Protein AF-0000000086681248 (afdb_homodimer)

Secondary structure (DSSP, 8-state):
---GGGT---S--SPPP-TTSTTT----HHHHHHHHHHHHHT--SSTT-SHHHHHHHHHHHHHT-SEEEEESSHHHHHHHHHHHH-PPTT-EEEE-SSS-THHHHHHHHTT-EEEE----TTT----HHHHHTT--TTEEEEEEE-GGG----HHHHHHHHGGGT-EEEEE-TT-TT---TT-SS-TTSSSSEEEEE-BTTSSS-SBS-EEEEES-HHHHHHHHHHHBTT--GGGSS----S---B-PPPHHHHHHHHHHHTTHHHHHHHHHHHHHHHHHHHTTSTTEE---GGGGGG---SEEEEEESS-HHHHHHHHHHTT--EEESSSSS-GGGSHHHHTT-SSTTS-TTTT-TTSSS-----TTSSHHHHHIIIIIEEEEE--TT--HHHHHHHHHHHHHHHHHHHH--/---GGGT---S--SPPP-TTSTTT----HHHHHHHHHHHHHT--SSTT-SHHHHHHHHHHHHHT-SEEEEESSHHHHHHHHHHHH-PPTT-EEEE-SSS-THHHHHHHHTT-EEEE----TTT----HHHHHTT--TTEEEEEEE-GGG----HHHHHHHHGGGT-EEEEE-TT-TT---TT-SS-TTSSSSEEEEE-BTTSSS-SBS-EEEEES-HHHHHHHHHHHBTT--GGGSS----S---B-PPPHHHHHHHHHHHTTHHHHHHHHHHHHHHHHHHHTTSTTEE---GGGGGG---SEEEEEESS-HHHHHHHHHHTT--EEESSSSS-GGGSHHHHTT-SSTTS-TTTT-TTSSS-----TTSSHHHHHIIIIIEEEEE--TT--HHHHHHHHHHHHHHHHHHHH--

Foldseek 3Di:
DDFLVRPDAFLDDDAQQALPDPSFADDDDQLVVLLVVCVVVVAFFPVVDDLQVVLFVVVCVVQVFDTKDKFFFLLLLLLLQVVLLQADQQFEEEEEQPDDCSNVCSQQVSNYHYDYFAPDLFQSWHDLVSVLVGDDLRAAEYETECPLQFADQQLSNCVNQVVVNRFYEYECQNHVQFDHPPDPGGGQANTAKYKYWQDSLHLHHLNTMMMMGGNDPSSNVSSNCQCCQQADPVPPDGDHDDGHDNGTDISSSSSRRVVRVVCRVLWQVLLLVLLLVLCVLCVPQPQKAFDDNVNSVNGSRSWGKIWGDWDQVVLQVSLVSSVFAKDALSDPAGSCPDCCNQCLVRPPNPSTSQPDPVNVHRDHGDPPSHPSSRCRSHIIMMIGHGGSSQDPVNSVSVSVSSVVSSVVVVVVD/DDFLVRPDAFLDDDAQQALPDPSFADDDDQLVVLLVVCVVVVAWFPVVDDLQVVLQVVVCVVQVFDTKDKFFFLLLLLLLQVVLLQADQQFEEEEEQPDDCSNVCSQQVSNYHYDYFAPDLFQSWHDLVSVLVGDDLRAAEYETECPLQFADQQLSNCVNQVVVNRFYEYECQNHVQFDHPPDPGGGQANTAKYKYWQDSLHLHHLNTMMMMGGNDPSSNVSSNCQCCQQADPVPVDGDHDDGHDNGTDISSSSSRRVVRVVCRVLWQVLLLVLLLVLCVLVVPQPQKAFDDNVRSVNGSRSWGKIWGDWDQVVLQVSLVSSVFAKDALSDPAGSCPDCCNQCLVRPPNPSTSQPDPVNVHRDHGDPPSHPSSRCRSHIIMMIGHGGSSQDPVNSVSVSCSSVVSSVVVVVVD

Solvent-accessible surface area (backbone atoms only — not comparable to full-atom values): 39855 Å² total; per-residue (Å²): 130,62,50,27,79,74,74,29,75,46,73,36,90,61,83,71,60,37,50,73,22,44,68,28,36,88,65,45,69,68,36,34,51,40,41,36,51,40,37,64,51,25,33,30,18,44,82,90,31,60,39,36,60,47,32,24,52,52,50,13,56,72,64,71,39,76,34,38,47,61,15,45,15,36,37,44,17,39,26,32,51,45,54,43,69,40,43,39,53,22,25,28,32,36,31,55,37,68,61,65,64,42,67,52,39,20,35,47,73,44,27,18,27,76,39,69,28,34,37,40,84,81,70,54,18,55,40,41,67,38,46,59,75,65,62,55,96,49,45,50,32,35,46,44,46,20,48,46,2,35,54,36,53,56,67,55,34,44,64,66,27,51,87,69,69,26,44,33,34,25,41,22,44,39,11,65,80,6,32,26,84,96,51,92,52,35,54,31,68,80,53,58,32,9,21,26,28,18,32,43,75,31,93,40,40,39,18,36,16,13,35,26,30,30,73,46,68,67,47,51,52,44,27,51,23,30,29,43,40,15,34,56,80,87,72,82,52,79,48,26,58,28,66,21,48,72,29,63,35,28,21,59,38,22,30,29,35,46,52,32,56,77,43,40,66,62,38,35,51,37,20,28,51,55,49,47,51,46,38,70,74,50,56,79,42,83,64,50,47,58,66,57,77,86,47,41,87,25,27,19,32,52,30,44,58,36,36,40,78,53,51,18,55,61,56,30,51,45,35,37,45,20,43,44,65,57,37,42,22,78,41,82,59,46,51,55,65,25,44,23,52,53,66,30,26,46,28,36,83,64,18,42,32,38,56,30,79,66,20,88,53,71,65,82,49,55,92,73,68,35,54,47,48,48,44,32,36,66,20,20,27,33,30,31,73,46,46,56,57,59,46,75,65,54,50,49,44,51,51,49,34,51,51,52,51,49,53,50,58,57,66,75,97,130,63,49,28,78,76,74,29,75,44,72,37,93,61,82,72,60,38,49,73,22,43,66,27,37,88,64,45,69,66,35,34,52,41,43,35,51,41,36,65,52,26,32,29,18,44,83,89,32,59,38,36,60,49,33,22,52,52,51,12,54,72,62,71,40,76,33,41,46,63,17,44,15,36,38,44,16,40,26,34,52,43,55,43,68,40,42,39,53,24,25,27,32,37,31,55,36,68,62,64,64,43,67,53,40,19,34,47,73,45,28,19,28,76,40,69,29,34,37,40,85,83,70,55,18,56,39,41,68,38,48,59,74,67,62,56,97,50,45,50,32,35,46,45,46,19,49,47,2,35,54,33,52,55,68,56,34,44,63,65,26,51,87,70,70,24,43,34,34,25,40,23,43,38,11,66,80,6,32,28,85,95,51,94,51,35,55,33,67,75,52,58,31,10,21,26,28,18,32,43,76,31,92,39,40,39,16,37,16,11,36,26,31,31,72,47,69,68,48,51,52,44,25,52,23,30,30,44,40,15,35,54,79,86,71,82,53,79,48,28,59,28,66,22,48,71,28,62,34,29,20,59,38,22,30,28,35,45,53,32,58,78,43,40,66,62,39,33,51,38,20,29,52,54,49,47,52,47,38,71,73,50,54,81,43,83,64,50,48,59,67,56,77,85,47,41,88,25,27,19,32,51,30,45,59,36,35,40,79,52,51,19,55,61,56,33,50,45,34,38,45,19,42,44,66,56,38,42,22,77,41,82,58,49,53,53,65,25,45,23,53,52,66,30,27,45,29,34,83,63,20,42,32,38,56,29,80,68,20,88,54,72,65,80,46,53,92,72,69,32,52,48,48,47,43,33,36,64,20,21,26,34,30,32,73,44,46,54,56,58,47,73,64,54,49,48,45,52,52,49,33,53,52,53,50,50,53,49,57,56,64,77,98

Structure (mmCIF, N/CA/C/O backbone):
data_AF-0000000086681248-model_v1
#
loop_
_entity.id
_entity.type
_entity.pdbx_description
1 polymer 'Aminotransferase DegT'
#
loop_
_atom_site.group_PDB
_atom_site.id
_atom_site.type_symbol
_atom_site.label_atom_id
_atom_site.label_alt_id
_atom_site.label_comp_id
_atom_site.label_asym_id
_atom_site.label_entity_id
_atom_site.label_seq_id
_atom_site.pdbx_PDB_ins_code
_atom_site.Cartn_x
_atom_site.Cartn_y
_atom_site.Cartn_z
_atom_site.occupancy
_atom_site.B_iso_or_equiv
_atom_site.auth_seq_id
_atom_site.auth_comp_id
_atom_site.auth_asym_id
_atom_site.auth_atom_id
_atom_site.pdbx_PDB_model_num
ATOM 1 N N . MET A 1 1 ? 21.125 -46.5 -9.562 1 78.5 1 MET A N 1
ATOM 2 C CA . MET A 1 1 ? 21.891 -45.438 -8.938 1 78.5 1 MET A CA 1
ATOM 3 C C . MET A 1 1 ? 21.312 -45.062 -7.57 1 78.5 1 MET A C 1
ATOM 5 O O . MET A 1 1 ? 20.094 -44.969 -7.418 1 78.5 1 MET A O 1
ATOM 9 N N . THR A 1 2 ? 22.125 -44.938 -6.629 1 91.06 2 THR A N 1
ATOM 10 C CA . THR A 1 2 ? 21.719 -44.625 -5.266 1 91.06 2 THR A CA 1
ATOM 11 C C . THR A 1 2 ? 21.391 -43.125 -5.137 1 91.06 2 THR A C 1
ATOM 13 O O . THR A 1 2 ? 22.141 -42.281 -5.605 1 91.06 2 THR A O 1
ATOM 16 N N . LEU A 1 3 ? 20.234 -42.938 -4.617 1 95.94 3 LEU A N 1
ATOM 17 C CA . LEU A 1 3 ? 19.797 -41.562 -4.426 1 95.94 3 LEU A CA 1
ATOM 18 C C . LEU A 1 3 ? 20.656 -40.875 -3.371 1 95.94 3 LEU A C 1
ATOM 20 O O . LEU A 1 3 ? 21.172 -41.531 -2.461 1 95.94 3 LEU A O 1
ATOM 24 N N . ALA A 1 4 ? 20.75 -39.594 -3.471 1 96.38 4 ALA A N 1
ATOM 25 C CA . ALA A 1 4 ? 21.516 -38.812 -2.518 1 96.38 4 ALA A CA 1
ATOM 26 C C . ALA A 1 4 ? 20.953 -38.938 -1.104 1 96.38 4 ALA A C 1
ATOM 28 O O . ALA A 1 4 ? 21.719 -39.031 -0.135 1 96.38 4 ALA A O 1
ATOM 29 N N . ARG A 1 5 ? 19.594 -38.938 -0.883 1 94.62 5 ARG A N 1
ATOM 30 C CA . ARG A 1 5 ? 18.984 -39.062 0.432 1 94.62 5 ARG A CA 1
ATOM 31 C C . ARG A 1 5 ? 19.328 -40.375 1.086 1 94.62 5 ARG A C 1
ATOM 33 O O . ARG A 1 5 ? 19.219 -40.531 2.307 1 94.62 5 ARG A O 1
ATOM 40 N N . ASP A 1 6 ? 19.812 -41.344 0.297 1 93.62 6 ASP A N 1
ATOM 41 C CA . ASP A 1 6 ? 20.156 -42.656 0.773 1 93.62 6 ASP A CA 1
ATOM 42 C C . ASP A 1 6 ? 21.672 -42.875 0.778 1 93.62 6 ASP A C 1
ATOM 44 O O . ASP A 1 6 ? 22.141 -44 0.738 1 93.62 6 ASP A O 1
ATOM 48 N N . GLY A 1 7 ? 22.359 -41.812 0.677 1 94.5 7 GLY A N 1
ATOM 49 C CA . GLY A 1 7 ? 23.797 -41.906 0.79 1 94.5 7 GLY A CA 1
ATOM 50 C C . GLY A 1 7 ? 24.516 -41.781 -0.549 1 94.5 7 GLY A C 1
ATOM 51 O O . GLY A 1 7 ? 25.734 -41.875 -0.615 1 94.5 7 GLY A O 1
ATOM 52 N N . GLY A 1 8 ? 23.812 -41.656 -1.659 1 95.81 8 GLY A N 1
ATOM 53 C CA . GLY A 1 8 ? 24.406 -41.5 -2.973 1 95.81 8 GLY A CA 1
ATOM 54 C C . GLY A 1 8 ? 24.953 -40.094 -3.207 1 95.81 8 GLY A C 1
ATOM 55 O O . GLY A 1 8 ? 24.828 -39.219 -2.342 1 95.81 8 GLY A O 1
ATOM 56 N N . THR A 1 9 ? 25.641 -39.906 -4.379 1 96.38 9 THR A N 1
ATOM 57 C CA . THR A 1 9 ? 26.172 -38.594 -4.766 1 96.38 9 THR A CA 1
ATOM 58 C C . THR A 1 9 ? 25.078 -37.75 -5.379 1 96.38 9 THR A C 1
ATOM 60 O O . THR A 1 9 ? 24.406 -38.156 -6.32 1 96.38 9 THR A O 1
ATOM 63 N N . PRO A 1 10 ? 24.906 -36.562 -4.836 1 97.75 10 PRO A N 1
ATOM 64 C CA . PRO A 1 10 ? 23.922 -35.656 -5.441 1 97.75 10 PRO A CA 1
ATOM 65 C C . PRO A 1 10 ? 24.297 -35.25 -6.855 1 97.75 10 PRO A C 1
ATOM 67 O O . PRO A 1 10 ? 25.484 -35.156 -7.191 1 97.75 10 PRO A O 1
ATOM 70 N N . VAL A 1 11 ? 23.312 -34.938 -7.684 1 98.06 11 VAL A N 1
ATOM 71 C CA . VAL A 1 11 ? 23.531 -34.469 -9.047 1 98.06 11 VAL A CA 1
ATOM 72 C C . VAL A 1 11 ? 24.25 -33.125 -9.016 1 98.06 11 VAL A C 1
ATOM 74 O O . VAL A 1 11 ? 25.109 -32.875 -9.859 1 98.06 11 VAL A O 1
ATOM 77 N N . ARG A 1 12 ? 23.844 -32.344 -8.047 1 96.75 12 ARG A N 1
ATOM 78 C CA . ARG A 1 12 ? 24.359 -30.969 -7.977 1 96.75 12 ARG A CA 1
ATOM 79 C C . ARG A 1 12 ? 24.656 -30.578 -6.531 1 96.75 12 ARG A C 1
ATOM 81 O O . ARG A 1 12 ? 23.844 -30.828 -5.637 1 96.75 12 ARG A O 1
ATOM 88 N N . GLY A 1 13 ? 25.859 -29.891 -6.336 1 94.75 13 GLY A N 1
ATOM 89 C CA . GLY A 1 13 ? 26.234 -29.438 -5.008 1 94.75 13 GLY A CA 1
ATOM 90 C C . GLY A 1 13 ? 26.219 -27.922 -4.855 1 94.75 13 GLY A C 1
ATOM 91 O O . GLY A 1 13 ? 26.281 -27.406 -3.738 1 94.75 13 GLY A O 1
ATOM 92 N N . THR A 1 14 ? 26.125 -27.297 -5.945 1 95.38 14 THR A N 1
ATOM 93 C CA . THR A 1 14 ? 26.125 -25.844 -5.918 1 95.38 14 THR A CA 1
ATOM 94 C C . THR A 1 14 ? 24.719 -25.297 -6.156 1 95.38 14 THR A C 1
ATOM 96 O O . THR A 1 14 ? 23.906 -25.938 -6.848 1 95.38 14 THR A O 1
ATOM 99 N N . ALA A 1 15 ? 24.5 -24.141 -5.703 1 95.75 15 ALA A N 1
ATOM 100 C CA . ALA A 1 15 ? 23.156 -23.562 -5.773 1 95.75 15 ALA A CA 1
ATOM 101 C C . ALA A 1 15 ? 22.812 -23.141 -7.199 1 95.75 15 ALA A C 1
ATOM 103 O O . ALA A 1 15 ? 23.688 -22.688 -7.941 1 95.75 15 ALA A O 1
ATOM 104 N N . PHE A 1 16 ? 21.594 -23.281 -7.586 1 98.25 16 PHE A N 1
ATOM 105 C CA . PHE A 1 16 ? 21.078 -22.703 -8.82 1 98.25 16 PHE A CA 1
ATOM 106 C C . PHE A 1 16 ? 20.938 -21.188 -8.68 1 98.25 16 PHE A C 1
ATOM 108 O O . PHE A 1 16 ? 20.828 -20.672 -7.57 1 98.25 16 PHE A O 1
ATOM 115 N N . PRO A 1 17 ? 21 -20.438 -9.852 1 98 17 PRO A N 1
ATOM 116 C CA . PRO A 1 17 ? 20.562 -19.031 -9.797 1 98 17 PRO A CA 1
ATOM 117 C C . PRO A 1 17 ? 19.156 -18.891 -9.219 1 98 17 PRO A C 1
ATOM 119 O O . PRO A 1 17 ? 18.281 -19.703 -9.5 1 98 17 PRO A O 1
ATOM 122 N N . THR A 1 18 ? 18.984 -17.891 -8.367 1 97.19 18 THR A N 1
ATOM 123 C CA . THR A 1 18 ? 17.703 -17.734 -7.68 1 97.19 18 THR A CA 1
ATOM 124 C C . THR A 1 18 ? 17.141 -16.328 -7.895 1 97.19 18 THR A C 1
ATOM 126 O O . THR A 1 18 ? 17.891 -15.383 -8.117 1 97.19 18 THR A O 1
ATOM 129 N N . TYR A 1 19 ? 15.852 -16.188 -7.797 1 97.12 19 TYR A N 1
ATOM 130 C CA . TYR A 1 19 ? 15.188 -14.898 -7.887 1 97.12 19 TYR A CA 1
ATOM 131 C C . TYR A 1 19 ? 15.555 -14.008 -6.703 1 97.12 19 TYR A C 1
ATOM 133 O O . TYR A 1 19 ? 15.289 -12.805 -6.715 1 97.12 19 TYR A O 1
ATOM 141 N N . ALA A 1 20 ? 16.219 -14.539 -5.664 1 96.69 20 ALA A N 1
ATOM 142 C CA . ALA A 1 20 ? 16.344 -13.859 -4.379 1 96.69 20 ALA A CA 1
ATOM 143 C C . ALA A 1 20 ? 17.5 -12.859 -4.402 1 96.69 20 ALA A C 1
ATOM 145 O O . ALA A 1 20 ? 17.625 -12.031 -3.5 1 96.69 20 ALA A O 1
ATOM 146 N N . ASP A 1 21 ? 18.344 -12.961 -5.449 1 96.69 21 ASP A N 1
ATOM 147 C CA . ASP A 1 21 ? 19.516 -12.094 -5.5 1 96.69 21 ASP A CA 1
ATOM 148 C C . ASP A 1 21 ? 20.016 -11.922 -6.934 1 96.69 21 ASP A C 1
ATOM 150 O O . ASP A 1 21 ? 19.312 -12.281 -7.883 1 96.69 21 ASP A O 1
ATOM 154 N N . ALA A 1 22 ? 21.156 -11.406 -7.07 1 97.06 22 ALA A N 1
ATOM 155 C CA . ALA A 1 22 ? 21.688 -10.984 -8.367 1 97.06 22 ALA A CA 1
ATOM 156 C C . ALA A 1 22 ? 22.016 -12.195 -9.242 1 97.06 22 ALA A C 1
ATOM 158 O O . ALA A 1 22 ? 22.188 -12.062 -10.453 1 97.06 22 ALA A O 1
ATOM 159 N N . SER A 1 23 ? 22.109 -13.375 -8.609 1 97.44 23 SER A N 1
ATOM 160 C CA . SER A 1 23 ? 22.469 -14.555 -9.391 1 97.44 23 SER A CA 1
ATOM 161 C C . SER A 1 23 ? 21.375 -14.883 -10.414 1 97.44 23 SER A C 1
ATOM 163 O O . SER A 1 23 ? 21.672 -15.414 -11.484 1 97.44 23 SER A O 1
ATOM 165 N N . GLY A 1 24 ? 20.125 -14.609 -10.047 1 97.88 24 GLY A N 1
ATOM 166 C CA . GLY A 1 24 ? 19.031 -14.984 -10.93 1 97.88 24 GLY A CA 1
ATOM 167 C C . GLY A 1 24 ? 18.234 -13.797 -11.43 1 97.88 24 GLY A C 1
ATOM 168 O O . GLY A 1 24 ? 17.297 -13.961 -12.219 1 97.88 24 GLY A O 1
ATOM 169 N N . ARG A 1 25 ? 18.578 -12.586 -10.938 1 96.62 25 ARG A N 1
ATOM 170 C CA . ARG A 1 25 ? 17.828 -11.398 -11.352 1 96.62 25 ARG A CA 1
ATOM 171 C C . ARG A 1 25 ? 18.562 -10.656 -12.469 1 96.62 25 ARG A C 1
ATOM 173 O O . ARG A 1 25 ? 19.766 -10.797 -12.625 1 96.62 25 ARG A O 1
ATOM 180 N N . THR A 1 26 ? 17.828 -9.82 -13.188 1 96.5 26 THR A N 1
ATOM 181 C CA . THR A 1 26 ? 18.375 -9.156 -14.367 1 96.5 26 THR A CA 1
ATOM 182 C C . THR A 1 26 ? 18.609 -7.676 -14.102 1 96.5 26 THR A C 1
ATOM 184 O O . THR A 1 26 ? 18.688 -6.871 -15.031 1 96.5 26 THR A O 1
ATOM 187 N N . PHE A 1 27 ? 18.609 -7.258 -12.875 1 98.06 27 PHE A N 1
ATOM 188 C CA . PHE A 1 27 ? 18.922 -5.875 -12.539 1 98.06 27 PHE A CA 1
ATOM 189 C C . PHE A 1 27 ? 20.359 -5.527 -12.93 1 98.06 27 PHE A C 1
ATOM 191 O O . PHE A 1 27 ? 21.25 -6.371 -12.852 1 98.06 27 PHE A O 1
ATOM 198 N N . GLY A 1 28 ? 20.609 -4.238 -13.312 1 97.62 28 GLY A N 1
ATOM 199 C CA . GLY A 1 28 ? 21.953 -3.824 -13.688 1 97.62 28 GLY A CA 1
ATOM 200 C C . GLY A 1 28 ? 22.109 -2.318 -13.758 1 97.62 28 GLY A C 1
ATOM 201 O O . GLY A 1 28 ? 21.453 -1.582 -13.023 1 97.62 28 GLY A O 1
ATOM 202 N N . ALA A 1 29 ? 23 -1.907 -14.602 1 98.25 29 ALA A N 1
ATOM 203 C CA . ALA A 1 29 ? 23.438 -0.515 -14.664 1 98.25 29 ALA A CA 1
ATOM 204 C C . ALA A 1 29 ? 22.312 0.392 -15.148 1 98.25 29 ALA A C 1
ATOM 206 O O . ALA A 1 29 ? 22.203 1.543 -14.719 1 98.25 29 ALA A O 1
ATOM 207 N N . GLU A 1 30 ? 21.484 -0.114 -16.031 1 98.81 30 GLU A N 1
ATOM 208 C CA . GLU A 1 30 ? 20.406 0.706 -16.562 1 98.81 30 GLU A CA 1
ATOM 209 C C . GLU A 1 30 ? 19.391 1.064 -15.492 1 98.81 30 GLU A C 1
ATOM 211 O O . GLU A 1 30 ? 18.891 2.191 -15.453 1 98.81 30 GLU A O 1
ATOM 216 N N . GLU A 1 31 ? 19.062 0.105 -14.625 1 98.88 31 GLU A N 1
ATOM 217 C CA . GLU A 1 31 ? 18.188 0.393 -13.492 1 98.88 31 GLU A CA 1
ATOM 218 C C . GLU A 1 31 ? 18.812 1.419 -12.555 1 98.88 31 GLU A C 1
ATOM 220 O O . GLU A 1 31 ? 18.141 2.352 -12.109 1 98.88 31 GLU A O 1
ATOM 225 N N . ALA A 1 32 ? 20.094 1.213 -12.234 1 98.81 32 ALA A N 1
ATOM 226 C CA . ALA A 1 32 ? 20.781 2.148 -11.352 1 98.81 32 ALA A CA 1
ATOM 227 C C . ALA A 1 32 ? 20.781 3.557 -11.938 1 98.81 32 ALA A C 1
ATOM 229 O O . ALA A 1 32 ? 20.594 4.539 -11.219 1 98.81 32 ALA A O 1
ATOM 230 N N . ALA A 1 33 ? 21 3.699 -13.25 1 98.88 33 ALA A N 1
ATOM 231 C CA . ALA A 1 33 ? 21.016 4.992 -13.922 1 98.88 33 ALA A CA 1
ATOM 232 C C . ALA A 1 33 ? 19.641 5.652 -13.875 1 98.88 33 ALA A C 1
ATOM 234 O O . ALA A 1 33 ? 19.531 6.863 -13.664 1 98.88 33 ALA A O 1
ATOM 235 N N . ALA A 1 34 ? 18.625 4.863 -14.109 1 98.94 34 ALA A N 1
ATOM 236 C CA . ALA A 1 34 ? 17.25 5.383 -14.047 1 98.94 34 ALA A CA 1
ATOM 237 C C . ALA A 1 34 ? 16.938 5.93 -12.656 1 98.94 34 ALA A C 1
ATOM 239 O O . ALA A 1 34 ? 16.297 6.973 -12.523 1 98.94 34 ALA A O 1
ATOM 240 N N . LEU A 1 35 ? 17.406 5.207 -11.641 1 98.94 35 LEU A N 1
ATOM 241 C CA . LEU A 1 35 ? 17.188 5.645 -10.266 1 98.94 35 LEU A CA 1
ATOM 242 C C . LEU A 1 35 ? 17.922 6.945 -9.992 1 98.94 35 LEU A C 1
ATOM 244 O O . LEU A 1 35 ? 17.406 7.836 -9.312 1 98.94 35 LEU A O 1
ATOM 248 N N . ALA A 1 36 ? 19.109 7.043 -10.469 1 98.88 36 ALA A N 1
ATOM 249 C CA . ALA A 1 36 ? 19.875 8.266 -10.289 1 98.88 36 ALA A CA 1
ATOM 250 C C . ALA A 1 36 ? 19.172 9.461 -10.914 1 98.88 36 ALA A C 1
ATOM 252 O O . ALA A 1 36 ? 19.219 10.57 -10.367 1 98.88 36 ALA A O 1
ATOM 253 N N . GLU A 1 37 ? 18.562 9.258 -12.039 1 98.75 37 GLU A N 1
ATOM 254 C CA . GLU A 1 37 ? 17.812 10.32 -12.695 1 98.75 37 GLU A CA 1
ATOM 255 C C . GLU A 1 37 ? 16.641 10.781 -11.836 1 98.75 37 GLU A C 1
ATOM 257 O O . GLU A 1 37 ? 16.375 11.984 -11.734 1 98.75 37 GLU A O 1
ATOM 262 N N . VAL A 1 38 ? 15.93 9.828 -11.266 1 98.88 38 VAL A N 1
ATOM 263 C CA . VAL A 1 38 ? 14.805 10.156 -10.391 1 98.88 38 VAL A CA 1
ATOM 264 C C . VAL A 1 38 ? 15.297 10.992 -9.211 1 98.88 38 VAL A C 1
ATOM 266 O O . VAL A 1 38 ? 14.68 12 -8.859 1 98.88 38 VAL A O 1
ATOM 269 N N . ILE A 1 39 ? 16.422 10.57 -8.57 1 98.88 39 ILE A N 1
ATOM 270 C CA . ILE A 1 39 ? 17 11.297 -7.449 1 98.88 39 ILE A CA 1
ATOM 271 C C . ILE A 1 39 ? 17.359 12.711 -7.883 1 98.88 39 ILE A C 1
ATOM 273 O O . ILE A 1 39 ? 17.094 13.68 -7.16 1 98.88 39 ILE A O 1
ATOM 277 N N . GLY A 1 40 ? 17.922 12.875 -9.062 1 98.5 40 GLY A N 1
ATOM 278 C CA . GLY A 1 40 ? 18.328 14.172 -9.578 1 98.5 40 GLY A CA 1
ATOM 279 C C . GLY A 1 40 ? 17.156 15.117 -9.789 1 98.5 40 GLY A C 1
ATOM 280 O O . GLY A 1 40 ? 17.266 16.312 -9.539 1 98.5 40 GLY A O 1
ATOM 281 N N . ARG A 1 41 ? 16.031 14.617 -10.25 1 97.81 41 ARG A N 1
ATOM 282 C CA . ARG A 1 41 ? 14.828 15.414 -10.484 1 97.81 41 ARG A CA 1
ATOM 283 C C . ARG A 1 41 ? 14.234 15.898 -9.164 1 97.81 41 ARG A C 1
ATOM 285 O O . ARG A 1 41 ? 13.578 16.953 -9.125 1 97.81 41 ARG A O 1
ATOM 292 N N . GLY A 1 42 ? 14.414 15.109 -8.133 1 98.38 42 GLY A N 1
ATOM 293 C CA . GLY A 1 42 ? 13.93 15.477 -6.816 1 98.38 42 GLY A CA 1
ATOM 294 C C . GLY A 1 42 ? 12.445 15.203 -6.633 1 98.38 42 GLY A C 1
ATOM 295 O O . GLY A 1 42 ? 11.852 15.617 -5.633 1 98.38 42 GLY A O 1
ATOM 296 N N . THR A 1 43 ? 11.797 14.602 -7.594 1 98.5 43 THR A N 1
ATOM 297 C CA . THR A 1 43 ? 10.406 14.172 -7.531 1 98.5 43 THR A CA 1
ATOM 298 C C . THR A 1 43 ? 10.305 12.656 -7.504 1 98.5 43 THR A C 1
ATOM 300 O O . THR A 1 43 ? 10.383 12 -8.547 1 98.5 43 THR A O 1
ATOM 303 N N . LEU A 1 44 ? 10.047 12.117 -6.281 1 98.81 44 LEU A N 1
ATOM 304 C CA . LEU A 1 44 ? 10.031 10.664 -6.129 1 98.81 44 LEU A CA 1
ATOM 305 C C . LEU A 1 44 ? 8.609 10.156 -5.953 1 98.81 44 LEU A C 1
ATOM 307 O O . LEU A 1 44 ? 8.383 8.945 -5.918 1 98.81 44 LEU A O 1
ATOM 311 N N . TRP A 1 45 ? 7.621 11.039 -5.848 1 97.56 45 TRP A N 1
ATOM 312 C CA . TRP A 1 45 ? 6.199 10.758 -5.684 1 97.56 45 TRP A CA 1
ATOM 313 C C . TRP A 1 45 ? 5.504 10.672 -7.035 1 97.56 45 TRP A C 1
ATOM 315 O O . TRP A 1 45 ? 5.793 11.453 -7.941 1 97.56 45 TRP A O 1
ATOM 325 N N . ARG A 1 46 ? 4.59 9.773 -7.074 1 96.06 46 ARG A N 1
ATOM 326 C CA . ARG A 1 46 ? 3.91 9.57 -8.352 1 96.06 46 ARG A CA 1
ATOM 327 C C . ARG A 1 46 ? 3.203 10.836 -8.812 1 96.06 46 ARG A C 1
ATOM 329 O O . ARG A 1 46 ? 3.158 11.133 -10.008 1 96.06 46 ARG A O 1
ATOM 336 N N . VAL A 1 47 ? 2.625 11.531 -7.789 1 93.38 47 VAL A N 1
ATOM 337 C CA . VAL A 1 47 ? 1.935 12.766 -8.125 1 93.38 47 VAL A CA 1
ATOM 338 C C . VAL A 1 47 ? 2.949 13.836 -8.531 1 93.38 47 VAL A C 1
ATOM 340 O O . VAL A 1 47 ? 3.803 14.227 -7.73 1 93.38 47 VAL A O 1
ATOM 343 N N . GLY A 1 48 ? 3.016 14.188 -9.75 1 91.25 48 GLY A N 1
ATOM 344 C CA . GLY A 1 48 ? 3.986 15.125 -10.297 1 91.25 48 GLY A CA 1
ATOM 345 C C . GLY A 1 48 ? 5.172 14.445 -10.953 1 91.25 48 GLY A C 1
ATOM 346 O O . GLY A 1 48 ? 6.016 15.102 -11.555 1 91.25 48 GLY A O 1
ATOM 347 N N . GLY A 1 49 ? 5.273 13.125 -10.742 1 96.62 49 GLY A N 1
ATOM 348 C CA . GLY A 1 49 ? 6.348 12.367 -11.367 1 96.62 49 GLY A CA 1
ATOM 349 C C . GLY A 1 49 ? 6.047 11.977 -12.805 1 96.62 49 GLY A C 1
ATOM 350 O O . GLY A 1 49 ? 4.938 12.195 -13.289 1 96.62 49 GLY A O 1
ATOM 351 N N . VAL A 1 50 ? 7.074 11.438 -13.453 1 98.25 50 VAL A N 1
ATOM 352 C CA . VAL A 1 50 ? 6.906 11.133 -14.867 1 98.25 50 VAL A CA 1
ATOM 353 C C . VAL A 1 50 ? 7.141 9.641 -15.102 1 98.25 50 VAL A C 1
ATOM 355 O O . VAL A 1 50 ? 6.688 9.086 -16.109 1 98.25 50 VAL A O 1
ATOM 358 N N . GLU A 1 51 ? 7.844 8.977 -14.188 1 98.81 51 GLU A N 1
ATOM 359 C CA . GLU A 1 51 ? 8.227 7.586 -14.406 1 98.81 51 GLU A CA 1
ATOM 360 C C . GLU A 1 51 ? 7.016 6.66 -14.344 1 98.81 51 GLU A C 1
ATOM 362 O O . GLU A 1 51 ? 6.816 5.832 -15.234 1 98.81 51 GLU A O 1
ATOM 367 N N . VAL A 1 52 ? 6.176 6.77 -13.312 1 98.88 52 VAL A N 1
ATOM 368 C CA . VAL A 1 52 ? 5.031 5.887 -13.117 1 98.88 52 VAL A CA 1
ATOM 369 C C . VAL A 1 52 ? 4.016 6.102 -14.234 1 98.88 52 VAL A C 1
ATOM 371 O O . VAL A 1 52 ? 3.441 5.141 -14.758 1 98.88 52 VAL A O 1
ATOM 374 N N . ALA A 1 53 ? 3.791 7.363 -14.586 1 98.5 53 ALA A N 1
ATOM 375 C CA . ALA A 1 53 ? 2.887 7.656 -15.695 1 98.5 53 ALA A CA 1
ATOM 376 C C .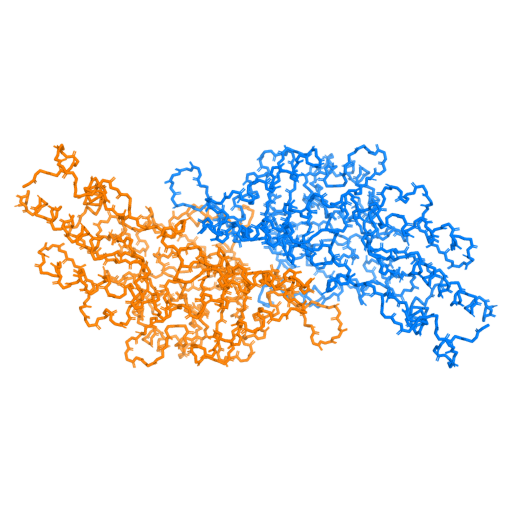 ALA A 1 53 ? 3.373 7.008 -16.984 1 98.5 53 ALA A C 1
ATOM 378 O O . ALA A 1 53 ? 2.582 6.426 -17.734 1 98.5 53 ALA A O 1
ATOM 379 N N . ALA A 1 54 ? 4.641 7.141 -17.234 1 98.88 54 ALA A N 1
ATOM 380 C CA . ALA A 1 54 ? 5.219 6.52 -18.422 1 98.88 54 ALA A CA 1
ATOM 381 C C . ALA A 1 54 ? 5.102 5 -18.359 1 98.88 54 ALA A C 1
ATOM 383 O O . ALA A 1 54 ? 4.793 4.355 -19.375 1 98.88 54 ALA A O 1
ATOM 384 N N . LEU A 1 55 ? 5.359 4.422 -17.219 1 98.94 55 LEU A N 1
ATOM 385 C CA . LEU A 1 55 ? 5.234 2.979 -17.031 1 98.94 55 LEU A CA 1
ATOM 386 C C . LEU A 1 55 ? 3.828 2.506 -17.391 1 98.94 55 LEU A C 1
ATOM 388 O O . LEU A 1 55 ? 3.66 1.494 -18.062 1 98.94 55 LEU A O 1
ATOM 392 N N . GLU A 1 56 ? 2.812 3.225 -16.844 1 98.88 56 GLU A N 1
ATOM 393 C CA . GLU A 1 56 ? 1.424 2.865 -17.125 1 98.88 56 GLU A CA 1
ATOM 394 C C . GLU A 1 56 ? 1.141 2.859 -18.625 1 98.88 56 GLU A C 1
ATOM 396 O O . GLU A 1 56 ? 0.537 1.917 -19.141 1 98.88 56 GLU A O 1
ATOM 401 N N . GLU A 1 57 ? 1.612 3.873 -19.281 1 98.62 57 GLU A N 1
ATOM 402 C CA . GLU A 1 57 ? 1.397 3.98 -20.719 1 98.62 57 GLU A CA 1
ATOM 403 C C . GLU A 1 57 ? 2.135 2.875 -21.469 1 98.62 57 GLU A C 1
ATOM 405 O O . GLU A 1 57 ? 1.562 2.227 -22.344 1 98.62 57 GLU A O 1
ATOM 410 N N . GLU A 1 58 ? 3.385 2.705 -21.172 1 98.88 58 GLU A N 1
ATOM 411 C CA . GLU A 1 58 ? 4.223 1.715 -21.844 1 98.88 58 GLU A CA 1
ATOM 412 C C . GLU A 1 58 ? 3.691 0.301 -21.625 1 98.88 58 GLU A C 1
ATOM 414 O O . GLU A 1 58 ? 3.672 -0.513 -22.547 1 98.88 58 GLU A O 1
ATOM 419 N N . PHE A 1 59 ? 3.248 0.028 -20.438 1 98.88 59 PHE A N 1
ATOM 420 C CA . PHE A 1 59 ? 2.77 -1.312 -20.109 1 98.88 59 PHE A CA 1
ATOM 421 C C . PHE A 1 59 ? 1.46 -1.605 -20.844 1 98.88 59 PHE A C 1
ATOM 423 O O . PHE A 1 59 ? 1.279 -2.693 -21.391 1 98.88 59 PHE A O 1
ATOM 430 N N . ALA A 1 60 ? 0.487 -0.652 -20.719 1 98.56 60 ALA A N 1
ATOM 431 C CA . ALA A 1 60 ? -0.769 -0.81 -21.453 1 98.56 60 ALA A CA 1
ATOM 432 C C . ALA A 1 60 ? -0.513 -1.074 -22.938 1 98.56 60 ALA A C 1
ATOM 434 O O . ALA A 1 60 ? -1.078 -2.006 -23.516 1 98.56 60 ALA A O 1
ATOM 435 N N . ALA A 1 61 ? 0.377 -0.312 -23.531 1 98.19 61 ALA A N 1
ATOM 436 C CA . ALA A 1 61 ? 0.704 -0.463 -24.938 1 98.19 61 ALA A CA 1
ATOM 437 C C . ALA A 1 61 ? 1.33 -1.826 -25.219 1 98.19 61 ALA A C 1
ATOM 439 O O . ALA A 1 61 ? 1.025 -2.463 -26.234 1 98.19 61 ALA A O 1
ATOM 440 N N . TYR A 1 62 ? 2.203 -2.201 -24.344 1 97.88 62 TYR A N 1
ATOM 441 C CA . TYR A 1 62 ? 2.898 -3.473 -24.5 1 97.88 62 TYR A CA 1
ATOM 442 C C . TYR A 1 62 ? 1.91 -4.629 -24.578 1 97.88 62 TYR A C 1
ATOM 444 O O . TYR A 1 62 ? 2.098 -5.562 -25.359 1 97.88 62 TYR A O 1
ATOM 452 N N . LEU A 1 63 ? 0.836 -4.59 -23.781 1 97.31 63 LEU A N 1
ATOM 453 C CA . LEU A 1 63 ? -0.133 -5.68 -23.703 1 97.31 63 LEU A CA 1
ATOM 454 C C . LEU A 1 63 ? -1.26 -5.477 -24.703 1 97.31 63 LEU A C 1
ATOM 456 O O . LEU A 1 63 ? -2.092 -6.363 -24.906 1 97.31 63 LEU A O 1
ATOM 460 N N . GLY A 1 64 ? -1.299 -4.305 -25.359 1 95.56 64 GLY A N 1
ATOM 461 C CA . GLY A 1 64 ? -2.377 -3.979 -26.281 1 95.56 64 GLY A CA 1
ATOM 462 C C . GLY A 1 64 ? -3.658 -3.572 -25.578 1 95.56 64 GLY A C 1
ATOM 463 O O . GLY A 1 64 ? -4.754 -3.838 -26.062 1 95.56 64 GLY A O 1
ATOM 464 N N . SER A 1 65 ? -3.561 -3.117 -24.391 1 96 65 SER A N 1
ATOM 465 C CA . SER A 1 65 ? -4.699 -2.598 -23.641 1 96 65 SER A CA 1
ATOM 466 C C . SER A 1 65 ? -4.766 -1.076 -23.734 1 96 65 SER A C 1
ATOM 468 O O . SER A 1 65 ? -3.793 -0.425 -24.109 1 96 65 SER A O 1
ATOM 470 N N . ALA A 1 66 ? -5.879 -0.485 -23.359 1 96.94 66 ALA A N 1
ATOM 471 C CA . ALA A 1 66 ? -6.074 0.96 -23.438 1 96.94 66 ALA A CA 1
ATOM 472 C C . ALA A 1 66 ? -5.469 1.668 -22.234 1 96.94 66 ALA A C 1
ATOM 474 O O . ALA A 1 66 ? -4.922 2.768 -22.359 1 96.94 66 ALA A O 1
ATOM 475 N N . HIS A 1 67 ? -5.582 1.034 -21.062 1 97.94 67 HIS A N 1
ATOM 476 C CA . HIS A 1 67 ? -5.188 1.715 -19.828 1 97.94 67 HIS A CA 1
ATOM 477 C C . HIS A 1 67 ? -4.449 0.771 -18.891 1 97.94 67 HIS A C 1
ATOM 479 O O . HIS A 1 67 ? -4.652 -0.444 -18.938 1 97.94 67 HIS A O 1
ATOM 485 N N . ALA A 1 68 ? -3.582 1.332 -18.125 1 98.75 68 ALA A N 1
ATOM 486 C CA . ALA A 1 68 ? -2.977 0.637 -16.984 1 98.75 68 ALA A CA 1
ATOM 487 C C . ALA A 1 68 ? -2.938 1.532 -15.758 1 98.75 68 ALA A C 1
ATOM 489 O O . ALA A 1 68 ? -2.898 2.76 -15.875 1 98.75 68 ALA A O 1
ATOM 490 N N . VAL A 1 69 ? -3.039 0.997 -14.617 1 98.88 69 VAL A N 1
ATOM 491 C CA . VAL A 1 69 ? -2.912 1.681 -13.336 1 98.88 69 VAL A CA 1
ATOM 492 C C . VAL A 1 69 ? -1.854 0.986 -12.484 1 98.88 69 VAL A C 1
ATOM 494 O O . VAL A 1 69 ? -1.916 -0.228 -12.273 1 98.88 69 VAL A O 1
ATOM 497 N N . ALA A 1 70 ? -0.883 1.734 -12.031 1 98.88 70 ALA A N 1
ATOM 498 C CA . ALA A 1 70 ? 0.185 1.211 -11.18 1 98.88 70 ALA A CA 1
ATOM 499 C C . ALA A 1 70 ? -0.218 1.241 -9.711 1 98.88 70 ALA A C 1
ATOM 501 O O . ALA A 1 70 ? -1.014 2.088 -9.297 1 98.88 70 ALA A O 1
ATOM 502 N N . SER A 1 71 ? 0.271 0.311 -8.938 1 98.88 71 SER A N 1
ATOM 503 C CA . SER A 1 71 ? -0 0.244 -7.508 1 98.88 71 SER A CA 1
ATOM 504 C C . SER A 1 71 ? 1.199 -0.307 -6.742 1 98.88 71 SER A C 1
ATOM 506 O O . SER A 1 71 ? 2.238 -0.602 -7.336 1 98.88 71 SER A O 1
ATOM 508 N N . THR A 1 72 ? 1.08 -0.501 -5.441 1 98.88 72 THR A N 1
ATOM 509 C CA . THR A 1 72 ? 2.217 -0.767 -4.566 1 98.88 72 THR A CA 1
ATOM 510 C C . THR A 1 72 ? 2.609 -2.24 -4.625 1 98.88 72 THR A C 1
ATOM 512 O O . THR A 1 72 ? 3.709 -2.611 -4.207 1 98.88 72 THR A O 1
ATOM 515 N N . SER A 1 73 ? 1.723 -3.135 -5.051 1 98.88 73 SER A N 1
ATOM 516 C CA . SER A 1 73 ? 1.994 -4.566 -5.078 1 98.88 73 SER A CA 1
ATOM 517 C C . SER A 1 73 ? 0.994 -5.305 -5.961 1 98.88 73 SER A C 1
ATOM 519 O O . SER A 1 73 ? 0.009 -4.719 -6.418 1 98.88 73 SER A O 1
ATOM 521 N N . GLY A 1 74 ? 1.302 -6.555 -6.254 1 98.88 74 GLY A N 1
ATOM 522 C CA . GLY A 1 74 ? 0.315 -7.383 -6.93 1 98.88 74 GLY A CA 1
ATOM 523 C C . GLY A 1 74 ? -0.978 -7.527 -6.148 1 98.88 74 GLY A C 1
ATOM 524 O O . GLY A 1 74 ? -2.064 -7.508 -6.73 1 98.88 74 GLY A O 1
ATOM 525 N N . THR A 1 75 ? -0.898 -7.684 -4.812 1 98.94 75 THR A N 1
ATOM 526 C CA . THR A 1 75 ? -2.078 -7.73 -3.955 1 98.94 75 THR A CA 1
ATOM 527 C C . THR A 1 75 ? -2.893 -6.445 -4.086 1 98.94 75 THR A C 1
ATOM 529 O O . THR A 1 75 ? -4.121 -6.492 -4.172 1 98.94 75 THR A O 1
ATOM 532 N N . ALA A 1 76 ? -2.184 -5.316 -4.102 1 98.94 76 ALA A N 1
ATOM 533 C CA . ALA A 1 76 ? -2.854 -4.031 -4.293 1 98.94 76 ALA A CA 1
ATOM 534 C C . ALA A 1 76 ? -3.537 -3.965 -5.656 1 98.94 76 ALA A C 1
ATOM 536 O O . ALA A 1 76 ? -4.637 -3.424 -5.777 1 98.94 76 ALA A O 1
ATOM 537 N N . ALA A 1 77 ? -2.887 -4.477 -6.676 1 98.94 77 ALA A N 1
ATOM 538 C CA . ALA A 1 77 ? -3.48 -4.508 -8.008 1 98.94 77 ALA A CA 1
ATOM 539 C C . ALA A 1 77 ? -4.797 -5.277 -8.008 1 98.94 77 ALA A C 1
ATOM 541 O O . ALA A 1 77 ? -5.785 -4.836 -8.602 1 98.94 77 ALA A O 1
ATOM 542 N N . LEU A 1 78 ? -4.812 -6.414 -7.348 1 98.94 78 LEU A N 1
ATOM 543 C CA . LEU A 1 78 ? -6.031 -7.203 -7.227 1 98.94 78 LEU A CA 1
ATOM 544 C C . LEU A 1 78 ? -7.094 -6.441 -6.434 1 98.94 78 LEU A C 1
ATOM 546 O O . LEU A 1 78 ? -8.281 -6.504 -6.762 1 98.94 78 LEU A O 1
ATOM 550 N N . HIS A 1 79 ? -6.664 -5.766 -5.406 1 98.94 79 HIS A N 1
ATOM 551 C CA . HIS A 1 79 ? -7.598 -4.969 -4.621 1 98.94 79 HIS A CA 1
ATOM 552 C C . HIS A 1 79 ? -8.195 -3.838 -5.453 1 98.94 79 HIS A C 1
ATOM 554 O O . HIS A 1 79 ? -9.383 -3.539 -5.34 1 98.94 79 HIS A O 1
ATOM 560 N N . LEU A 1 80 ? -7.352 -3.178 -6.262 1 98.94 80 LEU A N 1
ATOM 561 C CA . LEU A 1 80 ? -7.871 -2.178 -7.191 1 98.94 80 LEU A CA 1
ATOM 562 C C . LEU A 1 80 ? -8.969 -2.768 -8.062 1 98.94 80 LEU A C 1
ATOM 564 O O . LEU A 1 80 ? -10.016 -2.145 -8.258 1 98.94 80 LEU A O 1
ATOM 568 N N . ALA A 1 81 ? -8.703 -3.953 -8.586 1 98.94 81 ALA A N 1
ATOM 569 C CA . ALA A 1 81 ? -9.648 -4.605 -9.492 1 98.94 81 ALA A CA 1
ATOM 570 C C . ALA A 1 81 ? -10.969 -4.902 -8.781 1 98.94 81 ALA A C 1
ATOM 572 O O . ALA A 1 81 ? -12.047 -4.609 -9.312 1 98.94 81 ALA A O 1
ATOM 573 N N . VAL A 1 82 ? -10.914 -5.441 -7.594 1 98.94 82 VAL A N 1
ATOM 574 C CA . VAL A 1 82 ? -12.125 -5.785 -6.848 1 98.94 82 VAL A CA 1
ATOM 575 C C . VAL A 1 82 ? -12.859 -4.508 -6.449 1 98.94 82 VAL A C 1
ATOM 577 O O . VAL A 1 82 ? -14.094 -4.461 -6.5 1 98.94 82 VAL A O 1
ATOM 580 N N . ALA A 1 83 ? -12.086 -3.51 -6.016 1 98.69 83 ALA A N 1
ATOM 581 C CA . ALA A 1 83 ? -12.695 -2.229 -5.668 1 98.69 83 ALA A CA 1
ATOM 582 C C . ALA A 1 83 ? -13.422 -1.624 -6.867 1 98.69 83 ALA A C 1
ATOM 584 O O . ALA A 1 83 ? -14.461 -0.969 -6.707 1 98.69 83 ALA A O 1
ATOM 585 N N . ALA A 1 84 ? -12.867 -1.812 -8.031 1 98.69 84 ALA A N 1
ATOM 586 C CA . ALA A 1 84 ? -13.523 -1.317 -9.242 1 98.69 84 ALA A CA 1
ATOM 587 C C . ALA A 1 84 ? -14.844 -2.037 -9.492 1 98.69 84 ALA A C 1
ATOM 589 O O . ALA A 1 84 ? -15.805 -1.437 -9.984 1 98.69 84 ALA A O 1
ATOM 590 N N . VAL A 1 85 ? -14.883 -3.344 -9.172 1 98.25 85 VAL A N 1
ATOM 591 C CA . VAL A 1 85 ? -16.125 -4.105 -9.25 1 98.25 85 VAL A CA 1
ATOM 592 C C . VAL A 1 85 ? -17.141 -3.547 -8.25 1 98.25 85 VAL A C 1
ATOM 594 O O . VAL A 1 85 ? -18.344 -3.561 -8.508 1 98.25 85 VAL A O 1
ATOM 597 N N . ASN A 1 86 ? -16.609 -3.053 -7.078 1 97.56 86 ASN A N 1
ATOM 598 C CA . ASN A 1 86 ? -17.375 -2.359 -6.047 1 97.56 86 ASN A CA 1
ATOM 599 C C . ASN A 1 86 ? -18.484 -3.24 -5.484 1 97.56 86 ASN A C 1
ATOM 601 O O . ASN A 1 86 ? -19.656 -2.852 -5.496 1 97.56 86 ASN A O 1
ATOM 605 N N . PRO A 1 87 ? -18.125 -4.395 -4.945 1 96.31 87 PRO A N 1
ATOM 606 C CA . PRO A 1 87 ? -19.141 -5.297 -4.398 1 96.31 87 PRO A CA 1
ATOM 607 C C . PRO A 1 87 ? -19.812 -4.746 -3.143 1 96.31 87 PRO A C 1
ATOM 609 O O . PRO A 1 87 ? -19.219 -3.912 -2.445 1 96.3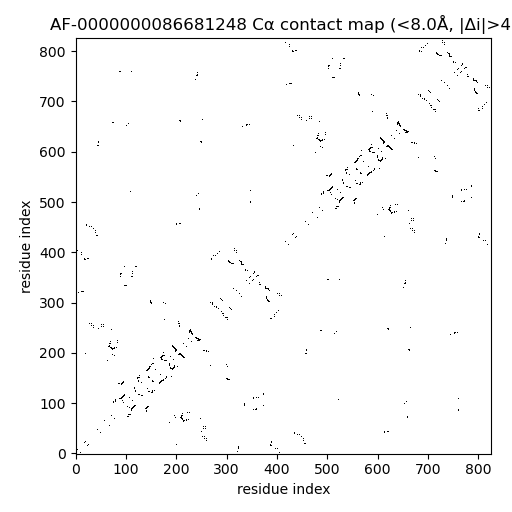1 87 PRO A O 1
ATOM 612 N N . GLU A 1 88 ? -21.047 -5.188 -2.924 1 93 88 GLU A N 1
ATOM 613 C CA . GLU A 1 88 ? -21.688 -4.988 -1.63 1 93 88 GLU A CA 1
ATOM 614 C C . GLU A 1 88 ? -21.141 -5.953 -0.584 1 93 88 GLU A C 1
ATOM 616 O O . GLU A 1 88 ? -20.656 -7.039 -0.922 1 93 88 GLU A O 1
ATOM 621 N N . PRO A 1 89 ? -21.172 -5.5 0.725 1 91.44 89 PRO A N 1
ATOM 622 C CA . PRO A 1 89 ? -20.781 -6.465 1.753 1 91.44 89 PRO A CA 1
ATOM 623 C C . PRO A 1 89 ? -21.516 -7.801 1.614 1 91.44 89 PRO A C 1
ATOM 625 O O . PRO A 1 89 ? -22.734 -7.828 1.477 1 91.44 89 PRO A O 1
ATOM 628 N N . GLY A 1 90 ? -20.688 -8.836 1.554 1 91.69 90 GLY A N 1
ATOM 629 C CA . GLY A 1 90 ? -21.281 -10.164 1.495 1 91.69 90 GLY A CA 1
ATOM 630 C C . GLY A 1 90 ? -21.406 -10.695 0.081 1 91.69 90 GLY A C 1
ATOM 631 O O . GLY A 1 90 ? -21.688 -11.883 -0.118 1 91.69 90 GLY A O 1
ATOM 632 N N . ASP A 1 91 ? -21.25 -9.844 -0.944 1 94.75 91 ASP A N 1
ATOM 633 C CA . ASP A 1 91 ? -21.203 -10.344 -2.312 1 94.75 91 ASP A CA 1
ATOM 634 C C . ASP A 1 91 ? -20.094 -11.391 -2.475 1 94.75 91 ASP A C 1
ATOM 636 O O . ASP A 1 91 ? -19.141 -11.406 -1.706 1 94.75 91 ASP A O 1
ATOM 640 N N . GLU A 1 92 ? -20.344 -12.234 -3.438 1 96.31 92 GLU A N 1
ATOM 641 C CA . GLU A 1 92 ? -19.453 -13.375 -3.613 1 96.31 92 GLU A CA 1
ATOM 642 C C . GLU A 1 92 ? -18.516 -13.164 -4.797 1 96.31 92 GLU A C 1
ATOM 644 O O . GLU A 1 92 ? -18.922 -12.648 -5.836 1 96.31 92 GLU A O 1
ATOM 649 N N . ILE A 1 93 ? -17.312 -13.508 -4.625 1 98.5 93 ILE A N 1
ATOM 650 C CA . ILE A 1 93 ? -16.328 -13.547 -5.699 1 98.5 93 ILE A CA 1
ATOM 651 C C . ILE A 1 93 ? -15.664 -14.922 -5.734 1 98.5 93 ILE A C 1
ATOM 653 O O . ILE A 1 93 ? -15.109 -15.383 -4.734 1 98.5 93 ILE A O 1
ATOM 657 N N . ILE A 1 94 ? -15.711 -15.57 -6.875 1 98.94 94 ILE A N 1
ATOM 658 C CA . ILE A 1 94 ? -15.18 -16.922 -7.035 1 98.94 94 ILE A CA 1
ATOM 659 C C . ILE A 1 94 ? -13.672 -16.859 -7.254 1 98.94 94 ILE A C 1
ATOM 661 O O . ILE A 1 94 ? -13.18 -16.062 -8.055 1 98.94 94 ILE A O 1
ATOM 665 N N . VAL A 1 95 ? -12.914 -17.656 -6.512 1 98.94 95 VAL A N 1
ATOM 666 C CA . VAL A 1 95 ? -11.461 -17.688 -6.578 1 98.94 95 VAL A CA 1
ATOM 667 C C . VAL A 1 95 ? -10.977 -19.141 -6.547 1 98.94 95 VAL A C 1
ATOM 669 O O . VAL A 1 95 ? -11.703 -20.031 -6.113 1 98.94 95 VAL A O 1
ATOM 672 N N . PRO A 1 96 ? -9.773 -19.406 -7.062 1 98.94 96 PRO A N 1
ATOM 673 C CA . PRO A 1 96 ? -9.211 -20.75 -6.93 1 98.94 96 PRO A CA 1
ATOM 674 C C . PRO A 1 96 ? -8.555 -20.984 -5.57 1 98.94 96 PRO A C 1
ATOM 676 O O . PRO A 1 96 ? -8.148 -20.031 -4.906 1 98.94 96 PRO A O 1
ATOM 679 N N . PRO A 1 97 ? -8.406 -22.281 -5.18 1 98.81 97 PRO A N 1
ATOM 680 C CA . PRO A 1 97 ? -7.773 -22.609 -3.904 1 98.81 97 PRO A CA 1
ATOM 681 C C . PRO A 1 97 ? -6.254 -22.703 -4 1 98.81 97 PRO A C 1
ATOM 683 O O . PRO A 1 97 ? -5.566 -22.703 -2.977 1 98.81 97 PRO A O 1
ATOM 686 N N . ILE A 1 98 ? -5.715 -22.891 -5.211 1 98.81 98 ILE A N 1
ATOM 687 C CA . ILE A 1 98 ? -4.27 -22.859 -5.426 1 98.81 98 ILE A CA 1
ATOM 688 C C . ILE A 1 98 ? -3.865 -21.5 -5.996 1 98.81 98 ILE A C 1
ATOM 690 O O . ILE A 1 98 ? -3.92 -21.281 -7.211 1 98.81 98 ILE A O 1
ATOM 694 N N . THR A 1 99 ? -3.537 -20.625 -5.137 1 98.62 99 THR A N 1
ATOM 695 C CA . THR A 1 99 ? -3.15 -19.25 -5.477 1 98.62 99 THR A CA 1
ATOM 696 C C . THR A 1 99 ? -2.387 -18.609 -4.324 1 98.62 99 THR A C 1
ATOM 698 O O . THR A 1 99 ? -2.25 -19.203 -3.252 1 98.62 99 THR A O 1
ATOM 701 N N . ASP A 1 100 ? -1.802 -17.484 -4.613 1 98.25 100 ASP A N 1
ATOM 702 C CA . ASP A 1 100 ? -1.311 -16.641 -3.529 1 98.25 100 ASP A CA 1
ATOM 703 C C . ASP A 1 100 ? -2.467 -16.062 -2.715 1 98.25 100 ASP A C 1
ATOM 705 O O . ASP A 1 100 ? -3.498 -15.688 -3.275 1 98.25 100 ASP A O 1
ATOM 709 N N . PHE A 1 101 ? -2.305 -15.938 -1.396 1 98.5 101 PHE A N 1
ATOM 710 C CA . PHE A 1 101 ? -3.363 -15.422 -0.531 1 98.5 101 PHE A CA 1
ATOM 711 C C . PHE A 1 101 ? -3.754 -14.008 -0.933 1 98.5 101 PHE A C 1
ATOM 713 O O . PHE A 1 101 ? -4.855 -13.547 -0.622 1 98.5 101 PHE A O 1
ATOM 720 N N . GLY A 1 102 ? -2.836 -13.25 -1.637 1 98.62 102 GLY A N 1
ATOM 721 C CA . GLY A 1 102 ? -3.139 -11.922 -2.133 1 98.62 102 GLY A CA 1
ATOM 722 C C . GLY A 1 102 ? -4.422 -11.859 -2.941 1 98.62 102 GLY A C 1
ATOM 723 O O . GLY A 1 102 ? -5.121 -10.844 -2.932 1 98.62 102 GLY A O 1
ATOM 724 N N . THR A 1 103 ? -4.754 -12.953 -3.637 1 98.62 103 THR A N 1
ATOM 725 C CA . THR A 1 103 ? -5.996 -13.062 -4.395 1 98.62 103 THR A CA 1
ATOM 726 C C . THR A 1 103 ? -7.203 -12.93 -3.473 1 98.62 103 THR A C 1
ATOM 728 O O . THR A 1 103 ? -8.172 -12.25 -3.805 1 98.62 103 THR A O 1
ATOM 731 N N . VAL A 1 104 ? -7.117 -13.531 -2.334 1 98.62 104 VAL A N 1
ATOM 732 C CA . VAL A 1 104 ? -8.211 -13.609 -1.375 1 98.62 104 VAL A CA 1
ATOM 733 C C . VAL A 1 104 ? -8.266 -12.328 -0.546 1 98.62 104 VAL A C 1
ATOM 735 O O . VAL A 1 104 ? -9.352 -11.859 -0.191 1 98.62 104 VAL A O 1
ATOM 738 N N . ILE A 1 105 ? -7.156 -11.742 -0.254 1 98.88 105 ILE A N 1
ATOM 739 C CA . ILE A 1 105 ? -7.078 -10.516 0.533 1 98.88 105 ILE A CA 1
ATOM 740 C C . ILE A 1 105 ? -7.906 -9.422 -0.132 1 98.88 105 ILE A C 1
ATOM 742 O O . ILE A 1 105 ? -8.664 -8.711 0.539 1 98.88 105 ILE A O 1
ATOM 746 N N . ALA A 1 106 ? -7.801 -9.289 -1.443 1 98.75 106 ALA A N 1
ATOM 747 C CA . ALA A 1 106 ? -8.523 -8.273 -2.205 1 98.75 106 ALA A CA 1
ATOM 748 C C . ALA A 1 106 ? -10.031 -8.398 -1.996 1 98.75 106 ALA A C 1
ATOM 750 O O . ALA A 1 106 ? -10.727 -7.391 -1.86 1 98.75 106 ALA A O 1
ATOM 751 N N . VAL A 1 107 ? -10.5 -9.625 -1.95 1 98.56 107 VAL A N 1
ATOM 752 C CA . VAL A 1 107 ? -11.922 -9.914 -1.806 1 98.56 107 VAL A CA 1
ATOM 753 C C . VAL A 1 107 ? -12.383 -9.547 -0.4 1 98.56 107 VAL A C 1
ATOM 755 O O . VAL A 1 107 ? -13.344 -8.789 -0.236 1 98.56 107 VAL A O 1
ATOM 758 N N . LEU A 1 108 ? -11.648 -10.016 0.604 1 97.75 108 LEU A N 1
ATOM 759 C CA . LEU A 1 108 ? -12.008 -9.781 1.999 1 97.75 108 LEU A CA 1
ATOM 760 C C . LEU A 1 108 ? -11.922 -8.297 2.34 1 97.75 108 LEU A C 1
ATOM 762 O O . LEU A 1 108 ? -12.797 -7.762 3.018 1 97.75 108 LEU A O 1
ATOM 766 N N . ALA A 1 109 ? -10.93 -7.629 1.846 1 97.94 109 ALA A N 1
ATOM 767 C CA . ALA A 1 109 ? -10.695 -6.223 2.16 1 97.94 109 ALA A CA 1
ATOM 768 C C . ALA A 1 109 ? -11.789 -5.336 1.572 1 97.94 109 ALA A C 1
ATOM 770 O O . ALA A 1 109 ? -12.016 -4.223 2.049 1 97.94 109 ALA A O 1
ATOM 771 N N . ALA A 1 110 ? -12.477 -5.852 0.58 1 96.88 110 ALA A N 1
ATOM 772 C CA . ALA A 1 110 ? -13.562 -5.109 -0.047 1 96.88 110 ALA A CA 1
ATOM 773 C C . ALA A 1 110 ? -14.906 -5.449 0.603 1 96.88 110 ALA A C 1
ATOM 775 O O . ALA A 1 110 ? -15.953 -4.996 0.147 1 96.88 110 ALA A O 1
ATOM 776 N N . GLY A 1 111 ? -14.891 -6.266 1.634 1 93.69 111 GLY A N 1
ATOM 777 C CA . GLY A 1 111 ? -16.109 -6.641 2.322 1 93.69 111 GLY A CA 1
ATOM 778 C C . GLY A 1 111 ? -16.875 -7.75 1.625 1 93.69 111 GLY A C 1
ATOM 779 O O . GLY A 1 111 ? -18 -8.07 2 1 93.69 111 GLY A O 1
ATOM 780 N N . ALA A 1 112 ? -16.266 -8.336 0.596 1 95.56 112 ALA A N 1
ATOM 781 C CA . ALA A 1 112 ? -16.875 -9.453 -0.124 1 95.56 112 ALA A CA 1
ATOM 782 C C . ALA A 1 112 ? -16.406 -10.797 0.446 1 95.56 112 ALA A C 1
ATOM 784 O O . ALA A 1 112 ? -15.562 -10.836 1.343 1 95.56 112 ALA A O 1
ATOM 785 N N . VAL A 1 113 ? -17 -11.891 -0.022 1 95.88 113 VAL A N 1
ATOM 786 C CA . VAL A 1 113 ? -16.688 -13.227 0.479 1 95.88 113 VAL A CA 1
ATOM 787 C C . VAL A 1 113 ? -16.094 -14.07 -0.645 1 95.88 113 VAL A C 1
ATOM 789 O O . VAL A 1 113 ? -16.672 -14.156 -1.735 1 95.88 113 VAL A O 1
ATOM 792 N N . PRO A 1 114 ? -14.961 -14.672 -0.427 1 97.75 114 PRO A N 1
ATOM 793 C CA . PRO A 1 114 ? -14.406 -15.586 -1.429 1 97.75 114 PRO A CA 1
ATOM 794 C C . PRO A 1 114 ? -15.148 -16.922 -1.484 1 97.75 114 PRO A C 1
ATOM 796 O O . PRO A 1 114 ? -15.391 -17.531 -0.445 1 97.75 114 PRO A O 1
ATOM 799 N N . VAL A 1 115 ? -15.578 -17.281 -2.6 1 98.06 115 VAL A N 1
ATOM 800 C CA . VAL A 1 115 ? -16.156 -18.609 -2.871 1 98.06 115 VAL A CA 1
ATOM 801 C C . VAL A 1 115 ? -15.164 -19.438 -3.691 1 98.06 115 VAL A C 1
ATOM 803 O O . VAL A 1 115 ? -14.852 -19.094 -4.836 1 98.06 115 VAL A O 1
ATOM 806 N N . PHE A 1 116 ? -14.734 -20.562 -3.123 1 98.81 116 PHE A N 1
ATOM 807 C CA . PHE A 1 116 ? -13.688 -21.344 -3.77 1 98.81 116 PHE A CA 1
ATOM 808 C C . PHE A 1 116 ? -14.289 -22.375 -4.723 1 98.81 116 PHE A C 1
ATOM 810 O O . PHE A 1 116 ? -15.148 -23.172 -4.328 1 98.81 116 PHE A O 1
ATOM 817 N N . ALA A 1 117 ? -13.898 -22.312 -5.949 1 98.88 117 ALA A N 1
ATOM 818 C CA . ALA A 1 117 ? -14.195 -23.344 -6.926 1 98.88 117 ALA A CA 1
ATOM 819 C C . ALA A 1 117 ? -13.008 -24.297 -7.109 1 98.88 117 ALA A C 1
ATOM 821 O O . ALA A 1 117 ? -11.859 -23.859 -7.086 1 98.88 117 ALA A O 1
ATOM 822 N N . ASP A 1 118 ? -13.281 -25.547 -7.297 1 98.81 118 ASP A N 1
ATOM 823 C CA . ASP A 1 118 ? -12.211 -26.516 -7.492 1 98.81 118 ASP A CA 1
ATOM 824 C C . ASP A 1 118 ? -11.555 -26.344 -8.859 1 98.81 118 ASP A C 1
ATOM 826 O O . ASP A 1 118 ? -11.922 -25.453 -9.625 1 98.81 118 ASP A O 1
ATOM 830 N N . VAL A 1 119 ? -10.539 -27.172 -9.156 1 98.88 119 VAL A N 1
ATOM 831 C CA . VAL A 1 119 ? -9.672 -26.844 -10.281 1 98.88 119 VAL A CA 1
ATOM 832 C C . VAL A 1 119 ? -9.492 -28.062 -11.172 1 98.88 119 VAL A C 1
ATOM 834 O O . VAL A 1 119 ? -9.961 -29.156 -10.844 1 98.88 119 VAL A O 1
ATOM 837 N N . ASP A 1 120 ? -8.945 -27.812 -12.359 1 98.62 120 ASP A N 1
ATOM 838 C CA . ASP A 1 120 ? -8.508 -28.891 -13.234 1 98.62 120 ASP A CA 1
ATOM 839 C C . ASP A 1 120 ? -7.34 -29.656 -12.617 1 98.62 120 ASP A C 1
ATOM 841 O O . ASP A 1 120 ? -6.367 -29.062 -12.156 1 98.62 120 ASP A O 1
ATOM 845 N N . PRO A 1 121 ? -7.387 -30.984 -12.555 1 98.19 121 PRO A N 1
ATOM 846 C CA . PRO A 1 121 ? -6.383 -31.766 -11.836 1 98.19 121 PRO A CA 1
ATOM 847 C C . PRO A 1 121 ? -5.023 -31.781 -12.531 1 98.19 121 PRO A C 1
ATOM 849 O O . PRO A 1 121 ? -4.043 -32.281 -11.977 1 98.19 121 PRO A O 1
ATOM 852 N N . VAL A 1 122 ? -4.984 -31.203 -13.695 1 97.06 122 VAL A N 1
ATOM 853 C CA . VAL A 1 122 ? -3.721 -31.172 -14.43 1 97.06 122 VAL A CA 1
ATOM 854 C C . VAL A 1 122 ? -3.088 -29.797 -14.336 1 97.06 122 VAL A C 1
ATOM 856 O O . VAL A 1 122 ? -1.912 -29.656 -13.984 1 97.06 122 VAL A O 1
ATOM 859 N N . THR A 1 123 ? -3.908 -28.781 -14.531 1 97.31 123 THR A N 1
ATOM 860 C CA . THR A 1 123 ? -3.361 -27.422 -14.625 1 97.31 123 THR A CA 1
ATOM 861 C C . THR A 1 123 ? -3.451 -26.719 -13.281 1 97.31 123 THR A C 1
ATOM 863 O O . THR A 1 123 ? -2.738 -25.734 -13.039 1 97.31 123 THR A O 1
ATOM 866 N N . GLY A 1 124 ? -4.336 -27.141 -12.422 1 98.5 124 GLY A N 1
ATOM 867 C CA . GLY A 1 124 ? -4.578 -26.453 -11.164 1 98.5 124 GLY A CA 1
ATOM 868 C C . GLY A 1 124 ? -5.344 -25.156 -11.344 1 98.5 124 GLY A C 1
ATOM 869 O O . GLY A 1 124 ? -5.48 -24.375 -10.398 1 98.5 124 GLY A O 1
ATOM 870 N N . CYS A 1 125 ? -5.879 -24.875 -12.562 1 98.56 125 CYS A N 1
ATOM 871 C CA . CYS A 1 125 ? -6.625 -23.656 -12.852 1 98.56 125 CYS A CA 1
ATOM 872 C C . CYS A 1 125 ? -8.125 -23.906 -12.766 1 98.56 125 CYS A C 1
ATOM 874 O O . CYS A 1 125 ? -8.578 -25.047 -12.898 1 98.56 125 CYS A O 1
ATOM 876 N N . LEU A 1 126 ? -8.836 -22.828 -12.547 1 98.81 126 LEU A N 1
ATOM 877 C CA . LEU A 1 126 ? -10.289 -22.875 -12.656 1 98.81 126 LEU A CA 1
ATOM 878 C C . LEU A 1 126 ? -10.711 -23.312 -14.062 1 98.81 126 LEU A C 1
ATOM 880 O O . LEU A 1 126 ? -9.977 -23.109 -15.023 1 98.81 126 LEU A O 1
ATOM 884 N N . THR A 1 127 ? -11.93 -23.938 -14.125 1 98.56 127 THR A N 1
ATOM 885 C CA . THR A 1 127 ? -12.586 -24.219 -15.406 1 98.56 127 THR A CA 1
ATOM 886 C C . THR A 1 127 ? -13.969 -23.578 -15.453 1 98.56 127 THR A C 1
ATOM 888 O O . THR A 1 127 ? -14.508 -23.172 -14.422 1 98.56 127 THR A O 1
ATOM 891 N N . ALA A 1 128 ? -14.445 -23.484 -16.703 1 98.56 128 ALA A N 1
ATOM 892 C CA . ALA A 1 128 ? -15.805 -22.969 -16.844 1 98.56 128 ALA A CA 1
ATOM 893 C C . ALA A 1 128 ? -16.781 -23.812 -16.016 1 98.56 128 ALA A C 1
ATOM 895 O O . ALA A 1 128 ? -17.703 -23.281 -15.398 1 98.56 128 ALA A O 1
ATOM 896 N N . ALA A 1 129 ? -16.578 -25.094 -16.016 1 98.69 129 ALA A N 1
ATOM 897 C CA . ALA A 1 129 ? -17.469 -26 -15.312 1 98.69 129 ALA A CA 1
ATOM 898 C C . ALA A 1 129 ? -17.406 -25.781 -13.805 1 98.69 129 ALA A C 1
ATOM 900 O O . ALA A 1 129 ? -18.438 -25.672 -13.141 1 98.69 129 ALA A O 1
ATOM 901 N N . THR A 1 130 ? -16.203 -25.719 -13.227 1 98.81 130 THR A N 1
ATOM 902 C CA . THR A 1 130 ? -16.062 -25.547 -11.781 1 98.81 130 THR A CA 1
ATOM 903 C C . THR A 1 130 ? -16.578 -24.172 -11.352 1 98.81 130 THR A C 1
ATOM 905 O O . THR A 1 130 ? -17.141 -24.031 -10.258 1 98.81 130 THR A O 1
ATOM 908 N N . VAL A 1 131 ? -16.406 -23.156 -12.156 1 98.88 131 VAL A N 1
ATOM 909 C CA . VAL A 1 131 ? -16.922 -21.812 -11.875 1 98.88 131 VAL A CA 1
ATOM 910 C C . VAL A 1 131 ? -18.453 -21.844 -11.906 1 98.88 131 VAL A C 1
ATOM 912 O O . VAL A 1 131 ? -19.109 -21.344 -10.984 1 98.88 131 VAL A O 1
ATOM 915 N N . ASP A 1 132 ? -18.969 -22.438 -12.945 1 98.75 132 ASP A N 1
ATOM 916 C CA . ASP A 1 132 ? -20.422 -22.484 -13.125 1 98.75 132 ASP A CA 1
ATOM 917 C C . ASP A 1 132 ? -21.109 -23.125 -11.922 1 98.75 132 ASP A C 1
ATOM 919 O O . ASP A 1 132 ? -22.172 -22.688 -11.492 1 98.75 132 ASP A O 1
ATOM 923 N N . GLU A 1 133 ? -20.5 -24.078 -11.367 1 98.44 133 GLU A N 1
ATOM 924 C CA . GLU A 1 133 ? -21.047 -24.812 -10.234 1 98.44 133 GLU A CA 1
ATOM 925 C C . GLU A 1 133 ? -21.188 -23.922 -9 1 98.44 133 GLU A C 1
ATOM 927 O O . GLU A 1 133 ? -21.938 -24.25 -8.086 1 98.44 133 GLU A O 1
ATOM 932 N N . LYS A 1 134 ? -20.469 -22.812 -8.945 1 98.25 134 LYS A N 1
ATOM 933 C CA . LYS A 1 134 ? -20.406 -22.016 -7.723 1 98.25 134 LYS A CA 1
ATOM 934 C C . LYS A 1 134 ? -21.141 -20.703 -7.875 1 98.25 134 LYS A C 1
ATOM 936 O O . LYS A 1 134 ? -21.312 -19.953 -6.906 1 98.25 134 LYS A O 1
ATOM 941 N N . ILE A 1 135 ? -21.594 -20.391 -9.055 1 98.19 135 ILE A N 1
ATOM 942 C CA . ILE A 1 135 ? -22.266 -19.109 -9.312 1 98.19 135 ILE A CA 1
ATOM 943 C C . ILE A 1 135 ? -23.609 -19.078 -8.578 1 98.19 135 ILE A C 1
ATOM 945 O O . ILE A 1 135 ? -24.344 -20.062 -8.586 1 98.19 135 ILE A O 1
ATOM 949 N N . THR A 1 136 ? -23.875 -18.078 -7.922 1 95.25 136 THR A N 1
ATOM 950 C CA . THR A 1 136 ? -25.156 -17.766 -7.305 1 95.25 136 THR A CA 1
ATOM 951 C C . THR A 1 136 ? -25.625 -16.391 -7.727 1 95.25 136 THR A C 1
ATOM 953 O O . THR A 1 136 ? -24.969 -15.711 -8.516 1 95.25 136 THR A O 1
ATOM 956 N N . ASP A 1 137 ? -26.781 -15.961 -7.141 1 94.12 137 ASP A N 1
ATOM 957 C CA . ASP A 1 137 ? -27.312 -14.633 -7.445 1 94.12 137 ASP A CA 1
ATOM 958 C C . ASP A 1 137 ? -26.469 -13.539 -6.816 1 94.12 137 ASP A C 1
ATOM 960 O O . ASP A 1 137 ? -26.594 -12.359 -7.172 1 94.12 137 ASP A O 1
ATOM 964 N N . ARG A 1 138 ? -25.484 -13.922 -5.996 1 94.5 138 ARG A N 1
ATOM 965 C CA . ARG A 1 138 ? -24.656 -12.938 -5.301 1 94.5 138 ARG A CA 1
ATOM 966 C C . ARG A 1 138 ? -23.266 -12.844 -5.926 1 94.5 138 ARG A C 1
ATOM 968 O O . ARG A 1 138 ? -22.453 -12.008 -5.527 1 94.5 138 ARG A O 1
ATOM 975 N N . THR A 1 139 ? -23 -13.688 -6.855 1 97.31 139 THR A N 1
ATOM 976 C CA . THR A 1 139 ? -21.688 -13.664 -7.5 1 97.31 139 THR A CA 1
ATOM 977 C C . THR A 1 139 ? -21.516 -12.398 -8.336 1 97.31 139 THR A C 1
ATOM 979 O O . THR A 1 139 ? -22.359 -12.094 -9.188 1 97.31 139 THR A O 1
ATOM 982 N N . ARG A 1 140 ? -20.422 -11.648 -8.062 1 98.06 140 ARG A N 1
ATOM 983 C CA . ARG A 1 140 ? -20.203 -10.398 -8.781 1 98.06 140 ARG A CA 1
ATOM 984 C C . ARG A 1 140 ? -18.984 -10.484 -9.68 1 98.06 140 ARG A C 1
ATOM 986 O O . ARG A 1 140 ? -18.859 -9.734 -10.648 1 98.06 140 ARG A O 1
ATOM 993 N N . ALA A 1 141 ? -18.047 -11.391 -9.328 1 98.94 141 ALA A N 1
ATOM 994 C CA . ALA A 1 141 ? -16.828 -11.523 -10.125 1 98.94 141 ALA A CA 1
ATOM 995 C C . ALA A 1 141 ? -16.203 -12.898 -9.938 1 98.94 141 ALA A C 1
ATOM 997 O O . ALA A 1 141 ? -16.562 -13.633 -9.016 1 98.94 141 ALA A O 1
ATOM 998 N N . VAL A 1 142 ? -15.398 -13.266 -10.844 1 98.94 142 VAL A N 1
ATOM 999 C CA . VAL A 1 142 ? -14.477 -14.398 -10.773 1 98.94 142 VAL A CA 1
ATOM 1000 C C . VAL A 1 142 ? -13.047 -13.922 -10.961 1 98.94 142 VAL A C 1
ATOM 1002 O O . VAL A 1 142 ? -12.766 -13.117 -11.859 1 98.94 142 VAL A O 1
ATOM 1005 N N . ILE A 1 143 ? -12.172 -14.305 -10.07 1 98.94 143 ILE A N 1
ATOM 1006 C CA . ILE A 1 143 ? -10.75 -14.062 -10.281 1 98.94 143 ILE A CA 1
ATOM 1007 C C . ILE A 1 143 ? -10.086 -15.328 -10.828 1 98.94 143 ILE A C 1
ATOM 1009 O O . ILE A 1 143 ? -9.992 -16.344 -10.133 1 98.94 143 ILE A O 1
ATOM 1013 N N . VAL A 1 144 ? -9.664 -15.25 -12.055 1 98.75 144 VAL A N 1
ATOM 1014 C CA . VAL A 1 144 ? -8.961 -16.328 -12.727 1 98.75 144 VAL A CA 1
ATOM 1015 C C . VAL A 1 144 ? -7.457 -16.172 -12.547 1 98.75 144 VAL A C 1
ATOM 1017 O O . VAL A 1 144 ? -6.887 -15.141 -12.914 1 98.75 144 VAL A O 1
ATOM 1020 N N . VAL A 1 145 ? -6.855 -17.156 -11.945 1 98.81 145 VAL A N 1
ATOM 1021 C CA . VAL A 1 145 ? -5.406 -17.141 -11.781 1 98.81 145 VAL A CA 1
ATOM 1022 C C . VAL A 1 145 ? -4.742 -17.984 -12.867 1 98.81 145 VAL A C 1
ATOM 1024 O O . VAL A 1 145 ? -5.078 -19.156 -13.031 1 98.81 145 VAL A O 1
ATOM 1027 N N . HIS A 1 146 ? -3.875 -17.344 -13.633 1 98.56 146 HIS A N 1
ATOM 1028 C CA . HIS A 1 146 ? -3.033 -18.094 -14.562 1 98.56 146 HIS A CA 1
ATOM 1029 C C . HIS A 1 146 ? -1.847 -18.719 -13.844 1 98.56 146 HIS A C 1
ATOM 1031 O O . HIS A 1 146 ? -0.722 -18.219 -13.938 1 98.56 146 HIS A O 1
ATOM 1037 N N . LEU A 1 147 ? -2.162 -19.828 -13.234 1 98.56 147 LEU A N 1
ATOM 1038 C CA . LEU A 1 147 ? -1.28 -20.438 -12.25 1 98.56 147 LEU A CA 1
ATOM 1039 C C . LEU A 1 147 ? 0.035 -20.875 -12.898 1 98.56 147 LEU A C 1
ATOM 1041 O O . LEU A 1 147 ? 0.039 -21.484 -13.969 1 98.56 147 LEU A O 1
ATOM 1045 N N . PHE A 1 148 ? 1.225 -20.469 -12.305 1 98.69 148 PHE A N 1
ATOM 1046 C CA . PHE A 1 148 ? 2.607 -20.781 -12.656 1 98.69 148 PHE A CA 1
ATOM 1047 C C . PHE A 1 148 ? 2.967 -20.188 -14.008 1 98.69 148 PHE A C 1
ATOM 1049 O O . PHE A 1 148 ? 4.031 -20.469 -14.562 1 98.69 148 PHE A O 1
ATOM 1056 N N . GLY A 1 149 ? 2.07 -19.406 -14.547 1 98.44 149 GLY A N 1
ATOM 1057 C CA . GLY A 1 149 ? 2.297 -18.797 -15.844 1 98.44 149 GLY A CA 1
ATOM 1058 C C . GLY A 1 149 ? 1.556 -19.5 -16.969 1 98.44 149 GLY A C 1
ATOM 1059 O O . GLY A 1 149 ? 1.699 -19.141 -18.141 1 98.44 149 GLY A O 1
ATOM 1060 N N . GLY A 1 150 ? 0.758 -20.516 -16.625 1 97.19 150 GLY A N 1
ATOM 1061 C CA . GLY A 1 150 ? 0.004 -21.266 -17.609 1 97.19 150 GLY A CA 1
ATOM 1062 C C . GLY A 1 150 ? -1.311 -20.594 -17.984 1 97.19 150 GLY A C 1
ATOM 1063 O O . GLY A 1 150 ? -1.943 -19.953 -17.156 1 97.19 150 GLY A O 1
ATOM 1064 N N . PRO A 1 151 ? -1.716 -20.766 -19.219 1 95.94 151 PRO A N 1
ATOM 1065 C CA . PRO A 1 151 ? -2.971 -20.141 -19.656 1 95.94 151 PRO A CA 1
ATOM 1066 C C . PRO A 1 151 ? -4.203 -20.844 -19.094 1 95.94 151 PRO A C 1
ATOM 1068 O O . PRO A 1 151 ? -4.562 -21.938 -19.547 1 95.94 151 PRO A O 1
ATOM 1071 N N . ALA A 1 152 ? -4.844 -20.234 -18.125 1 97 152 ALA A N 1
ATOM 1072 C CA . ALA A 1 152 ? -6.164 -20.703 -17.719 1 97 152 ALA A CA 1
ATOM 1073 C C . ALA A 1 152 ? -7.168 -20.594 -18.859 1 97 152 ALA A C 1
ATOM 1075 O O . ALA A 1 152 ? -6.969 -19.812 -19.797 1 97 152 ALA A O 1
ATOM 1076 N N . PRO A 1 153 ? -8.242 -21.406 -18.875 1 96.62 153 PRO A N 1
ATOM 1077 C CA . PRO A 1 153 ? -9.258 -21.297 -19.922 1 96.62 153 PRO A CA 1
ATOM 1078 C C . PRO A 1 153 ? -10.18 -20.094 -19.734 1 96.62 153 PRO A C 1
ATOM 1080 O O . PRO A 1 153 ? -11.398 -20.266 -19.625 1 96.62 153 PRO A O 1
ATOM 1083 N N . VAL A 1 154 ? -9.625 -18.938 -19.828 1 97 154 VAL A N 1
ATOM 1084 C CA . VAL A 1 154 ? -10.289 -17.688 -19.438 1 97 154 VAL A CA 1
ATOM 1085 C C . VAL A 1 154 ? -11.438 -17.406 -20.406 1 97 154 VAL A C 1
ATOM 1087 O O . VAL A 1 154 ? -12.492 -16.906 -20 1 97 154 VAL A O 1
ATOM 1090 N N . ASP A 1 155 ? -11.32 -17.703 -21.672 1 96.88 155 ASP A N 1
ATOM 1091 C CA . ASP A 1 155 ? -12.383 -17.422 -22.625 1 96.88 155 ASP A CA 1
ATOM 1092 C C . ASP A 1 155 ? -13.633 -18.25 -22.312 1 96.88 155 ASP A C 1
ATOM 1094 O O . ASP A 1 155 ? -14.75 -17.75 -22.422 1 96.88 155 ASP A O 1
ATOM 1098 N N . GLU A 1 156 ? -13.422 -19.516 -21.984 1 97.31 156 GLU A N 1
ATOM 1099 C CA . GLU A 1 156 ? -14.547 -20.344 -21.594 1 97.31 156 GLU A CA 1
ATOM 1100 C C . GLU A 1 156 ? -15.219 -19.812 -20.328 1 97.31 156 GLU A C 1
ATOM 1102 O O . GLU A 1 156 ? -16.453 -19.828 -20.219 1 97.31 156 GLU A O 1
ATOM 1107 N N . ILE A 1 157 ? -14.445 -19.359 -19.375 1 98.19 157 ILE A N 1
ATOM 1108 C CA . ILE A 1 157 ? -14.969 -18.812 -18.125 1 98.19 157 ILE A CA 1
ATOM 1109 C C . ILE A 1 157 ? -15.727 -17.516 -18.422 1 98.19 157 ILE A C 1
ATOM 1111 O O . ILE A 1 157 ? -16.828 -17.297 -17.875 1 98.19 157 ILE A O 1
ATOM 1115 N N . VAL A 1 158 ? -15.156 -16.656 -19.266 1 97.75 158 VAL A N 1
ATOM 1116 C CA . VAL A 1 158 ? -15.836 -15.438 -19.688 1 97.75 158 VAL A CA 1
ATOM 1117 C C . VAL A 1 158 ? -17.188 -15.789 -20.312 1 97.75 158 VAL A C 1
ATOM 1119 O O . VAL A 1 158 ? -18.188 -15.102 -20.078 1 97.75 158 VAL A O 1
ATOM 1122 N N . GLY A 1 159 ? -17.172 -16.844 -21.109 1 97.81 159 GLY A N 1
ATOM 1123 C CA . GLY A 1 159 ? -18.391 -17.281 -21.766 1 97.81 159 GLY A CA 1
ATOM 1124 C C . GLY A 1 159 ? -19.516 -17.609 -20.781 1 97.81 159 GLY A C 1
ATOM 1125 O O . GLY A 1 159 ? -20.688 -17.328 -21.062 1 97.81 159 GLY A O 1
ATOM 1126 N N . VAL A 1 160 ? -19.141 -18.125 -19.656 1 98.19 160 VAL A N 1
ATOM 1127 C CA . VAL A 1 160 ? -20.109 -18.5 -18.641 1 98.19 160 VAL A CA 1
ATOM 1128 C C . VAL A 1 160 ? -20.516 -17.266 -17.844 1 98.19 160 VAL A C 1
ATOM 1130 O O . VAL A 1 160 ? -21.688 -17.125 -17.453 1 98.19 160 VAL A O 1
ATOM 1133 N N . CYS A 1 161 ? -19.656 -16.312 -17.641 1 98.56 161 CYS A N 1
ATOM 1134 C CA . CYS A 1 161 ? -19.844 -15.203 -16.719 1 98.56 161 CYS A CA 1
ATOM 1135 C C . CYS A 1 161 ? -20.547 -14.039 -17.406 1 98.56 161 CYS A C 1
ATOM 1137 O O . CYS A 1 161 ? -21.422 -13.406 -16.812 1 98.56 161 CYS A O 1
ATOM 1139 N N . ARG A 1 162 ? -20.25 -13.75 -18.594 1 96.88 162 ARG A N 1
ATOM 1140 C CA . ARG A 1 162 ? -20.641 -12.531 -19.297 1 96.88 162 ARG A CA 1
ATOM 1141 C C . ARG A 1 162 ? -22.156 -12.406 -19.375 1 96.88 162 ARG A C 1
ATOM 1143 O O . ARG A 1 162 ? -22.719 -11.336 -19.109 1 96.88 162 ARG A O 1
ATOM 1150 N N . PRO A 1 163 ? -22.875 -13.5 -19.766 1 97.75 163 PRO A N 1
ATOM 1151 C CA . PRO A 1 163 ? -24.344 -13.383 -19.844 1 97.75 163 PRO A CA 1
ATOM 1152 C C . PRO A 1 163 ? -24.984 -13.023 -18.5 1 97.75 163 PRO A C 1
ATOM 1154 O O . PRO A 1 163 ? -26.109 -12.523 -18.469 1 97.75 163 PRO A O 1
ATOM 1157 N N . MET A 1 164 ? -24.281 -13.25 -17.453 1 98 164 MET A N 1
ATOM 1158 C CA . MET A 1 164 ? -24.812 -13.016 -16.125 1 98 164 MET A CA 1
ATOM 1159 C C . MET A 1 164 ? -24.266 -11.719 -15.531 1 98 164 MET A C 1
ATOM 1161 O O . MET A 1 164 ? -24.469 -11.43 -14.352 1 98 164 MET A O 1
ATOM 1165 N N . ALA A 1 165 ? -23.516 -10.984 -16.266 1 97.56 165 ALA A N 1
ATOM 1166 C CA . ALA A 1 165 ? -22.922 -9.711 -15.875 1 97.56 165 ALA A CA 1
ATOM 1167 C C . ALA A 1 165 ? -21.938 -9.891 -14.727 1 97.56 165 ALA A C 1
ATOM 1169 O O . ALA A 1 165 ? -21.812 -9.023 -13.867 1 97.56 165 ALA A O 1
ATOM 1170 N N . ILE A 1 166 ? -21.375 -11.055 -14.641 1 98.81 166 ILE A N 1
ATOM 1171 C CA . ILE A 1 166 ? -20.312 -11.344 -13.688 1 98.81 166 ILE A CA 1
ATOM 1172 C C . ILE A 1 166 ? -18.969 -10.945 -14.281 1 98.81 166 ILE A C 1
ATOM 1174 O O . ILE A 1 166 ? -18.609 -11.367 -15.383 1 98.81 166 ILE A O 1
ATOM 1178 N N . ARG A 1 167 ? -18.203 -10.078 -13.602 1 98.81 167 ARG A N 1
ATOM 1179 C CA . ARG A 1 167 ? -16.906 -9.602 -14.086 1 98.81 167 ARG A CA 1
ATOM 1180 C C . ARG A 1 167 ? -15.844 -10.695 -13.984 1 98.81 167 ARG A C 1
ATOM 1182 O O . ARG A 1 167 ? -15.875 -11.508 -13.062 1 98.81 167 ARG A O 1
ATOM 1189 N N . VAL A 1 168 ? -14.953 -10.703 -14.914 1 98.81 168 VAL A N 1
ATOM 1190 C CA . VAL A 1 168 ? -13.82 -11.625 -14.883 1 98.81 168 VAL A CA 1
ATOM 1191 C C . VAL A 1 168 ? -12.523 -10.844 -14.695 1 98.81 168 VAL A C 1
ATOM 1193 O O . VAL A 1 168 ? -12.148 -10.039 -15.547 1 98.81 168 VAL A O 1
ATOM 1196 N N . ILE A 1 169 ? -11.898 -11.039 -13.594 1 98.94 169 ILE A N 1
ATOM 1197 C CA . ILE A 1 169 ? -10.594 -10.484 -13.266 1 98.94 169 ILE A CA 1
ATOM 1198 C C . ILE A 1 169 ? -9.508 -11.539 -13.5 1 98.94 169 ILE A C 1
ATOM 1200 O O . ILE A 1 169 ? -9.641 -12.68 -13.055 1 98.94 169 ILE A O 1
ATOM 1204 N N . GLU A 1 170 ? -8.492 -11.195 -14.219 1 98.88 170 GLU A N 1
ATOM 1205 C CA . GLU A 1 170 ? -7.371 -12.109 -14.445 1 98.88 170 GLU A CA 1
ATOM 1206 C C . GLU A 1 170 ? -6.195 -11.773 -13.539 1 98.88 170 GLU A C 1
ATOM 1208 O O . GLU A 1 170 ? -5.641 -10.68 -13.609 1 98.88 170 GLU A O 1
ATOM 1213 N N . ASP A 1 171 ? -5.906 -12.688 -12.641 1 98.88 171 ASP A N 1
ATOM 1214 C CA . ASP A 1 171 ? -4.652 -12.586 -11.898 1 98.88 171 ASP A CA 1
ATOM 1215 C C . ASP A 1 171 ? -3.486 -13.133 -12.719 1 98.88 171 ASP A C 1
ATOM 1217 O O . ASP A 1 171 ? -3.295 -14.352 -12.797 1 98.88 171 ASP A O 1
ATOM 1221 N N . CYS A 1 172 ? -2.672 -12.211 -13.219 1 98.88 172 CYS A N 1
ATOM 1222 C CA . CYS A 1 172 ? -1.561 -12.539 -14.109 1 98.88 172 CYS A CA 1
ATOM 1223 C C . CYS A 1 172 ? -0.223 -12.289 -13.422 1 98.88 172 CYS A C 1
ATOM 1225 O O . CYS A 1 172 ? 0.796 -12.094 -14.086 1 98.88 172 CYS A O 1
ATOM 1227 N N . ALA A 1 173 ? -0.246 -12.266 -12.102 1 98.81 173 ALA A N 1
ATOM 1228 C CA . ALA A 1 173 ? 0.979 -12.008 -11.352 1 98.81 173 ALA A CA 1
ATOM 1229 C C . ALA A 1 173 ? 2.084 -12.984 -11.75 1 98.81 173 ALA A C 1
ATOM 1231 O O . ALA A 1 173 ? 3.27 -12.648 -11.672 1 98.81 173 ALA A O 1
ATOM 1232 N N . GLN A 1 174 ? 1.706 -14.164 -12.258 1 98.81 174 GLN A N 1
ATOM 1233 C CA . GLN A 1 174 ? 2.656 -15.211 -12.625 1 98.81 174 GLN A CA 1
ATOM 1234 C C . GLN A 1 174 ? 2.68 -15.43 -14.133 1 98.81 174 GLN A C 1
ATOM 1236 O O . GLN A 1 174 ? 3.287 -16.391 -14.617 1 98.81 174 GLN A O 1
ATOM 1241 N N . ALA A 1 175 ? 1.988 -14.547 -14.891 1 98.69 175 ALA A N 1
ATOM 1242 C CA . ALA A 1 175 ? 1.68 -14.945 -16.266 1 98.69 175 ALA A CA 1
ATOM 1243 C C . ALA A 1 175 ? 2.004 -13.828 -17.25 1 98.69 175 ALA A C 1
ATOM 1245 O O . ALA A 1 175 ? 1.214 -13.539 -18.156 1 98.69 175 ALA A O 1
ATOM 1246 N N . TYR A 1 176 ? 3.109 -13.219 -17.062 1 98.69 176 TYR A N 1
ATOM 1247 C CA . TYR A 1 176 ? 3.57 -12.242 -18.047 1 98.69 176 TYR A CA 1
ATOM 1248 C C . TYR A 1 176 ? 3.76 -12.891 -19.422 1 98.69 176 TYR A C 1
ATOM 1250 O O . TYR A 1 176 ? 4.457 -13.898 -19.547 1 98.69 176 TYR A O 1
ATOM 1258 N N . LEU A 1 177 ? 3.082 -12.336 -20.469 1 98 177 LEU A N 1
ATOM 1259 C CA . LEU A 1 177 ? 3.197 -12.703 -21.875 1 98 177 LEU A CA 1
ATOM 1260 C C . LEU A 1 177 ? 2.654 -14.109 -22.109 1 98 177 LEU A C 1
ATOM 1262 O O . LEU A 1 177 ? 2.984 -14.742 -23.125 1 98 177 LEU A O 1
ATOM 1266 N N . THR A 1 178 ? 1.899 -14.633 -21.172 1 98.31 178 THR A N 1
ATOM 1267 C CA . THR A 1 178 ? 1.116 -15.844 -21.406 1 98.31 178 THR A CA 1
ATOM 1268 C C . THR A 1 178 ? 0.023 -15.578 -22.438 1 98.31 178 THR A C 1
ATOM 1270 O O . THR A 1 178 ? -0.63 -14.539 -22.422 1 98.31 178 THR A O 1
ATOM 1273 N N . VAL A 1 179 ? -0.136 -16.547 -23.297 1 96.38 179 VAL A N 1
ATOM 1274 C CA . VAL A 1 179 ? -1.172 -16.406 -24.312 1 96.38 179 VAL A CA 1
ATOM 1275 C C . VAL A 1 179 ? -2.219 -17.5 -24.125 1 96.38 179 VAL A C 1
ATOM 1277 O O . VAL A 1 179 ? -1.938 -18.688 -24.359 1 96.38 179 VAL A O 1
ATOM 1280 N N . PRO A 1 180 ? -3.4 -17.109 -23.703 1 90.38 180 PRO A N 1
ATOM 1281 C CA . PRO A 1 180 ? -4.457 -18.125 -23.562 1 90.38 180 PRO A CA 1
ATOM 1282 C C . PRO A 1 180 ? -4.816 -18.781 -24.891 1 90.38 180 PRO A C 1
ATOM 1284 O O . PRO A 1 180 ? -4.559 -18.219 -25.969 1 90.38 180 PRO A O 1
ATOM 1287 N N . ASP A 1 181 ? -5.449 -19.984 -24.797 1 79.31 181 ASP A N 1
ATOM 1288 C CA . ASP A 1 181 ? -5.773 -20.766 -25.984 1 79.31 181 ASP A CA 1
ATOM 1289 C C . ASP A 1 181 ? -6.727 -20 -26.906 1 79.31 181 ASP A C 1
ATOM 1291 O O . ASP A 1 181 ? -7.691 -19.391 -26.438 1 79.31 181 ASP A O 1
ATOM 1295 N N . GLY A 1 182 ? -6.504 -20.125 -28.141 1 70.19 182 GLY A N 1
ATOM 1296 C CA . GLY A 1 182 ? -7.348 -19.5 -29.156 1 70.19 182 GLY A CA 1
ATOM 1297 C C . GLY A 1 182 ? -7.113 -18 -29.281 1 70.19 182 GLY A C 1
ATOM 1298 O O . GLY A 1 182 ? -7.707 -17.344 -30.141 1 70.19 182 GLY A O 1
ATOM 1299 N N . GLY A 1 183 ? -6.277 -17.484 -28.422 1 65.81 183 GLY A N 1
ATOM 1300 C CA . GLY A 1 183 ? -6.164 -16.031 -28.453 1 65.81 183 GLY A CA 1
ATOM 1301 C C . GLY A 1 183 ? -4.875 -15.547 -29.078 1 65.81 183 GLY A C 1
ATOM 1302 O O . GLY A 1 183 ? -3.986 -16.344 -29.391 1 65.81 183 GLY A O 1
ATOM 1303 N N . THR A 1 184 ? -4.945 -14.359 -29.562 1 79.94 184 THR A N 1
ATOM 1304 C CA . THR A 1 184 ? -3.766 -13.695 -30.094 1 79.94 184 THR A CA 1
ATOM 1305 C C . THR A 1 184 ? -3.307 -12.57 -29.156 1 79.94 184 THR A C 1
ATOM 1307 O O . THR A 1 184 ? -2.322 -11.891 -29.453 1 79.94 184 THR A O 1
ATOM 1310 N N . THR A 1 185 ? -4.07 -12.516 -28.016 1 91.69 185 THR A N 1
ATOM 1311 C CA . THR A 1 185 ? -3.682 -11.469 -27.078 1 91.69 185 THR A CA 1
ATOM 1312 C C . THR A 1 185 ? -3.205 -12.07 -25.766 1 91.69 185 THR A C 1
ATOM 1314 O O . THR A 1 185 ? -3.408 -13.258 -25.516 1 91.69 185 THR A O 1
ATOM 1317 N N . PHE A 1 186 ? -2.574 -11.312 -24.969 1 97.19 186 PHE A N 1
ATOM 1318 C CA . PHE A 1 186 ? -1.926 -11.789 -23.75 1 97.19 186 PHE A CA 1
ATOM 1319 C C . PHE A 1 186 ? -2.939 -11.961 -22.625 1 97.19 186 PHE A C 1
ATOM 1321 O O . PHE A 1 186 ? -3.971 -11.281 -22.609 1 97.19 186 PHE A O 1
ATOM 1328 N N . ALA A 1 187 ? -2.611 -12.945 -21.734 1 97.56 187 ALA A N 1
ATOM 1329 C CA . ALA A 1 187 ? -3.328 -13.008 -20.453 1 97.56 187 ALA A CA 1
ATOM 1330 C C . ALA A 1 187 ? -3.428 -11.625 -19.812 1 97.56 187 ALA A C 1
ATOM 1332 O O . ALA A 1 187 ? -2.479 -10.844 -19.875 1 97.56 187 ALA A O 1
ATOM 1333 N N . GLY A 1 188 ? -4.547 -11.32 -19.219 1 97.88 188 GLY A N 1
ATOM 1334 C CA . GLY A 1 188 ? -4.805 -10.016 -18.625 1 97.88 188 GLY A CA 1
ATOM 1335 C C . GLY A 1 188 ? -5.672 -9.125 -19.5 1 97.88 188 GLY A C 1
ATOM 1336 O O . GLY A 1 188 ? -6.184 -8.102 -19.047 1 97.88 188 GLY A O 1
ATOM 1337 N N . THR A 1 189 ? -5.867 -9.531 -20.766 1 97.19 189 THR A N 1
ATOM 1338 C CA . THR A 1 189 ? -6.629 -8.695 -21.672 1 97.19 189 THR A CA 1
ATOM 1339 C C . THR A 1 189 ? -7.875 -9.422 -22.172 1 97.19 189 THR A C 1
ATOM 1341 O O . THR A 1 189 ? -8.547 -8.953 -23.094 1 97.19 189 THR A O 1
ATOM 1344 N N . ARG A 1 190 ? -8.156 -10.609 -21.641 1 96.12 190 ARG A N 1
ATOM 1345 C CA . ARG A 1 190 ? -9.273 -11.414 -22.094 1 96.12 190 ARG A CA 1
ATOM 1346 C C . ARG A 1 190 ? -10.531 -11.141 -21.266 1 96.12 190 ARG A C 1
ATOM 1348 O O . ARG A 1 190 ? -11.641 -11.109 -21.797 1 96.12 190 ARG A O 1
ATOM 1355 N N . GLY A 1 191 ? -10.328 -11.031 -19.953 1 96.88 191 GLY A N 1
ATOM 1356 C CA . GLY A 1 191 ? -11.414 -10.664 -19.062 1 96.88 191 GLY A CA 1
ATOM 1357 C C . GLY A 1 191 ? -11.648 -9.164 -18.984 1 96.88 191 GLY A C 1
ATOM 1358 O O . GLY A 1 191 ? -11.445 -8.453 -19.984 1 96.88 191 GLY A O 1
ATOM 1359 N N . ASP A 1 192 ? -12.156 -8.656 -17.844 1 98.44 192 ASP A N 1
ATOM 1360 C CA . ASP A 1 192 ? -12.484 -7.246 -17.688 1 98.44 192 ASP A CA 1
ATOM 1361 C C . ASP A 1 192 ? -11.289 -6.461 -17.156 1 98.44 192 ASP A C 1
ATOM 1363 O O . ASP A 1 192 ? -11.125 -5.281 -17.484 1 98.44 192 ASP A O 1
ATOM 1367 N N . ILE A 1 193 ? -10.547 -7.051 -16.297 1 98.88 193 ILE A N 1
ATOM 1368 C CA . ILE A 1 193 ? -9.383 -6.426 -15.688 1 98.88 193 ILE A CA 1
ATOM 1369 C C . ILE A 1 193 ? -8.242 -7.441 -15.578 1 98.88 193 ILE A C 1
ATOM 1371 O O . ILE A 1 193 ? -8.469 -8.594 -15.188 1 98.88 193 ILE A O 1
ATOM 1375 N N . GLY A 1 194 ? -7.031 -7.086 -15.992 1 98.88 194 GLY A N 1
ATOM 1376 C CA . GLY A 1 194 ? -5.836 -7.887 -15.773 1 98.88 194 GLY A CA 1
ATOM 1377 C C . GLY A 1 194 ? -4.918 -7.312 -14.711 1 98.88 194 GLY A C 1
ATOM 1378 O O . GLY A 1 194 ? -4.664 -6.105 -14.688 1 98.88 194 GLY A O 1
ATOM 1379 N N . CYS A 1 195 ? -4.445 -8.133 -13.781 1 98.94 195 CYS A N 1
ATOM 1380 C CA . CYS A 1 195 ? -3.59 -7.699 -12.68 1 98.94 195 CYS A CA 1
ATOM 1381 C C . CYS A 1 195 ? -2.223 -8.367 -12.758 1 98.94 195 CYS A C 1
ATOM 1383 O O . CYS A 1 195 ? -2.131 -9.578 -12.969 1 98.94 195 CYS A O 1
ATOM 1385 N N . PHE A 1 196 ? -1.171 -7.617 -12.594 1 98.94 196 PHE A N 1
ATOM 1386 C CA . PHE A 1 196 ? 0.204 -8.094 -12.68 1 98.94 196 PHE A CA 1
ATOM 1387 C C . PHE A 1 196 ? 0.996 -7.68 -11.445 1 98.94 196 PHE A C 1
ATOM 1389 O O . PHE A 1 196 ? 0.609 -6.746 -10.734 1 98.94 196 PHE A O 1
ATOM 1396 N N . SER A 1 197 ? 2.08 -8.398 -11.164 1 98.94 197 SER A N 1
ATOM 1397 C CA . SER A 1 197 ? 2.91 -8.156 -9.992 1 98.94 197 SER A CA 1
ATOM 1398 C C . SER A 1 197 ? 4.367 -7.93 -10.383 1 98.94 197 SER A C 1
ATOM 1400 O O . SER A 1 197 ? 4.883 -8.594 -11.281 1 98.94 197 SER A O 1
ATOM 1402 N N . LEU A 1 198 ? 4.988 -6.996 -9.719 1 98.88 198 LEU A N 1
ATOM 1403 C CA . LEU A 1 198 ? 6.41 -6.715 -9.883 1 98.88 198 LEU A CA 1
ATOM 1404 C C . LEU A 1 198 ? 7.203 -7.188 -8.664 1 98.88 198 LEU A C 1
ATOM 1406 O O . LEU A 1 198 ? 8.281 -6.656 -8.375 1 98.88 198 LEU A O 1
ATOM 1410 N N . GLN A 1 199 ? 6.605 -8.141 -7.898 1 98.69 199 GLN A N 1
ATOM 1411 C CA . GLN A 1 199 ? 7.285 -8.688 -6.73 1 98.69 199 GLN A CA 1
ATOM 1412 C C . GLN A 1 199 ? 8.57 -9.414 -7.129 1 98.69 199 GLN A C 1
ATOM 1414 O O . GLN A 1 199 ? 8.711 -9.852 -8.273 1 98.69 199 GLN A O 1
ATOM 1419 N N . GLN A 1 200 ? 9.477 -9.539 -6.289 1 98.69 200 GLN A N 1
ATOM 1420 C CA . GLN A 1 200 ? 10.867 -9.961 -6.441 1 98.69 200 GLN A CA 1
ATOM 1421 C C . GLN A 1 200 ? 10.969 -11.227 -7.285 1 98.69 200 GLN A C 1
ATOM 1423 O O . GLN A 1 200 ? 11.906 -11.391 -8.07 1 98.69 200 GLN A O 1
ATOM 1428 N N . SER A 1 201 ? 10.031 -12.133 -7.148 1 98.25 201 SER A N 1
ATOM 1429 C CA . SER A 1 201 ? 10.18 -13.453 -7.762 1 98.25 201 SER A CA 1
ATOM 1430 C C . SER A 1 201 ? 9.594 -13.484 -9.164 1 98.25 201 SER A C 1
ATOM 1432 O O . SER A 1 201 ? 9.727 -14.477 -9.883 1 98.25 201 SER A O 1
ATOM 1434 N N . LYS A 1 202 ? 8.891 -12.43 -9.602 1 98.69 202 LYS A N 1
ATOM 1435 C CA . LYS A 1 202 ? 8.164 -12.469 -10.867 1 98.69 202 LYS A CA 1
ATOM 1436 C C . LYS A 1 202 ? 9.109 -12.234 -12.047 1 98.69 202 LYS A C 1
ATOM 1438 O O . LYS A 1 202 ? 10.312 -12.07 -11.867 1 98.69 202 LYS A O 1
ATOM 1443 N N . HIS A 1 203 ? 8.602 -12.336 -13.258 1 98.62 203 HIS A N 1
ATOM 1444 C CA . HIS A 1 203 ? 9.414 -12.258 -14.469 1 98.62 203 HIS A CA 1
ATOM 1445 C C . HIS A 1 203 ? 10.227 -10.977 -14.516 1 98.62 203 HIS A C 1
ATOM 1447 O O . HIS A 1 203 ? 11.445 -11.008 -14.719 1 98.62 203 HIS A O 1
ATOM 1453 N N . ILE A 1 204 ? 9.555 -9.906 -14.312 1 98.62 204 ILE A N 1
ATOM 1454 C CA . ILE A 1 204 ? 10.203 -8.617 -14.094 1 98.62 204 ILE A CA 1
ATOM 1455 C C . ILE A 1 204 ? 9.812 -8.078 -12.719 1 98.62 204 ILE A C 1
ATOM 1457 O O . ILE A 1 204 ? 8.789 -8.477 -12.156 1 98.62 204 ILE A O 1
ATOM 1461 N N . SER A 1 205 ? 10.719 -7.215 -12.211 1 98.69 205 SER A N 1
ATOM 1462 C CA . SER A 1 205 ? 10.516 -6.891 -10.805 1 98.69 205 SER A CA 1
ATOM 1463 C C . SER A 1 205 ? 11.039 -5.496 -10.477 1 98.69 205 SER A C 1
ATOM 1465 O O . SER A 1 205 ? 11.852 -4.941 -11.227 1 98.69 205 SER A O 1
ATOM 1467 N N . ALA A 1 206 ? 10.539 -4.949 -9.438 1 98.75 206 ALA A N 1
ATOM 1468 C CA . ALA A 1 206 ? 11.078 -3.76 -8.781 1 98.75 206 ALA A CA 1
ATOM 1469 C C . ALA A 1 206 ? 11.078 -3.924 -7.266 1 98.75 206 ALA A C 1
ATOM 1471 O O . ALA A 1 206 ? 11.055 -2.936 -6.527 1 98.75 206 ALA A O 1
ATOM 1472 N N . GLY A 1 207 ? 11.148 -5.199 -6.773 1 98.5 207 GLY A N 1
ATOM 1473 C CA . GLY A 1 207 ? 11.031 -5.52 -5.359 1 98.5 207 GLY A CA 1
ATOM 1474 C C . GLY A 1 207 ? 9.602 -5.781 -4.926 1 98.5 207 GLY A C 1
ATOM 1475 O O . GLY A 1 207 ? 9.32 -6.789 -4.273 1 98.5 207 GLY A O 1
ATOM 1476 N N . ASP A 1 208 ? 8.734 -4.922 -5.184 1 98.56 208 ASP A N 1
ATOM 1477 C CA . ASP A 1 208 ? 7.273 -4.965 -5.121 1 98.56 208 ASP A CA 1
ATOM 1478 C C . ASP A 1 208 ? 6.656 -3.951 -6.078 1 98.56 208 ASP A C 1
ATOM 1480 O O . ASP A 1 208 ? 7.355 -3.102 -6.633 1 98.56 208 ASP A O 1
ATOM 1484 N N . GLY A 1 209 ? 5.383 -4.047 -6.371 1 98.81 209 GLY A N 1
ATOM 1485 C CA . GLY A 1 209 ? 4.645 -3.252 -7.34 1 98.81 209 GLY A CA 1
ATOM 1486 C C . GLY A 1 209 ? 3.525 -4.023 -8.016 1 98.81 209 GLY A C 1
ATOM 1487 O O . GLY A 1 209 ? 3.506 -5.254 -7.984 1 98.81 209 GLY A O 1
ATOM 1488 N N . GLY A 1 210 ? 2.574 -3.305 -8.492 1 98.94 210 GLY A N 1
ATOM 1489 C CA . GLY A 1 210 ? 1.462 -3.896 -9.219 1 98.94 210 GLY A CA 1
ATOM 1490 C C . GLY A 1 210 ? 1.055 -3.1 -10.438 1 98.94 210 GLY A C 1
ATOM 1491 O O . GLY A 1 210 ? 1.287 -1.891 -10.508 1 98.94 210 GLY A O 1
ATOM 1492 N N . LEU A 1 211 ? 0.576 -3.715 -11.406 1 98.94 211 LEU A N 1
ATOM 1493 C CA . LEU A 1 211 ? 0.002 -3.115 -12.602 1 98.94 211 LEU A CA 1
ATOM 1494 C C . LEU A 1 211 ? -1.351 -3.74 -12.93 1 98.94 211 LEU A C 1
ATOM 1496 O O . LEU A 1 211 ? -1.495 -4.965 -12.906 1 98.94 211 LEU A O 1
ATOM 1500 N N . THR A 1 212 ? -2.303 -2.941 -13.148 1 98.94 212 THR A N 1
ATOM 1501 C CA . THR A 1 212 ? -3.623 -3.381 -13.586 1 98.94 212 THR A CA 1
ATOM 1502 C C . THR A 1 212 ? -3.945 -2.832 -14.977 1 98.94 212 THR A C 1
ATOM 1504 O O . THR A 1 212 ? -3.65 -1.673 -15.273 1 98.94 212 THR A O 1
ATOM 1507 N N . VAL A 1 213 ? -4.527 -3.635 -15.82 1 98.81 213 VAL A N 1
ATOM 1508 C CA . VAL A 1 213 ? -4.883 -3.17 -17.156 1 98.81 213 VAL A CA 1
ATOM 1509 C C . VAL A 1 213 ? -6.375 -3.393 -17.391 1 98.81 213 VAL A C 1
ATOM 1511 O O . VAL A 1 213 ? -6.965 -4.332 -16.859 1 98.81 213 VAL A O 1
ATOM 1514 N N . THR A 1 214 ? -6.996 -2.566 -18.156 1 98.62 214 THR A N 1
ATOM 1515 C CA . THR A 1 214 ? -8.375 -2.676 -18.609 1 98.62 214 THR A CA 1
ATOM 1516 C C . THR A 1 214 ? -8.625 -1.771 -19.812 1 98.62 214 THR A C 1
ATOM 1518 O O . THR A 1 214 ? -7.906 -0.789 -20.016 1 98.62 214 THR A O 1
ATOM 1521 N N . ALA A 1 215 ? -9.562 -2.133 -20.625 1 97.31 215 ALA A N 1
ATOM 1522 C CA . ALA A 1 215 ? -9.969 -1.291 -21.75 1 97.31 215 ALA A CA 1
ATOM 1523 C C . ALA A 1 215 ? -11.141 -0.395 -21.375 1 97.31 215 ALA A C 1
ATOM 1525 O O . ALA A 1 215 ? -11.523 0.497 -22.125 1 97.31 215 ALA A O 1
ATOM 1526 N N . ASP A 1 216 ? -11.688 -0.627 -20.203 1 97.69 216 ASP A N 1
ATOM 1527 C CA . ASP A 1 216 ? -12.883 0.079 -19.75 1 97.69 216 ASP A CA 1
ATOM 1528 C C . ASP A 1 216 ? -12.516 1.372 -19.031 1 97.69 216 ASP A C 1
ATOM 1530 O O . ASP A 1 216 ? -11.93 1.338 -17.938 1 97.69 216 ASP A O 1
ATOM 1534 N N . ALA A 1 217 ? -12.969 2.504 -19.531 1 96.69 217 ALA A N 1
ATOM 1535 C CA . ALA A 1 217 ? -12.609 3.816 -19 1 96.69 217 ALA A CA 1
ATOM 1536 C C . ALA A 1 217 ? -13.203 4.023 -17.609 1 96.69 217 ALA A C 1
ATOM 1538 O O . ALA A 1 217 ? -12.602 4.695 -16.766 1 96.69 217 ALA A O 1
ATOM 1539 N N . GLY A 1 218 ? -14.336 3.473 -17.391 1 97.62 218 GLY A N 1
ATOM 1540 C CA . GLY A 1 218 ? -14.945 3.57 -16.078 1 97.62 218 GLY A CA 1
ATOM 1541 C C . GLY A 1 218 ? -14.188 2.809 -15.016 1 97.62 218 GLY A C 1
ATOM 1542 O O . GLY A 1 218 ? -14.008 3.301 -13.898 1 97.62 218 GLY A O 1
ATOM 1543 N N . LEU A 1 219 ? -13.734 1.6 -15.344 1 98.25 219 LEU A N 1
ATOM 1544 C CA . LEU A 1 219 ? -12.984 0.774 -14.406 1 98.25 219 LEU A CA 1
ATOM 1545 C C . LEU A 1 219 ? -11.641 1.411 -14.078 1 98.25 219 LEU A C 1
ATOM 1547 O O . LEU A 1 219 ? -11.211 1.411 -12.922 1 98.25 219 LEU A O 1
ATOM 1551 N N . VAL A 1 220 ? -11 1.97 -15.07 1 97.81 220 VAL A N 1
ATOM 1552 C CA . VAL A 1 220 ? -9.695 2.574 -14.836 1 97.81 220 VAL A CA 1
ATOM 1553 C C . VAL A 1 220 ? -9.844 3.789 -13.922 1 97.81 220 VAL A C 1
ATOM 1555 O O . VAL A 1 220 ? -9.008 4.02 -13.047 1 97.81 220 VAL A O 1
ATOM 1558 N N . ARG A 1 221 ? -10.828 4.613 -14.156 1 97.56 221 ARG A N 1
ATOM 1559 C CA . ARG A 1 221 ? -11.047 5.773 -13.305 1 97.56 221 ARG A CA 1
ATOM 1560 C C . ARG A 1 221 ? -11.25 5.355 -11.852 1 97.56 221 ARG A C 1
ATOM 1562 O O . ARG A 1 221 ? -10.664 5.941 -10.938 1 97.56 221 ARG A O 1
ATOM 1569 N N . ARG A 1 222 ? -12.062 4.344 -11.656 1 98.19 222 ARG A N 1
ATOM 1570 C CA . ARG A 1 222 ? -12.328 3.873 -10.297 1 98.19 222 ARG A CA 1
ATOM 1571 C C . ARG A 1 222 ? -11.055 3.34 -9.641 1 98.19 222 ARG A C 1
ATOM 1573 O O . ARG A 1 222 ? -10.797 3.607 -8.469 1 98.19 222 ARG A O 1
ATOM 1580 N N . MET A 1 223 ? -10.297 2.609 -10.43 1 98.81 223 MET A N 1
ATOM 1581 C CA . MET A 1 223 ? -9.062 2.045 -9.891 1 98.81 223 MET A CA 1
ATOM 1582 C C . MET A 1 223 ? -8.078 3.148 -9.523 1 98.81 223 MET A C 1
ATOM 1584 O O . MET A 1 223 ? -7.438 3.09 -8.477 1 98.81 223 MET A O 1
ATOM 1588 N N . ARG A 1 224 ? -7.965 4.18 -10.352 1 98.38 224 ARG A N 1
ATOM 1589 C CA . ARG A 1 224 ? -7.062 5.297 -10.086 1 98.38 224 ARG A CA 1
ATOM 1590 C C . ARG A 1 224 ? -7.473 6.043 -8.82 1 98.38 224 ARG A C 1
ATOM 1592 O O . ARG A 1 224 ? -6.625 6.395 -7.996 1 98.38 224 ARG A O 1
ATOM 1599 N N . LEU A 1 225 ? -8.734 6.301 -8.734 1 98.44 225 LEU A N 1
ATOM 1600 C CA . LEU A 1 225 ? -9.242 6.988 -7.547 1 98.44 225 LEU A CA 1
ATOM 1601 C C . LEU A 1 225 ? -9.016 6.148 -6.293 1 98.44 225 LEU A C 1
ATOM 1603 O O . LEU A 1 225 ? -8.57 6.664 -5.266 1 98.44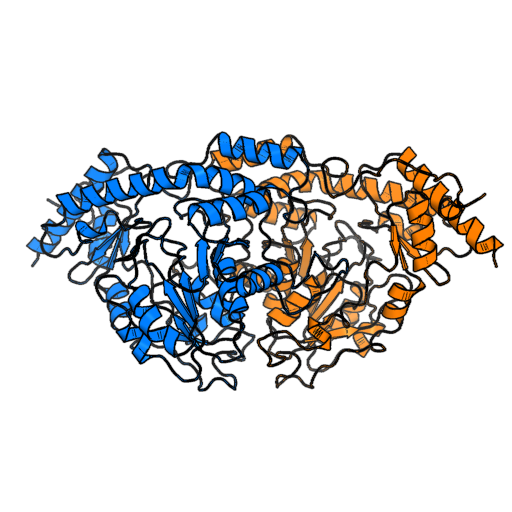 225 LEU A O 1
ATOM 1607 N N . PHE A 1 226 ? -9.25 4.844 -6.391 1 98.81 226 PHE A N 1
ATOM 1608 C CA . PHE A 1 226 ? -9.07 3.967 -5.242 1 98.81 226 PHE A CA 1
ATOM 1609 C C . PHE A 1 226 ? -7.609 3.947 -4.805 1 98.81 226 PHE A C 1
ATOM 1611 O O . PHE A 1 226 ? -7.312 3.912 -3.609 1 98.81 226 PHE A O 1
ATOM 1618 N N . ALA A 1 227 ? -6.695 3.986 -5.773 1 98.75 227 ALA A N 1
ATOM 1619 C CA . ALA A 1 227 ? -5.262 3.92 -5.488 1 98.75 227 ALA A CA 1
ATOM 1620 C C . ALA A 1 227 ? -4.766 5.219 -4.863 1 98.75 227 ALA A C 1
ATOM 1622 O O . ALA A 1 227 ? -3.66 5.27 -4.316 1 98.75 227 ALA A O 1
ATOM 1623 N N . ASP A 1 228 ? -5.582 6.242 -4.934 1 98.25 228 ASP A N 1
ATOM 1624 C CA . ASP A 1 228 ? -5.152 7.578 -4.527 1 98.25 228 ASP A CA 1
ATOM 1625 C C . ASP A 1 228 ? -6.191 8.234 -3.617 1 98.25 228 ASP A C 1
ATOM 1627 O O . ASP A 1 228 ? -6.629 9.359 -3.873 1 98.25 228 ASP A O 1
ATOM 1631 N N . LYS A 1 229 ? -6.676 7.504 -2.652 1 98.38 229 LYS A N 1
ATOM 1632 C CA . LYS A 1 229 ? -7.492 7.969 -1.536 1 98.38 229 LYS A CA 1
ATOM 1633 C C . LYS A 1 229 ? -8.828 8.523 -2.025 1 98.38 229 LYS A C 1
ATOM 1635 O O . LYS A 1 229 ? -9.398 9.422 -1.402 1 98.38 229 LYS A O 1
ATOM 1640 N N . GLY A 1 230 ? -9.281 8.109 -3.195 1 98.31 230 GLY A N 1
ATOM 1641 C CA . GLY A 1 230 ? -10.531 8.602 -3.74 1 98.31 230 GLY A CA 1
ATOM 1642 C C . GLY A 1 230 ? -10.477 10.062 -4.141 1 98.31 230 GLY A C 1
ATOM 1643 O O . GLY A 1 230 ? -11.508 10.734 -4.207 1 98.31 230 GLY A O 1
ATOM 1644 N N . TRP A 1 231 ? -9.266 10.578 -4.324 1 97.69 231 TRP A N 1
ATOM 1645 C CA . TRP A 1 231 ? -9.039 11.992 -4.594 1 97.69 231 TRP A CA 1
ATOM 1646 C C . TRP A 1 231 ? -8.969 12.258 -6.094 1 97.69 231 TRP A C 1
ATOM 1648 O O . TRP A 1 231 ? -8.008 11.859 -6.754 1 97.69 231 TRP A O 1
ATOM 1658 N N . PRO A 1 232 ? -9.984 12.906 -6.676 1 95.94 232 PRO A N 1
ATOM 1659 C CA . PRO A 1 232 ? -9.891 13.305 -8.086 1 95.94 232 PRO A CA 1
ATOM 1660 C C . PRO A 1 232 ? -8.953 14.492 -8.305 1 95.94 232 PRO A C 1
ATOM 1662 O O . PRO A 1 232 ? -9.305 15.625 -7.98 1 95.94 232 PRO A O 1
ATOM 1665 N N . ARG A 1 233 ? -7.82 14.281 -8.797 1 90.31 233 ARG A N 1
ATOM 1666 C CA . ARG A 1 233 ? -6.797 15.312 -8.906 1 90.31 233 ARG A CA 1
ATOM 1667 C C . ARG A 1 233 ? -7.121 16.297 -10.023 1 90.31 233 ARG A C 1
ATOM 1669 O O . ARG A 1 233 ? -6.59 17.406 -10.055 1 90.31 233 ARG A O 1
ATOM 1676 N N . ASP A 1 234 ? -7.973 16.016 -10.906 1 85.75 234 ASP A N 1
ATOM 1677 C CA . ASP A 1 234 ? -8.336 16.875 -12.023 1 85.75 234 ASP A CA 1
ATOM 1678 C C . ASP A 1 234 ? -9.406 17.891 -11.617 1 85.75 234 ASP A C 1
ATOM 1680 O O . ASP A 1 234 ? -9.672 18.844 -12.352 1 85.75 234 ASP A O 1
ATOM 1684 N N . GLY A 1 235 ? -10 17.891 -10.508 1 79.88 235 GLY A N 1
ATOM 1685 C CA . GLY A 1 235 ? -11.141 18.719 -10.125 1 79.88 235 GLY A CA 1
ATOM 1686 C C . GLY A 1 235 ? -10.734 19.984 -9.398 1 79.88 235 GLY A C 1
ATOM 1687 O O . GLY A 1 235 ? -11.57 20.859 -9.148 1 79.88 235 GLY A O 1
ATOM 1688 N N . GLY A 1 236 ? -9.477 20.156 -9.07 1 82.31 236 GLY A N 1
ATOM 1689 C CA . GLY A 1 236 ? -8.977 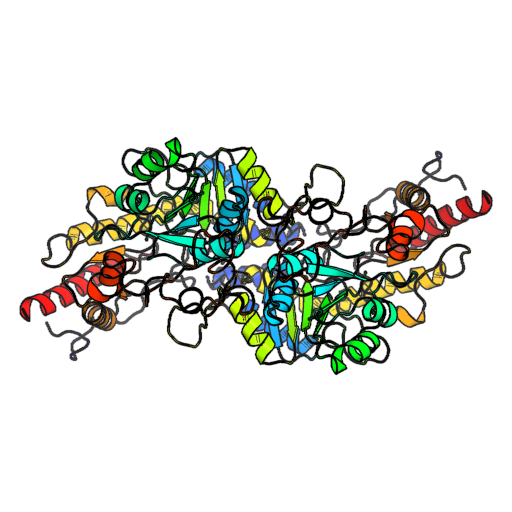21.391 -8.469 1 82.31 236 GLY A CA 1
ATOM 1690 C C . GLY A 1 236 ? -9.258 21.469 -6.98 1 82.31 236 GLY A C 1
ATOM 1691 O O . GLY A 1 236 ? -8.867 22.438 -6.328 1 82.31 236 GLY A O 1
ATOM 1692 N N . GLN A 1 237 ? -10.086 20.609 -6.438 1 87.56 237 GLN A N 1
ATOM 1693 C CA . GLN A 1 237 ? -10.383 20.594 -5.008 1 87.56 237 GLN A CA 1
ATOM 1694 C C . GLN A 1 237 ? -9.773 19.375 -4.328 1 87.56 237 GLN A C 1
ATOM 1696 O O . GLN A 1 237 ? -9.781 18.281 -4.891 1 87.56 237 GLN A O 1
ATOM 1701 N N . ARG A 1 238 ? -9.289 19.656 -3.117 1 92.62 238 ARG A N 1
ATOM 1702 C CA . ARG A 1 238 ? -8.898 18.531 -2.273 1 92.62 238 ARG A CA 1
ATOM 1703 C C . ARG A 1 238 ? -10.117 17.859 -1.658 1 92.62 238 ARG A C 1
ATOM 1705 O O . ARG A 1 238 ? -10.695 18.375 -0.696 1 92.62 238 ARG A O 1
ATOM 1712 N N . THR A 1 239 ? -10.555 16.75 -2.305 1 96.62 239 THR A N 1
ATOM 1713 C CA . THR A 1 239 ? -11.734 16.016 -1.857 1 96.62 239 THR A CA 1
ATOM 1714 C C . THR A 1 239 ? -11.531 14.516 -2.053 1 96.62 239 THR A C 1
ATOM 1716 O O . THR A 1 239 ? -10.547 14.086 -2.654 1 96.62 239 THR A O 1
ATOM 1719 N N . HIS A 1 240 ? -12.375 13.766 -1.445 1 98.31 240 HIS A N 1
ATOM 1720 C CA . HIS A 1 240 ? -12.359 12.305 -1.49 1 98.31 240 HIS A CA 1
ATOM 1721 C C . HIS A 1 240 ? -13.75 11.75 -1.769 1 98.31 240 HIS A C 1
ATOM 1723 O O . HIS A 1 240 ? -14.656 11.883 -0.941 1 98.31 240 HIS A O 1
ATOM 1729 N N . LEU A 1 241 ? -13.914 11.086 -2.869 1 97.94 241 LEU A N 1
ATOM 1730 C CA . LEU A 1 241 ? -15.234 10.758 -3.404 1 97.94 241 LEU A CA 1
ATOM 1731 C C . LEU A 1 241 ? -15.797 9.508 -2.744 1 97.94 241 LEU A C 1
ATOM 1733 O O . LEU A 1 241 ? -17 9.375 -2.57 1 97.94 241 LEU A O 1
ATOM 1737 N N . PHE A 1 242 ? -14.992 8.555 -2.43 1 98.38 242 PHE A N 1
ATOM 1738 C CA . PHE A 1 242 ? -15.328 7.289 -1.787 1 98.38 242 PHE A CA 1
ATOM 1739 C C . PHE A 1 242 ? -14.117 6.711 -1.059 1 98.38 242 PHE A C 1
ATOM 1741 O O . PHE A 1 242 ? -13.016 7.246 -1.161 1 98.38 242 PHE A O 1
ATOM 1748 N N . LEU A 1 243 ? -14.32 5.703 -0.279 1 98.25 243 LEU A N 1
ATOM 1749 C CA . LEU A 1 243 ? -13.227 5.055 0.424 1 98.25 243 LEU A CA 1
ATOM 1750 C C . LEU A 1 243 ? -12.219 4.473 -0.562 1 98.25 243 LEU A C 1
ATOM 1752 O O . LEU A 1 243 ? -12.555 3.594 -1.358 1 98.25 243 LEU A O 1
ATOM 1756 N N . GLY A 1 244 ? -11.117 5.02 -0.691 1 98.56 244 GLY A N 1
ATOM 1757 C CA . GLY A 1 244 ? -9.938 4.523 -1.377 1 98.56 244 GLY A CA 1
ATOM 1758 C C . GLY A 1 244 ? -8.719 4.441 -0.481 1 98.56 244 GLY A C 1
ATOM 1759 O O . GLY A 1 244 ? -8.625 5.156 0.521 1 98.56 244 GLY A O 1
ATOM 1760 N N . LEU A 1 245 ? -7.859 3.617 -0.741 1 98.69 245 LEU A N 1
ATOM 1761 C CA . LEU A 1 245 ? -6.625 3.484 0.026 1 98.69 245 LEU A CA 1
ATOM 1762 C C . LEU A 1 245 ? -5.504 4.305 -0.603 1 98.69 245 LEU A C 1
ATOM 1764 O O . LEU A 1 245 ? -5.758 5.176 -1.435 1 98.69 245 LEU A O 1
ATOM 1768 N N . ASN A 1 246 ? -4.32 4.242 -0.068 1 98.81 246 ASN A N 1
ATOM 1769 C CA . ASN A 1 246 ? -3.121 4.805 -0.682 1 98.81 246 ASN A CA 1
ATOM 1770 C C . ASN A 1 246 ? -2.195 3.713 -1.21 1 98.81 246 ASN A C 1
ATOM 1772 O O . ASN A 1 246 ? -1.335 3.217 -0.48 1 98.81 246 ASN A O 1
ATOM 1776 N N . TYR A 1 247 ? -2.377 3.393 -2.51 1 98.88 247 TYR A N 1
ATOM 1777 C CA . TYR A 1 247 ? -1.578 2.373 -3.18 1 98.88 247 TYR A CA 1
ATOM 1778 C C . TYR A 1 247 ? -0.679 2.994 -4.242 1 98.88 247 TYR A C 1
ATOM 1780 O O . TYR A 1 247 ? -0.389 2.369 -5.262 1 98.88 247 TYR A O 1
ATOM 1788 N N . ARG A 1 248 ?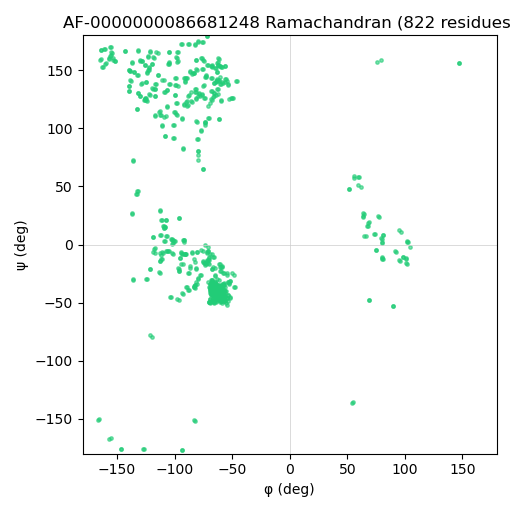 -0.277 4.219 -4.055 1 98.81 248 ARG A N 1
ATOM 1789 C CA . ARG A 1 248 ? 0.548 4.902 -5.043 1 98.81 248 ARG A CA 1
ATOM 1790 C C . ARG A 1 248 ? 1.92 4.246 -5.16 1 98.81 248 ARG A C 1
ATOM 1792 O O . ARG A 1 248 ? 2.588 4.012 -4.152 1 98.81 248 ARG A O 1
ATOM 1799 N N . MET A 1 249 ? 2.27 3.924 -6.383 1 98.88 249 MET A N 1
ATOM 1800 C CA . MET A 1 249 ? 3.623 3.469 -6.68 1 98.88 249 MET A CA 1
ATOM 1801 C C . MET A 1 249 ? 4.605 4.637 -6.672 1 98.88 249 MET A C 1
ATOM 1803 O O . MET A 1 249 ? 4.297 5.715 -7.18 1 98.88 249 MET A O 1
ATOM 1807 N N . THR A 1 250 ? 5.809 4.52 -6.078 1 98.88 250 THR A N 1
ATOM 1808 C CA . THR A 1 250 ? 6.797 5.59 -6.102 1 98.88 250 THR A CA 1
ATOM 1809 C C . THR A 1 250 ? 7.48 5.668 -7.465 1 98.88 250 THR A C 1
ATOM 1811 O O . THR A 1 250 ? 7.496 4.688 -8.211 1 98.88 250 THR A O 1
ATOM 1814 N N . GLU A 1 251 ? 8.086 6.828 -7.727 1 98.94 251 GLU A N 1
ATOM 1815 C CA . GLU A 1 251 ? 8.844 7.008 -8.961 1 98.94 251 GLU A CA 1
ATOM 1816 C C . GLU A 1 251 ? 10.062 6.09 -8.992 1 98.94 251 GLU A C 1
ATOM 1818 O O . GLU A 1 251 ? 10.508 5.672 -10.062 1 98.94 251 GLU A O 1
ATOM 1823 N N . LEU A 1 252 ? 10.602 5.703 -7.805 1 98.94 252 LEU A N 1
ATOM 1824 C CA . LEU A 1 252 ? 11.711 4.762 -7.742 1 98.94 252 LEU A CA 1
ATOM 1825 C C . LEU A 1 252 ? 11.32 3.414 -8.336 1 98.94 252 LEU A C 1
ATOM 1827 O O . LEU A 1 252 ? 12.023 2.885 -9.195 1 98.94 252 LEU A O 1
ATOM 1831 N N . VAL A 1 253 ? 10.18 2.918 -7.926 1 98.94 253 VAL A N 1
ATOM 1832 C CA . VAL A 1 253 ? 9.688 1.626 -8.391 1 98.94 253 VAL A CA 1
ATOM 1833 C C . VAL A 1 253 ? 9.328 1.714 -9.875 1 98.94 253 VAL A C 1
ATOM 1835 O O . VAL A 1 253 ? 9.688 0.831 -10.656 1 98.94 253 VAL A O 1
ATOM 1838 N N . GLY A 1 254 ? 8.633 2.844 -10.234 1 98.94 254 GLY A N 1
ATOM 1839 C CA . GLY A 1 254 ? 8.273 3.033 -11.625 1 98.94 254 GLY A CA 1
ATOM 1840 C C . GLY A 1 254 ? 9.477 3.043 -12.555 1 98.94 254 GLY A C 1
ATOM 1841 O O . GLY A 1 254 ? 9.438 2.447 -13.633 1 98.94 254 GLY A O 1
ATOM 1842 N N . ALA A 1 255 ? 10.547 3.717 -12.133 1 98.94 255 ALA A N 1
ATOM 1843 C CA . ALA A 1 255 ? 11.75 3.838 -12.953 1 98.94 255 ALA A CA 1
ATOM 1844 C C . ALA A 1 255 ? 12.391 2.473 -13.188 1 98.94 255 ALA A C 1
ATOM 1846 O O . ALA A 1 255 ? 12.773 2.148 -14.32 1 98.94 255 ALA A O 1
ATOM 1847 N N . VAL A 1 256 ? 12.531 1.675 -12.148 1 98.94 256 VAL A N 1
ATOM 1848 C CA . VAL A 1 256 ? 13.117 0.345 -12.281 1 98.94 256 VAL A CA 1
ATOM 1849 C C . VAL A 1 256 ? 12.227 -0.531 -13.156 1 98.94 256 VAL A C 1
ATOM 1851 O O . VAL A 1 256 ? 12.711 -1.246 -14.031 1 98.94 256 VAL A O 1
ATOM 1854 N N . ALA A 1 257 ? 10.922 -0.455 -12.938 1 98.94 257 ALA A N 1
ATOM 1855 C CA . ALA A 1 257 ? 9.969 -1.282 -13.672 1 98.94 257 ALA A CA 1
ATOM 1856 C C . ALA A 1 257 ? 10.023 -0.982 -15.172 1 98.94 257 ALA A C 1
ATOM 1858 O O . ALA A 1 257 ? 9.883 -1.888 -15.992 1 98.94 257 ALA A O 1
ATOM 1859 N N . ARG A 1 258 ? 10.203 0.309 -15.531 1 98.94 258 ARG A N 1
ATOM 1860 C CA . ARG A 1 258 ? 10.266 0.677 -16.938 1 98.94 258 ARG A CA 1
ATOM 1861 C C . ARG A 1 258 ? 11.461 0.017 -17.625 1 98.94 258 ARG A C 1
ATOM 1863 O O . ARG A 1 258 ? 11.344 -0.482 -18.75 1 98.94 258 ARG A O 1
ATOM 1870 N N . VAL A 1 259 ? 12.602 0.039 -16.938 1 98.94 259 VAL A N 1
ATOM 1871 C CA . VAL A 1 259 ? 13.781 -0.623 -17.5 1 98.94 259 VAL A CA 1
ATOM 1872 C C . VAL A 1 259 ? 13.523 -2.125 -17.609 1 98.94 259 VAL A C 1
ATO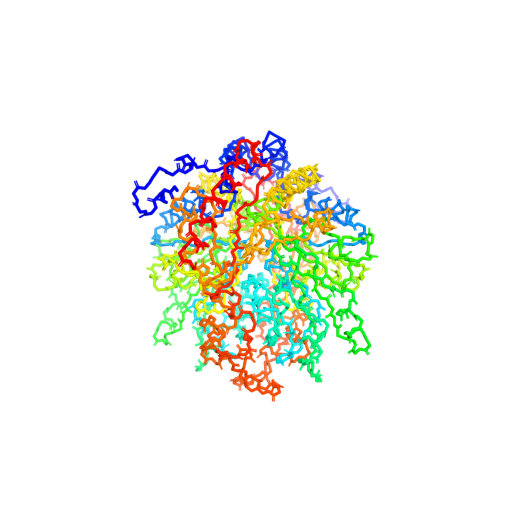M 1874 O O . VAL A 1 259 ? 13.82 -2.738 -18.625 1 98.94 259 VAL A O 1
ATOM 1877 N N . GLN A 1 260 ? 12.961 -2.691 -16.609 1 98.94 260 GLN A N 1
ATOM 1878 C CA . GLN A 1 260 ? 12.688 -4.125 -16.578 1 98.94 260 GLN A CA 1
ATOM 1879 C C . GLN A 1 260 ? 11.711 -4.52 -17.688 1 98.94 260 GLN A C 1
ATOM 1881 O O . GLN A 1 260 ? 11.812 -5.617 -18.234 1 98.94 260 GLN A O 1
ATOM 1886 N N . LEU A 1 261 ? 10.781 -3.633 -17.969 1 98.88 261 LEU A N 1
ATOM 1887 C CA . LEU A 1 261 ? 9.82 -3.91 -19.031 1 98.88 261 LEU A CA 1
ATOM 1888 C C . LEU A 1 261 ? 10.531 -4.172 -20.344 1 98.88 261 LEU A C 1
ATOM 1890 O O . LEU A 1 261 ? 10.102 -5.016 -21.141 1 98.88 261 LEU A O 1
ATOM 1894 N N . THR A 1 262 ? 11.648 -3.52 -20.609 1 98.62 262 THR A N 1
ATOM 1895 C CA . THR A 1 262 ? 12.398 -3.695 -21.844 1 98.62 262 THR A CA 1
ATOM 1896 C C . THR A 1 262 ? 13.062 -5.07 -21.891 1 98.62 262 THR A C 1
ATOM 1898 O O . THR A 1 262 ? 13.477 -5.531 -22.953 1 98.62 262 THR A O 1
ATOM 1901 N N . ARG A 1 263 ? 13.102 -5.762 -20.766 1 98.19 263 ARG A N 1
ATOM 1902 C CA . ARG A 1 263 ? 13.766 -7.059 -20.656 1 98.19 263 ARG A CA 1
ATOM 1903 C C . ARG A 1 263 ? 12.742 -8.195 -20.672 1 98.19 263 ARG A C 1
ATOM 1905 O O . ARG A 1 263 ? 13.109 -9.359 -20.828 1 98.19 263 ARG A O 1
ATOM 1912 N N . LEU A 1 264 ? 11.523 -7.891 -20.625 1 98.75 264 LEU A N 1
ATOM 1913 C CA . LEU A 1 264 ? 10.461 -8.844 -20.344 1 98.75 264 LEU A CA 1
ATOM 1914 C C . LEU A 1 264 ? 10.438 -9.961 -21.375 1 98.75 264 LEU A C 1
ATOM 1916 O O . LEU A 1 264 ? 10.43 -11.141 -21.031 1 98.75 264 LEU A O 1
ATOM 1920 N N . LYS A 1 265 ? 10.477 -9.633 -22.641 1 98.44 265 LYS A N 1
ATOM 1921 C CA . LYS A 1 265 ? 10.414 -10.648 -23.688 1 98.44 265 LYS A CA 1
ATOM 1922 C C . LYS A 1 265 ? 11.578 -11.625 -23.578 1 98.44 265 LYS A C 1
ATOM 1924 O O . LYS A 1 265 ? 11.391 -12.844 -23.703 1 98.44 265 LYS A O 1
ATOM 1929 N N . GLY A 1 266 ? 12.781 -11.109 -23.375 1 98.56 266 GLY A N 1
ATOM 1930 C CA . GLY A 1 266 ? 13.945 -11.969 -23.234 1 98.56 266 GLY A CA 1
ATOM 1931 C C . GLY A 1 266 ? 13.844 -12.906 -22.047 1 98.56 266 GLY A C 1
ATOM 1932 O O . GLY A 1 266 ? 14.234 -14.07 -22.141 1 98.56 266 GLY A O 1
ATOM 1933 N N . VAL A 1 267 ? 13.305 -12.414 -20.984 1 98.75 267 VAL A N 1
ATOM 1934 C CA . VAL A 1 267 ? 13.141 -13.203 -19.766 1 98.75 267 VAL A CA 1
ATOM 1935 C C . VAL A 1 267 ? 12.188 -14.367 -20.031 1 98.75 267 VAL A C 1
ATOM 1937 O O . VAL A 1 267 ? 12.5 -15.516 -19.719 1 98.75 267 VAL A O 1
ATOM 1940 N N . VAL A 1 268 ? 11.055 -14.094 -20.625 1 98.75 268 VAL A N 1
ATOM 1941 C CA . VAL A 1 268 ? 10.047 -15.117 -20.875 1 98.75 268 VAL A CA 1
ATOM 1942 C C . VAL A 1 268 ? 10.57 -16.125 -21.891 1 98.75 268 VAL A C 1
ATOM 1944 O O . VAL A 1 268 ? 10.383 -17.328 -21.719 1 98.75 268 VAL A O 1
ATOM 1947 N N . ASP A 1 269 ? 11.289 -15.664 -22.891 1 98.56 269 ASP A N 1
ATOM 1948 C CA . ASP A 1 269 ? 11.852 -16.562 -23.891 1 98.56 269 ASP A CA 1
ATOM 1949 C C . ASP A 1 269 ? 12.867 -17.516 -23.266 1 98.56 269 ASP A C 1
ATOM 1951 O O . ASP A 1 269 ? 12.898 -18.703 -23.609 1 98.56 269 ASP A O 1
ATOM 1955 N N . ALA A 1 270 ? 13.688 -17 -22.406 1 98.69 270 ALA A N 1
ATOM 1956 C CA . ALA A 1 270 ? 14.688 -17.828 -21.734 1 98.69 270 ALA A CA 1
ATOM 1957 C C . ALA A 1 270 ? 14.016 -18.891 -20.875 1 98.69 270 ALA A C 1
ATOM 1959 O O . ALA A 1 270 ? 14.461 -20.047 -20.859 1 98.69 270 ALA A O 1
ATOM 1960 N N . ARG A 1 271 ? 12.977 -18.578 -20.219 1 98.69 271 ARG A N 1
ATOM 1961 C CA . ARG A 1 271 ? 12.25 -19.531 -19.391 1 98.69 271 ARG A CA 1
ATOM 1962 C C . ARG A 1 271 ? 11.555 -20.594 -20.234 1 98.69 271 ARG A C 1
ATOM 1964 O O . ARG A 1 271 ? 11.547 -21.766 -19.875 1 98.69 271 ARG A O 1
ATOM 1971 N N . ARG A 1 272 ? 11.023 -20.156 -21.344 1 98.62 272 ARG A N 1
ATOM 1972 C CA . ARG A 1 272 ? 10.414 -21.109 -22.281 1 98.62 272 ARG A CA 1
ATOM 1973 C C . ARG A 1 272 ? 11.461 -22.078 -22.812 1 98.62 272 ARG A C 1
ATOM 1975 O O . ARG A 1 272 ? 11.164 -23.25 -23.047 1 98.62 272 ARG A O 1
ATOM 1982 N N . ALA A 1 273 ? 12.656 -21.594 -23.031 1 98.56 273 ALA A N 1
ATOM 1983 C CA . ALA A 1 273 ? 13.727 -22.453 -23.5 1 98.56 273 ALA A CA 1
ATOM 1984 C C . ALA A 1 273 ? 14.055 -23.531 -22.469 1 98.56 273 ALA A C 1
ATOM 1986 O O . ALA A 1 273 ? 14.289 -24.688 -22.812 1 98.56 273 ALA A O 1
ATOM 1987 N N . VAL A 1 274 ? 14.117 -23.141 -21.203 1 98.62 274 VAL A N 1
ATOM 1988 C CA . VAL A 1 274 ? 14.32 -24.094 -20.109 1 98.62 274 VAL A CA 1
ATOM 1989 C C . VAL A 1 274 ? 13.211 -25.141 -20.141 1 98.62 274 VAL A C 1
ATOM 1991 O O . VAL A 1 274 ? 13.484 -26.344 -20.109 1 98.62 274 VAL A O 1
ATOM 1994 N N . ALA A 1 275 ? 11.953 -24.688 -20.25 1 98.62 275 ALA A N 1
ATOM 1995 C CA . ALA A 1 275 ? 10.781 -25.562 -20.219 1 98.62 275 ALA A CA 1
ATOM 1996 C C . ALA A 1 275 ? 10.781 -26.516 -21.406 1 98.62 275 ALA A C 1
ATOM 1998 O O . ALA A 1 275 ? 10.438 -27.703 -21.266 1 98.62 275 ALA A O 1
ATOM 1999 N N . ARG A 1 276 ? 11.141 -26.016 -22.547 1 98.19 276 ARG A N 1
ATOM 2000 C CA . ARG A 1 276 ? 11.188 -26.844 -23.75 1 98.19 276 ARG A CA 1
ATOM 2001 C C . ARG A 1 276 ? 12.148 -28 -23.578 1 98.19 276 ARG A C 1
ATOM 2003 O O . ARG A 1 276 ? 11.828 -29.141 -23.938 1 98.19 276 ARG A O 1
ATOM 2010 N N . ARG A 1 277 ? 13.297 -27.766 -23.047 1 98.19 277 ARG A N 1
ATOM 2011 C CA . ARG A 1 277 ? 14.289 -28.812 -22.828 1 98.19 277 ARG A CA 1
ATOM 2012 C C . ARG A 1 277 ? 13.781 -29.844 -21.828 1 98.19 277 ARG A C 1
ATOM 2014 O O . ARG A 1 277 ? 13.969 -31.047 -22.031 1 98.19 277 ARG A O 1
ATOM 2021 N N . LEU A 1 278 ? 13.172 -29.344 -20.766 1 98.5 278 LEU A N 1
ATOM 2022 C CA . LEU A 1 278 ? 12.625 -30.266 -19.781 1 98.5 278 LEU A CA 1
ATOM 2023 C C . LEU A 1 278 ? 11.547 -31.141 -20.391 1 98.5 278 LEU A C 1
ATOM 2025 O O . LEU A 1 278 ? 11.547 -32.375 -20.188 1 98.5 278 LEU A O 1
ATOM 2029 N N . VAL A 1 279 ? 10.641 -30.547 -21.156 1 98.25 279 VAL A N 1
ATOM 2030 C CA . VAL A 1 279 ? 9.531 -31.266 -21.766 1 98.25 279 VAL A CA 1
ATOM 2031 C C . VAL A 1 279 ? 10.07 -32.281 -22.781 1 98.25 279 VAL A C 1
ATOM 2033 O O . VAL A 1 279 ? 9.625 -33.406 -22.828 1 98.25 279 VAL A O 1
ATOM 2036 N N . ASP A 1 280 ? 11.055 -31.891 -23.531 1 97.44 280 ASP A N 1
ATOM 2037 C CA . ASP A 1 280 ? 11.617 -32.75 -24.594 1 97.44 280 ASP A CA 1
ATOM 2038 C C . ASP A 1 280 ? 12.359 -33.938 -24 1 97.44 280 ASP A C 1
ATOM 2040 O O . ASP A 1 280 ? 12.289 -35.031 -24.531 1 97.44 280 ASP A O 1
ATOM 2044 N N . GLU A 1 281 ? 13.039 -33.719 -22.891 1 97.62 281 GLU A N 1
ATOM 2045 C CA . GLU A 1 281 ? 13.953 -34.75 -22.391 1 97.62 281 GLU A CA 1
ATOM 2046 C C . GLU A 1 281 ? 13.297 -35.594 -21.312 1 97.62 281 GLU A C 1
ATOM 2048 O O . GLU A 1 281 ? 13.734 -36.719 -21.047 1 97.62 281 GLU A O 1
ATOM 2053 N N . LEU A 1 282 ? 12.25 -35.094 -20.688 1 97.44 282 LEU A N 1
ATOM 2054 C CA . LEU A 1 282 ? 11.648 -35.812 -19.578 1 97.44 282 LEU A CA 1
ATOM 2055 C C . LEU A 1 282 ? 10.25 -36.312 -19.938 1 97.44 282 LEU A C 1
ATOM 2057 O O . LEU A 1 282 ? 9.641 -37.062 -19.188 1 97.44 282 LEU A O 1
ATOM 2061 N N . GLY A 1 283 ? 9.672 -35.812 -21.031 1 94.12 283 GLY A N 1
ATOM 2062 C CA . GLY A 1 283 ? 8.273 -36.031 -21.359 1 94.12 283 GLY A CA 1
ATOM 2063 C C . GLY A 1 283 ? 7.891 -37.469 -21.5 1 94.12 283 GLY A C 1
ATOM 2064 O O . GLY A 1 283 ? 6.727 -37.844 -21.312 1 94.12 283 GLY A O 1
ATOM 2065 N N . ASP A 1 284 ? 8.844 -38.406 -21.703 1 91.81 284 ASP A N 1
ATOM 2066 C CA . ASP A 1 284 ? 8.539 -39.812 -21.969 1 91.81 284 ASP A CA 1
ATOM 2067 C C . ASP A 1 284 ? 8.742 -40.656 -20.719 1 91.81 284 ASP A C 1
ATOM 2069 O O . ASP A 1 284 ? 8.453 -41.844 -20.734 1 91.81 284 ASP A O 1
ATOM 2073 N N . LEU A 1 285 ? 9.102 -40.031 -19.688 1 93.5 285 LEU A N 1
ATOM 2074 C CA . LEU A 1 285 ? 9.328 -40.812 -18.484 1 93.5 285 LEU A CA 1
ATOM 2075 C C . LEU A 1 285 ? 8 -41.219 -17.844 1 93.5 285 LEU A C 1
ATOM 2077 O O . LEU A 1 285 ? 7.133 -40.375 -17.625 1 93.5 285 LEU A O 1
ATOM 2081 N N . PRO A 1 286 ? 7.898 -42.531 -17.578 1 92.44 286 PRO A N 1
ATOM 2082 C CA . PRO A 1 286 ? 6.641 -42.969 -16.984 1 92.44 286 PRO A CA 1
ATOM 2083 C C . PRO A 1 286 ? 6.387 -42.375 -15.609 1 92.44 286 PRO A C 1
ATOM 2085 O O . PRO A 1 286 ? 7.324 -42.219 -14.828 1 92.44 286 PRO A O 1
ATOM 2088 N N . GLY A 1 287 ? 5.191 -42.031 -15.352 1 92.94 287 GLY A N 1
ATOM 2089 C CA . GLY A 1 287 ? 4.812 -41.594 -14.023 1 92.94 287 GLY A CA 1
ATOM 2090 C C . GLY A 1 287 ? 4.93 -40.094 -13.844 1 92.94 287 GLY A C 1
ATOM 2091 O O . GLY A 1 287 ? 4.602 -39.562 -12.781 1 92.94 287 GLY A O 1
ATOM 2092 N N . LEU A 1 288 ? 5.449 -39.5 -14.867 1 96 288 LEU A N 1
ATOM 2093 C CA . LEU A 1 288 ? 5.539 -38.031 -14.859 1 96 288 LEU A CA 1
ATOM 2094 C C . LEU A 1 288 ? 4.555 -37.438 -15.852 1 96 288 LEU A C 1
ATOM 2096 O O . LEU A 1 288 ? 4.375 -37.938 -16.953 1 96 288 LEU A O 1
ATOM 2100 N N . ARG A 1 289 ? 3.822 -36.5 -15.422 1 97.12 289 ARG A N 1
ATOM 2101 C CA . ARG A 1 289 ? 3.008 -35.688 -16.328 1 97.12 289 ARG A CA 1
ATOM 2102 C C . ARG A 1 289 ? 3.52 -34.25 -16.391 1 97.12 289 ARG A C 1
ATOM 2104 O O . ARG A 1 289 ? 3.42 -33.5 -15.414 1 97.12 289 ARG A O 1
ATOM 2111 N N . LEU A 1 290 ? 4.066 -33.875 -17.531 1 98 290 LEU A N 1
ATOM 2112 C CA . LEU A 1 290 ? 4.621 -32.562 -17.781 1 98 290 LEU A CA 1
ATOM 2113 C C . LEU A 1 290 ? 3.682 -31.734 -18.672 1 98 290 LEU A C 1
ATOM 2115 O O . LEU A 1 290 ? 2.709 -32.281 -19.203 1 98 290 LEU A O 1
ATOM 2119 N N . PRO A 1 291 ? 3.922 -30.391 -18.734 1 96.88 291 PRO A N 1
ATOM 2120 C CA . PRO A 1 291 ? 3.166 -29.594 -19.703 1 96.88 291 PRO A CA 1
ATOM 2121 C C . PRO A 1 291 ? 3.309 -30.109 -21.125 1 96.88 291 PRO A C 1
ATOM 2123 O O . PRO A 1 291 ? 4.391 -30.562 -21.531 1 96.88 291 PRO A O 1
ATOM 2126 N N . GLU A 1 292 ? 2.219 -30.062 -21.906 1 94.38 292 GLU A N 1
ATOM 2127 C CA . GLU A 1 292 ? 2.256 -30.5 -23.297 1 94.38 292 GLU A CA 1
ATOM 2128 C C . GLU A 1 292 ? 3.201 -29.641 -24.125 1 94.38 292 GLU A C 1
ATOM 2130 O O . GLU A 1 292 ? 3.262 -28.422 -23.938 1 94.38 292 GLU A O 1
ATOM 2135 N N . PRO A 1 293 ? 3.904 -30.281 -25.031 1 95.38 293 PRO A N 1
ATOM 2136 C CA . PRO A 1 293 ? 4.828 -29.516 -25.875 1 95.38 293 PRO A CA 1
ATOM 2137 C C . PRO A 1 293 ? 4.156 -28.344 -26.578 1 95.38 293 PRO A C 1
ATOM 2139 O O . PRO A 1 293 ? 4.75 -27.266 -26.703 1 95.38 293 PRO A O 1
ATOM 2142 N N . ARG A 1 294 ? 2.908 -28.453 -26.922 1 91.56 294 ARG A N 1
ATOM 2143 C CA . ARG A 1 294 ? 2.217 -27.422 -27.719 1 91.56 294 ARG A CA 1
ATOM 2144 C C . ARG A 1 294 ? 1.927 -26.188 -26.859 1 91.56 294 ARG A C 1
ATOM 2146 O O . ARG A 1 294 ? 1.636 -25.125 -27.406 1 91.56 294 ARG A O 1
ATOM 2153 N N . ILE A 1 295 ? 1.982 -26.328 -25.547 1 93.88 295 ILE A N 1
ATOM 2154 C CA . ILE A 1 295 ? 1.597 -25.203 -24.703 1 93.88 295 ILE A CA 1
ATOM 2155 C C . ILE A 1 295 ? 2.836 -24.406 -24.312 1 93.88 295 ILE A C 1
ATOM 2157 O O . ILE A 1 295 ? 2.725 -23.297 -23.797 1 93.88 295 ILE A O 1
ATOM 2161 N N . VAL A 1 296 ? 4.062 -24.938 -24.562 1 96.62 296 VAL A N 1
ATOM 2162 C CA . VAL A 1 296 ? 5.305 -24.359 -24.047 1 96.62 296 VAL A CA 1
ATOM 2163 C C . VAL A 1 296 ? 5.461 -22.922 -24.562 1 96.62 296 VAL A C 1
ATOM 2165 O O . VAL A 1 296 ? 5.824 -22.031 -23.812 1 96.62 296 VAL A O 1
ATOM 2168 N N . ASP A 1 297 ? 5.035 -22.672 -25.812 1 94.06 297 ASP A N 1
ATOM 2169 C CA . ASP A 1 297 ? 5.238 -21.359 -26.406 1 94.06 297 ASP A CA 1
ATOM 2170 C C . ASP A 1 297 ? 4.176 -20.375 -25.922 1 94.06 297 ASP A C 1
ATOM 2172 O O . ASP A 1 297 ? 4.305 -19.172 -26.141 1 94.06 297 ASP A O 1
ATOM 2176 N N . ARG A 1 298 ? 3.215 -20.859 -25.188 1 95.94 298 ARG A N 1
ATOM 2177 C CA . ARG A 1 298 ? 2.129 -20 -24.719 1 95.94 298 ARG A CA 1
ATOM 2178 C C . ARG A 1 298 ? 2.188 -19.828 -23.203 1 95.94 298 ARG A C 1
ATOM 2180 O O . ARG A 1 298 ? 1.444 -19.031 -22.641 1 95.94 298 ARG A O 1
ATOM 2187 N N . HIS A 1 299 ? 3.047 -20.562 -22.594 1 97.75 299 HIS A N 1
ATOM 2188 C CA . HIS A 1 299 ? 3.246 -20.594 -21.156 1 97.75 299 HIS A CA 1
ATOM 2189 C C . HIS A 1 299 ? 4.445 -19.734 -20.75 1 97.75 299 HIS A C 1
ATOM 2191 O O . HIS A 1 299 ? 5.48 -19.766 -21.422 1 97.75 299 HIS A O 1
ATOM 2197 N N . SER A 1 300 ? 4.352 -18.922 -19.656 1 98.5 300 SER A N 1
ATOM 2198 C CA . SER A 1 300 ? 5.457 -18.031 -19.312 1 98.5 300 SER A CA 1
ATOM 2199 C C . SER A 1 300 ? 6.387 -18.688 -18.297 1 98.5 300 SER A C 1
ATOM 2201 O O . SER A 1 300 ? 7.5 -18.203 -18.062 1 98.5 300 SER A O 1
ATOM 2203 N N . PHE A 1 301 ? 5.965 -19.719 -17.625 1 98.69 301 PHE A N 1
ATOM 2204 C CA . PHE A 1 301 ? 6.742 -20.578 -16.734 1 98.69 301 PHE A CA 1
ATOM 2205 C C . PHE A 1 301 ? 7.41 -19.75 -15.641 1 98.69 301 PHE A C 1
ATOM 2207 O O . PHE A 1 301 ? 8.617 -19.859 -15.43 1 98.69 301 PHE A O 1
ATOM 2214 N N . TRP A 1 302 ? 6.516 -19.062 -14.898 1 98.75 302 TRP A N 1
ATOM 2215 C CA . TRP A 1 302 ? 7.055 -18.516 -13.656 1 98.75 302 TRP A CA 1
ATOM 2216 C C . TRP A 1 302 ? 7.715 -19.609 -12.828 1 98.75 302 TRP A C 1
ATOM 2218 O O . TRP A 1 302 ? 8.82 -19.438 -12.32 1 98.75 302 TRP A O 1
ATOM 2228 N N . LEU A 1 303 ? 7.043 -20.719 -12.766 1 98.75 303 LEU A N 1
ATOM 2229 C CA . LEU A 1 303 ? 7.539 -22 -12.281 1 98.75 303 LEU A CA 1
ATOM 2230 C C . LEU A 1 303 ? 7.238 -23.125 -13.273 1 98.75 303 LEU A C 1
ATOM 2232 O O . LEU A 1 303 ? 6.391 -22.953 -14.156 1 98.75 303 LEU A O 1
ATOM 2236 N N . PHE A 1 304 ? 7.969 -24.203 -13.203 1 98.81 304 PHE A N 1
ATOM 2237 C CA . PHE A 1 304 ? 7.723 -25.375 -14.047 1 98.81 304 PHE A CA 1
ATOM 2238 C C . PHE A 1 304 ? 6.98 -26.453 -13.266 1 98.81 304 PHE A C 1
ATOM 2240 O O . PHE A 1 304 ? 7.586 -27.188 -12.492 1 98.81 304 PHE A O 1
ATOM 2247 N N . PRO A 1 305 ? 5.684 -26.547 -13.531 1 98.75 305 PRO A N 1
ATOM 2248 C CA . PRO A 1 305 ? 4.902 -27.562 -12.812 1 98.75 305 PRO A CA 1
ATOM 2249 C C . PRO A 1 305 ? 4.98 -28.938 -13.453 1 98.75 305 PRO A C 1
ATOM 2251 O O . PRO A 1 305 ? 5.105 -29.047 -14.68 1 98.75 305 PRO A O 1
ATOM 2254 N N . PHE A 1 306 ? 4.926 -29.938 -12.648 1 98.44 306 PHE A N 1
ATOM 2255 C CA . PHE A 1 306 ? 4.707 -31.281 -13.133 1 98.44 306 PHE A CA 1
ATOM 2256 C C . PHE A 1 306 ? 4.051 -32.156 -12.062 1 98.44 306 PHE A C 1
ATOM 2258 O O . PHE A 1 306 ? 4.004 -31.766 -10.891 1 98.44 306 PHE A O 1
ATOM 2265 N N . LEU A 1 307 ? 3.434 -33.219 -12.508 1 98.44 307 LEU A N 1
ATOM 2266 C CA . LEU A 1 307 ? 2.682 -34.094 -11.609 1 98.44 307 LEU A CA 1
ATOM 2267 C C . LEU A 1 307 ? 3.332 -35.469 -11.516 1 98.44 307 LEU A C 1
ATOM 2269 O O . LEU A 1 307 ? 3.906 -35.969 -12.492 1 98.44 307 LEU A O 1
ATOM 2273 N N . VAL A 1 308 ? 3.281 -36.094 -10.398 1 97.56 308 VAL A N 1
ATOM 2274 C CA . VAL A 1 308 ? 3.709 -37.469 -10.172 1 97.56 308 VAL A CA 1
ATOM 2275 C C . VAL A 1 308 ? 2.535 -38.281 -9.648 1 97.56 308 VAL A C 1
ATOM 2277 O O . VAL A 1 308 ? 1.498 -37.75 -9.273 1 97.56 308 VAL A O 1
ATOM 2280 N N . ASP A 1 309 ? 2.846 -39.656 -9.734 1 91.88 309 ASP A N 1
ATOM 2281 C CA . ASP A 1 309 ? 1.806 -40.562 -9.258 1 91.88 309 ASP A CA 1
ATOM 2282 C C . ASP A 1 309 ? 1.815 -40.656 -7.734 1 91.88 309 ASP A C 1
ATOM 2284 O O . ASP A 1 309 ? 2.568 -41.469 -7.16 1 91.88 309 ASP A O 1
ATOM 2288 N N . GLY A 1 310 ? 1.367 -39.812 -7.02 1 91.69 310 GLY A N 1
ATOM 2289 C CA . GLY A 1 310 ? 1.173 -39.781 -5.578 1 91.69 310 GLY A CA 1
ATOM 2290 C C . GLY A 1 310 ? 2.459 -39.562 -4.809 1 91.69 310 GLY A C 1
ATOM 2291 O O . GLY A 1 310 ? 3.551 -39.781 -5.332 1 91.69 310 GLY A O 1
ATOM 2292 N N . ASN A 1 311 ? 2.398 -39.094 -3.648 1 93.31 311 ASN A N 1
ATOM 2293 C CA . ASN A 1 311 ? 3.453 -38.844 -2.676 1 93.31 311 ASN A CA 1
ATOM 2294 C C . ASN A 1 311 ? 4.465 -37.812 -3.195 1 93.31 311 ASN A C 1
ATOM 2296 O O . ASN A 1 311 ? 5.668 -38.094 -3.223 1 93.31 311 ASN A O 1
ATOM 2300 N N . ASN A 1 312 ? 4.012 -36.75 -3.658 1 98.12 312 ASN A N 1
ATOM 2301 C CA . ASN A 1 312 ? 4.852 -35.656 -4.176 1 98.12 312 ASN A CA 1
ATOM 2302 C C . ASN A 1 312 ? 5.84 -35.156 -3.125 1 98.12 312 ASN A C 1
ATOM 2304 O O . ASN A 1 312 ? 6.934 -34.719 -3.461 1 98.12 312 ASN A O 1
ATOM 2308 N N . LYS A 1 313 ? 5.531 -35.344 -1.825 1 97.5 313 LYS A N 1
ATOM 2309 C CA . LYS A 1 313 ? 6.418 -34.875 -0.762 1 97.5 313 LYS A CA 1
ATOM 2310 C C . LYS A 1 313 ? 7.711 -35.688 -0.735 1 97.5 313 LYS A C 1
ATOM 2312 O O . LYS A 1 313 ? 8.805 -35.125 -0.648 1 97.5 313 LYS A O 1
ATOM 2317 N N . ASP A 1 314 ? 7.547 -37 -0.806 1 96.88 314 ASP A N 1
ATOM 2318 C CA . ASP A 1 314 ? 8.719 -37.875 -0.825 1 96.88 314 ASP A CA 1
ATOM 2319 C C . ASP A 1 314 ? 9.539 -37.656 -2.096 1 96.88 314 ASP A C 1
ATOM 2321 O O . ASP A 1 314 ? 10.766 -37.625 -2.047 1 96.88 314 ASP A O 1
ATOM 2325 N N . PHE A 1 315 ? 8.875 -37.625 -3.234 1 97.5 315 PHE A N 1
ATOM 2326 C CA . PHE A 1 315 ? 9.539 -37.375 -4.508 1 97.5 315 PHE A CA 1
ATOM 2327 C C . PHE A 1 315 ? 10.297 -36.062 -4.469 1 97.5 315 PHE A C 1
ATOM 2329 O O . PHE A 1 315 ? 11.445 -35.969 -4.895 1 97.5 315 PHE A O 1
ATOM 2336 N N . GLY A 1 316 ? 9.648 -35 -3.986 1 98.25 316 GLY A N 1
ATOM 2337 C CA . GLY A 1 316 ? 10.258 -33.688 -3.861 1 98.25 316 GLY A CA 1
ATOM 2338 C C . GLY A 1 316 ? 11.469 -33.688 -2.949 1 98.25 316 GLY A C 1
ATOM 2339 O O . GLY A 1 316 ? 12.477 -33.031 -3.258 1 98.25 316 GLY A O 1
ATOM 2340 N N . ALA A 1 317 ? 11.352 -34.344 -1.822 1 97.81 317 ALA A N 1
ATOM 2341 C CA . ALA A 1 317 ? 12.477 -34.438 -0.896 1 97.81 317 ALA A CA 1
ATOM 2342 C C . ALA A 1 317 ? 13.672 -35.125 -1.558 1 97.81 317 ALA A C 1
ATOM 2344 O O . ALA A 1 317 ? 14.82 -34.719 -1.325 1 97.81 317 ALA A O 1
ATOM 2345 N N . ALA A 1 318 ? 13.406 -36.156 -2.336 1 97.94 318 ALA A N 1
ATOM 2346 C CA . ALA A 1 318 ? 14.477 -36.812 -3.068 1 97.94 318 ALA A CA 1
ATOM 2347 C C . ALA A 1 318 ? 15.133 -35.875 -4.062 1 97.94 318 ALA A C 1
ATOM 2349 O O . ALA A 1 318 ? 16.359 -35.875 -4.191 1 97.94 318 ALA A O 1
ATOM 2350 N N . LEU A 1 319 ? 14.336 -35.125 -4.793 1 98.5 319 LEU A N 1
ATOM 2351 C CA . LEU A 1 319 ? 14.859 -34.156 -5.746 1 98.5 319 LEU A CA 1
ATOM 2352 C C . LEU A 1 319 ? 15.695 -33.094 -5.035 1 98.5 319 LEU A C 1
ATOM 2354 O O . LEU A 1 319 ? 16.766 -32.719 -5.512 1 98.5 319 LEU A O 1
ATOM 2358 N N . ALA A 1 320 ? 15.148 -32.656 -3.896 1 98.19 320 ALA A N 1
ATOM 2359 C CA . ALA A 1 320 ? 15.875 -31.656 -3.123 1 98.19 320 ALA A CA 1
ATOM 2360 C C . ALA A 1 320 ? 17.234 -32.188 -2.666 1 98.19 320 ALA A C 1
ATOM 2362 O O . ALA A 1 320 ? 18.219 -31.469 -2.662 1 98.19 320 ALA A O 1
ATOM 2363 N N . ALA A 1 321 ? 17.266 -33.406 -2.254 1 98.06 321 ALA A N 1
ATOM 2364 C CA . ALA A 1 321 ? 18.516 -34.062 -1.821 1 98.06 321 ALA A CA 1
ATOM 2365 C C . ALA A 1 321 ? 19.516 -34.125 -2.971 1 98.06 321 ALA A C 1
ATOM 2367 O O . ALA A 1 321 ? 20.719 -34.156 -2.744 1 98.06 321 ALA A O 1
ATOM 2368 N N . GLU A 1 322 ? 19.016 -34.219 -4.219 1 98.44 322 GLU A N 1
ATOM 2369 C CA . GLU A 1 322 ? 19.891 -34.25 -5.395 1 98.44 322 GLU A CA 1
ATOM 2370 C C . GLU A 1 322 ? 20.406 -32.844 -5.711 1 98.44 322 GLU A C 1
ATOM 2372 O O . GLU A 1 322 ? 21.234 -32.656 -6.617 1 98.44 322 GLU A O 1
ATOM 2377 N N . GLY A 1 323 ? 19.906 -31.781 -4.934 1 98.25 323 GLY A N 1
ATOM 2378 C CA . GLY A 1 323 ? 20.375 -30.406 -5.109 1 98.25 323 GLY A CA 1
ATOM 2379 C C . GLY A 1 323 ? 19.469 -29.594 -6.008 1 98.25 323 GLY A C 1
ATOM 2380 O O . GLY A 1 323 ? 19.844 -28.516 -6.461 1 98.25 323 GLY A O 1
ATOM 2381 N N . LEU A 1 324 ? 18.281 -30.109 -6.34 1 98.62 324 LEU A N 1
ATOM 2382 C CA . LEU A 1 324 ? 17.391 -29.422 -7.27 1 98.62 324 LEU A CA 1
ATOM 2383 C C . LEU A 1 324 ? 16.469 -28.453 -6.531 1 98.62 324 LEU A C 1
ATOM 2385 O O . LEU A 1 324 ? 16.047 -28.734 -5.402 1 98.62 324 LEU A O 1
ATOM 2389 N N . PRO A 1 325 ? 16.156 -27.266 -7.117 1 98.44 325 PRO A N 1
ATOM 2390 C CA . PRO A 1 325 ? 15.219 -26.312 -6.543 1 98.44 325 PRO A CA 1
ATOM 2391 C C . PRO A 1 325 ? 13.758 -26.688 -6.809 1 98.44 325 PRO A C 1
ATOM 2393 O O . PRO A 1 325 ? 13.18 -26.266 -7.812 1 98.44 325 PRO A O 1
ATOM 2396 N N . VAL A 1 326 ? 13.172 -27.438 -5.891 1 98.25 326 VAL A N 1
ATOM 2397 C CA . VAL A 1 326 ? 11.836 -27.984 -6.09 1 98.25 326 VAL A CA 1
ATOM 2398 C C . VAL A 1 326 ? 10.977 -27.734 -4.852 1 98.25 326 VAL A C 1
ATOM 2400 O O . VAL A 1 326 ? 11.5 -27.609 -3.742 1 98.25 326 VAL A O 1
ATOM 2403 N N . THR A 1 327 ? 9.734 -27.516 -5.062 1 97.81 327 THR A N 1
ATOM 2404 C CA . THR A 1 327 ? 8.742 -27.438 -3.994 1 97.81 327 THR A CA 1
ATOM 2405 C C . THR A 1 327 ? 7.598 -28.406 -4.246 1 97.81 327 THR A C 1
ATOM 2407 O O . THR A 1 327 ? 6.98 -28.391 -5.312 1 97.81 327 THR A O 1
ATOM 2410 N N . ALA A 1 328 ? 7.328 -29.25 -3.264 1 98.12 328 ALA A N 1
ATOM 2411 C CA . ALA A 1 328 ? 6.172 -30.141 -3.342 1 98.12 328 ALA A CA 1
ATOM 2412 C C . ALA A 1 328 ? 4.887 -29.406 -2.994 1 98.12 328 ALA A C 1
ATOM 2414 O O . ALA A 1 328 ? 4.832 -28.672 -2.008 1 98.12 328 ALA A O 1
ATOM 2415 N N . GLY A 1 329 ? 3.918 -29.531 -3.816 1 98.19 329 GLY A N 1
ATOM 2416 C CA . GLY A 1 329 ? 2.578 -29.031 -3.557 1 98.19 329 GLY A CA 1
ATOM 2417 C C . GLY A 1 329 ? 2.43 -27.547 -3.84 1 98.19 329 GLY A C 1
ATOM 2418 O O . GLY A 1 329 ? 1.318 -27.016 -3.82 1 98.19 329 GLY A O 1
ATOM 2419 N N . TYR A 1 330 ? 3.578 -26.812 -4.043 1 97.81 330 TYR A N 1
ATOM 2420 C CA . TYR A 1 330 ? 3.598 -25.359 -4.23 1 97.81 330 TYR A CA 1
ATOM 2421 C C . TYR A 1 330 ? 3.221 -24.641 -2.943 1 97.81 330 TYR A C 1
ATOM 2423 O O . TYR A 1 330 ? 3.893 -23.688 -2.537 1 97.81 330 TYR A O 1
ATOM 2431 N N . LEU A 1 331 ? 2.219 -25.047 -2.363 1 97.94 331 LEU A N 1
ATOM 2432 C CA . LEU A 1 331 ? 1.724 -24.547 -1.091 1 97.94 331 LEU A CA 1
ATOM 2433 C C . LEU A 1 331 ? 1.722 -25.625 -0.027 1 97.94 331 LEU A C 1
ATOM 2435 O O . LEU A 1 331 ? 1.702 -26.828 -0.352 1 97.94 331 LEU A O 1
ATOM 2439 N N . ASP A 1 332 ? 1.677 -25.172 1.291 1 96.62 332 ASP A N 1
ATOM 2440 C CA . ASP A 1 332 ? 1.554 -26.125 2.393 1 96.62 332 ASP A CA 1
ATOM 2441 C C . ASP A 1 332 ? 0.118 -26.625 2.525 1 96.62 332 ASP A C 1
ATOM 2443 O O . ASP A 1 332 ? -0.117 -27.719 3.037 1 96.62 332 ASP A O 1
ATOM 2447 N N . ARG A 1 333 ? -0.817 -25.844 2.102 1 97.81 333 ARG A N 1
ATOM 2448 C CA . ARG A 1 333 ? -2.248 -26.125 2.102 1 97.81 333 ARG A CA 1
ATOM 2449 C C . ARG A 1 333 ? -2.988 -25.234 1.114 1 97.81 333 ARG A C 1
ATOM 2451 O O . ARG A 1 333 ? -2.5 -24.156 0.759 1 97.81 333 ARG A O 1
ATOM 2458 N N . PRO A 1 334 ? -4.148 -25.734 0.68 1 98.5 334 PRO A N 1
ATOM 2459 C CA . PRO A 1 334 ? -4.961 -24.797 -0.113 1 98.5 334 PRO A CA 1
ATOM 2460 C C . PRO A 1 334 ? -5.344 -23.547 0.66 1 98.5 334 PRO A C 1
ATOM 2462 O O . PRO A 1 334 ? -5.523 -23.594 1.88 1 98.5 334 PRO A O 1
ATOM 2465 N N . VAL A 1 335 ? -5.574 -22.469 -0.03 1 98.5 335 VAL A N 1
ATOM 2466 C CA . VAL A 1 335 ? -5.754 -21.156 0.574 1 98.5 335 VAL A CA 1
ATOM 2467 C C . VAL A 1 335 ? -7.023 -21.156 1.423 1 98.5 335 VAL A C 1
ATOM 2469 O O . VAL A 1 335 ? -7.082 -20.484 2.455 1 98.5 335 VAL A O 1
ATOM 2472 N N . HIS A 1 336 ? -8.039 -21.922 1.028 1 98.69 336 HIS A N 1
ATOM 2473 C CA . HIS A 1 336 ? -9.289 -21.922 1.776 1 98.69 336 HIS A CA 1
ATOM 2474 C C . HIS A 1 336 ? -9.117 -22.547 3.154 1 98.69 336 HIS A C 1
ATOM 2476 O O . HIS A 1 336 ? -10.008 -22.453 4 1 98.69 336 HIS A O 1
ATOM 2482 N N . LEU A 1 337 ? -7.953 -23.141 3.408 1 98.62 337 LEU A N 1
ATOM 2483 C CA . LEU A 1 337 ? -7.75 -23.844 4.676 1 98.62 337 LEU A CA 1
ATOM 2484 C C . LEU A 1 337 ? -6.816 -23.047 5.586 1 98.62 337 LEU A C 1
ATOM 2486 O O . LEU A 1 337 ? -6.395 -23.547 6.633 1 98.62 337 LEU A O 1
ATOM 2490 N N . VAL A 1 338 ? -6.414 -21.828 5.273 1 98.12 338 VAL A N 1
ATOM 2491 C CA . VAL A 1 338 ? -5.57 -21.047 6.172 1 98.12 338 VAL A CA 1
ATOM 2492 C C . VAL A 1 338 ? -6.402 -20.516 7.34 1 98.12 338 VAL A C 1
ATOM 2494 O O . VAL A 1 338 ? -7.602 -20.266 7.195 1 98.12 338 VAL A O 1
ATOM 2497 N N . PRO A 1 339 ? -5.781 -20.172 8.445 1 97.38 339 PRO A N 1
ATOM 2498 C CA . PRO A 1 339 ? -6.496 -19.766 9.656 1 97.38 339 PRO A CA 1
ATOM 2499 C C . PRO A 1 339 ? -7.336 -18.5 9.445 1 97.38 339 PRO A C 1
ATOM 2501 O O . PRO A 1 339 ? -8.43 -18.391 9.992 1 97.38 339 PRO A O 1
ATOM 2504 N N . ALA A 1 340 ? -6.91 -17.562 8.68 1 98.06 340 ALA A N 1
ATOM 2505 C CA . ALA A 1 340 ? -7.668 -16.344 8.43 1 98.06 340 ALA A CA 1
ATOM 2506 C C . ALA A 1 340 ? -9.086 -16.672 7.957 1 98.06 340 ALA A C 1
ATOM 2508 O O . ALA A 1 340 ? -10.023 -15.93 8.258 1 98.06 340 ALA A O 1
ATOM 2509 N N . LEU A 1 341 ? -9.211 -17.812 7.203 1 98.19 341 LEU A N 1
ATOM 2510 C CA . LEU A 1 341 ? -10.5 -18.172 6.637 1 98.19 341 LEU A CA 1
ATOM 2511 C C . LEU A 1 341 ? -11.203 -19.203 7.516 1 98.19 341 LEU A C 1
ATOM 2513 O O . LEU A 1 341 ? -12.367 -19.031 7.879 1 98.19 341 LEU A O 1
ATOM 2517 N N . THR A 1 342 ? -10.5 -20.266 7.949 1 98 342 THR A N 1
ATOM 2518 C CA . THR A 1 342 ? -11.125 -21.344 8.711 1 98 342 THR A CA 1
ATOM 2519 C C . THR A 1 342 ? -11.562 -20.844 10.086 1 98 342 THR A C 1
ATOM 2521 O O . THR A 1 342 ? -12.547 -21.328 10.641 1 98 342 THR A O 1
ATOM 2524 N N . GLU A 1 343 ? -10.797 -19.859 10.641 1 97 343 GLU A N 1
ATOM 2525 C CA . GLU A 1 343 ? -11.117 -19.297 11.953 1 97 343 GLU A CA 1
ATOM 2526 C C . GLU A 1 343 ? -11.797 -17.938 11.836 1 97 343 GLU A C 1
ATOM 2528 O O . GLU A 1 343 ? -12.133 -17.312 12.844 1 97 343 GLU A O 1
ATOM 2533 N N . ARG A 1 344 ? -12.055 -17.516 10.688 1 95.44 344 ARG A N 1
ATOM 2534 C CA . ARG A 1 344 ? -12.758 -16.281 10.352 1 95.44 344 ARG A CA 1
ATOM 2535 C C . ARG A 1 344 ? -12.148 -15.086 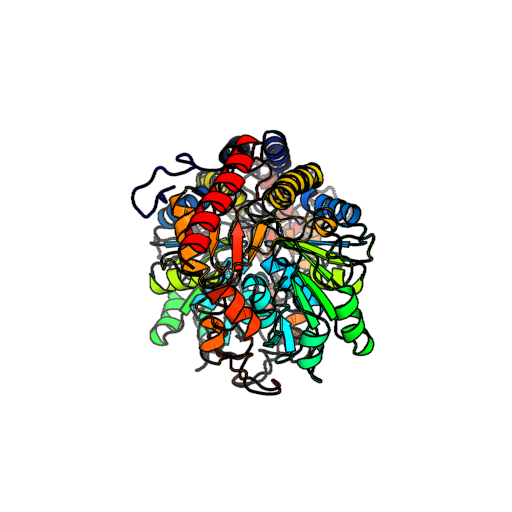11.078 1 95.44 344 ARG A C 1
ATOM 2537 O O . ARG A 1 344 ? -12.859 -14.312 11.719 1 95.44 344 ARG A O 1
ATOM 2544 N N . ARG A 1 345 ? -10.805 -14.984 11.023 1 95.94 345 ARG A N 1
ATOM 2545 C CA . ARG A 1 345 ? -10.062 -13.883 11.625 1 95.94 345 ARG A CA 1
ATOM 2546 C C . ARG A 1 345 ? -9.828 -12.766 10.617 1 95.94 345 ARG A C 1
ATOM 2548 O O . ARG A 1 345 ? -8.719 -12.594 10.109 1 95.94 345 ARG A O 1
ATOM 2555 N N . THR A 1 346 ? -10.859 -11.859 10.438 1 93.75 346 THR A N 1
ATOM 2556 C CA . THR A 1 346 ? -10.844 -10.812 9.43 1 93.75 346 THR A CA 1
ATOM 2557 C C . THR A 1 346 ? -10.969 -9.438 10.07 1 93.75 346 THR A C 1
ATOM 2559 O O . THR A 1 346 ? -9.961 -8.789 10.359 1 93.75 346 THR A O 1
ATOM 2562 N N . PHE A 1 347 ? -12.148 -8.953 10.508 1 92.38 347 PHE A N 1
ATOM 2563 C CA . PHE A 1 347 ? -12.352 -7.703 11.234 1 92.38 347 PHE A CA 1
ATOM 2564 C C . PHE A 1 347 ? -12.719 -7.973 12.688 1 92.38 347 PHE A C 1
ATOM 2566 O O . PHE A 1 347 ? -13.844 -8.383 12.984 1 92.38 347 PHE A O 1
ATOM 2573 N N . GLY A 1 348 ? -11.734 -7.637 13.594 1 93.19 348 GLY A N 1
ATOM 2574 C CA . GLY A 1 348 ? -11.969 -7.984 14.992 1 93.19 348 GLY A CA 1
ATOM 2575 C C . GLY A 1 348 ? -12.281 -9.453 15.195 1 93.19 348 GLY A C 1
ATOM 2576 O O . GLY A 1 348 ? -11.586 -10.32 14.664 1 93.19 348 GLY A O 1
ATOM 2577 N N . THR A 1 349 ? -13.227 -9.695 15.961 1 91.88 349 THR A N 1
ATOM 2578 C CA . THR A 1 349 ? -13.648 -11.07 16.234 1 91.88 349 THR A CA 1
ATOM 2579 C C . THR A 1 349 ? -15 -11.352 15.586 1 91.88 349 THR A C 1
ATOM 2581 O O . THR A 1 349 ? -15.602 -12.398 15.828 1 91.88 349 THR A O 1
ATOM 2584 N N . SER A 1 350 ? -15.422 -10.5 14.688 1 88.5 350 SER A N 1
ATOM 2585 C CA . SER A 1 350 ? -16.781 -10.531 14.164 1 88.5 350 SER A CA 1
ATOM 2586 C C . SER A 1 350 ? -16.938 -11.609 13.102 1 88.5 350 SER A C 1
ATOM 2588 O O . SER A 1 350 ? -18.031 -12.102 12.852 1 88.5 350 SER A O 1
ATOM 2590 N N . GLY A 1 351 ? -15.891 -11.906 12.398 1 90.69 351 GLY A N 1
ATOM 2591 C CA . GLY A 1 351 ? -15.914 -12.797 11.25 1 90.69 351 GLY A CA 1
ATOM 2592 C C . GLY A 1 351 ? -16.406 -12.125 9.984 1 90.69 351 GLY A C 1
ATOM 2593 O O . GLY A 1 351 ? -16.516 -12.766 8.938 1 90.69 351 GLY A O 1
ATOM 2594 N N . PHE A 1 352 ? -16.703 -10.836 10.102 1 89.38 352 PHE A N 1
ATOM 2595 C CA . PHE A 1 352 ? -17.062 -10.102 8.898 1 89.38 352 PHE A CA 1
ATOM 2596 C C . PHE A 1 352 ? -15.93 -10.125 7.887 1 89.38 352 PHE A C 1
ATOM 2598 O O . PHE A 1 352 ? -14.766 -9.977 8.25 1 89.38 352 PHE A O 1
ATOM 2605 N N . PRO A 1 353 ? -16.297 -10.312 6.691 1 91.81 353 PRO A N 1
ATOM 2606 C CA . PRO A 1 353 ? -17.594 -10.391 6.012 1 91.81 353 PRO A CA 1
ATOM 2607 C C . PRO A 1 353 ? -18.125 -11.812 5.918 1 91.81 353 PRO A C 1
ATOM 2609 O O . PRO A 1 353 ? -19.219 -12.039 5.391 1 91.81 353 PRO A O 1
ATOM 2612 N N . LEU A 1 354 ? -17.531 -12.82 6.445 1 93.56 354 LEU A N 1
ATOM 2613 C CA . LEU A 1 354 ? -17.859 -14.227 6.27 1 93.56 354 LEU A CA 1
ATOM 2614 C C . LEU A 1 354 ? -19.109 -14.602 7.07 1 93.56 354 LEU A C 1
ATOM 2616 O O . LEU A 1 354 ? -19.672 -15.68 6.887 1 93.56 354 LEU A O 1
ATOM 2620 N N . THR A 1 355 ? -19.578 -13.75 8.055 1 85.38 355 THR A N 1
ATOM 2621 C CA . THR A 1 355 ? -20.719 -14.031 8.906 1 85.38 355 THR A CA 1
ATOM 2622 C C . THR A 1 355 ? -21.812 -12.984 8.703 1 85.38 355 THR A C 1
ATOM 2624 O O . THR A 1 355 ? -22.859 -13.039 9.352 1 85.38 355 THR A O 1
ATOM 2627 N N . SER A 1 356 ? -21.609 -11.93 7.949 1 72.38 356 SER A N 1
ATOM 2628 C CA . SER A 1 356 ? -22.484 -10.766 8.023 1 72.38 356 SER A CA 1
ATOM 2629 C C . SER A 1 356 ? -23.547 -10.797 6.941 1 72.38 356 SER A C 1
ATOM 2631 O O . SER A 1 356 ? -23.328 -11.359 5.863 1 72.38 356 SER A O 1
ATOM 2633 N N . PRO A 1 357 ? -24.797 -10.445 7.449 1 65.12 357 PRO A N 1
ATOM 2634 C CA . PRO A 1 357 ? -25.734 -10.086 6.379 1 65.12 357 PRO A CA 1
ATOM 2635 C C . PRO A 1 357 ? -25.25 -8.898 5.551 1 65.12 357 PRO A C 1
ATOM 2637 O O . PRO A 1 357 ? -24.484 -8.062 6.047 1 65.12 357 PRO A O 1
ATOM 2640 N N . PRO A 1 358 ? -25.469 -8.914 4.52 1 61.06 358 PRO A N 1
ATOM 2641 C CA . PRO A 1 358 ? -26.406 -9.719 3.732 1 61.06 358 PRO A CA 1
ATOM 2642 C C . PRO A 1 358 ? -25.734 -10.945 3.102 1 61.06 358 PRO A C 1
ATOM 2644 O O . PRO A 1 358 ? -26.219 -11.461 2.088 1 61.06 358 PRO A O 1
ATOM 2647 N N . ALA A 1 359 ? -24.562 -11.305 3.805 1 60.19 359 ALA A N 1
ATOM 2648 C CA . ALA A 1 359 ? -24.062 -12.539 3.213 1 60.19 359 ALA A CA 1
ATOM 2649 C C . ALA A 1 359 ? -25.141 -13.602 3.152 1 60.19 359 ALA A C 1
ATOM 2651 O O . ALA A 1 359 ? -26 -13.68 4.035 1 60.19 359 ALA A O 1
ATOM 2652 N N . SER A 1 360 ? -25.375 -14.109 2.07 1 62 360 SER A N 1
ATOM 2653 C CA . SER A 1 360 ? -26.422 -15.102 1.834 1 62 360 SER A CA 1
ATOM 2654 C C . SER A 1 360 ? -26.344 -16.234 2.85 1 62 360 SER A C 1
ATOM 2656 O O . SER A 1 360 ? -27.344 -16.922 3.092 1 62 360 SER A O 1
ATOM 2658 N N . ARG A 1 361 ? -25.219 -16.406 3.35 1 76.94 361 ARG A N 1
ATOM 2659 C CA . ARG A 1 361 ? -24.984 -17.469 4.328 1 76.94 361 ARG A CA 1
ATOM 2660 C C . ARG A 1 361 ? -23.672 -17.25 5.074 1 76.94 361 ARG A C 1
ATOM 2662 O O . ARG A 1 361 ? -22.812 -16.5 4.621 1 76.94 361 ARG A O 1
ATOM 2669 N N . GLU A 1 362 ? -23.578 -17.875 6.223 1 85 362 GLU A N 1
ATOM 2670 C CA . GLU A 1 362 ? -22.297 -17.938 6.926 1 85 362 GLU A CA 1
ATOM 2671 C C . GLU A 1 362 ? -21.312 -18.859 6.207 1 85 362 GLU A C 1
ATOM 2673 O O . GLU A 1 362 ? -21.609 -20.031 5.988 1 85 362 GLU A O 1
ATOM 2678 N N . MET A 1 363 ? -20.219 -18.219 5.824 1 91 363 MET A N 1
ATOM 2679 C CA . MET A 1 363 ? -19.25 -19 5.07 1 91 363 MET A CA 1
ATOM 2680 C C . MET A 1 363 ? -18.375 -19.828 6.008 1 91 363 MET A C 1
ATOM 2682 O O . MET A 1 363 ? -17.891 -19.312 7.023 1 91 363 MET A O 1
ATOM 2686 N N . ARG A 1 364 ? -18.219 -21.062 5.645 1 93.44 364 ARG A N 1
ATOM 2687 C CA . ARG A 1 364 ? -17.297 -21.969 6.297 1 93.44 364 ARG A CA 1
ATOM 2688 C C . ARG A 1 364 ? -16.391 -22.656 5.273 1 93.44 364 ARG A C 1
ATOM 2690 O O . ARG A 1 364 ? -16.828 -22.969 4.164 1 93.44 364 ARG A O 1
ATOM 2697 N N . TYR A 1 365 ? -15.172 -22.75 5.645 1 97.75 365 TYR A N 1
ATOM 2698 C CA . TYR A 1 365 ? -14.188 -23.406 4.781 1 97.75 365 TYR A CA 1
ATOM 2699 C C . TYR A 1 365 ? -13.578 -24.625 5.461 1 97.75 365 TYR A C 1
ATOM 2701 O O . TYR A 1 365 ? -13.219 -24.562 6.637 1 97.75 365 TYR A O 1
ATOM 2709 N N . ALA A 1 366 ? -13.492 -25.703 4.746 1 98.06 366 ALA A N 1
ATOM 2710 C CA . ALA A 1 366 ? -13.016 -26.953 5.34 1 98.06 366 ALA A CA 1
ATOM 2711 C C . ALA A 1 366 ? -12.422 -27.875 4.277 1 98.06 366 ALA A C 1
ATOM 2713 O O . ALA A 1 366 ? -12.609 -27.641 3.08 1 98.06 366 ALA A O 1
ATOM 2714 N N . ARG A 1 367 ? -11.68 -28.812 4.801 1 98.25 367 ARG A N 1
ATOM 2715 C CA . ARG A 1 367 ? -11.219 -29.875 3.916 1 98.25 367 ARG A CA 1
ATOM 2716 C C . ARG A 1 367 ? -12.391 -30.562 3.217 1 98.25 367 ARG A C 1
ATOM 2718 O O . ARG A 1 367 ? -13.422 -30.812 3.838 1 98.25 367 ARG A O 1
ATOM 2725 N N . GLY A 1 368 ? -12.242 -30.875 1.984 1 98.44 368 GLY A N 1
ATOM 2726 C CA . GLY A 1 368 ? -13.32 -31.469 1.209 1 98.44 368 GLY A CA 1
ATOM 2727 C C . GLY A 1 368 ? -14.008 -30.469 0.293 1 98.44 368 GLY A C 1
ATOM 2728 O O . GLY A 1 368 ? -14.68 -30.875 -0.664 1 98.44 368 GLY A O 1
ATOM 2729 N N . ASP A 1 369 ? -13.82 -29.156 0.514 1 98.38 369 ASP A N 1
ATOM 2730 C CA . ASP A 1 369 ? -14.461 -28.125 -0.305 1 98.38 369 ASP A CA 1
ATOM 2731 C C . ASP A 1 369 ? -13.891 -28.125 -1.723 1 98.38 369 ASP A C 1
ATOM 2733 O O . ASP A 1 369 ? -14.602 -27.828 -2.682 1 98.38 369 ASP A O 1
ATOM 2737 N N . CYS A 1 370 ? -12.617 -28.422 -1.875 1 98.81 370 CYS A N 1
ATOM 2738 C CA . CYS A 1 370 ? -11.93 -28.469 -3.162 1 98.81 370 CYS A CA 1
ATOM 2739 C C . CYS A 1 370 ? -11.039 -29.703 -3.248 1 98.81 370 CYS A C 1
ATOM 2741 O O . CYS A 1 370 ? -9.812 -29.578 -3.281 1 98.81 370 CYS A O 1
ATOM 2743 N N . PRO A 1 371 ? -11.602 -30.844 -3.383 1 98.81 371 PRO A N 1
ATOM 2744 C CA . PRO A 1 371 ? -10.859 -32.094 -3.266 1 98.81 371 PRO A CA 1
ATOM 2745 C C . PRO A 1 371 ? -9.758 -32.25 -4.309 1 98.81 371 PRO A C 1
ATOM 2747 O O . PRO A 1 371 ? -8.711 -32.812 -4.031 1 98.81 371 PRO A O 1
ATOM 2750 N N . VAL A 1 372 ? -9.992 -31.75 -5.492 1 98.81 372 VAL A N 1
ATOM 2751 C CA . VAL A 1 372 ? -8.977 -31.875 -6.531 1 98.81 372 VAL A CA 1
ATOM 2752 C C . VAL A 1 372 ? -7.754 -31.031 -6.156 1 98.81 372 VAL A C 1
ATOM 2754 O O . VAL A 1 372 ? -6.621 -31.516 -6.219 1 98.81 372 VAL A O 1
ATOM 2757 N N . ALA A 1 373 ? -7.984 -29.797 -5.758 1 98.88 373 ALA A N 1
ATOM 2758 C CA . ALA A 1 373 ? -6.887 -28.922 -5.328 1 98.88 373 ALA A CA 1
ATOM 2759 C C . ALA A 1 373 ? -6.148 -29.531 -4.137 1 98.88 373 ALA A C 1
ATOM 2761 O O . ALA A 1 373 ? -4.918 -29.5 -4.078 1 98.88 373 ALA A O 1
ATOM 2762 N N . GLU A 1 374 ? -6.895 -30.047 -3.186 1 98.81 374 GLU A N 1
ATOM 2763 C CA . GLU A 1 374 ? -6.312 -30.688 -2.006 1 98.81 374 GLU A CA 1
ATOM 2764 C C . GLU A 1 374 ? -5.414 -31.859 -2.398 1 98.81 374 GLU A C 1
ATOM 2766 O O . GLU A 1 374 ? -4.293 -31.969 -1.899 1 98.81 374 GLU A O 1
ATOM 2771 N N . ARG A 1 375 ? -5.887 -32.625 -3.326 1 98.69 375 ARG A N 1
ATOM 2772 C CA . ARG A 1 375 ? -5.105 -33.781 -3.785 1 98.69 375 ARG A CA 1
ATOM 2773 C C . ARG A 1 375 ? -3.852 -33.312 -4.523 1 98.69 375 ARG A C 1
ATOM 2775 O O . ARG A 1 375 ? -2.779 -33.906 -4.352 1 98.69 375 ARG A O 1
ATOM 2782 N N . MET A 1 376 ? -3.982 -32.344 -5.34 1 98.81 376 MET A N 1
ATOM 2783 C CA . MET A 1 376 ? -2.822 -31.828 -6.062 1 98.81 376 MET A CA 1
ATOM 2784 C C . MET A 1 376 ? -1.733 -31.375 -5.098 1 98.81 376 MET A C 1
ATOM 2786 O O . MET A 1 376 ? -0.574 -31.766 -5.23 1 98.81 376 MET A O 1
ATOM 2790 N N . ILE A 1 377 ? -2.102 -30.578 -4.09 1 98.69 377 ILE A N 1
ATOM 2791 C CA . ILE A 1 377 ? -1.146 -30.016 -3.139 1 98.69 377 ILE A CA 1
ATOM 2792 C C . ILE A 1 377 ? -0.558 -31.141 -2.279 1 98.69 377 ILE A C 1
ATOM 2794 O O . ILE A 1 377 ? 0.653 -31.172 -2.049 1 98.69 377 ILE A O 1
ATOM 2798 N N . ASP A 1 378 ? -1.352 -32.094 -1.948 1 98.44 378 ASP A N 1
ATOM 2799 C CA . ASP A 1 378 ? -0.956 -33.094 -0.952 1 98.44 378 ASP A CA 1
ATOM 2800 C C . ASP A 1 378 ? -0.227 -34.25 -1.604 1 98.44 378 ASP A C 1
ATOM 2802 O O . ASP A 1 378 ? 0.575 -34.938 -0.956 1 98.44 378 ASP A O 1
ATOM 2806 N N . GLU A 1 379 ? -0.517 -34.469 -2.982 1 98.44 379 GLU A N 1
ATOM 2807 C CA . GLU A 1 379 ? -0.113 -35.812 -3.449 1 98.44 379 GLU A CA 1
ATOM 2808 C C . GLU A 1 379 ? 0.587 -35.719 -4.805 1 98.44 379 GLU A C 1
ATOM 2810 O O . GLU A 1 379 ? 1.412 -36.562 -5.133 1 98.44 379 GLU A O 1
ATOM 2815 N N . THR A 1 380 ? 0.252 -34.75 -5.621 1 98.75 380 THR A N 1
ATOM 2816 C CA . THR A 1 380 ? 0.645 -35.031 -7.004 1 98.75 380 THR A CA 1
ATOM 2817 C C . THR A 1 380 ? 1.51 -33.875 -7.539 1 98.75 380 THR A C 1
ATOM 2819 O O . THR A 1 380 ? 2.371 -34.094 -8.391 1 98.75 380 THR A O 1
ATOM 2822 N N . LEU A 1 381 ? 1.357 -32.656 -7.102 1 98.81 381 LEU A N 1
ATOM 2823 C CA . LEU A 1 381 ? 1.935 -31.484 -7.734 1 98.81 381 LEU A CA 1
ATOM 2824 C C . LEU A 1 381 ? 3.344 -31.219 -7.211 1 98.81 381 LEU A C 1
ATOM 2826 O O . LEU A 1 381 ? 3.578 -31.25 -6 1 98.81 381 LEU A O 1
ATOM 2830 N N . LEU A 1 382 ? 4.273 -31.062 -8.086 1 98.75 382 LEU A N 1
ATOM 2831 C CA . LEU A 1 382 ? 5.59 -30.5 -7.824 1 98.75 382 LEU A CA 1
ATOM 2832 C C . LEU A 1 382 ? 5.848 -29.297 -8.727 1 98.75 382 LEU A C 1
ATOM 2834 O O . LEU A 1 382 ? 5.293 -29.203 -9.828 1 98.75 382 LEU A O 1
ATOM 2838 N N . VAL A 1 383 ? 6.629 -28.375 -8.234 1 98.62 383 VAL A N 1
ATOM 2839 C CA . VAL A 1 383 ? 7.047 -27.25 -9.07 1 98.62 383 VAL A CA 1
ATOM 2840 C C . VAL A 1 383 ? 8.562 -27.078 -8.984 1 98.62 383 VAL A C 1
ATOM 2842 O O . VAL A 1 383 ? 9.141 -27.109 -7.898 1 98.62 383 VAL A O 1
ATOM 2845 N N . LEU A 1 384 ? 9.242 -27.016 -10.125 1 98.56 384 LEU A N 1
ATOM 2846 C CA . LEU A 1 384 ? 10.656 -26.656 -10.227 1 98.56 384 LEU A CA 1
ATOM 2847 C C . LEU A 1 384 ? 10.828 -25.156 -10.438 1 98.56 384 LEU A C 1
ATOM 2849 O O . LEU A 1 384 ? 10.047 -24.531 -11.164 1 98.56 384 LEU A O 1
ATOM 2853 N N . ALA A 1 385 ? 11.844 -24.625 -9.75 1 98.06 385 ALA A N 1
ATOM 2854 C CA . ALA A 1 385 ? 12.195 -23.25 -10.102 1 98.06 385 ALA A CA 1
ATOM 2855 C C . ALA A 1 385 ? 12.547 -23.125 -11.578 1 98.06 385 ALA A C 1
ATOM 2857 O O . ALA A 1 385 ? 13.125 -24.047 -12.164 1 98.06 385 ALA A O 1
ATOM 2858 N N . CYS A 1 386 ? 12.133 -22.141 -12.172 1 97.88 386 CYS A N 1
ATOM 2859 C CA . CYS A 1 386 ? 12.492 -21.75 -13.539 1 97.88 386 CYS A CA 1
ATOM 2860 C C . CYS A 1 386 ? 13.039 -20.344 -13.57 1 97.88 386 CYS A C 1
ATOM 2862 O O . CYS A 1 386 ? 12.398 -19.406 -13.078 1 97.88 386 CYS A O 1
ATOM 2864 N N . ASN A 1 387 ? 14.234 -20.172 -14.094 1 98.31 387 ASN A N 1
ATOM 2865 C CA . ASN A 1 387 ? 14.914 -18.875 -14.055 1 98.31 387 ASN A CA 1
ATOM 2866 C C . ASN A 1 387 ? 15.602 -18.562 -15.375 1 98.31 387 ASN A C 1
ATOM 2868 O O . ASN A 1 387 ? 16.203 -19.453 -16 1 98.31 387 ASN A O 1
ATOM 2872 N N . GLU A 1 388 ? 15.531 -17.328 -15.766 1 97.81 388 GLU A N 1
ATOM 2873 C CA . GLU A 1 388 ? 16.047 -16.906 -17.062 1 97.81 388 GLU A CA 1
ATOM 2874 C C . GLU A 1 388 ? 17.578 -16.953 -17.094 1 97.81 388 GLU A C 1
ATOM 2876 O O . GLU A 1 388 ? 18.188 -16.891 -18.172 1 97.81 388 GLU A O 1
ATOM 2881 N N . ARG A 1 389 ? 18.203 -17.141 -15.93 1 98.25 389 ARG A N 1
ATOM 2882 C CA . ARG A 1 389 ? 19.656 -17.156 -15.859 1 98.25 389 ARG A CA 1
ATOM 2883 C C . ARG A 1 389 ? 20.188 -18.578 -15.805 1 98.25 389 ARG A C 1
ATOM 2885 O O . ARG A 1 389 ? 21.406 -18.797 -15.664 1 98.25 389 ARG A O 1
ATOM 2892 N N . PHE A 1 390 ? 19.312 -19.562 -15.883 1 98.56 390 PHE A N 1
ATOM 2893 C CA . PHE A 1 390 ? 19.781 -20.938 -15.938 1 98.56 390 PHE A CA 1
ATOM 2894 C C . PHE A 1 390 ? 20.609 -21.156 -17.203 1 98.56 390 PHE A C 1
ATOM 2896 O O . PHE A 1 390 ? 20.203 -20.766 -18.297 1 98.56 390 PHE A O 1
ATOM 2903 N N . THR A 1 391 ? 21.75 -21.797 -17.031 1 97.69 391 THR A N 1
ATOM 2904 C CA . THR A 1 391 ? 22.578 -22.203 -18.156 1 97.69 391 THR A CA 1
ATOM 2905 C C . THR A 1 391 ? 22.172 -23.578 -18.672 1 97.69 391 THR A C 1
ATOM 2907 O O . THR A 1 391 ? 21.359 -24.25 -18.062 1 97.69 391 THR A O 1
ATOM 2910 N N . ASP A 1 392 ? 22.766 -23.938 -19.766 1 97.56 392 ASP A N 1
ATOM 2911 C CA . ASP A 1 392 ? 22.531 -25.266 -20.312 1 97.56 392 ASP A CA 1
ATOM 2912 C C . ASP A 1 392 ? 22.922 -26.344 -19.297 1 97.56 392 ASP A C 1
ATOM 2914 O O . ASP A 1 392 ? 22.25 -27.391 -19.203 1 97.56 392 ASP A O 1
ATOM 2918 N N . ASP A 1 393 ? 23.938 -26.062 -18.562 1 97.94 393 ASP A N 1
ATOM 2919 C CA . ASP A 1 393 ? 24.375 -27 -17.531 1 97.94 393 ASP A CA 1
ATOM 2920 C C . ASP A 1 393 ? 23.359 -27.094 -16.406 1 97.94 393 ASP A C 1
ATOM 2922 O O . ASP A 1 393 ? 23.125 -28.172 -15.852 1 97.94 393 ASP A O 1
ATOM 2926 N N . ASP A 1 394 ? 22.859 -25.953 -16.031 1 98.5 394 ASP A N 1
ATOM 2927 C CA . ASP A 1 394 ? 21.828 -25.953 -15 1 98.5 394 ASP A CA 1
ATOM 2928 C C . ASP A 1 394 ? 20.641 -26.828 -15.414 1 98.5 394 ASP A C 1
ATOM 2930 O O . ASP A 1 394 ? 20.156 -27.641 -14.625 1 98.5 394 ASP A O 1
ATOM 2934 N N . VAL A 1 395 ? 20.203 -26.703 -16.656 1 98.56 395 VAL A N 1
ATOM 2935 C CA . VAL A 1 395 ? 19.047 -27.438 -17.141 1 98.56 395 VAL A CA 1
ATOM 2936 C C . VAL A 1 395 ? 19.375 -28.922 -17.266 1 98.56 395 VAL A C 1
ATOM 2938 O O . VAL A 1 395 ? 18.531 -29.766 -16.984 1 98.56 395 VAL A O 1
ATOM 2941 N N . ALA A 1 396 ? 20.609 -29.203 -17.672 1 98.5 396 ALA A N 1
ATOM 2942 C CA . ALA A 1 396 ? 21.031 -30.594 -17.734 1 98.5 396 ALA A CA 1
ATOM 2943 C C . ALA A 1 396 ? 20.969 -31.25 -16.359 1 98.5 396 ALA A C 1
ATOM 2945 O O . ALA A 1 396 ? 20.578 -32.406 -16.234 1 98.5 396 ALA A O 1
ATOM 2946 N N . ASP A 1 397 ? 21.375 -30.5 -15.352 1 98.56 397 ASP A N 1
ATOM 2947 C CA . ASP A 1 397 ? 21.312 -31.016 -13.984 1 98.56 397 ASP A CA 1
ATOM 2948 C C . ASP A 1 397 ? 19.859 -31.25 -13.555 1 98.56 397 ASP A C 1
ATOM 2950 O O . ASP A 1 397 ? 19.562 -32.219 -12.859 1 98.56 397 ASP A O 1
ATOM 2954 N N . LEU A 1 398 ? 18.938 -30.359 -13.961 1 98.62 398 LEU A N 1
ATOM 2955 C CA . LEU A 1 398 ? 17.531 -30.578 -13.672 1 98.62 398 LEU A CA 1
ATOM 2956 C C . LEU A 1 398 ? 17.031 -31.875 -14.297 1 98.62 398 LEU A C 1
ATOM 2958 O O . LEU A 1 398 ? 16.375 -32.688 -13.633 1 98.62 398 LEU A O 1
ATOM 2962 N N . VAL A 1 399 ? 17.359 -32.062 -15.555 1 98.38 399 VAL A N 1
ATOM 2963 C CA . VAL A 1 399 ? 16.922 -33.25 -16.297 1 98.38 399 VAL A CA 1
ATOM 2964 C C . VAL A 1 399 ? 17.484 -34.5 -15.641 1 98.38 399 VAL A C 1
ATOM 2966 O O . VAL A 1 399 ? 16.75 -35.438 -15.383 1 98.38 399 VAL A O 1
ATOM 2969 N N . GLU A 1 400 ? 18.766 -34.469 -15.328 1 98.19 400 GLU A N 1
ATOM 2970 C CA . GLU A 1 400 ? 19.422 -35.625 -14.727 1 98.19 400 GLU A CA 1
ATOM 2971 C C . GLU A 1 400 ? 18.812 -35.938 -13.367 1 98.19 400 GLU A C 1
ATOM 2973 O O . GLU A 1 400 ? 18.578 -37.125 -13.062 1 98.19 400 GLU A O 1
ATOM 2978 N N . GLY A 1 401 ? 18.625 -34.906 -12.57 1 98.19 401 GLY A N 1
ATOM 2979 C CA . GLY A 1 401 ? 18.062 -35.125 -11.242 1 98.19 401 GLY A CA 1
ATOM 2980 C C . GLY A 1 401 ? 16.672 -35.719 -11.273 1 98.19 401 GLY A C 1
ATOM 2981 O O . GLY A 1 401 ? 16.391 -36.688 -10.555 1 98.19 401 GLY A O 1
ATOM 2982 N N . VAL A 1 402 ? 15.789 -35.219 -12.125 1 98.06 402 VAL A N 1
ATOM 2983 C CA . VAL A 1 402 ? 14.422 -35.719 -12.211 1 98.06 402 VAL A CA 1
ATOM 2984 C C . VAL A 1 402 ? 14.43 -37.156 -12.742 1 98.06 402 VAL A C 1
ATOM 2986 O O . VAL A 1 402 ? 13.727 -38.031 -12.219 1 98.06 402 VAL A O 1
ATOM 2989 N N . ALA A 1 403 ? 15.25 -37.406 -13.727 1 97.12 403 ALA A N 1
ATOM 2990 C CA . ALA A 1 403 ? 15.344 -38.75 -14.297 1 97.12 403 ALA A CA 1
ATOM 2991 C C . ALA A 1 403 ? 15.859 -39.75 -13.258 1 97.12 403 ALA A C 1
ATOM 2993 O O . ALA A 1 403 ? 15.352 -40.875 -13.156 1 97.12 403 ALA A O 1
ATOM 2994 N N . LYS A 1 404 ? 16.875 -39.281 -12.547 1 96.88 404 LYS A N 1
ATOM 2995 C CA . LYS A 1 404 ? 17.484 -40.125 -11.516 1 96.88 404 LYS A CA 1
ATOM 2996 C C . LYS A 1 404 ? 16.453 -40.5 -10.453 1 96.88 404 LYS A C 1
ATOM 2998 O O . LYS A 1 404 ? 16.328 -41.688 -10.102 1 96.88 404 LYS A O 1
ATOM 3003 N N . VAL A 1 405 ? 15.734 -39.562 -9.945 1 97.06 405 VAL A N 1
ATOM 3004 C CA . VAL A 1 405 ? 14.758 -39.812 -8.891 1 97.06 405 VAL A CA 1
ATOM 3005 C C . VAL A 1 405 ? 13.602 -40.625 -9.445 1 97.06 405 VAL A C 1
ATOM 3007 O O . VAL A 1 405 ? 13.125 -41.562 -8.781 1 97.06 405 VAL A O 1
ATOM 3010 N N . GLN A 1 406 ? 13.133 -40.312 -10.672 1 95.62 406 GLN A N 1
ATOM 3011 C CA . GLN A 1 406 ? 12.039 -41.062 -11.281 1 95.62 406 GLN A CA 1
ATOM 3012 C C . GLN A 1 406 ? 12.422 -42.531 -11.477 1 95.62 406 GLN A C 1
ATOM 3014 O O . GLN A 1 406 ? 11.594 -43.438 -11.266 1 95.62 406 GLN A O 1
ATOM 3019 N N . ALA A 1 407 ? 13.594 -42.812 -11.828 1 94 407 ALA A N 1
ATOM 3020 C CA . ALA A 1 407 ? 14.062 -44.188 -12.031 1 94 407 ALA A CA 1
ATOM 3021 C C . ALA A 1 407 ? 14.047 -44.969 -10.719 1 94 407 ALA A C 1
ATOM 3023 O O . ALA A 1 407 ? 13.703 -46.156 -10.703 1 94 407 ALA A O 1
ATOM 3024 N N . ALA A 1 408 ? 14.422 -44.281 -9.727 1 92.12 408 ALA A N 1
ATOM 3025 C CA . ALA A 1 408 ? 14.461 -44.938 -8.422 1 92.12 408 ALA A CA 1
ATOM 3026 C C . ALA A 1 408 ? 13.055 -45.25 -7.93 1 92.12 408 ALA A C 1
ATOM 3028 O O . ALA A 1 408 ? 12.828 -46.312 -7.312 1 92.12 408 ALA A O 1
ATOM 3029 N N . VAL A 1 409 ? 12.125 -44.406 -8.102 1 87.81 409 VAL A N 1
ATOM 3030 C CA . VAL A 1 409 ? 10.75 -44.562 -7.641 1 87.81 409 VAL A CA 1
ATOM 3031 C C . VAL A 1 409 ? 10.07 -45.688 -8.445 1 87.81 409 VAL A C 1
ATOM 3033 O O . VAL A 1 409 ? 9.258 -46.438 -7.906 1 87.81 409 VAL A O 1
ATOM 3036 N N . THR A 1 410 ? 10.305 -45.812 -9.758 1 82.44 410 THR A N 1
ATOM 3037 C CA . THR A 1 410 ? 9.695 -46.812 -10.633 1 82.44 410 THR A CA 1
ATOM 3038 C C . THR A 1 410 ? 10.25 -48.219 -10.328 1 82.44 410 THR A C 1
ATOM 3040 O O . THR A 1 410 ? 9.555 -49.219 -10.516 1 82.44 410 THR A O 1
ATOM 3043 N N . LYS A 1 411 ? 11.469 -48.312 -9.922 1 81.06 411 LYS A N 1
ATOM 3044 C CA . LYS A 1 411 ? 12.055 -49.594 -9.555 1 81.06 411 LYS A CA 1
ATOM 3045 C C . LYS A 1 411 ? 11.414 -50.125 -8.273 1 81.06 411 LYS A C 1
ATOM 3047 O O . LYS A 1 411 ? 11.227 -51.344 -8.141 1 81.06 411 LYS A O 1
ATOM 3052 N N . ASP A 1 412 ? 11.172 -49.25 -7.41 1 65.88 412 ASP A N 1
ATOM 3053 C CA . ASP A 1 412 ? 10.586 -49.688 -6.145 1 65.88 412 ASP A CA 1
ATOM 3054 C C . ASP A 1 412 ? 9.117 -50.062 -6.324 1 65.88 412 ASP A C 1
ATOM 3056 O O . ASP A 1 412 ? 8.555 -50.781 -5.488 1 65.88 412 ASP A O 1
ATOM 3060 N N . ARG A 1 413 ? 8.531 -49.969 -7.516 1 62.94 413 ARG A N 1
ATOM 3061 C CA . ARG A 1 413 ? 7.148 -50.375 -7.742 1 62.94 413 ARG A CA 1
ATOM 3062 C C . ARG A 1 413 ? 7.078 -51.688 -8.531 1 62.94 413 ARG A C 1
ATOM 3064 O O . ARG A 1 413 ? 7.961 -51.969 -9.344 1 62.94 413 ARG A O 1
ATOM 3071 N N . MET B 1 1 ? 1.223 51.281 0.518 1 78.19 1 MET B N 1
ATOM 3072 C CA . MET B 1 1 ? 1.748 50.5 -0.605 1 78.19 1 MET B CA 1
ATOM 3073 C C . MET B 1 1 ? 0.634 49.719 -1.301 1 78.19 1 MET B C 1
ATOM 3075 O O . MET B 1 1 ? -0.217 49.125 -0.64 1 78.19 1 MET B O 1
ATOM 3079 N N . THR B 1 2 ? 0.62 49.75 -2.553 1 91 2 THR B N 1
ATOM 3080 C CA . THR B 1 2 ? -0.395 49.094 -3.357 1 91 2 THR B CA 1
ATOM 3081 C C . THR B 1 2 ? -0.091 47.594 -3.475 1 91 2 THR B C 1
ATOM 3083 O O . THR B 1 2 ? 1.046 47.219 -3.754 1 91 2 THR B O 1
ATOM 3086 N N . LEU B 1 3 ? -1.113 46.906 -3.137 1 95.94 3 LEU B N 1
ATOM 3087 C CA . LEU B 1 3 ? -0.953 45.438 -3.225 1 95.94 3 LEU B CA 1
ATOM 3088 C C . LEU B 1 3 ? -0.81 45 -4.676 1 95.94 3 LEU B C 1
ATOM 3090 O O . LEU B 1 3 ? -1.328 45.656 -5.586 1 95.94 3 LEU B O 1
ATOM 3094 N N . ALA B 1 4 ? -0.18 43.906 -4.859 1 96.31 4 ALA B N 1
ATOM 3095 C CA . ALA B 1 4 ? 0.013 43.344 -6.195 1 96.31 4 ALA B CA 1
ATOM 3096 C C . ALA B 1 4 ? -1.326 43.031 -6.855 1 96.31 4 ALA B C 1
ATOM 3098 O O . ALA B 1 4 ? -1.501 43.25 -8.055 1 96.31 4 ALA B O 1
ATOM 3099 N N . ARG B 1 5 ? -2.332 42.438 -6.133 1 94.56 5 ARG B N 1
ATOM 3100 C CA . ARG B 1 5 ? -3.637 42.094 -6.684 1 94.56 5 ARG B CA 1
ATOM 3101 C C . ARG B 1 5 ? -4.371 43.312 -7.188 1 94.56 5 ARG B C 1
ATOM 3103 O O . ARG B 1 5 ? -5.285 43.219 -8.008 1 94.56 5 ARG B O 1
ATOM 3110 N N . ASP B 1 6 ? -3.924 44.5 -6.758 1 93.56 6 ASP B N 1
ATOM 3111 C CA . ASP B 1 6 ? -4.547 45.75 -7.129 1 93.56 6 ASP B CA 1
ATOM 3112 C C . ASP B 1 6 ? -3.654 46.562 -8.086 1 93.56 6 ASP B C 1
ATOM 3114 O O . ASP B 1 6 ? -3.779 47.781 -8.195 1 93.56 6 ASP B O 1
ATOM 3118 N N . GLY B 1 7 ? -2.725 45.906 -8.625 1 94.44 7 GLY B N 1
ATOM 3119 C CA . GLY B 1 7 ? -1.892 46.5 -9.641 1 94.44 7 GLY B CA 1
ATOM 3120 C C . GLY B 1 7 ? -0.525 46.938 -9.125 1 94.44 7 GLY B C 1
ATOM 3121 O O . GLY B 1 7 ? 0.276 47.5 -9.867 1 94.44 7 GLY B O 1
ATOM 3122 N N . GLY B 1 8 ? -0.204 46.719 -7.867 1 95.88 8 GLY B N 1
ATOM 3123 C CA . GLY B 1 8 ? 1.106 47 -7.312 1 95.88 8 GLY B CA 1
ATOM 3124 C C . GLY B 1 8 ? 2.166 46 -7.711 1 95.88 8 GLY B C 1
ATOM 3125 O O . GLY B 1 8 ? 1.872 45.031 -8.406 1 95.88 8 GLY B O 1
ATOM 3126 N N . THR B 1 9 ? 3.443 46.281 -7.312 1 96.38 9 THR B N 1
ATOM 3127 C CA . THR B 1 9 ? 4.562 45.375 -7.578 1 96.38 9 THR B CA 1
ATOM 3128 C C . THR B 1 9 ? 4.602 44.25 -6.551 1 96.38 9 THR B C 1
ATOM 3130 O O . THR B 1 9 ? 4.613 44.531 -5.344 1 96.38 9 THR B O 1
ATOM 3133 N N . PRO B 1 10 ? 4.605 43.062 -7.035 1 97.75 10 PRO B N 1
ATOM 3134 C CA . PRO B 1 10 ? 4.715 41.938 -6.082 1 97.75 10 PRO B CA 1
ATOM 3135 C C . PRO B 1 10 ? 6.051 41.938 -5.348 1 97.75 10 PRO B C 1
ATOM 3137 O O . PRO B 1 10 ? 7.062 42.375 -5.883 1 97.75 10 PRO B O 1
ATOM 3140 N N . VAL B 1 11 ? 6.07 41.406 -4.141 1 98.06 11 VAL B N 1
ATOM 3141 C CA . VAL B 1 11 ? 7.289 41.281 -3.35 1 98.06 11 VAL B CA 1
ATOM 3142 C C . VAL B 1 11 ? 8.273 40.344 -4.059 1 98.06 11 VAL B C 1
ATOM 3144 O O . VAL B 1 11 ? 9.484 40.594 -4.031 1 98.06 11 VAL B O 1
ATOM 3147 N N . ARG B 1 12 ? 7.699 39.312 -4.637 1 96.81 12 ARG B N 1
ATOM 3148 C CA . ARG B 1 12 ? 8.531 38.281 -5.246 1 96.81 12 ARG B CA 1
ATOM 3149 C C . ARG B 1 12 ? 7.934 37.812 -6.57 1 96.81 12 ARG B C 1
ATOM 3151 O O . ARG B 1 12 ? 6.723 37.594 -6.668 1 96.81 12 ARG B O 1
ATOM 3158 N N . GLY B 1 13 ? 8.852 37.656 -7.613 1 94.81 13 GLY B N 1
ATOM 3159 C CA . GLY B 1 13 ? 8.406 37.188 -8.914 1 94.81 13 GLY B CA 1
ATOM 3160 C C . GLY B 1 13 ? 8.898 35.781 -9.258 1 94.81 13 GLY B C 1
ATOM 3161 O O . GLY B 1 13 ? 8.422 35.156 -10.211 1 94.81 13 GLY B O 1
ATOM 3162 N N . THR B 1 14 ? 9.805 35.344 -8.484 1 95.44 14 THR B N 1
ATOM 3163 C CA . THR B 1 14 ? 10.359 34.031 -8.734 1 95.44 14 THR B CA 1
ATOM 3164 C C . THR B 1 14 ? 9.828 33 -7.723 1 95.44 14 THR B C 1
ATOM 3166 O O . THR B 1 14 ? 9.516 33.375 -6.586 1 95.44 14 THR B O 1
ATOM 3169 N N . ALA B 1 15 ? 9.844 31.812 -8.109 1 95.75 15 ALA B N 1
ATOM 3170 C CA . ALA B 1 15 ? 9.266 30.766 -7.273 1 95.75 15 ALA B CA 1
ATOM 3171 C C . ALA B 1 15 ? 10.148 30.469 -6.066 1 95.75 15 ALA B C 1
ATOM 3173 O O . ALA B 1 15 ? 11.375 30.531 -6.16 1 95.75 15 ALA B O 1
ATOM 3174 N N . PHE B 1 16 ? 9.562 30.172 -4.953 1 98.25 16 PHE B N 1
ATOM 3175 C CA . PHE B 1 16 ? 10.273 29.625 -3.797 1 98.25 16 PHE B CA 1
ATOM 3176 C C . PHE B 1 16 ? 10.703 28.188 -4.047 1 98.25 16 PHE B C 1
ATOM 3178 O O . PHE B 1 16 ? 10.125 27.5 -4.883 1 98.25 16 PHE B O 1
ATOM 3185 N N . PRO B 1 17 ? 11.805 27.734 -3.334 1 98 17 PRO B N 1
ATOM 3186 C CA . PRO B 1 17 ? 12.047 26.281 -3.316 1 98 17 PRO B CA 1
ATOM 3187 C C . PRO B 1 17 ? 10.828 25.484 -2.852 1 98 17 PRO B C 1
ATOM 3189 O O . PRO B 1 17 ? 10.125 25.922 -1.934 1 98 17 PRO B O 1
ATOM 3192 N N . THR B 1 18 ? 10.562 24.391 -3.527 1 97.25 18 THR B N 1
ATOM 3193 C CA . THR B 1 18 ? 9.359 23.625 -3.232 1 97.25 18 THR B CA 1
ATOM 3194 C C . THR B 1 18 ? 9.703 22.172 -2.934 1 97.25 18 THR B C 1
ATOM 3196 O O . THR B 1 18 ? 10.719 21.656 -3.408 1 97.25 18 THR B O 1
ATOM 3199 N N . TYR B 1 19 ? 8.867 21.516 -2.186 1 97.19 19 TYR B N 1
ATOM 3200 C CA . TYR B 1 19 ? 9.016 20.094 -1.898 1 97.19 19 TYR B CA 1
ATOM 3201 C C . TYR B 1 19 ? 8.844 19.25 -3.164 1 97.19 19 TYR B C 1
ATOM 3203 O O . TYR B 1 19 ? 9.18 18.062 -3.182 1 97.19 19 TYR B O 1
ATOM 3211 N N . ALA B 1 20 ? 8.375 19.828 -4.273 1 96.69 20 ALA B N 1
ATOM 3212 C CA . ALA B 1 20 ? 7.891 19.078 -5.422 1 96.69 20 ALA B CA 1
ATOM 3213 C C . ALA B 1 20 ? 9.047 18.625 -6.309 1 96.69 20 ALA B C 1
ATOM 3215 O O . ALA B 1 20 ? 8.883 17.766 -7.18 1 96.69 20 ALA B O 1
ATOM 3216 N N . ASP B 1 21 ? 10.234 19.234 -6.078 1 96.75 21 ASP B N 1
ATOM 3217 C CA . ASP B 1 21 ? 11.375 18.922 -6.938 1 96.75 21 ASP B CA 1
ATOM 3218 C C . ASP B 1 21 ? 12.695 19.188 -6.219 1 96.75 21 ASP B C 1
ATOM 3220 O O . ASP B 1 21 ? 12.719 19.391 -5.004 1 96.75 21 ASP B O 1
ATOM 3224 N N . ALA B 1 22 ? 13.734 19.203 -6.934 1 97.06 22 ALA B N 1
ATOM 3225 C CA . ALA B 1 22 ? 15.078 19.234 -6.379 1 97.06 22 ALA B CA 1
ATOM 3226 C C . ALA B 1 22 ? 15.383 20.594 -5.762 1 97.06 22 ALA B C 1
ATOM 3228 O O . ALA B 1 22 ? 16.328 20.75 -4.988 1 97.06 22 ALA B O 1
ATOM 3229 N N . SER B 1 23 ? 14.562 21.609 -6.113 1 97.38 23 SER B N 1
ATOM 3230 C CA . SER B 1 23 ? 14.828 22.938 -5.57 1 97.38 23 SER B CA 1
ATOM 3231 C C . SER B 1 23 ? 14.656 22.953 -4.059 1 97.38 23 SER B C 1
ATOM 3233 O O . SER B 1 23 ? 15.32 23.734 -3.363 1 97.38 23 SER B O 1
ATOM 3235 N N . GLY B 1 24 ? 13.703 22.156 -3.555 1 97.88 24 GLY B N 1
ATOM 3236 C CA . GLY B 1 24 ? 13.422 22.188 -2.129 1 97.88 24 GLY B CA 1
ATOM 3237 C C . GLY B 1 24 ? 13.703 20.875 -1.426 1 97.88 24 GLY B C 1
ATOM 3238 O O . GLY B 1 24 ? 13.539 20.766 -0.21 1 97.88 24 GLY B O 1
ATOM 3239 N N . ARG B 1 25 ? 14.109 19.844 -2.205 1 96.62 25 ARG B N 1
ATOM 3240 C CA . ARG B 1 25 ? 14.375 18.547 -1.599 1 96.62 25 ARG B CA 1
ATOM 3241 C C . ARG B 1 25 ? 15.867 18.344 -1.366 1 96.62 25 ARG B C 1
ATOM 3243 O O . ARG B 1 25 ? 16.703 19 -2.004 1 96.62 25 ARG B O 1
ATOM 3250 N N . THR B 1 26 ? 16.203 17.406 -0.492 1 96.5 26 THR B N 1
ATOM 3251 C CA . THR B 1 26 ? 17.594 17.219 -0.072 1 96.5 26 THR B CA 1
ATOM 3252 C C . THR B 1 26 ? 18.172 15.93 -0.667 1 96.5 26 THR B C 1
ATOM 3254 O O . THR B 1 26 ? 19.141 15.383 -0.148 1 96.5 26 THR B O 1
ATOM 3257 N N . PHE B 1 27 ? 17.531 15.359 -1.644 1 98.06 27 PHE B N 1
ATOM 3258 C CA . PHE B 1 27 ? 18.062 14.18 -2.316 1 98.06 27 PHE B CA 1
ATOM 3259 C C . PHE B 1 27 ? 19.391 14.5 -3.01 1 98.06 27 PHE B C 1
ATOM 3261 O O . PHE B 1 27 ? 19.578 15.609 -3.52 1 98.06 27 PHE B O 1
ATOM 3268 N N . GLY B 1 28 ? 20.312 13.508 -3.094 1 97.62 28 GLY B N 1
ATOM 3269 C CA . GLY B 1 28 ? 21.594 13.734 -3.754 1 97.62 28 GLY B CA 1
ATOM 3270 C C . GLY B 1 28 ? 22.344 12.453 -4.047 1 97.62 28 GLY B C 1
ATOM 3271 O O . GLY B 1 28 ? 21.734 11.406 -4.273 1 97.62 28 GLY B O 1
ATOM 3272 N N . ALA B 1 29 ? 23.625 12.578 -4.051 1 98.25 29 ALA B N 1
ATOM 3273 C CA . ALA B 1 29 ? 24.516 11.508 -4.508 1 98.25 29 ALA B CA 1
ATOM 3274 C C . ALA B 1 29 ? 24.469 10.312 -3.559 1 98.25 29 ALA B C 1
ATOM 3276 O O . ALA B 1 29 ? 24.578 9.164 -3.992 1 98.25 29 ALA B O 1
ATOM 3277 N N . GLU B 1 30 ? 24.297 10.578 -2.301 1 98.81 30 GLU B N 1
ATOM 3278 C CA . GLU B 1 30 ? 24.297 9.492 -1.325 1 98.81 30 GLU B CA 1
ATOM 3279 C C . GLU B 1 30 ? 23.078 8.586 -1.519 1 98.81 30 GLU B C 1
ATOM 3281 O O . GLU B 1 30 ? 23.188 7.363 -1.401 1 98.81 30 GLU B O 1
ATOM 3286 N N . GLU B 1 31 ? 21.922 9.188 -1.807 1 98.88 31 GLU B N 1
ATOM 3287 C CA . GLU B 1 31 ? 20.75 8.391 -2.115 1 98.88 31 GLU B CA 1
ATOM 3288 C C . GLU B 1 31 ? 20.953 7.566 -3.383 1 98.88 31 GLU B C 1
ATOM 3290 O O . GLU B 1 31 ? 20.594 6.383 -3.422 1 98.88 31 GLU B O 1
ATOM 3295 N N . ALA B 1 32 ? 21.469 8.211 -4.422 1 98.81 32 ALA B N 1
ATOM 3296 C CA . ALA B 1 32 ? 21.719 7.508 -5.676 1 98.81 32 ALA B CA 1
ATOM 3297 C C . ALA B 1 32 ? 22.672 6.332 -5.465 1 98.81 32 ALA B C 1
ATOM 3299 O O . ALA B 1 32 ? 22.469 5.254 -6.031 1 98.81 32 ALA B O 1
ATOM 3300 N N . ALA B 1 33 ? 23.719 6.5 -4.66 1 98.88 33 ALA B N 1
ATOM 3301 C CA . ALA B 1 33 ? 24.688 5.445 -4.375 1 98.88 33 ALA B CA 1
ATOM 3302 C C . ALA B 1 33 ? 24.031 4.293 -3.619 1 98.88 33 ALA B C 1
ATOM 3304 O O . ALA B 1 33 ? 24.312 3.123 -3.896 1 98.88 33 ALA B O 1
ATOM 3305 N N . ALA B 1 34 ? 23.219 4.633 -2.65 1 98.94 34 ALA B N 1
ATOM 3306 C CA . ALA B 1 34 ? 22.5 3.605 -1.892 1 98.94 34 ALA B CA 1
ATOM 3307 C C . ALA B 1 34 ? 21.609 2.764 -2.805 1 98.94 34 ALA B C 1
ATOM 3309 O O . ALA B 1 34 ? 21.531 1.544 -2.646 1 98.94 34 ALA B O 1
ATOM 3310 N N . LEU B 1 35 ? 20.953 3.432 -3.74 1 98.94 35 LEU B N 1
ATOM 3311 C CA . LEU B 1 35 ? 20.094 2.734 -4.691 1 98.94 35 LEU B CA 1
ATOM 3312 C C . LEU B 1 35 ? 20.922 1.812 -5.59 1 98.94 35 LEU B C 1
ATOM 3314 O O . LEU B 1 35 ? 20.5 0.694 -5.891 1 98.94 35 LEU B O 1
ATOM 3318 N N . ALA B 1 36 ? 22.031 2.277 -6.008 1 98.88 36 ALA B N 1
ATOM 3319 C CA . ALA B 1 36 ? 22.906 1.452 -6.844 1 98.88 36 ALA B CA 1
ATOM 3320 C C . ALA B 1 36 ? 23.328 0.187 -6.105 1 98.88 36 ALA B C 1
ATOM 3322 O O . ALA B 1 36 ? 23.453 -0.881 -6.711 1 98.88 36 ALA B O 1
ATOM 3323 N N . GLU B 1 37 ? 23.594 0.31 -4.84 1 98.75 37 GLU B N 1
ATOM 3324 C CA . GLU B 1 37 ? 23.969 -0.85 -4.035 1 98.75 37 GLU B CA 1
ATOM 3325 C C . GLU B 1 37 ? 22.828 -1.871 -3.984 1 98.75 37 GLU B C 1
ATOM 3327 O O . GLU B 1 37 ? 23.078 -3.076 -4.07 1 98.75 37 GLU B O 1
ATOM 3332 N N . VAL B 1 38 ? 21.609 -1.388 -3.795 1 98.88 38 VAL B N 1
ATOM 3333 C CA . VAL B 1 38 ? 20.453 -2.27 -3.768 1 98.88 38 VAL B CA 1
ATOM 3334 C C . VAL B 1 38 ? 20.328 -3.016 -5.098 1 98.88 38 VAL B C 1
ATOM 3336 O O . VAL B 1 38 ? 20.109 -4.23 -5.117 1 98.88 38 VAL B O 1
ATOM 3339 N N . ILE B 1 39 ? 20.469 -2.291 -6.23 1 98.88 39 ILE B N 1
ATOM 3340 C CA . ILE B 1 39 ? 20.406 -2.891 -7.559 1 98.88 39 ILE B CA 1
ATOM 3341 C C . ILE B 1 39 ? 21.5 -3.955 -7.695 1 98.88 39 ILE B C 1
ATOM 3343 O O . ILE B 1 39 ? 21.234 -5.047 -8.211 1 98.88 39 ILE B O 1
ATOM 3347 N N . GLY B 1 40 ? 22.688 -3.678 -7.211 1 98.5 40 GLY B N 1
ATOM 3348 C CA . GLY B 1 40 ? 23.797 -4.609 -7.293 1 98.5 40 GLY B CA 1
ATOM 3349 C C . GLY B 1 40 ? 23.562 -5.895 -6.523 1 98.5 40 GLY B C 1
ATOM 3350 O O . GLY B 1 40 ? 23.953 -6.973 -6.965 1 98.5 40 GLY B O 1
ATOM 3351 N N . ARG B 1 41 ? 22.938 -5.832 -5.367 1 97.81 41 ARG B N 1
ATOM 3352 C CA . ARG B 1 41 ? 22.625 -6.996 -4.547 1 97.81 41 ARG B CA 1
ATOM 3353 C C . ARG B 1 41 ? 21.578 -7.883 -5.215 1 97.81 41 ARG B C 1
ATOM 3355 O O . ARG B 1 41 ? 21.547 -9.094 -4.988 1 97.81 41 ARG B O 1
ATOM 3362 N N . GLY B 1 42 ? 20.719 -7.262 -5.98 1 98.38 42 GLY B N 1
ATOM 3363 C CA . GLY B 1 42 ? 19.688 -8 -6.699 1 98.38 42 GLY B CA 1
ATOM 3364 C C . GLY B 1 42 ? 18.516 -8.375 -5.828 1 98.38 42 GLY B C 1
ATOM 3365 O O . GLY B 1 42 ? 17.641 -9.148 -6.246 1 98.38 42 GLY B O 1
ATOM 3366 N N . THR B 1 43 ? 18.484 -7.93 -4.602 1 98.5 43 THR B N 1
ATOM 3367 C CA . THR B 1 43 ? 17.375 -8.117 -3.67 1 98.5 43 THR B CA 1
ATOM 3368 C C . THR B 1 43 ? 16.672 -6.789 -3.383 1 98.5 43 THR B C 1
ATOM 3370 O O . THR B 1 43 ? 17.141 -6.004 -2.557 1 98.5 43 THR B O 1
ATOM 3373 N N . LEU B 1 44 ? 15.5 -6.605 -4.043 1 98.81 44 LEU B N 1
ATOM 3374 C CA . LEU B 1 44 ? 14.805 -5.324 -3.916 1 98.81 44 LEU B CA 1
ATOM 3375 C C . LEU B 1 44 ? 13.57 -5.461 -3.035 1 98.81 44 LEU B C 1
ATOM 3377 O O . LEU B 1 44 ? 12.914 -4.465 -2.719 1 98.81 44 LEU B O 1
ATOM 3381 N N . TRP B 1 45 ? 13.227 -6.668 -2.611 1 97.56 45 TRP B N 1
ATOM 3382 C CA . TRP B 1 45 ? 12.086 -7.008 -1.762 1 97.56 45 TRP B CA 1
ATOM 3383 C C . TRP B 1 45 ? 12.484 -6.992 -0.29 1 97.56 45 TRP B C 1
ATOM 3385 O O . TRP B 1 45 ? 13.578 -7.434 0.07 1 97.56 45 TRP B O 1
ATOM 3395 N N . ARG B 1 46 ? 11.555 -6.551 0.474 1 95.94 46 ARG B N 1
ATOM 3396 C CA . ARG B 1 46 ? 11.859 -6.43 1.896 1 95.94 46 ARG B CA 1
ATOM 3397 C C . ARG B 1 46 ? 12.227 -7.781 2.498 1 95.94 46 ARG B C 1
ATOM 3399 O O . ARG B 1 46 ? 13.094 -7.867 3.369 1 95.94 46 ARG B O 1
ATOM 3406 N N . VAL B 1 47 ? 11.484 -8.812 2.008 1 93.25 47 VAL B N 1
ATOM 3407 C CA . VAL B 1 47 ? 11.75 -10.148 2.52 1 93.25 47 VAL B CA 1
ATOM 3408 C C . VAL B 1 47 ? 13.102 -10.641 1.996 1 93.25 47 VAL B C 1
ATOM 3410 O O . VAL B 1 47 ? 13.289 -10.781 0.786 1 93.25 47 VAL B O 1
ATOM 3413 N N . GLY B 1 48 ? 14.062 -10.734 2.799 1 91.06 48 GLY B N 1
ATOM 3414 C CA . GLY B 1 48 ? 15.422 -11.109 2.424 1 91.06 48 GLY B CA 1
ATOM 3415 C C . GLY B 1 48 ? 16.344 -9.914 2.246 1 91.06 48 GLY B C 1
ATOM 3416 O O . GLY B 1 48 ? 17.547 -10.078 2.035 1 91.06 48 GLY B O 1
ATOM 3417 N N . GLY B 1 49 ? 15.742 -8.719 2.232 1 96.5 49 GLY B N 1
ATOM 3418 C CA . GLY B 1 49 ? 16.547 -7.512 2.113 1 96.5 49 GLY B CA 1
ATOM 3419 C C . GLY B 1 49 ? 17.125 -7.051 3.436 1 96.5 49 GLY B C 1
ATOM 3420 O O . GLY B 1 49 ? 16.812 -7.613 4.488 1 96.5 49 GLY B O 1
ATOM 3421 N N . VAL B 1 50 ? 17.984 -6.047 3.334 1 98.25 50 VAL B N 1
ATOM 3422 C CA . VAL B 1 50 ? 18.672 -5.609 4.543 1 98.25 50 VAL B CA 1
ATOM 3423 C C . VAL B 1 50 ? 18.375 -4.133 4.805 1 98.25 50 VAL B C 1
ATOM 3425 O O . VAL B 1 50 ? 18.516 -3.658 5.934 1 98.25 50 VAL B O 1
ATOM 3428 N N . GLU B 1 51 ? 17.969 -3.396 3.77 1 98.81 51 GLU B N 1
ATOM 3429 C CA . GLU B 1 51 ? 17.797 -1.953 3.902 1 98.81 51 GLU B CA 1
ATOM 3430 C C . GLU B 1 51 ? 16.594 -1.618 4.797 1 98.81 51 GLU B C 1
ATOM 3432 O O . GLU B 1 51 ? 16.719 -0.805 5.715 1 98.81 51 GLU B O 1
ATOM 3437 N N . VAL B 1 52 ? 15.43 -2.219 4.559 1 98.88 52 VAL B N 1
ATOM 3438 C CA . VAL B 1 52 ? 14.211 -1.914 5.297 1 98.88 52 VAL B CA 1
ATOM 3439 C C . VAL B 1 52 ? 14.375 -2.336 6.758 1 98.88 52 VAL B C 1
ATOM 3441 O O . VAL B 1 52 ? 13.953 -1.614 7.668 1 98.88 52 VAL B O 1
ATOM 3444 N N . ALA B 1 53 ? 14.961 -3.506 6.957 1 98.5 53 ALA B N 1
ATOM 3445 C CA . ALA B 1 53 ? 15.211 -3.955 8.32 1 98.5 53 ALA B CA 1
ATOM 3446 C C . ALA B 1 53 ? 16.109 -2.969 9.07 1 98.5 53 ALA B C 1
ATOM 3448 O O . ALA B 1 53 ? 15.852 -2.643 10.227 1 98.5 53 ALA B O 1
ATOM 3449 N N . ALA B 1 54 ? 17.141 -2.539 8.414 1 98.88 54 ALA B N 1
ATOM 3450 C CA . ALA B 1 54 ? 18.047 -1.556 9.016 1 98.88 54 ALA B CA 1
ATOM 3451 C C . ALA B 1 54 ? 17.312 -0.242 9.289 1 98.88 54 ALA B C 1
ATOM 3453 O O . ALA B 1 54 ? 17.516 0.377 10.336 1 98.88 54 ALA B O 1
ATOM 3454 N N . LEU B 1 55 ? 16.5 0.201 8.367 1 98.94 55 LEU B N 1
ATOM 3455 C CA . LEU B 1 55 ? 15.727 1.423 8.539 1 98.94 55 LEU B CA 1
ATOM 3456 C C . LEU B 1 55 ? 14.852 1.34 9.781 1 98.94 55 LEU B C 1
ATOM 3458 O O . LEU B 1 55 ? 14.781 2.295 10.562 1 98.94 55 LEU B O 1
ATOM 3462 N N . GLU B 1 56 ? 14.133 0.203 9.93 1 98.81 56 GLU B N 1
ATOM 3463 C CA . GLU B 1 56 ? 13.273 0.011 11.094 1 98.81 56 GLU B CA 1
ATOM 3464 C C . GLU B 1 56 ? 14.062 0.143 12.391 1 98.81 56 GLU B C 1
ATOM 3466 O O . GLU B 1 56 ? 13.633 0.832 13.32 1 98.81 56 GLU B O 1
ATOM 3471 N N . GLU B 1 57 ? 15.203 -0.481 12.414 1 98.62 57 GLU B N 1
ATOM 3472 C CA . GLU B 1 57 ? 16.047 -0.436 13.609 1 98.62 57 GLU B CA 1
ATOM 3473 C C . GLU B 1 57 ? 16.562 0.976 13.859 1 98.62 57 GLU B C 1
ATOM 3475 O O . GLU B 1 57 ? 16.5 1.47 14.992 1 98.62 57 GLU B O 1
ATOM 3480 N N . GLU B 1 58 ? 17.109 1.581 12.852 1 98.88 58 GLU B N 1
ATOM 3481 C CA . GLU B 1 58 ? 17.688 2.918 12.961 1 98.88 58 GLU B CA 1
ATOM 3482 C C . GLU B 1 58 ? 16.625 3.945 13.367 1 98.88 58 GLU B C 1
ATOM 3484 O O . GLU B 1 58 ? 16.891 4.82 14.195 1 98.88 58 GLU B O 1
ATOM 3489 N N . PHE B 1 59 ? 15.469 3.828 12.82 1 98.88 59 PHE B N 1
ATOM 3490 C CA . PHE B 1 59 ? 14.414 4.793 13.109 1 98.88 59 PHE B CA 1
ATOM 3491 C C . PHE B 1 59 ? 13.922 4.648 14.539 1 98.88 59 PHE B C 1
ATOM 3493 O O . PHE B 1 59 ? 13.727 5.645 15.242 1 98.88 59 PHE B O 1
ATOM 3500 N N . ALA B 1 60 ? 13.602 3.389 14.938 1 98.56 60 ALA B N 1
ATOM 3501 C CA . ALA B 1 60 ? 13.203 3.143 16.328 1 98.56 60 ALA B CA 1
ATOM 3502 C C . ALA B 1 60 ? 14.227 3.719 17.297 1 98.56 60 ALA B C 1
ATOM 3504 O O . ALA B 1 60 ? 13.867 4.43 18.234 1 98.56 60 ALA B O 1
ATOM 3505 N N . ALA B 1 61 ? 15.492 3.482 17.031 1 98.19 61 ALA B N 1
ATOM 3506 C CA . ALA B 1 61 ? 16.562 3.975 17.891 1 98.19 61 ALA B CA 1
ATOM 3507 C C . ALA B 1 61 ? 16.594 5.5 17.906 1 98.19 61 ALA B C 1
ATOM 3509 O O . ALA B 1 61 ? 16.812 6.113 18.953 1 98.19 61 ALA B O 1
ATOM 3510 N N . TYR B 1 62 ? 16.438 6.043 16.75 1 97.94 62 TYR B N 1
ATOM 3511 C CA . TYR B 1 62 ? 16.484 7.496 16.609 1 97.94 62 TYR B CA 1
ATOM 3512 C C . TYR B 1 62 ? 15.43 8.156 17.484 1 97.94 62 TYR B C 1
ATOM 3514 O O . TYR B 1 62 ? 15.688 9.195 18.109 1 97.94 62 TYR B O 1
ATOM 3522 N N . LEU B 1 63 ? 14.234 7.57 17.594 1 97.31 63 LEU B N 1
ATOM 3523 C CA . LEU B 1 63 ? 13.125 8.156 18.328 1 97.31 63 LEU B CA 1
ATOM 3524 C C . LEU B 1 63 ? 13.133 7.68 19.781 1 97.31 63 LEU B C 1
ATOM 3526 O O . LEU B 1 63 ? 12.375 8.18 20.609 1 97.31 63 LEU B O 1
ATOM 3530 N N . GLY B 1 64 ? 14 6.719 20.109 1 95.62 64 GLY B N 1
ATOM 3531 C CA . GLY B 1 64 ? 14.039 6.141 21.438 1 95.62 64 GLY B CA 1
ATOM 3532 C C . GLY B 1 64 ? 12.914 5.148 21.688 1 95.62 64 GLY B C 1
ATOM 3533 O O . GLY B 1 64 ? 12.422 5.027 22.812 1 95.62 64 GLY B O 1
ATOM 3534 N N . SER B 1 65 ? 12.398 4.578 20.672 1 96.06 65 SER B N 1
ATOM 3535 C CA . SER B 1 65 ? 11.383 3.531 20.781 1 96.06 65 SER B CA 1
ATOM 3536 C C . SER B 1 65 ? 12.008 2.146 20.656 1 96.06 65 SER B C 1
ATOM 3538 O O . SER B 1 65 ? 13.148 2.012 20.203 1 96.06 65 SER B O 1
ATOM 3540 N N . ALA B 1 66 ? 11.289 1.109 21.016 1 96.94 66 ALA B N 1
ATOM 3541 C CA . ALA B 1 66 ? 11.805 -0.258 20.969 1 96.94 66 ALA B CA 1
ATOM 3542 C C . ALA B 1 66 ? 11.688 -0.85 19.578 1 96.94 66 ALA B C 1
ATOM 3544 O O . ALA B 1 66 ? 12.562 -1.605 19.141 1 96.94 66 ALA B O 1
ATOM 3545 N N . HIS B 1 67 ? 10.594 -0.51 18.875 1 97.94 67 HIS B N 1
ATOM 3546 C CA . HIS B 1 67 ? 10.32 -1.163 17.594 1 97.94 67 HIS B CA 1
ATOM 3547 C C . HIS B 1 67 ? 9.805 -0.166 16.562 1 97.94 67 HIS B C 1
ATOM 3549 O O . HIS B 1 67 ? 9.211 0.853 16.922 1 97.94 67 HIS B O 1
ATOM 3555 N N . ALA B 1 68 ? 10.086 -0.442 15.344 1 98.75 68 ALA B N 1
ATOM 3556 C CA . ALA B 1 68 ? 9.461 0.245 14.219 1 98.75 68 ALA B CA 1
ATOM 3557 C C . ALA B 1 68 ? 9.039 -0.745 13.133 1 98.75 68 ALA B C 1
ATOM 3559 O O . ALA B 1 68 ? 9.633 -1.817 13 1 98.75 68 ALA B O 1
ATOM 3560 N N . VAL B 1 69 ? 8.016 -0.485 12.438 1 98.88 69 VAL B N 1
ATOM 3561 C CA . VAL B 1 69 ? 7.539 -1.257 11.297 1 98.88 69 VAL B CA 1
ATOM 3562 C C . VAL B 1 69 ? 7.383 -0.343 10.078 1 98.88 69 VAL B C 1
ATOM 3564 O O . VAL B 1 69 ? 6.715 0.691 10.156 1 98.88 69 VAL B O 1
ATOM 3567 N N . ALA B 1 70 ? 8.023 -0.702 9 1 98.88 70 ALA B N 1
ATOM 3568 C CA . ALA B 1 70 ? 7.949 0.065 7.758 1 98.88 70 ALA B CA 1
ATOM 3569 C C . ALA B 1 70 ? 6.742 -0.356 6.922 1 98.88 70 ALA B C 1
ATOM 3571 O O . ALA B 1 70 ? 6.297 -1.503 7 1 98.88 70 ALA B O 1
ATOM 3572 N N . SER B 1 71 ? 6.18 0.553 6.172 1 98.88 71 SER B N 1
ATOM 3573 C CA . SER B 1 71 ? 5.047 0.279 5.293 1 98.88 71 SER B CA 1
ATOM 3574 C C . SER B 1 71 ? 5.105 1.134 4.031 1 98.88 71 SER B C 1
ATOM 3576 O O . SER B 1 71 ? 6.047 1.909 3.846 1 98.88 71 SER B O 1
ATOM 3578 N N . THR B 1 72 ? 4.105 1.054 3.174 1 98.88 72 THR B N 1
ATOM 3579 C CA . THR B 1 72 ? 4.164 1.609 1.827 1 98.88 72 THR B CA 1
ATOM 3580 C C . THR B 1 72 ? 3.863 3.105 1.845 1 98.88 72 THR B C 1
ATOM 3582 O O . THR B 1 72 ? 4.152 3.814 0.877 1 98.88 72 THR B O 1
ATOM 3585 N N . SER B 1 73 ? 3.215 3.627 2.887 1 98.88 73 SER B N 1
ATOM 3586 C CA . SER B 1 73 ? 2.83 5.031 2.955 1 98.88 73 SER B CA 1
ATOM 3587 C C . SER B 1 73 ? 2.465 5.438 4.379 1 98.88 73 SER B C 1
ATOM 3589 O O . SER B 1 73 ? 2.361 4.586 5.266 1 98.88 73 SER B O 1
ATOM 3591 N N . GLY B 1 74 ? 2.355 6.73 4.59 1 98.88 74 GLY B N 1
ATOM 3592 C CA . GLY B 1 74 ? 1.827 7.191 5.867 1 98.88 74 GLY B CA 1
ATOM 3593 C C . GLY B 1 74 ? 0.429 6.676 6.152 1 98.88 74 GLY B C 1
ATOM 3594 O O . GLY B 1 74 ? 0.114 6.316 7.289 1 98.88 74 GLY B O 1
ATOM 3595 N N . THR B 1 75 ? -0.459 6.645 5.133 1 98.94 75 THR B N 1
ATOM 3596 C CA . THR B 1 75 ? -1.797 6.078 5.273 1 98.94 75 THR B CA 1
ATOM 3597 C C . THR B 1 75 ? -1.724 4.613 5.695 1 98.94 75 THR B C 1
ATOM 3599 O O . THR B 1 75 ? -2.477 4.176 6.57 1 98.94 75 THR B O 1
ATOM 3602 N N . ALA B 1 76 ? -0.803 3.875 5.066 1 98.94 76 ALA B N 1
ATOM 3603 C CA . ALA B 1 76 ? -0.597 2.479 5.441 1 98.94 76 ALA B CA 1
ATOM 3604 C C . ALA B 1 76 ? -0.124 2.361 6.887 1 98.94 76 ALA B C 1
ATOM 3606 O O . ALA B 1 76 ? -0.535 1.451 7.609 1 98.94 76 ALA B O 1
ATOM 3607 N N . ALA B 1 77 ? 0.752 3.25 7.305 1 98.94 77 ALA B N 1
ATOM 3608 C CA . ALA B 1 77 ? 1.224 3.25 8.688 1 98.94 77 ALA B CA 1
ATOM 3609 C C . ALA B 1 77 ? 0.062 3.414 9.664 1 98.94 77 ALA B C 1
ATOM 3611 O O . ALA B 1 77 ? -0.011 2.713 10.672 1 98.94 77 ALA B O 1
ATOM 3612 N N . LEU B 1 78 ? -0.824 4.328 9.359 1 98.94 78 LEU B N 1
ATOM 3613 C CA . LEU B 1 78 ? -2.006 4.531 10.195 1 98.94 78 LEU B CA 1
ATOM 3614 C C . LEU B 1 78 ? -2.9 3.297 10.172 1 98.94 78 LEU B C 1
ATOM 3616 O O . LEU B 1 78 ? -3.477 2.926 11.195 1 98.94 78 LEU B O 1
ATOM 3620 N N . HIS B 1 79 ? -3.027 2.693 9.023 1 98.94 79 HIS B N 1
ATOM 3621 C CA . HIS B 1 79 ? -3.822 1.475 8.922 1 98.94 79 HIS B CA 1
ATOM 3622 C C . HIS B 1 79 ? -3.213 0.347 9.75 1 98.94 79 HIS B C 1
ATOM 3624 O O . HIS B 1 79 ? -3.934 -0.416 10.391 1 98.94 79 HIS B O 1
ATOM 3630 N N . LEU B 1 80 ? -1.87 0.223 9.695 1 98.94 80 LEU B N 1
ATOM 3631 C CA . LEU B 1 80 ? -1.199 -0.74 10.562 1 98.94 80 LEU B CA 1
ATOM 3632 C C . LEU B 1 80 ? -1.576 -0.512 12.023 1 98.94 80 LEU B C 1
ATOM 3634 O O . LEU B 1 80 ? -1.874 -1.465 12.75 1 98.94 80 LEU B O 1
ATOM 3638 N N . ALA B 1 81 ? -1.541 0.75 12.43 1 98.94 81 ALA B N 1
ATOM 3639 C CA . ALA B 1 81 ? -1.822 1.101 13.82 1 98.94 81 ALA B CA 1
ATOM 3640 C C . ALA B 1 81 ? -3.252 0.729 14.195 1 98.94 81 ALA B C 1
ATOM 3642 O O . ALA B 1 81 ? -3.482 0.114 15.242 1 98.94 81 ALA B O 1
ATOM 3643 N N . VAL B 1 82 ? -4.211 1.047 13.367 1 98.94 82 VAL B N 1
ATOM 3644 C CA . VAL B 1 82 ? -5.613 0.751 13.656 1 98.94 82 VAL B CA 1
ATOM 3645 C C . VAL B 1 82 ? -5.836 -0.759 13.641 1 98.94 82 VAL B C 1
ATOM 3647 O O . VAL B 1 82 ? -6.582 -1.291 14.461 1 98.94 82 VAL B O 1
ATOM 3650 N N . ALA B 1 83 ? -5.215 -1.418 12.656 1 98.69 83 ALA B N 1
ATOM 3651 C CA . ALA B 1 83 ? -5.316 -2.873 12.586 1 98.69 83 ALA B CA 1
ATOM 3652 C C . ALA B 1 83 ? -4.766 -3.521 13.859 1 98.69 83 ALA B C 1
ATOM 3654 O O . ALA B 1 83 ? -5.27 -4.555 14.305 1 98.69 83 ALA B O 1
ATOM 3655 N N . ALA B 1 84 ? -3.719 -2.943 14.391 1 98.69 84 ALA B N 1
ATOM 3656 C CA . ALA B 1 84 ? -3.154 -3.457 15.633 1 98.69 84 ALA B CA 1
ATOM 3657 C C . ALA B 1 84 ? -4.141 -3.303 16.797 1 98.69 84 ALA B C 1
ATOM 3659 O O . ALA B 1 84 ? -4.199 -4.152 17.688 1 98.69 84 ALA B O 1
ATOM 3660 N N . VAL B 1 85 ? -4.898 -2.188 16.797 1 98.25 85 VAL B N 1
ATOM 3661 C CA . VAL B 1 85 ? -5.961 -1.985 17.781 1 98.25 85 VAL B CA 1
ATOM 3662 C C . VAL B 1 85 ? -7.039 -3.053 17.594 1 98.25 85 VAL B C 1
ATOM 3664 O O . VAL B 1 85 ? -7.656 -3.49 18.578 1 98.25 85 VAL B O 1
ATOM 3667 N N . ASN B 1 86 ? -7.258 -3.469 16.297 1 97.5 86 ASN B N 1
ATOM 3668 C CA . ASN B 1 86 ? -8.141 -4.562 15.906 1 97.5 86 ASN B CA 1
ATOM 3669 C C . ASN B 1 86 ? -9.578 -4.309 16.359 1 97.5 86 ASN B C 1
ATOM 3671 O O . ASN B 1 86 ? -10.172 -5.133 17.062 1 97.5 86 ASN B O 1
ATOM 3675 N N . PRO B 1 87 ? -10.164 -3.201 15.93 1 96.19 87 PRO B N 1
ATOM 3676 C CA . PRO B 1 87 ? -11.539 -2.885 16.328 1 96.19 87 PRO B CA 1
ATOM 3677 C C . PRO B 1 87 ? -12.562 -3.85 15.742 1 96.19 87 PRO B C 1
ATOM 3679 O O . PRO B 1 87 ? -12.305 -4.473 14.711 1 96.19 87 PRO B O 1
ATOM 3682 N N . GLU B 1 88 ? -13.672 -3.994 16.453 1 92.88 88 GLU B N 1
ATOM 3683 C CA . GLU B 1 88 ? -14.852 -4.637 15.875 1 92.88 88 GLU B CA 1
ATOM 3684 C C . GLU B 1 88 ? -15.562 -3.711 14.891 1 92.88 88 GLU B C 1
ATOM 3686 O O . GLU B 1 88 ? -15.477 -2.486 15.008 1 92.88 88 GLU B O 1
ATOM 3691 N N . PRO B 1 89 ? -16.25 -4.332 13.875 1 91.31 89 PRO B N 1
ATOM 3692 C CA . PRO B 1 89 ? -17.062 -3.467 13.008 1 91.31 89 PRO B CA 1
ATOM 3693 C C . PRO B 1 89 ? -17.969 -2.529 13.789 1 91.31 89 PRO B C 1
ATOM 3695 O O . PRO B 1 89 ? -18.688 -2.975 14.688 1 91.31 89 PRO B O 1
ATOM 3698 N N . GLY B 1 90 ? -17.812 -1.254 13.445 1 91.62 90 GLY B N 1
ATOM 3699 C CA . GLY B 1 90 ? -18.688 -0.281 14.078 1 91.62 90 GLY B CA 1
ATOM 3700 C C . GLY B 1 90 ? -18.078 0.37 15.305 1 91.62 90 GLY B C 1
ATOM 3701 O O . GLY B 1 90 ? -18.594 1.368 15.812 1 91.62 90 GLY B O 1
ATOM 3702 N N . ASP B 1 91 ? -16.969 -0.178 15.836 1 94.69 91 ASP B N 1
ATOM 3703 C CA . ASP B 1 91 ? -16.25 0.514 16.906 1 94.69 91 ASP B CA 1
ATOM 3704 C C . ASP B 1 91 ? -15.844 1.923 16.469 1 94.69 91 ASP B C 1
ATOM 3706 O O . ASP B 1 91 ? -15.734 2.203 15.273 1 94.69 91 ASP B O 1
ATOM 3710 N N . GLU B 1 92 ? -15.711 2.74 17.484 1 96.25 92 GLU B N 1
ATOM 3711 C CA . GLU B 1 92 ? -15.477 4.156 17.203 1 96.25 92 GLU B CA 1
ATOM 3712 C C . GLU B 1 92 ? -14.016 4.527 17.453 1 96.25 92 GLU B C 1
ATOM 3714 O O . GLU B 1 92 ? -13.398 4.055 18.406 1 96.25 92 GLU B O 1
ATOM 3719 N N . ILE B 1 93 ? -13.492 5.285 16.594 1 98.5 93 ILE B N 1
ATOM 3720 C CA . ILE B 1 93 ? -12.172 5.891 16.75 1 98.5 93 ILE B CA 1
ATOM 3721 C C . ILE B 1 93 ? -12.273 7.406 16.578 1 98.5 93 ILE B C 1
ATOM 3723 O O . ILE B 1 93 ? -12.742 7.883 15.539 1 98.5 93 ILE B O 1
ATOM 3727 N N . ILE B 1 94 ? -11.82 8.148 17.547 1 98.94 94 ILE B N 1
ATOM 3728 C CA . ILE B 1 94 ? -11.922 9.602 17.531 1 98.94 94 ILE B CA 1
ATOM 3729 C C . ILE B 1 94 ? -10.781 10.188 16.703 1 98.94 94 ILE B C 1
ATOM 3731 O O . ILE B 1 94 ? -9.625 9.797 16.859 1 98.94 94 ILE B O 1
ATOM 3735 N N . VAL B 1 95 ? -11.094 11.078 15.797 1 98.94 95 VAL B N 1
ATOM 3736 C CA . VAL B 1 95 ? -10.125 11.711 14.898 1 98.94 95 VAL B CA 1
ATOM 3737 C C . VAL B 1 95 ? -10.414 13.203 14.797 1 98.94 95 VAL B C 1
ATOM 3739 O O . VAL B 1 95 ? -11.531 13.648 15.086 1 98.94 95 VAL B O 1
ATOM 3742 N N . PRO B 1 96 ? -9.414 14.016 14.445 1 98.94 96 PRO B N 1
ATOM 3743 C CA . PRO B 1 96 ? -9.68 15.438 14.188 1 98.94 96 PRO B CA 1
ATOM 3744 C C . PRO B 1 96 ? -10.234 15.695 12.789 1 98.94 96 PRO B C 1
ATOM 3746 O O . PRO B 1 96 ? -10.016 14.891 11.875 1 98.94 96 PRO B O 1
ATOM 3749 N N . PRO B 1 97 ? -10.914 16.859 12.609 1 98.75 97 PRO B N 1
ATOM 3750 C CA . PRO B 1 97 ? -11.469 17.203 11.297 1 98.75 97 PRO B CA 1
ATOM 3751 C C . PRO B 1 97 ? -10.461 17.922 10.398 1 98.75 97 PRO B C 1
ATOM 3753 O O . PRO B 1 97 ? -10.688 18.047 9.195 1 98.75 97 PRO B O 1
ATOM 3756 N N . ILE B 1 98 ? -9.398 18.484 10.977 1 98.81 98 ILE B N 1
ATOM 3757 C CA . ILE B 1 98 ? -8.312 19.078 10.195 1 98.81 98 ILE B CA 1
ATOM 3758 C C . ILE B 1 98 ? -7.133 18.109 10.141 1 98.81 98 ILE B C 1
ATOM 3760 O O . ILE B 1 98 ? -6.293 18.094 11.039 1 98.81 98 ILE B O 1
ATOM 3764 N N . THR B 1 99 ? -7.125 17.312 9.156 1 98.56 99 THR B N 1
ATOM 3765 C CA . THR B 1 99 ? -6.105 16.281 8.938 1 98.56 99 THR B CA 1
ATOM 3766 C C . THR B 1 99 ? -6.098 15.828 7.484 1 98.56 99 THR B C 1
ATOM 3768 O O . THR B 1 99 ? -6.949 16.25 6.691 1 98.56 99 THR B O 1
ATOM 3771 N N . ASP B 1 100 ? -5.078 15.094 7.145 1 98.25 100 ASP B N 1
ATOM 3772 C CA . ASP B 1 100 ? -5.133 14.359 5.883 1 98.25 100 ASP B CA 1
ATOM 3773 C C . ASP B 1 100 ? -6.172 13.25 5.941 1 98.25 100 ASP B C 1
ATOM 3775 O O . ASP B 1 100 ? -6.32 12.578 6.969 1 98.25 100 ASP B O 1
ATOM 3779 N N . PHE B 1 101 ? -6.879 12.992 4.824 1 98.5 101 PHE B N 1
ATOM 3780 C CA . PHE B 1 101 ? -7.918 11.969 4.793 1 98.5 101 PHE B CA 1
ATOM 3781 C C . PHE B 1 101 ? -7.344 10.594 5.121 1 98.5 101 PHE B C 1
ATOM 3783 O O . PHE B 1 101 ? -8.078 9.695 5.535 1 98.5 101 PHE B O 1
ATOM 3790 N N . GLY B 1 102 ? -5.996 10.383 4.93 1 98.62 102 GLY B N 1
ATOM 3791 C CA . GLY B 1 102 ? -5.336 9.141 5.285 1 98.62 102 GLY B CA 1
ATOM 3792 C C . GLY B 1 102 ? -5.613 8.703 6.711 1 98.62 102 GLY B C 1
ATOM 3793 O O . GLY B 1 102 ? -5.668 7.504 7 1 98.62 102 GLY B O 1
ATOM 3794 N N . THR B 1 103 ? -5.809 9.672 7.617 1 98.62 103 THR B N 1
ATOM 3795 C CA . THR B 1 103 ? -6.156 9.391 9.008 1 98.62 103 THR B CA 1
ATOM 3796 C C . THR B 1 103 ? -7.484 8.641 9.086 1 98.62 103 THR B C 1
ATOM 3798 O O . THR B 1 103 ? -7.617 7.691 9.859 1 98.62 103 THR B O 1
ATOM 3801 N N . VAL B 1 104 ? -8.414 9.039 8.273 1 98.62 104 VAL B N 1
ATOM 3802 C CA . VAL B 1 104 ? -9.773 8.523 8.289 1 98.62 104 VAL B CA 1
ATOM 3803 C C . VAL B 1 104 ? -9.836 7.211 7.508 1 98.62 104 VAL B C 1
ATOM 3805 O O . VAL B 1 104 ? -10.578 6.297 7.875 1 98.62 104 VAL B O 1
ATOM 3808 N N . ILE B 1 105 ? -9.078 7.074 6.473 1 98.88 105 ILE B N 1
ATOM 3809 C CA . ILE B 1 105 ? -9.047 5.875 5.641 1 98.88 105 ILE B CA 1
ATOM 3810 C C . ILE B 1 105 ? -8.711 4.66 6.5 1 98.88 105 ILE B C 1
ATOM 3812 O O . ILE B 1 105 ? -9.352 3.609 6.379 1 98.88 105 ILE B O 1
ATOM 3816 N N . ALA B 1 106 ? -7.734 4.793 7.387 1 98.75 106 ALA B N 1
ATOM 3817 C CA . ALA B 1 106 ? -7.301 3.705 8.258 1 98.75 106 ALA B CA 1
ATOM 3818 C C . ALA B 1 106 ? -8.461 3.182 9.102 1 98.75 106 ALA B C 1
ATOM 3820 O O . ALA B 1 106 ? -8.594 1.972 9.297 1 98.75 106 ALA B O 1
ATOM 3821 N N . VAL B 1 107 ? -9.281 4.098 9.57 1 98.56 107 VAL B N 1
ATOM 3822 C CA . VAL B 1 107 ? -10.406 3.766 10.43 1 98.56 107 VAL B CA 1
ATOM 3823 C C . VAL B 1 107 ? -11.477 3.021 9.633 1 98.56 107 VAL B C 1
ATOM 3825 O O . VAL B 1 107 ? -11.898 1.932 10.016 1 98.56 107 VAL B O 1
ATOM 3828 N N . LEU B 1 108 ? -11.844 3.588 8.477 1 97.81 108 LEU B N 1
ATOM 3829 C CA . LEU B 1 108 ? -12.883 3.014 7.633 1 97.81 108 LEU B CA 1
ATOM 3830 C C . LEU B 1 108 ? -12.453 1.653 7.09 1 97.81 108 LEU B C 1
ATOM 3832 O O . LEU B 1 108 ? -13.25 0.709 7.078 1 97.81 108 LEU B O 1
ATOM 3836 N N . ALA B 1 109 ? -11.227 1.521 6.707 1 97.94 109 ALA B N 1
ATOM 3837 C CA . ALA B 1 109 ? -10.719 0.296 6.098 1 97.94 109 ALA B CA 1
ATOM 3838 C C . ALA B 1 109 ? -10.688 -0.848 7.105 1 97.94 109 ALA B C 1
ATOM 3840 O O . ALA B 1 109 ? -10.703 -2.021 6.727 1 97.94 109 ALA B O 1
ATOM 3841 N N . ALA B 1 110 ? -10.68 -0.502 8.375 1 96.88 110 ALA B N 1
ATOM 3842 C CA . ALA B 1 110 ? -10.68 -1.508 9.438 1 96.88 110 ALA B CA 1
ATOM 3843 C C . ALA B 1 110 ? -12.102 -1.839 9.875 1 96.88 110 ALA B C 1
ATOM 3845 O O . ALA B 1 110 ? -12.305 -2.59 10.836 1 96.88 110 ALA B O 1
ATOM 3846 N N . GLY B 1 111 ? -13.086 -1.266 9.227 1 93.69 111 GLY B N 1
ATOM 3847 C CA . GLY B 1 111 ? -14.477 -1.53 9.57 1 93.69 111 GLY B CA 1
ATOM 3848 C C . GLY B 1 111 ? -14.961 -0.722 10.758 1 93.69 111 GLY B C 1
ATOM 3849 O O . GLY B 1 111 ? -16.062 -0.956 11.273 1 93.69 111 GLY B O 1
ATOM 3850 N N . ALA B 1 112 ? -14.141 0.222 11.211 1 95.56 112 ALA B N 1
ATOM 3851 C CA . ALA B 1 112 ? -14.516 1.103 12.32 1 95.56 112 ALA B CA 1
ATOM 3852 C C . ALA B 1 112 ? -15.117 2.406 11.797 1 95.56 112 ALA B C 1
ATOM 3854 O O . ALA B 1 112 ? -15.172 2.635 10.586 1 95.56 112 ALA B O 1
ATOM 3855 N N . VAL B 1 113 ? -15.648 3.23 12.695 1 95.81 113 VAL B N 1
ATOM 3856 C CA . VAL B 1 113 ? -16.297 4.484 12.32 1 95.81 113 VAL B CA 1
ATOM 3857 C C . VAL B 1 113 ? -15.523 5.66 12.914 1 95.81 113 VAL B C 1
ATOM 3859 O O . VAL B 1 113 ? -15.211 5.668 14.102 1 95.81 113 VAL B O 1
ATOM 3862 N N . PRO B 1 114 ? -15.156 6.625 12.117 1 97.69 114 PRO B N 1
ATOM 3863 C CA . PRO B 1 114 ? -14.516 7.828 12.648 1 97.69 114 PRO B CA 1
ATOM 3864 C C . PRO B 1 114 ? -15.5 8.742 13.383 1 97.69 114 PRO B C 1
ATOM 3866 O O . PRO B 1 114 ? -16.578 9.047 12.867 1 97.69 114 PRO B O 1
ATOM 3869 N N . VAL B 1 115 ? -15.203 9.078 14.555 1 98 115 VAL B N 1
ATOM 3870 C CA . VAL B 1 115 ? -15.922 10.07 15.336 1 98 115 VAL B CA 1
ATOM 3871 C C . VAL B 1 115 ? -15.086 11.352 15.445 1 98 115 VAL B C 1
ATOM 3873 O O . VAL B 1 115 ? -14.008 11.344 16.031 1 98 115 VAL B O 1
ATOM 3876 N N . PHE B 1 116 ? -15.633 12.445 14.922 1 98.81 116 PHE B N 1
ATOM 3877 C CA . PHE B 1 116 ? -14.852 13.68 14.844 1 98.81 116 PHE B CA 1
ATOM 3878 C C . PHE B 1 116 ? -15.031 14.508 16.109 1 98.81 116 PHE B C 1
ATOM 3880 O O . PHE B 1 116 ? -16.156 14.82 16.5 1 98.81 116 PHE B O 1
ATOM 3887 N N . ALA B 1 117 ? -13.961 14.812 16.75 1 98.88 117 ALA B N 1
ATOM 3888 C CA . ALA B 1 117 ? -13.945 15.789 17.844 1 98.88 117 ALA B CA 1
ATOM 3889 C C . ALA B 1 117 ? -13.438 17.141 17.359 1 98.88 117 ALA B C 1
ATOM 3891 O O . ALA B 1 117 ? -12.539 17.219 16.516 1 98.88 117 ALA B O 1
ATOM 3892 N N . ASP B 1 118 ? -13.992 18.188 17.875 1 98.81 118 ASP B N 1
ATOM 3893 C CA . ASP B 1 118 ? -13.562 19.531 17.469 1 98.81 118 ASP B CA 1
ATOM 3894 C C . ASP B 1 118 ? -12.18 19.859 18.031 1 98.81 118 ASP B C 1
ATOM 3896 O O . ASP B 1 118 ? -11.57 19.031 18.719 1 98.81 118 ASP B O 1
ATOM 3900 N N . VAL B 1 119 ? -11.672 21.047 17.734 1 98.88 119 VAL B N 1
ATOM 3901 C CA . VAL B 1 119 ? -10.25 21.281 17.938 1 98.88 119 VAL B CA 1
ATOM 3902 C C . VAL B 1 119 ? -10.039 22.594 18.688 1 98.88 119 VAL B C 1
ATOM 3904 O O . VAL B 1 119 ? -10.992 23.344 18.906 1 98.88 119 VAL B O 1
ATOM 3907 N N . ASP B 1 120 ? -8.82 22.781 19.172 1 98.62 120 ASP B N 1
ATOM 3908 C CA . ASP B 1 120 ? -8.398 24.062 19.703 1 98.62 120 ASP B CA 1
ATOM 3909 C C . ASP B 1 120 ? -8.352 25.125 18.609 1 98.62 120 ASP B C 1
ATOM 3911 O O . ASP B 1 120 ? -7.785 24.906 17.531 1 98.62 120 ASP B O 1
ATOM 3915 N N . PRO B 1 121 ? -8.953 26.297 18.812 1 98.19 121 PRO B N 1
ATOM 3916 C CA . PRO B 1 121 ? -9.094 27.297 17.75 1 98.19 121 PRO B CA 1
ATOM 3917 C C . PRO B 1 121 ? -7.77 27.953 17.375 1 98.19 121 PRO B C 1
ATOM 3919 O O . PRO B 1 121 ? -7.699 28.703 16.406 1 98.19 121 PRO B O 1
ATOM 3922 N N . VAL B 1 122 ? -6.746 27.625 18.125 1 97.06 122 VAL B N 1
ATOM 3923 C CA . VAL B 1 122 ? -5.449 28.234 17.844 1 97.06 122 VAL B CA 1
ATOM 3924 C C . VAL B 1 122 ? -4.547 27.234 17.141 1 97.06 122 VAL B C 1
ATOM 3926 O O . VAL B 1 122 ? -3.965 27.531 16.094 1 97.06 122 VAL B O 1
ATOM 3929 N N . THR B 1 123 ? -4.531 26.016 17.656 1 97.31 123 THR B N 1
ATOM 3930 C CA . THR B 1 123 ? -3.578 25.031 17.156 1 97.31 123 THR B CA 1
ATOM 3931 C C . THR B 1 123 ? -4.227 24.141 16.109 1 97.31 123 THR B C 1
ATOM 3933 O O . THR B 1 123 ? -3.533 23.5 15.305 1 97.31 123 THR B O 1
ATOM 3936 N N . GLY B 1 124 ? -5.527 24.031 16.109 1 98.5 124 GLY B N 1
ATOM 3937 C CA . GLY B 1 124 ? -6.227 23.109 15.234 1 98.5 124 GLY B CA 1
ATOM 3938 C C . GLY B 1 124 ? -6.086 21.656 15.656 1 98.5 124 GLY B C 1
ATOM 3939 O O . GLY B 1 124 ? -6.484 20.75 14.93 1 98.5 124 GLY B O 1
ATOM 3940 N N . CYS B 1 125 ? -5.52 21.391 16.859 1 98.56 125 CYS B N 1
ATOM 3941 C CA . CYS B 1 125 ? -5.324 20.031 17.375 1 98.56 125 CYS B CA 1
ATOM 3942 C C . CYS B 1 125 ? -6.453 19.641 18.312 1 98.56 125 CYS B C 1
ATOM 3944 O O . CYS B 1 125 ? -7.121 20.516 18.891 1 98.56 125 CYS B O 1
ATOM 3946 N N . LEU B 1 126 ? -6.613 18.359 18.453 1 98.81 126 LEU B N 1
ATOM 3947 C CA . LEU B 1 126 ? -7.504 17.844 19.484 1 98.81 126 LEU B CA 1
ATOM 3948 C C . LEU B 1 126 ? -7.043 18.281 20.875 1 98.81 126 LEU B C 1
ATOM 3950 O O . LEU B 1 126 ? -5.855 18.547 21.078 1 98.81 126 LEU B O 1
ATOM 3954 N N . THR B 1 127 ? -8.031 18.359 21.797 1 98.56 127 THR B N 1
ATOM 3955 C CA . THR B 1 127 ? -7.742 18.562 23.219 1 98.56 127 THR B CA 1
ATOM 3956 C C . THR B 1 127 ? -8.344 17.438 24.062 1 98.56 127 THR B C 1
ATOM 3958 O O . THR B 1 127 ? -9.195 16.688 23.578 1 98.56 127 THR B O 1
ATOM 3961 N N . ALA B 1 128 ? -7.789 17.359 25.281 1 98.56 128 ALA B N 1
ATOM 3962 C CA . ALA B 1 128 ? -8.375 16.375 26.188 1 98.56 128 ALA B CA 1
ATOM 3963 C C . ALA B 1 128 ? -9.875 16.594 26.344 1 98.56 128 ALA B C 1
ATOM 3965 O O . ALA B 1 128 ? -10.656 15.648 26.391 1 98.56 128 ALA B O 1
ATOM 3966 N N . ALA B 1 129 ? -10.258 17.844 26.422 1 98.75 129 ALA B N 1
ATOM 3967 C CA . ALA B 1 129 ? -11.656 18.188 26.625 1 98.75 129 ALA B CA 1
ATOM 3968 C C . ALA B 1 129 ? -12.508 17.766 25.422 1 98.75 129 ALA B C 1
ATOM 3970 O O . ALA B 1 129 ? -13.57 17.156 25.594 1 98.75 129 ALA B O 1
ATOM 3971 N N . THR B 1 130 ? -12.086 18.109 24.203 1 98.81 130 THR B N 1
ATOM 3972 C CA . THR B 1 130 ? -12.867 17.781 23.016 1 98.81 130 THR B CA 1
ATOM 3973 C C . THR B 1 130 ? -12.938 16.266 22.812 1 98.81 130 THR B C 1
ATOM 3975 O O . THR B 1 130 ? -13.945 15.742 22.344 1 98.81 130 THR B O 1
ATOM 3978 N N . VAL B 1 131 ? -11.891 15.547 23.141 1 98.88 131 VAL B N 1
ATOM 3979 C CA . VAL B 1 131 ? -11.867 14.094 23.047 1 98.88 131 VAL B CA 1
ATOM 3980 C C . VAL B 1 131 ? -12.844 13.5 24.062 1 98.88 131 VAL B C 1
ATOM 3982 O O . VAL B 1 131 ? -13.664 12.641 23.734 1 98.88 131 VAL B O 1
ATOM 3985 N N . ASP B 1 132 ? -12.742 13.992 25.281 1 98.75 132 ASP B N 1
ATOM 3986 C CA . ASP B 1 132 ? -13.57 13.477 26.359 1 98.75 132 ASP B CA 1
ATOM 3987 C C . ASP B 1 132 ? -15.055 13.594 26.016 1 98.75 132 ASP B C 1
ATOM 3989 O O . ASP B 1 132 ? -15.844 12.695 26.328 1 98.75 132 ASP B O 1
ATOM 3993 N N . GLU B 1 133 ? -15.406 14.609 25.344 1 98.44 133 GLU B N 1
ATOM 3994 C CA . GLU B 1 133 ? -16.797 14.883 24.984 1 98.44 133 GLU B CA 1
ATOM 3995 C C . GLU B 1 133 ? -17.328 13.828 24.016 1 98.44 133 GLU B C 1
ATOM 3997 O O . GLU B 1 133 ? -18.547 13.664 23.875 1 98.44 133 GLU B O 1
ATOM 4002 N N . LYS B 1 134 ? -16.453 13.094 23.344 1 98.19 134 LYS B N 1
ATOM 4003 C CA . LYS B 1 134 ? -16.891 12.211 22.266 1 98.19 134 LYS B CA 1
ATOM 4004 C C . LYS B 1 134 ? -16.734 10.75 22.656 1 98.19 134 LYS B C 1
ATOM 4006 O O . LYS B 1 134 ? -17.188 9.852 21.922 1 98.19 134 LYS B O 1
ATOM 4011 N N . ILE B 1 135 ? -16.141 10.484 23.766 1 98.12 135 ILE B N 1
ATOM 4012 C CA . ILE B 1 135 ? -15.898 9.109 24.188 1 98.12 135 ILE B CA 1
ATOM 4013 C C . ILE B 1 135 ? -17.219 8.422 24.516 1 98.12 135 ILE B C 1
ATOM 4015 O O . ILE B 1 135 ? -18.094 9.016 25.156 1 98.12 135 ILE B O 1
ATOM 4019 N N . THR B 1 136 ? -17.422 7.305 24.047 1 95.19 136 THR B N 1
ATOM 4020 C CA . THR B 1 136 ? -18.531 6.406 24.375 1 95.19 136 THR B CA 1
ATOM 4021 C C . THR B 1 136 ? -18 5.031 24.766 1 95.19 136 THR B C 1
ATOM 4023 O O . THR B 1 136 ? -16.797 4.812 24.828 1 95.19 136 THR B O 1
ATOM 4026 N N . ASP B 1 137 ? -18.953 4.09 25.016 1 94 137 ASP B N 1
ATOM 4027 C CA . ASP B 1 137 ? -18.562 2.729 25.375 1 94 137 ASP B CA 1
ATOM 4028 C C . ASP B 1 137 ? -17.984 1.983 24.172 1 94 137 ASP B C 1
ATOM 4030 O O . ASP B 1 137 ? -17.375 0.929 24.328 1 94 137 ASP B O 1
ATOM 4034 N N . ARG B 1 138 ? -18.047 2.592 22.984 1 94.25 138 ARG B N 1
ATOM 4035 C CA . ARG B 1 138 ? -17.578 1.934 21.781 1 94.25 138 ARG B CA 1
ATOM 4036 C C . ARG B 1 138 ? -16.234 2.514 21.328 1 94.25 138 ARG B C 1
ATOM 4038 O O . ARG B 1 138 ? -15.641 2.025 20.359 1 94.25 138 ARG B O 1
ATOM 4045 N N . THR B 1 139 ? -15.797 3.521 21.969 1 97.19 139 THR B N 1
ATOM 4046 C CA . THR B 1 139 ? -14.523 4.133 21.609 1 97.19 139 THR B CA 1
ATOM 4047 C C . THR B 1 139 ? -13.359 3.193 21.906 1 97.19 139 THR B C 1
ATOM 4049 O O . THR B 1 139 ? -13.227 2.717 23.031 1 97.19 139 THR B O 1
ATOM 4052 N N . ARG B 1 140 ? -12.531 2.912 20.875 1 98 140 ARG B N 1
ATOM 4053 C CA . ARG B 1 140 ? -11.422 1.979 21.078 1 98 140 ARG B CA 1
ATOM 4054 C C . ARG B 1 140 ? -10.078 2.693 20.953 1 98 140 ARG B C 1
ATOM 4056 O O . ARG B 1 140 ? -9.07 2.219 21.484 1 98 140 ARG B O 1
ATOM 4063 N N . ALA B 1 141 ? -10.07 3.824 20.234 1 98.94 141 ALA B N 1
ATOM 4064 C CA . ALA B 1 141 ? -8.82 4.559 20.047 1 98.94 141 ALA B CA 1
ATOM 4065 C C . ALA B 1 141 ? -9.094 6.023 19.719 1 98.94 141 ALA B C 1
ATOM 4067 O O . ALA B 1 141 ? -10.219 6.395 19.391 1 98.94 141 ALA B O 1
ATOM 4068 N N . VAL B 1 142 ? -8.125 6.82 19.922 1 98.94 142 VAL B N 1
ATOM 4069 C CA . VAL B 1 142 ? -8.031 8.203 19.453 1 98.94 142 VAL B CA 1
ATOM 4070 C C . VAL B 1 142 ? -6.789 8.375 18.594 1 98.94 142 VAL B C 1
ATOM 4072 O O . VAL B 1 142 ? -5.707 7.902 18.953 1 98.94 142 VAL B O 1
ATOM 4075 N N . ILE B 1 143 ? -6.961 8.938 17.422 1 98.94 143 ILE B N 1
ATOM 4076 C CA . ILE B 1 143 ? -5.809 9.32 16.609 1 98.94 143 ILE B CA 1
ATOM 4077 C C . ILE B 1 143 ? -5.531 10.812 16.797 1 98.94 143 ILE B C 1
ATOM 4079 O O . ILE B 1 143 ? -6.332 11.648 16.375 1 98.94 143 ILE B O 1
ATOM 4083 N N . VAL B 1 144 ? -4.434 11.102 17.422 1 98.69 144 VAL B N 1
ATOM 4084 C CA . VAL B 1 144 ? -3.979 12.469 17.625 1 98.69 144 VAL B CA 1
ATOM 4085 C C . VAL B 1 144 ? -3.061 12.898 16.484 1 98.69 144 VAL B C 1
ATOM 4087 O O . VAL B 1 144 ? -2.043 12.25 16.219 1 98.69 144 VAL B O 1
ATOM 4090 N N . VAL B 1 145 ? -3.455 13.93 15.805 1 98.81 145 VAL B N 1
ATOM 4091 C CA . VAL B 1 145 ? -2.619 14.461 14.734 1 98.81 145 VAL B CA 1
ATOM 4092 C C . VAL B 1 145 ? -1.829 15.664 15.242 1 98.81 145 VAL B C 1
ATOM 4094 O O . VAL B 1 145 ? -2.41 16.625 15.766 1 98.81 145 VAL B O 1
ATOM 4097 N N . HIS B 1 146 ? -0.513 15.562 15.148 1 98.5 146 HIS B N 1
ATOM 4098 C CA . HIS B 1 146 ? 0.335 16.719 15.414 1 98.5 146 HIS B CA 1
ATOM 4099 C C . HIS B 1 146 ? 0.375 17.656 14.211 1 98.5 146 HIS B C 1
ATOM 4101 O O . HIS B 1 146 ? 1.354 17.672 13.461 1 98.5 146 HIS B O 1
ATOM 4107 N N . LEU B 1 147 ? -0.667 18.422 14.141 1 98.56 147 LEU B N 1
ATOM 4108 C CA . LEU B 1 147 ? -0.987 19.188 12.938 1 98.56 147 LEU B CA 1
ATOM 4109 C C . LEU B 1 147 ? 0.108 20.188 12.625 1 98.56 147 LEU B C 1
ATOM 4111 O O . LEU B 1 147 ? 0.568 20.906 13.516 1 98.56 147 LEU B O 1
ATOM 4115 N N . PHE B 1 148 ? 0.636 20.234 11.352 1 98.69 148 PHE B N 1
ATOM 4116 C CA . PHE B 1 148 ? 1.634 21.109 10.758 1 98.69 148 PHE B CA 1
ATOM 4117 C C . PHE B 1 148 ? 2.988 20.922 11.43 1 98.69 148 PHE B C 1
ATOM 4119 O O . PHE B 1 148 ? 3.922 21.703 11.18 1 98.69 148 PHE B O 1
ATOM 4126 N N . GLY B 1 149 ? 3.07 19.953 12.289 1 98.44 149 GLY B N 1
ATOM 4127 C CA . GLY B 1 149 ? 4.309 19.703 13.008 1 98.44 149 GLY B CA 1
ATOM 4128 C C . GLY B 1 149 ? 4.281 20.203 14.438 1 98.44 149 GLY B C 1
ATOM 4129 O O . GLY B 1 149 ? 5.273 20.109 15.156 1 98.44 149 GLY B O 1
ATOM 4130 N N . GLY B 1 150 ? 3.141 20.75 14.867 1 97.12 150 GLY B N 1
ATOM 4131 C CA . GLY B 1 150 ? 3.004 21.281 16.203 1 97.12 150 GLY B CA 1
ATOM 4132 C C . GLY B 1 150 ? 2.67 20.219 17.234 1 97.12 150 GLY B C 1
ATOM 4133 O O . GLY B 1 150 ? 1.993 19.234 16.922 1 97.12 150 GLY B O 1
ATOM 4134 N N . PRO B 1 151 ? 3.148 20.406 18.453 1 95.81 151 PRO B N 1
ATOM 4135 C CA . PRO B 1 151 ? 2.877 19.406 19.5 1 95.81 151 PRO B CA 1
ATOM 4136 C C . PRO B 1 151 ? 1.434 19.453 19.984 1 95.81 151 PRO B C 1
ATOM 4138 O O . PRO B 1 151 ? 1.066 20.359 20.75 1 95.81 151 PRO B O 1
ATOM 4141 N N . ALA B 1 152 ? 0.642 18.5 19.578 1 96.94 152 ALA B N 1
ATOM 4142 C CA . ALA B 1 152 ? -0.669 18.328 20.203 1 96.94 152 ALA B CA 1
ATOM 4143 C C . ALA B 1 152 ? -0.534 18 21.688 1 96.94 152 ALA B C 1
ATOM 4145 O O . ALA B 1 152 ? 0.514 17.531 22.125 1 96.94 152 ALA B O 1
ATOM 4146 N N . PRO B 1 153 ? -1.548 18.312 22.516 1 96.62 153 PRO B N 1
ATOM 4147 C CA . PRO B 1 153 ? -1.479 17.984 23.953 1 96.62 153 PRO B CA 1
ATOM 4148 C C . PRO B 1 153 ? -1.716 16.5 24.219 1 96.62 153 PRO B C 1
ATOM 4150 O O . PRO B 1 153 ? -2.641 16.141 24.953 1 96.62 153 PRO B O 1
ATOM 4153 N N . VAL B 1 154 ? -0.829 15.68 23.75 1 96.94 154 VAL B N 1
ATOM 4154 C CA . VAL B 1 154 ? -1.008 14.227 23.703 1 96.94 154 VAL B CA 1
ATOM 4155 C C . VAL B 1 154 ? -1.005 13.656 25.109 1 96.94 154 VAL B C 1
ATOM 4157 O O . VAL B 1 154 ? -1.745 12.719 25.422 1 96.94 154 VAL B O 1
ATOM 4160 N N . ASP B 1 155 ? -0.219 14.188 26.016 1 96.94 155 ASP B N 1
ATOM 4161 C CA . ASP B 1 155 ? -0.174 13.664 27.375 1 96.94 155 ASP B CA 1
ATOM 4162 C C . ASP B 1 155 ? -1.516 13.852 28.078 1 96.94 155 ASP B C 1
ATOM 4164 O O . ASP B 1 155 ? -1.96 12.977 28.828 1 96.94 155 ASP B O 1
ATOM 4168 N N . GLU B 1 156 ? -2.094 15.023 27.906 1 97.31 156 GLU B N 1
ATOM 4169 C CA . GLU B 1 156 ? -3.414 15.266 28.484 1 97.31 156 GLU B CA 1
ATOM 4170 C C . GLU B 1 156 ? -4.453 14.312 27.891 1 97.31 156 GLU B C 1
ATOM 4172 O O . GLU B 1 156 ? -5.324 13.812 28.609 1 97.31 156 GLU B O 1
ATOM 4177 N N . ILE B 1 157 ? -4.391 14.055 26.609 1 98.19 157 ILE B N 1
ATOM 4178 C CA . ILE B 1 157 ? -5.324 13.148 25.938 1 98.19 157 ILE B CA 1
ATOM 4179 C C . ILE B 1 157 ? -5.109 11.727 26.438 1 98.19 157 ILE B C 1
ATOM 4181 O O . ILE B 1 157 ? -6.074 11.008 26.719 1 98.19 157 ILE B O 1
ATOM 4185 N N . VAL B 1 158 ? -3.844 11.328 26.562 1 97.81 158 VAL B N 1
ATOM 4186 C CA . VAL B 1 158 ? -3.52 10.016 27.109 1 97.81 158 VAL B CA 1
ATOM 4187 C C . VAL B 1 158 ? -4.113 9.891 28.516 1 97.81 158 VAL B C 1
ATOM 4189 O O . VAL B 1 158 ? -4.629 8.828 28.875 1 97.81 158 VAL B O 1
ATOM 4192 N N . GLY B 1 159 ? -4.02 10.969 29.266 1 97.81 159 GLY B N 1
ATOM 4193 C CA . GLY B 1 159 ? -4.555 10.977 30.625 1 97.81 159 GLY B CA 1
ATOM 4194 C C . GLY B 1 159 ? -6.035 10.672 30.688 1 97.81 159 GLY B C 1
ATOM 4195 O O . GLY B 1 159 ? -6.504 10 31.609 1 97.81 159 GLY B O 1
ATOM 4196 N N . VAL B 1 160 ? -6.738 11.117 29.688 1 98.19 160 VAL B N 1
ATOM 4197 C CA . VAL B 1 160 ? -8.18 10.898 29.609 1 98.19 160 VAL B CA 1
ATOM 4198 C C . VAL B 1 160 ? -8.461 9.492 29.094 1 98.19 160 VAL B C 1
ATOM 4200 O O . VAL B 1 160 ? -9.406 8.836 29.547 1 98.19 160 VAL B O 1
ATOM 4203 N N . CYS B 1 161 ? -7.664 8.945 28.219 1 98.56 161 CYS B N 1
ATOM 4204 C CA . CYS B 1 161 ? -7.941 7.723 27.484 1 98.56 161 CYS B CA 1
ATOM 4205 C C . CYS B 1 161 ? -7.48 6.496 28.266 1 98.56 161 CYS B C 1
ATOM 4207 O O . CYS B 1 161 ? -8.18 5.48 28.297 1 98.56 161 CYS B O 1
ATOM 4209 N N . ARG B 1 162 ? -6.391 6.547 28.906 1 96.81 162 ARG B N 1
ATOM 4210 C CA . ARG B 1 162 ? -5.695 5.398 29.484 1 96.81 162 ARG B CA 1
ATOM 4211 C C . ARG B 1 162 ? -6.559 4.695 30.516 1 96.81 162 ARG B C 1
ATOM 4213 O O . ARG B 1 162 ? -6.672 3.469 30.516 1 96.81 162 ARG B O 1
ATOM 4220 N N . PRO B 1 163 ? -7.211 5.453 31.453 1 97.75 163 PRO B N 1
ATOM 4221 C CA . PRO B 1 163 ? -8.047 4.777 32.438 1 97.75 163 PRO B CA 1
ATOM 4222 C C . PRO B 1 163 ? -9.188 3.988 31.812 1 97.75 163 PRO B C 1
ATOM 4224 O O . PRO B 1 163 ? -9.734 3.078 32.438 1 97.75 163 PRO B O 1
ATOM 4227 N N . MET B 1 164 ? -9.516 4.305 30.625 1 98 164 MET B N 1
ATOM 4228 C CA . MET B 1 164 ? -10.641 3.666 29.938 1 98 164 MET B CA 1
ATOM 4229 C C . MET B 1 164 ? -10.156 2.617 28.953 1 98 164 MET B C 1
ATOM 4231 O O . MET B 1 164 ? -10.945 2.094 28.156 1 98 164 MET B O 1
ATOM 4235 N N . ALA B 1 165 ? -8.906 2.371 28.891 1 97.62 165 ALA B N 1
ATOM 4236 C CA . ALA B 1 165 ? -8.273 1.396 28 1 97.62 165 ALA B CA 1
ATOM 4237 C C . ALA B 1 165 ? -8.453 1.779 26.547 1 97.62 165 ALA B C 1
ATOM 4239 O O . ALA B 1 165 ? -8.594 0.909 25.672 1 97.62 165 ALA B O 1
ATOM 4240 N N . ILE B 1 166 ? -8.617 3.037 26.297 1 98.75 166 ILE B N 1
ATOM 4241 C CA . ILE B 1 166 ? -8.672 3.576 24.953 1 98.75 166 ILE B CA 1
ATOM 4242 C C . ILE B 1 166 ? -7.254 3.848 24.438 1 98.75 166 ILE B C 1
ATOM 4244 O O . ILE B 1 166 ? -6.477 4.539 25.094 1 98.75 166 ILE B O 1
ATOM 4248 N N . ARG B 1 167 ? -6.863 3.258 23.297 1 98.81 167 ARG B N 1
ATOM 4249 C CA . ARG B 1 167 ? -5.523 3.424 22.734 1 98.81 167 ARG B CA 1
ATOM 4250 C C . ARG B 1 167 ? -5.344 4.816 22.141 1 98.81 167 ARG B C 1
ATOM 4252 O O . ARG B 1 167 ? -6.293 5.395 21.609 1 98.81 167 ARG B O 1
ATOM 4259 N N . VAL B 1 168 ? -4.16 5.34 22.266 1 98.81 168 VAL B N 1
ATOM 4260 C CA . VAL B 1 168 ? -3.824 6.617 21.641 1 98.81 168 VAL B CA 1
ATOM 4261 C C . VAL B 1 168 ? -2.795 6.402 20.531 1 98.81 168 VAL B C 1
ATOM 4263 O O . VAL B 1 168 ? -1.674 5.961 20.797 1 98.81 168 VAL B O 1
ATOM 4266 N N . ILE B 1 169 ? -3.189 6.656 19.344 1 98.94 169 ILE B N 1
ATOM 4267 C CA . ILE B 1 169 ? -2.33 6.625 18.172 1 98.94 169 ILE B CA 1
ATOM 4268 C C . ILE B 1 169 ? -1.907 8.047 17.797 1 98.94 169 ILE B C 1
ATOM 4270 O O . ILE B 1 169 ? -2.742 8.953 17.734 1 98.94 169 ILE B O 1
ATOM 4274 N N . GLU B 1 170 ? -0.645 8.266 17.625 1 98.88 170 GLU B N 1
ATOM 4275 C CA . GLU B 1 170 ? -0.143 9.57 17.203 1 98.88 170 GLU B CA 1
ATOM 4276 C C . GLU B 1 170 ? 0.156 9.594 15.703 1 98.88 170 GLU B C 1
ATOM 4278 O O . GLU B 1 170 ? 0.999 8.836 15.227 1 98.88 170 GLU B O 1
ATOM 4283 N N . ASP B 1 171 ? -0.601 10.383 15 1 98.88 171 ASP B N 1
ATOM 4284 C CA . ASP B 1 171 ? -0.236 10.688 13.617 1 98.88 171 ASP B CA 1
ATOM 4285 C C . ASP B 1 171 ? 0.828 11.781 13.555 1 98.88 171 ASP B C 1
ATOM 4287 O O . ASP B 1 171 ? 0.516 12.961 13.688 1 98.88 171 ASP B O 1
ATOM 4291 N N . CYS B 1 172 ? 2.047 11.359 13.258 1 98.88 172 CYS B N 1
ATOM 4292 C CA . CYS B 1 172 ? 3.213 12.234 13.242 1 98.88 172 CYS B CA 1
ATOM 4293 C C . CYS B 1 172 ? 3.73 12.438 11.828 1 98.88 172 CYS B C 1
ATOM 4295 O O . CYS B 1 172 ? 4.898 12.781 11.633 1 98.88 172 CYS B O 1
ATOM 4297 N N . ALA B 1 173 ? 2.873 12.195 10.852 1 98.81 173 ALA B N 1
ATOM 4298 C CA . ALA B 1 173 ? 3.277 12.336 9.453 1 98.81 173 ALA B CA 1
ATOM 4299 C C . ALA B 1 173 ? 3.861 13.719 9.195 1 98.81 173 ALA B C 1
ATOM 4301 O O . ALA B 1 173 ? 4.715 13.883 8.32 1 98.81 173 ALA B O 1
ATOM 4302 N N . GLN B 1 174 ? 3.463 14.719 10 1 98.75 174 GLN B N 1
ATOM 4303 C CA . GLN B 1 174 ? 3.889 16.109 9.82 1 98.75 174 GLN B CA 1
ATOM 4304 C C . GLN B 1 174 ? 4.801 16.547 10.953 1 98.75 174 GLN B C 1
ATOM 4306 O O . GLN B 1 174 ? 5.125 17.734 11.07 1 98.75 174 GLN B O 1
ATOM 4311 N N . ALA B 1 175 ? 5.207 15.594 11.828 1 98.69 175 ALA B N 1
ATOM 4312 C CA . ALA B 1 175 ? 5.738 16.062 13.109 1 98.69 175 ALA B CA 1
ATOM 4313 C C . ALA B 1 175 ? 7.039 15.336 13.453 1 98.69 175 ALA B C 1
ATOM 4315 O O . ALA B 1 175 ? 7.234 14.898 14.594 1 98.69 175 ALA B O 1
ATOM 4316 N N . TYR B 1 176 ? 7.883 15.195 12.5 1 98.69 176 TYR B N 1
ATOM 4317 C CA . TYR B 1 176 ? 9.211 14.656 12.773 1 98.69 176 TYR B CA 1
ATOM 4318 C C . TYR B 1 176 ? 9.961 15.523 13.766 1 98.69 176 TYR B C 1
ATOM 4320 O O . TYR B 1 176 ? 10.094 16.734 13.562 1 98.69 176 TYR B O 1
ATOM 4328 N N . LEU B 1 177 ? 10.414 14.922 14.906 1 98.06 177 LEU B N 1
ATOM 4329 C CA . LEU B 1 177 ? 11.258 15.516 15.93 1 98.06 177 LEU B CA 1
ATOM 4330 C C . LEU B 1 177 ? 10.508 16.609 16.688 1 98.06 177 LEU B C 1
ATOM 4332 O O . LEU B 1 177 ? 11.125 17.469 17.328 1 98.06 177 LEU B O 1
ATOM 4336 N N . THR B 1 178 ? 9.203 16.641 16.578 1 98.38 178 THR B N 1
ATOM 4337 C CA . THR B 1 178 ? 8.367 17.453 17.453 1 98.38 178 THR B CA 1
ATOM 4338 C C . THR B 1 178 ? 8.438 16.938 18.891 1 98.38 178 THR B C 1
ATOM 4340 O O . THR B 1 178 ? 8.422 15.727 19.125 1 98.38 178 THR B O 1
ATOM 4343 N N . VAL B 1 179 ? 8.508 17.875 19.766 1 96.31 179 VAL B N 1
ATOM 4344 C CA . VAL B 1 179 ? 8.555 17.5 21.172 1 96.31 179 VAL B CA 1
ATOM 4345 C C . VAL B 1 179 ? 7.328 18.047 21.906 1 96.31 179 VAL B C 1
ATOM 4347 O O . VAL B 1 179 ? 7.18 19.266 22.047 1 96.31 179 VAL B O 1
ATOM 4350 N N . PRO B 1 180 ? 6.465 17.172 22.312 1 89.94 180 PRO B N 1
ATOM 4351 C CA . PRO B 1 180 ? 5.301 17.641 23.062 1 89.94 180 PRO B CA 1
ATOM 4352 C C . PRO B 1 180 ? 5.684 18.328 24.375 1 89.94 180 PRO B C 1
ATOM 4354 O O . PRO B 1 180 ? 6.777 18.109 24.891 1 89.94 180 PRO B O 1
ATOM 4357 N N . ASP B 1 181 ? 4.734 19.141 24.891 1 79 181 ASP B N 1
ATOM 4358 C CA . ASP B 1 181 ? 5.004 19.938 26.094 1 79 181 ASP B CA 1
ATOM 4359 C C . ASP B 1 181 ? 5.324 19.031 27.281 1 79 181 ASP B C 1
ATOM 4361 O O . ASP B 1 181 ? 4.648 18.031 27.516 1 79 181 ASP B O 1
ATOM 4365 N N . GLY B 1 182 ? 6.254 19.453 28.047 1 70.25 182 GLY B N 1
ATOM 4366 C CA . GLY B 1 182 ? 6.656 18.75 29.25 1 70.25 182 GLY B CA 1
ATOM 4367 C C . GLY B 1 182 ? 7.469 17.5 28.953 1 70.25 182 GLY B C 1
ATOM 4368 O O . GLY B 1 182 ? 7.938 16.828 29.875 1 70.25 182 GLY B O 1
ATOM 4369 N N . GLY B 1 183 ? 7.602 17.188 27.703 1 66.62 183 GLY B N 1
ATOM 4370 C CA . GLY B 1 183 ? 8.258 15.922 27.438 1 66.62 183 GLY B CA 1
ATOM 4371 C C . GLY B 1 183 ? 9.68 16.078 26.953 1 66.62 183 GLY B C 1
ATOM 4372 O O . GLY B 1 183 ? 10.141 17.188 26.703 1 66.62 183 GLY B O 1
ATOM 4373 N N . THR B 1 184 ? 10.414 15.055 27.156 1 79.75 184 THR B N 1
ATOM 4374 C CA . THR B 1 184 ? 11.789 15 26.656 1 79.75 184 THR B CA 1
ATOM 4375 C C . THR B 1 184 ? 11.906 14 25.5 1 79.75 184 THR B C 1
ATOM 4377 O O . THR B 1 184 ? 12.992 13.797 24.969 1 79.75 184 THR B O 1
ATOM 4380 N N . THR B 1 185 ? 10.695 13.453 25.172 1 91.81 185 THR B N 1
ATOM 4381 C CA . THR B 1 185 ? 10.719 12.5 24.078 1 91.81 185 THR B CA 1
ATOM 4382 C C . THR B 1 185 ? 9.93 13.023 22.875 1 91.81 185 THR B C 1
ATOM 4384 O O . THR B 1 185 ? 9.172 13.992 23 1 91.81 185 THR B O 1
ATOM 4387 N N . PHE B 1 186 ? 10.117 12.445 21.766 1 97.25 186 PHE B N 1
ATOM 4388 C CA . PHE B 1 186 ? 9.555 12.945 20.516 1 97.25 186 PHE B CA 1
ATOM 4389 C C . PHE B 1 186 ? 8.102 12.508 20.375 1 97.25 186 PHE B C 1
ATOM 4391 O O . PHE B 1 186 ? 7.695 11.484 20.922 1 97.25 186 PHE B O 1
ATOM 4398 N N . ALA B 1 187 ? 7.336 13.391 19.641 1 97.5 187 ALA B N 1
ATOM 4399 C CA . ALA B 1 187 ? 6.023 12.961 19.172 1 97.5 187 ALA B CA 1
ATOM 4400 C C . ALA B 1 187 ? 6.094 11.57 18.547 1 97.5 187 ALA B C 1
ATOM 4402 O O . ALA B 1 187 ? 7.055 11.25 17.844 1 97.5 187 ALA B O 1
ATOM 4403 N N . GLY B 1 188 ? 5.105 10.75 18.781 1 97.81 188 GLY B N 1
ATOM 4404 C CA . GLY B 1 188 ? 5.07 9.375 18.312 1 97.81 188 GLY B CA 1
ATOM 4405 C C . GLY B 1 188 ? 5.438 8.367 19.375 1 97.81 188 GLY B C 1
ATOM 4406 O O . GLY B 1 188 ? 5.207 7.168 19.219 1 97.81 188 GLY B O 1
ATOM 4407 N N . THR B 1 189 ? 5.969 8.852 20.5 1 97.19 189 THR B N 1
ATOM 4408 C CA . THR B 1 189 ? 6.414 7.934 21.547 1 97.19 189 THR B CA 1
ATOM 4409 C C . THR B 1 189 ? 5.637 8.172 22.844 1 97.19 189 THR B C 1
ATOM 4411 O O . THR B 1 189 ? 5.984 7.625 23.891 1 97.19 189 THR B O 1
ATOM 4414 N N . ARG B 1 190 ? 4.629 9.039 22.812 1 96.12 190 ARG B N 1
ATOM 4415 C CA . ARG B 1 190 ? 3.881 9.391 24.016 1 96.12 190 ARG B CA 1
ATOM 4416 C C . ARG B 1 190 ? 2.645 8.516 24.156 1 96.12 190 ARG B C 1
ATOM 4418 O O . ARG B 1 190 ? 2.287 8.117 25.266 1 96.12 190 ARG B O 1
ATOM 4425 N N . GLY B 1 191 ? 1.957 8.289 23.031 1 96.88 191 GLY B N 1
ATOM 4426 C CA . GLY B 1 191 ? 0.824 7.379 23.016 1 96.88 191 GLY B CA 1
ATOM 4427 C C . GLY B 1 191 ? 1.231 5.926 22.891 1 96.88 191 GLY B C 1
ATOM 4428 O O . GLY B 1 191 ? 2.293 5.527 23.359 1 96.88 191 GLY B O 1
ATOM 4429 N N . ASP B 1 192 ? 0.365 5.078 22.297 1 98.44 192 ASP B N 1
ATOM 4430 C CA . ASP B 1 192 ? 0.618 3.646 22.172 1 98.44 192 ASP B CA 1
ATOM 4431 C C . ASP B 1 192 ? 1.364 3.336 20.875 1 98.44 192 ASP B C 1
ATOM 4433 O O . ASP B 1 192 ? 2.156 2.393 20.812 1 98.44 192 ASP B O 1
ATOM 4437 N N . ILE B 1 193 ? 1.045 4.035 19.844 1 98.88 193 ILE B N 1
ATOM 4438 C CA . ILE B 1 193 ? 1.648 3.84 18.531 1 98.88 193 ILE B CA 1
ATOM 4439 C C . ILE B 1 193 ? 1.899 5.195 17.875 1 98.88 193 ILE B C 1
ATOM 4441 O O . ILE B 1 193 ? 1.042 6.078 17.922 1 98.88 193 ILE B O 1
ATOM 4445 N N . GLY B 1 194 ? 3.098 5.422 17.328 1 98.88 194 GLY B N 1
ATOM 4446 C CA . GLY B 1 194 ? 3.406 6.59 16.516 1 98.88 194 GLY B CA 1
ATOM 4447 C C . GLY B 1 194 ? 3.539 6.27 15.039 1 98.88 194 GLY B C 1
ATOM 4448 O O . GLY B 1 194 ? 4.172 5.277 14.672 1 98.88 194 GLY B O 1
ATOM 4449 N N . CYS B 1 195 ? 2.912 7.047 14.172 1 98.94 195 CYS B N 1
ATOM 4450 C CA . CYS B 1 195 ? 2.918 6.824 12.734 1 98.94 195 CYS B CA 1
ATOM 4451 C C . CYS B 1 195 ? 3.582 7.984 12 1 98.94 195 CYS B C 1
ATOM 4453 O O . CYS B 1 195 ? 3.293 9.148 12.289 1 98.94 195 CYS B O 1
ATOM 4455 N N . PHE B 1 196 ? 4.449 7.715 11.078 1 98.94 196 PHE B N 1
ATOM 4456 C CA . PHE B 1 196 ? 5.199 8.711 10.32 1 98.94 196 PHE B CA 1
ATOM 4457 C C . PHE B 1 196 ? 5.078 8.453 8.828 1 98.94 196 PHE B C 1
ATOM 4459 O O . PHE B 1 196 ? 4.742 7.344 8.406 1 98.94 196 PHE B O 1
ATOM 4466 N N . SER B 1 197 ? 5.309 9.492 8.031 1 98.94 197 SER B N 1
ATOM 4467 C CA . SER B 1 197 ? 5.176 9.414 6.578 1 98.94 197 SER B CA 1
ATOM 4468 C C . SER B 1 197 ? 6.461 9.859 5.883 1 98.94 197 SER B C 1
ATOM 4470 O O . SER B 1 197 ? 7.113 10.805 6.32 1 98.94 197 SER B O 1
ATOM 4472 N N . LEU B 1 198 ? 6.805 9.164 4.844 1 98.88 198 LEU B N 1
ATOM 4473 C CA . LEU B 1 198 ? 7.941 9.5 3.996 1 98.88 198 LEU B CA 1
ATOM 4474 C C . LEU B 1 198 ? 7.473 10.047 2.652 1 98.88 198 LEU B C 1
ATOM 4476 O O . LEU B 1 198 ? 8.195 9.961 1.656 1 98.88 198 LEU B O 1
ATOM 4480 N N . GLN B 1 199 ? 6.211 10.547 2.619 1 98.69 199 GLN B N 1
ATOM 4481 C CA . GLN B 1 199 ? 5.668 11.133 1.396 1 98.69 199 GLN B CA 1
ATOM 4482 C C . GLN B 1 199 ? 6.465 12.359 0.971 1 98.69 199 GLN B C 1
ATOM 4484 O O . GLN B 1 199 ? 7.121 13 1.799 1 98.69 199 GLN B O 1
ATOM 4489 N N . GLN B 1 200 ? 6.445 12.719 -0.22 1 98.69 200 GLN B N 1
ATOM 4490 C CA . GLN B 1 200 ? 7.27 13.68 -0.944 1 98.69 200 GLN B CA 1
ATOM 4491 C C . GLN B 1 200 ? 7.375 15 -0.182 1 98.69 200 GLN B C 1
ATOM 4493 O O . GLN B 1 200 ? 8.422 15.641 -0.186 1 98.69 200 GLN B O 1
ATOM 4498 N N . SER B 1 201 ? 6.32 15.414 0.462 1 98.25 201 SER B N 1
ATOM 4499 C CA . SER B 1 201 ? 6.285 16.766 1.029 1 98.25 201 SER B CA 1
ATOM 4500 C C . SER B 1 201 ? 6.812 16.766 2.459 1 98.25 201 SER B C 1
ATOM 4502 O O . SER B 1 201 ? 6.977 17.828 3.061 1 98.25 201 SER B O 1
ATOM 4504 N N . LYS B 1 202 ? 7.066 15.609 3.072 1 98.75 202 LYS B N 1
ATOM 4505 C CA . LYS B 1 202 ? 7.41 15.547 4.492 1 98.75 202 LYS B CA 1
ATOM 4506 C C . LYS B 1 202 ? 8.875 15.898 4.715 1 98.75 202 LYS B C 1
ATOM 4508 O O . LYS B 1 202 ? 9.602 16.203 3.766 1 98.75 202 LYS B O 1
ATOM 4513 N N . HIS B 1 203 ? 9.297 15.992 5.961 1 98.62 203 HIS B N 1
ATOM 4514 C CA . HIS B 1 203 ? 10.641 16.438 6.32 1 98.62 203 HIS B CA 1
ATOM 4515 C C . HIS B 1 203 ? 11.711 15.609 5.613 1 98.62 203 HIS B C 1
ATOM 4517 O O . HIS B 1 203 ? 12.609 16.172 4.977 1 98.62 203 HIS B O 1
ATOM 4523 N N . ILE B 1 204 ? 11.586 14.352 5.742 1 98.62 204 ILE B N 1
ATOM 4524 C CA . ILE B 1 204 ? 12.375 13.414 4.949 1 98.62 204 ILE B CA 1
ATOM 4525 C C . ILE B 1 204 ? 11.445 12.539 4.105 1 98.62 204 ILE B C 1
ATOM 4527 O O . ILE B 1 204 ? 10.258 12.406 4.414 1 98.62 204 ILE B O 1
ATOM 4531 N N . SER B 1 205 ? 12.039 12.047 3 1 98.69 205 SER B N 1
ATOM 4532 C CA . SER B 1 205 ? 11.125 11.445 2.037 1 98.69 205 SER B CA 1
ATOM 4533 C C . SER B 1 205 ? 11.812 10.352 1.227 1 98.69 205 SER B C 1
ATOM 4535 O O . SER B 1 205 ? 13.039 10.289 1.169 1 98.69 205 SER B O 1
ATOM 4537 N N . ALA B 1 206 ? 11.031 9.492 0.692 1 98.75 206 ALA B N 1
ATOM 4538 C CA . ALA B 1 206 ? 11.422 8.539 -0.337 1 98.75 206 ALA B CA 1
ATOM 4539 C C . ALA B 1 206 ? 10.367 8.445 -1.436 1 98.75 206 ALA B C 1
ATOM 4541 O O . ALA B 1 206 ? 10.266 7.426 -2.123 1 98.75 206 ALA B O 1
ATOM 4542 N N . GLY B 1 207 ? 9.586 9.547 -1.645 1 98.5 207 GLY B N 1
ATOM 4543 C CA . GLY B 1 207 ? 8.469 9.562 -2.568 1 98.5 207 GLY B CA 1
ATOM 4544 C C . GLY B 1 207 ? 7.156 9.156 -1.923 1 98.5 207 GLY B C 1
ATOM 4545 O O . GLY B 1 207 ? 6.145 9.844 -2.074 1 98.5 207 GLY B O 1
ATOM 4546 N N . ASP B 1 208 ? 7.105 8.078 -1.291 1 98.56 208 ASP B N 1
ATOM 4547 C CA . ASP B 1 208 ? 6.109 7.523 -0.382 1 98.56 208 ASP B CA 1
ATOM 4548 C C . ASP B 1 208 ? 6.738 6.512 0.573 1 98.56 208 ASP B C 1
ATOM 4550 O O . ASP B 1 208 ? 7.898 6.125 0.4 1 98.56 208 ASP B O 1
ATOM 4554 N N . GLY B 1 209 ? 6.066 6.125 1.632 1 98.81 209 GLY B N 1
ATOM 4555 C CA . GLY B 1 209 ? 6.539 5.266 2.705 1 98.81 209 GLY B CA 1
ATOM 4556 C C . GLY B 1 209 ? 5.945 5.617 4.059 1 98.81 209 GLY B C 1
ATOM 4557 O O . GLY B 1 209 ? 5.426 6.719 4.246 1 98.81 209 GLY B O 1
ATOM 4558 N N . GLY B 1 210 ? 5.934 4.668 4.914 1 98.94 210 GLY B N 1
ATOM 4559 C CA . GLY B 1 210 ? 5.445 4.871 6.273 1 98.94 210 GLY B CA 1
ATOM 4560 C C . GLY B 1 210 ? 6.301 4.184 7.32 1 98.94 210 GLY B C 1
ATOM 4561 O O . GLY B 1 210 ? 6.984 3.203 7.023 1 98.94 210 GLY B O 1
ATOM 4562 N N . LEU B 1 211 ? 6.371 4.703 8.445 1 98.94 211 LEU B N 1
ATOM 4563 C CA . LEU B 1 211 ? 7.023 4.125 9.617 1 98.94 211 LEU B CA 1
ATOM 4564 C C . LEU B 1 211 ? 6.109 4.195 10.836 1 98.94 211 LEU B C 1
ATOM 4566 O O . LEU B 1 211 ? 5.516 5.242 11.109 1 98.94 211 LEU B O 1
ATOM 4570 N N . THR B 1 212 ? 5.953 3.125 11.5 1 98.94 212 THR B N 1
ATOM 4571 C CA . THR B 1 212 ? 5.207 3.062 12.75 1 98.94 212 THR B CA 1
ATOM 4572 C C . THR B 1 212 ? 6.121 2.656 13.898 1 98.94 212 THR B C 1
ATOM 4574 O O . THR B 1 212 ? 6.965 1.772 13.75 1 98.94 212 THR B O 1
ATOM 4577 N N . VAL B 1 213 ? 5.98 3.293 15.031 1 98.81 213 VAL B N 1
ATOM 4578 C CA . VAL B 1 213 ? 6.809 2.945 16.188 1 98.81 213 VAL B CA 1
ATOM 4579 C C . VAL B 1 213 ? 5.918 2.586 17.375 1 98.81 213 VAL B C 1
ATOM 4581 O O . VAL B 1 213 ? 4.809 3.113 17.5 1 98.81 213 VAL B O 1
ATOM 4584 N N . THR B 1 214 ? 6.336 1.706 18.203 1 98.62 214 THR B N 1
ATOM 4585 C CA . THR B 1 214 ? 5.699 1.325 19.453 1 98.62 214 THR B CA 1
ATOM 4586 C C . THR B 1 214 ? 6.684 0.599 20.359 1 98.62 214 THR B C 1
ATOM 4588 O O . THR B 1 214 ? 7.672 0.029 19.891 1 98.62 214 THR B O 1
ATOM 4591 N N . ALA B 1 215 ? 6.465 0.68 21.641 1 97.31 215 ALA B N 1
ATOM 4592 C CA . ALA B 1 215 ? 7.27 -0.065 22.609 1 97.31 215 ALA B CA 1
ATOM 4593 C C . ALA B 1 215 ? 6.621 -1.404 22.938 1 97.31 215 ALA B C 1
ATOM 4595 O O . ALA B 1 215 ? 7.227 -2.242 23.609 1 97.31 215 ALA B O 1
ATOM 4596 N N . ASP B 1 216 ? 5.422 -1.604 22.469 1 97.69 216 ASP B N 1
ATOM 4597 C CA . ASP B 1 216 ? 4.641 -2.791 22.797 1 97.69 216 ASP B CA 1
ATOM 4598 C C . ASP B 1 216 ? 4.918 -3.926 21.812 1 97.69 216 ASP B C 1
ATOM 4600 O O . ASP B 1 216 ? 4.574 -3.83 20.641 1 97.69 216 ASP B O 1
ATOM 4604 N N . ALA B 1 217 ? 5.414 -5.043 22.297 1 96.69 217 ALA B N 1
ATOM 4605 C CA . ALA B 1 217 ? 5.828 -6.168 21.469 1 96.69 217 ALA B CA 1
ATOM 4606 C C . ALA B 1 217 ? 4.625 -6.812 20.781 1 96.69 217 ALA B C 1
ATOM 4608 O O . ALA B 1 217 ? 4.73 -7.309 19.656 1 96.69 217 ALA B O 1
ATOM 4609 N N . GLY B 1 218 ? 3.543 -6.82 21.453 1 97.62 218 GLY B N 1
ATOM 4610 C CA . GLY B 1 218 ? 2.332 -7.363 20.859 1 97.62 218 GLY B CA 1
ATOM 4611 C C . GLY B 1 218 ? 1.817 -6.539 19.703 1 97.62 218 GLY B C 1
ATOM 4612 O O . GLY B 1 218 ? 1.398 -7.094 18.672 1 97.62 218 GLY B O 1
ATOM 4613 N N . LEU B 1 219 ? 1.833 -5.211 19.844 1 98.25 219 LEU B N 1
ATOM 4614 C CA . LEU B 1 219 ? 1.373 -4.316 18.797 1 98.25 219 LEU B CA 1
ATOM 4615 C C . LEU B 1 219 ? 2.281 -4.402 17.562 1 98.25 219 LEU B C 1
ATOM 4617 O O . LEU B 1 219 ? 1.802 -4.418 16.438 1 98.25 219 LEU B O 1
ATOM 4621 N N . VAL B 1 220 ? 3.564 -4.488 17.797 1 97.81 220 VAL B N 1
ATOM 4622 C CA . VAL B 1 220 ? 4.496 -4.543 16.688 1 97.81 220 VAL B CA 1
ATOM 4623 C C . VAL B 1 220 ? 4.293 -5.844 15.906 1 97.81 220 VAL B C 1
ATOM 4625 O O . VAL B 1 220 ? 4.355 -5.855 14.68 1 97.81 220 VAL B O 1
ATOM 4628 N N . ARG B 1 221 ? 4.148 -6.945 16.594 1 97.56 221 ARG B N 1
ATOM 4629 C CA . ARG B 1 221 ? 3.916 -8.219 15.914 1 97.56 221 ARG B CA 1
ATOM 4630 C C . ARG B 1 221 ? 2.672 -8.156 15.039 1 97.56 221 ARG B C 1
ATOM 4632 O O . ARG B 1 221 ? 2.693 -8.594 13.891 1 97.56 221 ARG B O 1
ATOM 4639 N N . ARG B 1 222 ? 1.614 -7.598 15.578 1 98.19 222 ARG B N 1
ATOM 4640 C CA . ARG B 1 222 ? 0.373 -7.496 14.82 1 98.19 222 ARG B CA 1
ATOM 4641 C C . ARG B 1 222 ? 0.554 -6.609 13.586 1 98.19 222 ARG B C 1
ATOM 4643 O O . ARG B 1 222 ? 0.064 -6.934 12.508 1 98.19 222 ARG B O 1
ATOM 4650 N N . MET B 1 223 ? 1.256 -5.523 13.797 1 98.81 223 MET B N 1
ATOM 4651 C CA . MET B 1 223 ? 1.481 -4.605 12.68 1 98.81 223 MET B CA 1
ATOM 4652 C C . MET B 1 223 ? 2.32 -5.266 11.594 1 98.81 223 MET B C 1
ATOM 4654 O O . MET B 1 223 ? 2.023 -5.129 10.406 1 98.81 223 MET B O 1
ATOM 4658 N N . ARG B 1 224 ? 3.344 -6.023 11.969 1 98.38 224 ARG B N 1
ATOM 4659 C CA . ARG B 1 224 ? 4.199 -6.707 11.008 1 98.38 224 ARG B CA 1
ATOM 4660 C C . ARG B 1 224 ? 3.412 -7.75 10.219 1 98.38 224 ARG B C 1
ATOM 4662 O O . ARG B 1 224 ? 3.566 -7.859 9 1 98.38 224 ARG B O 1
ATOM 4669 N N . LEU B 1 225 ? 2.639 -8.5 10.938 1 98.44 225 LEU B N 1
ATOM 4670 C CA . LEU B 1 225 ? 1.819 -9.508 10.273 1 98.44 225 LEU B CA 1
ATOM 4671 C C . LEU B 1 225 ? 0.814 -8.859 9.328 1 98.44 225 LEU B C 1
ATOM 4673 O O . LEU B 1 225 ? 0.641 -9.312 8.195 1 98.44 225 LEU B O 1
ATOM 4677 N N . PHE B 1 226 ? 0.201 -7.766 9.766 1 98.81 226 PHE B N 1
ATOM 4678 C CA . PHE B 1 226 ? -0.778 -7.082 8.93 1 98.81 226 PHE B CA 1
ATOM 4679 C C . PHE B 1 226 ? -0.128 -6.551 7.66 1 98.81 226 PHE B C 1
ATOM 4681 O O . PHE B 1 226 ? -0.731 -6.59 6.586 1 98.81 226 PHE B O 1
ATOM 4688 N N . ALA B 1 227 ? 1.104 -6.066 7.777 1 98.75 227 ALA B N 1
ATOM 4689 C CA . ALA B 1 227 ? 1.817 -5.477 6.648 1 98.75 227 ALA B CA 1
ATOM 4690 C C . ALA B 1 227 ? 2.252 -6.551 5.652 1 98.75 227 ALA B C 1
ATOM 4692 O O . ALA B 1 227 ? 2.629 -6.242 4.52 1 98.75 227 ALA B O 1
ATOM 4693 N N . ASP B 1 228 ? 2.191 -7.785 6.074 1 98.25 228 ASP B N 1
ATOM 4694 C CA . ASP B 1 228 ? 2.736 -8.883 5.281 1 98.25 228 ASP B CA 1
ATOM 4695 C C . ASP B 1 228 ? 1.738 -10.031 5.176 1 98.25 228 ASP B C 1
ATOM 4697 O O . ASP B 1 228 ? 2.072 -11.18 5.477 1 98.25 228 ASP B O 1
ATOM 4701 N N . LYS B 1 229 ? 0.506 -9.727 4.898 1 98.38 229 LYS B N 1
ATOM 4702 C CA . LYS B 1 229 ? -0.562 -10.648 4.527 1 98.38 229 LYS B CA 1
ATOM 4703 C C . LYS B 1 229 ? -0.879 -11.609 5.668 1 98.38 229 LYS B C 1
ATOM 4705 O O . LYS B 1 229 ? -1.286 -12.75 5.434 1 98.38 229 LYS B O 1
ATOM 4710 N N . GLY B 1 230 ? -0.588 -11.227 6.898 1 98.25 230 GLY B N 1
ATOM 4711 C CA . GLY B 1 230 ? -0.842 -12.086 8.039 1 98.25 230 GLY B CA 1
ATOM 4712 C C . GLY B 1 230 ? 0.044 -13.32 8.07 1 98.25 230 GLY B C 1
ATOM 4713 O O . GLY B 1 230 ? -0.306 -14.328 8.688 1 98.25 230 GLY B O 1
ATOM 4714 N N . TRP B 1 231 ? 1.147 -13.273 7.328 1 97.75 231 TRP B N 1
ATOM 4715 C CA . TRP B 1 231 ? 2.035 -14.414 7.156 1 97.75 231 TRP B CA 1
ATOM 4716 C C . TRP B 1 231 ? 3.166 -14.391 8.18 1 97.75 231 TRP B C 1
ATOM 4718 O O . TRP B 1 231 ? 4.055 -13.539 8.109 1 97.75 231 TRP B O 1
ATOM 4728 N N . PRO B 1 232 ? 3.158 -15.281 9.18 1 96 232 PRO B N 1
ATOM 4729 C CA . PRO B 1 232 ? 4.289 -15.383 10.102 1 96 232 PRO B CA 1
ATOM 4730 C C . PRO B 1 232 ? 5.512 -16.047 9.469 1 96 232 PRO B C 1
ATOM 4732 O O . PRO B 1 232 ? 5.543 -17.266 9.305 1 96 232 PRO B O 1
ATOM 4735 N N . ARG B 1 233 ? 6.473 -15.312 9.109 1 90.38 233 ARG B N 1
ATOM 4736 C CA . ARG B 1 233 ? 7.613 -15.82 8.352 1 90.38 233 ARG B CA 1
ATOM 4737 C C . ARG B 1 233 ? 8.531 -16.656 9.242 1 90.38 233 ARG B C 1
ATOM 4739 O O . ARG B 1 233 ? 9.344 -17.438 8.75 1 90.38 233 ARG B O 1
ATOM 4746 N N . ASP B 1 234 ? 8.43 -16.578 10.5 1 85.94 234 ASP B N 1
ATOM 4747 C CA . ASP B 1 234 ? 9.273 -17.328 11.43 1 85.94 234 ASP B CA 1
ATOM 4748 C C . ASP B 1 234 ? 8.719 -18.719 11.672 1 85.94 234 ASP B C 1
ATOM 4750 O O . ASP B 1 234 ? 9.406 -19.578 12.242 1 85.94 234 ASP B O 1
ATOM 4754 N N . GLY B 1 235 ? 7.613 -19.156 11.25 1 80.31 235 GLY B N 1
ATOM 4755 C CA . GLY B 1 235 ? 6.961 -20.422 11.578 1 80.31 235 GLY B CA 1
ATOM 4756 C C . GLY B 1 235 ? 7.262 -21.516 10.578 1 80.31 235 GLY B C 1
ATOM 4757 O O . GLY B 1 235 ? 6.906 -22.672 10.797 1 80.31 235 GLY B O 1
ATOM 4758 N N . GLY B 1 236 ? 7.922 -21.234 9.484 1 82.44 236 GLY B N 1
ATOM 4759 C CA . GLY B 1 236 ? 8.352 -22.234 8.523 1 82.44 236 GLY B CA 1
ATOM 4760 C C . GLY B 1 236 ? 7.246 -22.672 7.574 1 82.44 236 GLY B C 1
ATOM 4761 O O . GLY B 1 236 ? 7.469 -23.484 6.68 1 82.44 236 GLY B O 1
ATOM 4762 N N . GLN B 1 237 ? 6 -22.297 7.84 1 87.94 237 GLN B N 1
ATOM 4763 C CA . GLN B 1 237 ? 4.883 -22.641 6.965 1 87.94 237 GLN B CA 1
ATOM 4764 C C . GLN B 1 237 ? 4.332 -21.406 6.266 1 87.94 237 GLN B C 1
ATOM 4766 O O . GLN B 1 237 ? 4.242 -20.328 6.867 1 87.94 237 GLN B O 1
ATOM 4771 N N . ARG B 1 238 ? 3.982 -21.656 5 1 92.94 238 ARG B N 1
ATOM 4772 C CA . ARG B 1 238 ? 3.23 -20.609 4.301 1 92.94 238 ARG B CA 1
ATOM 4773 C C . ARG B 1 238 ? 1.773 -20.594 4.75 1 92.94 238 ARG B C 1
ATOM 4775 O O . ARG B 1 238 ? 0.983 -21.453 4.34 1 92.94 238 ARG B O 1
ATOM 4782 N N . THR B 1 239 ? 1.463 -19.672 5.684 1 96.69 239 THR B N 1
ATOM 4783 C CA . THR B 1 239 ? 0.118 -19.547 6.238 1 96.69 239 THR B CA 1
ATOM 4784 C C . THR B 1 239 ? -0.229 -18.078 6.496 1 96.69 239 THR B C 1
ATOM 4786 O O . THR B 1 239 ? 0.629 -17.203 6.375 1 96.69 239 THR B O 1
ATOM 4789 N N . HIS B 1 240 ? -1.461 -17.844 6.715 1 98.31 240 HIS B N 1
ATOM 4790 C CA . HIS B 1 240 ? -2.006 -16.516 6.969 1 98.31 240 HIS B CA 1
ATOM 4791 C C . HIS B 1 240 ? -2.943 -16.531 8.172 1 98.31 240 HIS B C 1
ATOM 4793 O O . HIS B 1 240 ? -4.012 -17.141 8.125 1 98.31 240 HIS B O 1
ATOM 4799 N N . LEU B 1 241 ? -2.598 -15.82 9.203 1 97.94 241 LEU B N 1
ATOM 4800 C CA . LEU B 1 241 ? -3.229 -15.969 10.508 1 97.94 241 LEU B CA 1
ATOM 4801 C C . LEU B 1 241 ? -4.523 -15.164 10.578 1 97.94 241 LEU B C 1
ATOM 4803 O O . LEU B 1 241 ? -5.469 -15.57 11.258 1 97.94 241 LEU B O 1
ATOM 4807 N N . PHE B 1 242 ? -4.586 -14.031 9.977 1 98.38 242 PHE B N 1
ATOM 4808 C CA . PHE B 1 242 ? -5.73 -13.133 9.914 1 98.38 242 PHE B CA 1
ATOM 4809 C C . PHE B 1 242 ? -5.652 -12.242 8.68 1 98.38 242 PHE B C 1
ATOM 4811 O O . PHE B 1 242 ? -4.656 -12.258 7.957 1 98.38 242 PHE B O 1
ATOM 4818 N N . LEU B 1 243 ? -6.699 -11.539 8.391 1 98.19 243 LEU B N 1
ATOM 4819 C CA . LEU B 1 243 ? -6.707 -10.625 7.254 1 98.19 243 LEU B CA 1
ATOM 4820 C C . LEU B 1 243 ? -5.648 -9.539 7.422 1 98.19 243 LEU B C 1
ATOM 4822 O O . LEU B 1 243 ? -5.699 -8.758 8.375 1 98.19 243 LEU B O 1
ATOM 4826 N N . GLY B 1 244 ? -4.637 -9.57 6.719 1 98.56 244 GLY B N 1
ATOM 4827 C CA . GLY B 1 244 ? -3.627 -8.539 6.535 1 98.56 244 GLY B CA 1
ATOM 4828 C C . GLY B 1 244 ? -3.453 -8.125 5.086 1 98.56 244 GLY B C 1
ATOM 4829 O O . GLY B 1 244 ? -3.758 -8.891 4.176 1 98.56 244 GLY B O 1
ATOM 4830 N N . LEU B 1 245 ? -3.068 -6.992 4.855 1 98.69 245 LEU B N 1
ATOM 4831 C CA . LEU B 1 245 ? -2.824 -6.504 3.502 1 98.69 245 LEU B CA 1
ATOM 4832 C C . LEU B 1 245 ? -1.361 -6.688 3.111 1 98.69 245 LEU B C 1
ATOM 4834 O O . LEU B 1 245 ? -0.634 -7.449 3.756 1 98.69 245 LEU B O 1
ATOM 4838 N N . ASN B 1 246 ? -0.972 -6.238 1.947 1 98.81 246 ASN B N 1
ATOM 4839 C CA . ASN B 1 246 ? 0.427 -6.168 1.536 1 98.81 246 ASN B CA 1
ATOM 4840 C C . ASN B 1 246 ? 0.929 -4.73 1.498 1 98.81 246 ASN B C 1
ATOM 4842 O O . ASN B 1 246 ? 0.805 -4.051 0.477 1 98.81 246 ASN B O 1
ATOM 4846 N N . TYR B 1 247 ? 1.537 -4.312 2.637 1 98.88 247 TYR B N 1
ATOM 4847 C CA . TYR B 1 247 ? 2.078 -2.965 2.775 1 98.88 247 TYR B CA 1
ATOM 4848 C C . TYR B 1 247 ? 3.6 -2.996 2.877 1 98.88 247 TYR B C 1
ATOM 4850 O O . TYR B 1 247 ? 4.199 -2.154 3.549 1 98.88 247 TYR B O 1
ATOM 4858 N N . ARG B 1 248 ? 4.223 -3.961 2.285 1 98.81 248 ARG B N 1
ATOM 4859 C CA . ARG B 1 248 ? 5.672 -4.09 2.377 1 98.81 248 ARG B CA 1
ATOM 4860 C C . ARG B 1 248 ? 6.371 -2.936 1.671 1 98.81 248 ARG B C 1
ATOM 4862 O O . ARG B 1 248 ? 6.059 -2.623 0.521 1 98.81 248 ARG B O 1
ATOM 4869 N N . MET B 1 249 ? 7.254 -2.309 2.404 1 98.88 249 MET B N 1
ATOM 4870 C CA . MET B 1 249 ? 8.141 -1.309 1.817 1 98.88 249 MET B CA 1
ATOM 4871 C C . MET B 1 249 ? 9.234 -1.974 0.987 1 98.88 249 MET B C 1
ATOM 4873 O O . MET B 1 249 ? 9.797 -2.99 1.395 1 98.88 249 MET B O 1
ATOM 4877 N N . THR B 1 250 ? 9.586 -1.477 -0.217 1 98.88 250 THR B N 1
ATOM 4878 C CA . THR B 1 250 ? 10.664 -2.043 -1.017 1 98.88 250 THR B CA 1
ATOM 4879 C C . THR B 1 250 ? 12.023 -1.622 -0.464 1 98.88 250 THR B C 1
ATOM 4881 O O . THR B 1 250 ? 12.133 -0.609 0.231 1 98.88 250 THR B O 1
ATOM 4884 N N . GLU B 1 251 ? 13.055 -2.383 -0.85 1 98.94 251 GLU B N 1
ATOM 4885 C CA . GLU B 1 251 ? 14.414 -2.043 -0.459 1 98.94 251 GLU B CA 1
ATOM 4886 C C . GLU B 1 251 ? 14.859 -0.721 -1.082 1 98.94 251 GLU B C 1
ATOM 4888 O O . GLU B 1 251 ? 15.672 0.001 -0.507 1 98.94 251 GLU B O 1
ATOM 4893 N N . LEU B 1 252 ? 14.273 -0.351 -2.244 1 98.94 252 LEU B N 1
ATOM 4894 C CA . LEU B 1 252 ? 14.57 0.933 -2.869 1 98.94 252 LEU B CA 1
ATOM 4895 C C . LEU B 1 252 ? 14.164 2.088 -1.958 1 98.94 252 LEU B C 1
ATOM 4897 O O . LEU B 1 252 ? 14.969 2.984 -1.691 1 98.94 252 LEU B O 1
ATOM 4901 N N . VAL B 1 253 ? 12.969 2.014 -1.435 1 98.94 253 VAL B N 1
ATOM 4902 C CA . VAL B 1 253 ? 12.438 3.055 -0.561 1 98.94 253 VAL B CA 1
ATOM 4903 C C . VAL B 1 253 ? 13.203 3.068 0.758 1 98.94 253 VAL B C 1
ATOM 4905 O O . VAL B 1 253 ? 13.594 4.129 1.248 1 98.94 253 VAL B O 1
ATOM 4908 N N . GLY B 1 254 ? 13.445 1.827 1.288 1 98.94 254 GLY B N 1
ATOM 4909 C CA . GLY B 1 254 ? 14.195 1.73 2.529 1 98.94 254 GLY B CA 1
ATOM 4910 C C . GLY B 1 254 ? 15.578 2.35 2.438 1 98.94 254 GLY B C 1
ATOM 4911 O O . GLY B 1 254 ? 16.016 3.041 3.357 1 98.94 254 GLY B O 1
ATOM 4912 N N . ALA B 1 255 ? 16.266 2.107 1.315 1 98.94 255 ALA B N 1
ATOM 4913 C CA . ALA B 1 255 ? 17.609 2.609 1.125 1 98.94 255 ALA B CA 1
ATOM 4914 C C . ALA B 1 255 ? 17.641 4.137 1.103 1 98.94 255 ALA B C 1
ATOM 4916 O O . ALA B 1 255 ? 18.484 4.758 1.745 1 98.94 255 ALA B O 1
ATOM 4917 N N . VAL B 1 256 ? 16.719 4.742 0.367 1 98.94 256 VAL B N 1
ATOM 4918 C CA . VAL B 1 256 ? 16.656 6.199 0.292 1 98.94 256 VAL B CA 1
ATOM 4919 C C . VAL B 1 256 ? 16.297 6.773 1.661 1 98.94 256 VAL B C 1
ATOM 4921 O O . VAL B 1 256 ? 16.891 7.754 2.107 1 98.94 256 VAL B O 1
ATOM 4924 N N . ALA B 1 257 ? 15.352 6.148 2.338 1 98.94 257 ALA B N 1
ATOM 4925 C CA . ALA B 1 257 ? 14.883 6.629 3.635 1 98.94 257 ALA B CA 1
ATOM 4926 C C . ALA B 1 257 ? 16 6.613 4.664 1 98.94 257 ALA B C 1
ATOM 4928 O O . ALA B 1 257 ? 16.094 7.504 5.516 1 98.94 257 ALA B O 1
ATOM 4929 N N . ARG B 1 258 ? 16.875 5.578 4.605 1 98.94 258 ARG B N 1
ATOM 4930 C CA . ARG B 1 258 ? 17.984 5.492 5.551 1 98.94 258 ARG B CA 1
ATOM 4931 C C . ARG B 1 258 ? 18.938 6.676 5.391 1 98.94 258 ARG B C 1
ATOM 4933 O O . ARG B 1 258 ? 19.391 7.254 6.379 1 98.94 258 ARG B O 1
ATOM 4940 N N . VAL B 1 259 ? 19.234 7.004 4.141 1 98.94 259 VAL B N 1
ATOM 4941 C CA . VAL B 1 259 ? 20.094 8.164 3.891 1 98.94 259 VAL B CA 1
ATOM 4942 C C . VAL B 1 259 ? 19.391 9.43 4.375 1 98.94 259 VAL B C 1
ATOM 4944 O O . VAL B 1 259 ? 20 10.266 5.047 1 98.94 259 VAL B O 1
ATOM 4947 N N . GLN B 1 260 ? 18.156 9.555 4.09 1 98.94 260 GLN B N 1
ATOM 4948 C CA . GLN B 1 260 ? 17.375 10.734 4.473 1 98.94 260 GLN B CA 1
ATOM 4949 C C . GLN B 1 260 ? 17.312 10.875 5.992 1 98.94 260 GLN B C 1
ATOM 4951 O O . GLN B 1 260 ? 17.297 11.992 6.516 1 98.94 260 GLN B O 1
ATOM 4956 N N . LEU B 1 261 ? 17.25 9.75 6.668 1 98.88 261 LEU B N 1
ATOM 4957 C CA . LEU B 1 261 ? 17.219 9.781 8.125 1 98.88 261 LEU B CA 1
ATOM 4958 C C . LEU B 1 261 ? 18.438 10.516 8.688 1 98.88 261 LEU B C 1
ATOM 4960 O O . LEU B 1 261 ? 18.328 11.227 9.688 1 98.88 261 LEU B O 1
ATOM 4964 N N . THR B 1 262 ? 19.578 10.422 8.039 1 98.56 262 THR B N 1
ATOM 4965 C CA . THR B 1 262 ? 20.797 11.07 8.5 1 98.56 262 THR B CA 1
ATOM 4966 C C . THR B 1 262 ? 20.703 12.586 8.32 1 98.56 262 THR B C 1
ATOM 4968 O O . THR B 1 262 ? 21.469 13.336 8.914 1 98.56 262 THR B O 1
ATOM 4971 N N . ARG B 1 263 ? 19.719 13.047 7.566 1 98.19 263 ARG B N 1
ATOM 4972 C CA . ARG B 1 263 ? 19.547 14.461 7.266 1 98.19 263 ARG B CA 1
ATOM 4973 C C . ARG B 1 263 ? 18.453 15.086 8.125 1 98.19 263 ARG B C 1
ATOM 4975 O O . ARG B 1 263 ? 18.328 16.312 8.188 1 98.19 263 ARG B O 1
ATOM 4982 N N . LEU B 1 264 ? 17.75 14.312 8.828 1 98.75 264 LEU B N 1
ATOM 4983 C CA . LEU B 1 264 ? 16.5 14.703 9.461 1 98.75 264 LEU B CA 1
ATOM 4984 C C . LEU B 1 264 ? 16.719 15.867 10.422 1 98.75 264 LEU B C 1
ATOM 4986 O O . LEU B 1 264 ? 16 16.875 10.352 1 98.75 264 LEU B O 1
ATOM 4990 N N . LYS B 1 265 ? 17.688 15.789 11.281 1 98.44 265 LYS B N 1
ATOM 4991 C CA . LYS B 1 265 ? 17.922 16.844 12.258 1 98.44 265 LYS B CA 1
ATOM 4992 C C . LYS B 1 265 ? 18.219 18.172 11.578 1 98.44 265 LYS B C 1
ATOM 4994 O O . LYS B 1 265 ? 17.688 19.219 11.984 1 98.44 265 LYS B O 1
ATOM 4999 N N . GLY B 1 266 ? 19.078 18.156 10.562 1 98.56 266 GLY B N 1
ATOM 5000 C CA . GLY B 1 266 ? 19.391 19.375 9.828 1 98.56 266 GLY B CA 1
ATOM 5001 C C . GLY B 1 266 ? 18.172 20 9.164 1 98.56 266 GLY B C 1
ATOM 5002 O O . GLY B 1 266 ? 18.016 21.219 9.164 1 98.56 266 GLY B O 1
ATOM 5003 N N . VAL B 1 267 ? 17.328 19.156 8.656 1 98.75 267 VAL B N 1
ATOM 5004 C CA . VAL B 1 267 ? 16.109 19.609 7.98 1 98.75 267 VAL B CA 1
ATOM 5005 C C . VAL B 1 267 ? 15.203 20.328 8.984 1 98.75 267 VAL B C 1
ATOM 5007 O O . VAL B 1 267 ? 14.734 21.438 8.727 1 98.75 267 VAL B O 1
ATOM 5010 N N . VAL B 1 268 ? 14.969 19.719 10.117 1 98.75 268 VAL B N 1
ATOM 5011 C CA . VAL B 1 268 ? 14.07 20.281 11.117 1 98.75 268 VAL B CA 1
ATOM 5012 C C . VAL B 1 268 ? 14.664 21.562 11.695 1 98.75 268 VAL B C 1
ATOM 5014 O O . VAL B 1 268 ? 13.953 22.547 11.883 1 98.75 268 VAL B O 1
ATOM 5017 N N . ASP B 1 269 ? 15.969 21.594 11.898 1 98.56 269 ASP B N 1
ATOM 5018 C CA . ASP B 1 269 ? 16.625 22.781 12.414 1 98.56 269 ASP B CA 1
ATOM 5019 C C . ASP B 1 269 ? 16.484 23.953 11.445 1 98.56 269 ASP B C 1
ATOM 5021 O O . ASP B 1 269 ? 16.266 25.094 11.859 1 98.56 269 ASP B O 1
ATOM 5025 N N . ALA B 1 270 ? 16.672 23.672 10.188 1 98.69 270 ALA B N 1
ATOM 5026 C CA . ALA B 1 270 ? 16.531 24.719 9.172 1 98.69 270 ALA B CA 1
ATOM 5027 C C . ALA B 1 270 ? 15.117 25.281 9.141 1 98.69 270 ALA B C 1
ATOM 5029 O O . ALA B 1 270 ? 14.922 26.484 9.016 1 98.69 270 ALA B O 1
ATOM 5030 N N . ARG B 1 271 ? 14.148 24.453 9.281 1 98.69 271 ARG B N 1
ATOM 5031 C CA . ARG B 1 271 ? 12.758 24.906 9.281 1 98.69 271 ARG B CA 1
ATOM 5032 C C . ARG B 1 271 ? 12.438 25.719 10.531 1 98.69 271 ARG B C 1
ATOM 5034 O O . ARG B 1 271 ? 11.727 26.719 10.461 1 98.69 271 ARG B O 1
ATOM 5041 N N . ARG B 1 272 ? 12.984 25.281 11.633 1 98.62 272 ARG B N 1
ATOM 5042 C CA . ARG B 1 272 ? 12.82 26.047 12.867 1 98.62 272 ARG B CA 1
ATOM 5043 C C . ARG B 1 272 ? 13.453 27.438 12.75 1 98.62 272 ARG B C 1
ATOM 5045 O O . ARG B 1 272 ? 12.938 28.406 13.289 1 98.62 272 ARG B O 1
ATOM 5052 N N . ALA B 1 273 ? 14.555 27.5 12.039 1 98.56 273 ALA B N 1
ATOM 5053 C CA . ALA B 1 273 ? 15.203 28.797 11.828 1 98.56 273 ALA B CA 1
ATOM 5054 C C . ALA B 1 273 ? 14.312 29.719 11.016 1 98.56 273 ALA B C 1
ATOM 5056 O O . ALA B 1 273 ? 14.227 30.922 11.312 1 98.56 273 ALA B O 1
ATOM 5057 N N . VAL B 1 274 ? 13.688 29.188 9.977 1 98.62 274 VAL B N 1
ATOM 5058 C CA . VAL B 1 274 ? 12.727 29.953 9.195 1 98.62 274 VAL B CA 1
ATOM 5059 C C . VAL B 1 274 ? 11.609 30.469 10.102 1 98.62 274 VAL B C 1
ATOM 5061 O O . VAL B 1 274 ? 11.289 31.656 10.102 1 98.62 274 VAL B O 1
ATOM 5064 N N . ALA B 1 275 ? 11.055 29.578 10.945 1 98.62 275 ALA B N 1
ATOM 5065 C CA . ALA B 1 275 ? 9.93 29.891 11.82 1 98.62 275 ALA B CA 1
ATOM 5066 C C . ALA B 1 275 ? 10.32 30.938 12.852 1 98.62 275 ALA B C 1
ATOM 5068 O O . ALA B 1 275 ? 9.531 31.844 13.164 1 98.62 275 ALA B O 1
ATOM 5069 N N . ARG B 1 276 ? 11.492 30.812 13.375 1 98.19 276 ARG B N 1
ATOM 5070 C CA . ARG B 1 276 ? 11.977 31.766 14.375 1 98.19 276 ARG B CA 1
ATOM 5071 C C . ARG B 1 276 ? 12.023 33.188 13.805 1 98.19 276 ARG B C 1
ATOM 5073 O O . ARG B 1 276 ? 11.594 34.125 14.461 1 98.19 276 ARG B O 1
ATOM 5080 N N . ARG B 1 277 ? 12.508 33.344 12.625 1 98.19 277 ARG B N 1
ATOM 5081 C CA . ARG B 1 277 ? 12.586 34.656 11.984 1 98.19 277 ARG B CA 1
ATOM 5082 C C . ARG B 1 277 ? 11.195 35.219 11.734 1 98.19 277 ARG B C 1
ATOM 5084 O O . ARG B 1 277 ? 10.961 36.406 11.938 1 98.19 277 ARG B O 1
ATOM 5091 N N . LEU B 1 278 ? 10.312 34.344 11.266 1 98.5 278 LEU B N 1
ATOM 5092 C CA . LEU B 1 278 ? 8.938 34.781 11.031 1 98.5 278 LEU B CA 1
ATOM 5093 C C . LEU B 1 278 ? 8.289 35.25 12.328 1 98.5 278 LEU B C 1
ATOM 5095 O O . LEU B 1 278 ? 7.672 36.312 12.375 1 98.5 278 LEU B O 1
ATOM 5099 N N . VAL B 1 279 ? 8.445 34.469 13.391 1 98.25 279 VAL B N 1
ATOM 5100 C CA . VAL B 1 279 ? 7.844 34.781 14.688 1 98.25 279 VAL B CA 1
ATOM 5101 C C . VAL B 1 279 ? 8.453 36.062 15.25 1 98.25 279 VAL B C 1
ATOM 5103 O O . VAL B 1 279 ? 7.73 36.938 15.75 1 98.25 279 VAL B O 1
ATOM 5106 N N . ASP B 1 280 ? 9.727 36.25 15.109 1 97.44 280 ASP B N 1
ATOM 5107 C CA . ASP B 1 280 ? 10.438 37.375 15.656 1 97.44 280 ASP B CA 1
ATOM 5108 C C . ASP B 1 280 ? 10.047 38.656 14.922 1 97.44 280 ASP B C 1
ATOM 5110 O O . ASP B 1 280 ? 9.906 39.719 15.547 1 97.44 280 ASP B O 1
ATOM 5114 N N . GLU B 1 281 ? 9.852 38.594 13.625 1 97.62 281 GLU B N 1
ATOM 5115 C CA . GLU B 1 281 ? 9.703 39.781 12.82 1 97.62 281 GLU B CA 1
ATOM 5116 C C . GLU B 1 281 ? 8.234 40.125 12.586 1 97.62 281 GLU B C 1
ATOM 5118 O O . GLU B 1 281 ? 7.898 41.281 12.289 1 97.62 281 GLU B O 1
ATOM 5123 N N . LEU B 1 282 ? 7.352 39.156 12.727 1 97.44 282 LEU B N 1
ATOM 5124 C CA . LEU B 1 282 ? 5.949 39.375 12.406 1 97.44 282 LEU B CA 1
ATOM 5125 C C . LEU B 1 282 ? 5.086 39.312 13.664 1 97.44 282 LEU B C 1
ATOM 5127 O O . LEU B 1 282 ? 3.902 39.656 13.625 1 97.44 282 LEU B O 1
ATOM 5131 N N . GLY B 1 283 ? 5.613 38.812 14.773 1 94.06 283 GLY B N 1
ATOM 5132 C CA . GLY B 1 283 ? 4.852 38.5 15.961 1 94.06 283 GLY B CA 1
ATOM 5133 C C . GLY B 1 283 ? 4.113 39.688 16.562 1 94.06 283 GLY B C 1
ATOM 5134 O O . GLY B 1 283 ? 3.09 39.5 17.219 1 94.06 283 GLY B O 1
ATOM 5135 N N . ASP B 1 284 ? 4.496 40.906 16.234 1 91.69 284 ASP B N 1
ATOM 5136 C CA . ASP B 1 284 ? 3.92 42.094 16.859 1 91.69 284 ASP B CA 1
ATOM 5137 C C . ASP B 1 284 ? 2.893 42.75 15.93 1 91.69 284 ASP B C 1
ATOM 5139 O O . ASP B 1 284 ? 2.229 43.719 16.328 1 91.69 284 ASP B O 1
ATOM 5143 N N . LEU B 1 285 ? 2.703 42.188 14.828 1 93.5 285 LEU B N 1
ATOM 5144 C CA . LEU B 1 285 ? 1.747 42.812 13.914 1 93.5 285 LEU B CA 1
ATOM 5145 C C . LEU B 1 285 ? 0.315 42.531 14.367 1 93.5 285 LEU B C 1
ATOM 5147 O O . LEU B 1 285 ? -0.059 41.406 14.625 1 93.5 285 LEU B O 1
ATOM 5151 N N . PRO B 1 286 ? -0.436 43.625 14.438 1 92.56 286 PRO B N 1
ATOM 5152 C CA . PRO B 1 286 ? -1.819 43.438 14.883 1 92.56 286 PRO B CA 1
ATOM 5153 C C . PRO B 1 286 ? -2.643 42.594 13.93 1 92.56 286 PRO B C 1
ATOM 5155 O O . PRO B 1 286 ? -2.477 42.688 12.711 1 92.56 286 PRO B O 1
ATOM 5158 N N . GLY B 1 287 ? -3.457 41.75 14.461 1 92.94 287 GLY B N 1
ATOM 5159 C CA . GLY B 1 287 ? -4.383 41 13.648 1 92.94 287 GLY B CA 1
ATOM 5160 C C . GLY B 1 287 ? -3.82 39.656 13.203 1 92.94 287 GLY B C 1
ATOM 5161 O O . GLY B 1 287 ? -4.504 38.875 12.531 1 92.94 287 GLY B O 1
ATOM 5162 N N . LEU B 1 288 ? -2.584 39.5 13.531 1 96.06 288 LEU B N 1
ATOM 5163 C CA . LEU B 1 288 ? -1.945 38.219 13.234 1 96.06 288 LEU B CA 1
ATOM 5164 C C . LEU B 1 288 ? -1.693 37.406 14.516 1 96.06 288 LEU B C 1
ATOM 5166 O O . LEU B 1 288 ? -1.303 38 15.539 1 96.06 288 LEU B O 1
ATOM 5170 N N . ARG B 1 289 ? -2.059 36.219 14.516 1 97.19 289 ARG B N 1
ATOM 5171 C CA . ARG B 1 289 ? -1.668 35.312 15.594 1 97.19 289 ARG B CA 1
ATOM 5172 C C . ARG B 1 289 ? -0.721 34.219 15.078 1 97.19 289 ARG B C 1
ATOM 5174 O O . ARG B 1 289 ? -1.124 33.344 14.305 1 97.19 289 ARG B O 1
ATOM 5181 N N . LEU B 1 290 ? 0.516 34.281 15.516 1 98 290 LEU B N 1
ATOM 5182 C CA . LEU B 1 290 ? 1.564 33.344 15.133 1 98 290 LEU B CA 1
ATOM 5183 C C . LEU B 1 290 ? 1.856 32.375 16.266 1 98 290 LEU B C 1
ATOM 5185 O O . LEU B 1 290 ? 1.372 32.562 17.391 1 98 290 LEU B O 1
ATOM 5189 N N . PRO B 1 291 ? 2.596 31.266 15.938 1 96.94 291 PRO B N 1
ATOM 5190 C CA . PRO B 1 291 ? 3.053 30.391 17.016 1 96.94 291 PRO B CA 1
ATOM 5191 C C . PRO B 1 291 ? 3.871 31.141 18.062 1 96.94 291 PRO B C 1
ATOM 5193 O O . PRO B 1 291 ? 4.648 32.031 17.734 1 96.94 291 PRO B O 1
ATOM 5196 N N . GLU B 1 292 ? 3.695 30.781 19.344 1 94.38 292 GLU B N 1
ATOM 5197 C CA . GLU B 1 292 ? 4.438 31.406 20.422 1 94.38 292 GLU B CA 1
ATOM 5198 C C . GLU B 1 292 ? 5.938 31.141 20.297 1 94.38 292 GLU B C 1
ATOM 5200 O O . GLU B 1 292 ? 6.348 30.047 19.922 1 94.38 292 GLU B O 1
ATOM 5205 N N . PRO B 1 293 ? 6.719 32.156 20.609 1 95.5 293 PRO B N 1
ATOM 5206 C CA . PRO B 1 293 ? 8.172 31.969 20.516 1 95.5 293 PRO B CA 1
ATOM 5207 C C . PRO B 1 293 ? 8.664 30.75 21.297 1 95.5 293 PRO B C 1
ATOM 5209 O O . PRO B 1 293 ? 9.562 30.031 20.828 1 95.5 293 PRO B O 1
ATOM 5212 N N . ARG B 1 294 ? 8.039 30.406 22.391 1 91.69 294 ARG B N 1
ATOM 5213 C CA . ARG B 1 294 ? 8.516 29.328 23.25 1 91.69 294 ARG B CA 1
ATOM 5214 C C . ARG B 1 294 ? 8.273 27.969 22.609 1 91.69 294 ARG B C 1
ATOM 5216 O O . ARG B 1 294 ? 8.867 26.969 23.031 1 91.69 294 ARG B O 1
ATOM 5223 N N . ILE B 1 295 ? 7.406 27.891 21.609 1 93.81 295 ILE B N 1
ATOM 5224 C CA . ILE B 1 295 ? 7.055 26.594 21.047 1 93.81 295 ILE B CA 1
ATOM 5225 C C . ILE B 1 295 ? 7.926 26.312 19.828 1 93.81 295 ILE B C 1
ATOM 5227 O O . ILE B 1 295 ? 7.977 25.188 19.344 1 93.81 295 ILE B O 1
ATOM 5231 N N . VAL B 1 296 ? 8.672 27.312 19.312 1 96.5 296 VAL B N 1
ATOM 5232 C CA . VAL B 1 296 ? 9.375 27.234 18.031 1 96.5 296 VAL B CA 1
ATOM 5233 C C . VAL B 1 296 ? 10.383 26.094 18.078 1 96.5 296 VAL B C 1
ATOM 5235 O O . VAL B 1 296 ? 10.492 25.312 17.125 1 96.5 296 VAL B O 1
ATOM 5238 N N . ASP B 1 297 ? 11.023 25.891 19.234 1 94 297 ASP B N 1
ATOM 5239 C CA . ASP B 1 297 ? 12.062 24.875 19.328 1 94 297 ASP B CA 1
ATOM 5240 C C . ASP B 1 297 ? 11.469 23.484 19.5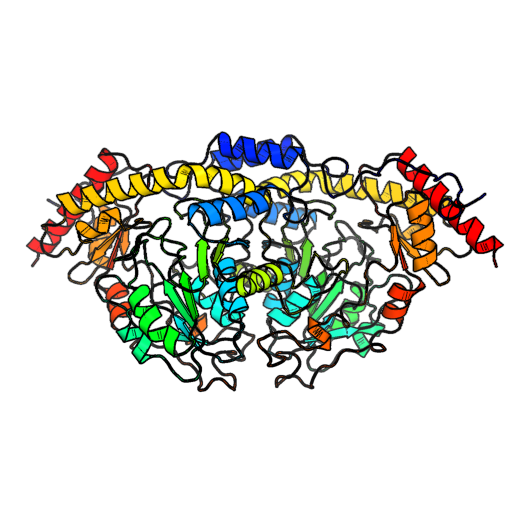16 1 94 297 ASP B C 1
ATOM 5242 O O . ASP B 1 297 ? 12.172 22.484 19.422 1 94 297 ASP B O 1
ATOM 5246 N N . ARG B 1 298 ? 10.172 23.422 19.688 1 95.94 298 ARG B N 1
ATOM 5247 C CA . ARG B 1 298 ? 9.508 22.141 19.922 1 95.94 298 ARG B CA 1
ATOM 5248 C C . ARG B 1 298 ? 8.633 21.75 18.734 1 95.94 298 ARG B C 1
ATOM 5250 O O . ARG B 1 298 ? 8.117 20.641 18.672 1 95.94 298 ARG B O 1
ATOM 5257 N N . HIS B 1 299 ? 8.484 22.672 17.828 1 97.75 299 HIS B N 1
ATOM 5258 C CA . HIS B 1 299 ? 7.664 22.531 16.641 1 97.75 299 HIS B CA 1
ATOM 5259 C C . HIS B 1 299 ? 8.516 22.172 15.422 1 97.75 299 HIS B C 1
ATOM 5261 O O . HIS B 1 299 ? 9.617 22.719 15.25 1 97.75 299 HIS B O 1
ATOM 5267 N N . SER B 1 300 ? 8.078 21.219 14.547 1 98.5 300 SER B N 1
ATOM 5268 C CA . SER B 1 300 ? 8.914 20.812 13.422 1 98.5 300 SER B CA 1
ATOM 5269 C C . SER B 1 300 ? 8.602 21.609 12.172 1 98.5 300 SER B C 1
ATOM 5271 O O . SER B 1 300 ? 9.359 21.578 11.195 1 98.5 300 SER B O 1
ATOM 5273 N N . PHE B 1 301 ? 7.465 22.281 12.109 1 98.69 301 PHE B N 1
ATOM 5274 C CA . PHE B 1 301 ? 7.051 23.219 11.07 1 98.69 301 PHE B CA 1
ATOM 5275 C C . PHE B 1 301 ? 7.094 22.578 9.695 1 98.69 301 PHE B C 1
ATOM 5277 O O . PHE B 1 301 ? 7.703 23.109 8.766 1 98.69 301 PHE B O 1
ATOM 5284 N N . TRP B 1 302 ? 6.32 21.469 9.609 1 98.75 302 TRP B N 1
ATOM 5285 C CA . TRP B 1 302 ? 6.074 21 8.25 1 98.75 302 TRP B CA 1
ATOM 5286 C C . TRP B 1 302 ? 5.52 22.125 7.383 1 98.75 302 TRP B C 1
ATOM 5288 O O . TRP B 1 302 ? 5.977 22.328 6.254 1 98.75 302 TRP B O 1
ATOM 5298 N N . LEU B 1 303 ? 4.605 22.844 7.957 1 98.75 303 LEU B N 1
ATOM 5299 C CA . LEU B 1 303 ? 4.094 24.125 7.473 1 98.75 303 LEU B CA 1
ATOM 5300 C C . LEU B 1 303 ? 4.098 25.172 8.586 1 98.75 303 LEU B C 1
ATOM 5302 O O . LEU B 1 303 ? 4.188 24.828 9.766 1 98.75 303 LEU B O 1
ATOM 5306 N N . PHE B 1 304 ? 4.086 26.422 8.227 1 98.75 304 PHE B N 1
ATOM 5307 C CA . PHE B 1 304 ? 4.008 27.516 9.195 1 98.75 304 PHE B CA 1
ATOM 5308 C C . PHE B 1 304 ? 2.588 28.062 9.266 1 98.75 304 PHE B C 1
ATOM 5310 O O . PHE B 1 304 ? 2.184 28.875 8.414 1 98.75 304 PHE B O 1
ATOM 5317 N N . PRO B 1 305 ? 1.884 27.688 10.32 1 98.75 305 PRO B N 1
ATOM 5318 C CA . PRO B 1 305 ? 0.507 28.172 10.453 1 98.75 305 PRO B CA 1
ATOM 5319 C C . PRO B 1 305 ? 0.425 29.547 11.102 1 98.75 305 PRO B C 1
ATOM 5321 O O . PRO B 1 305 ? 1.257 29.891 11.945 1 98.75 305 PRO B O 1
ATOM 5324 N N . PHE B 1 306 ? -0.527 30.297 10.695 1 98.44 306 PHE B N 1
ATOM 5325 C CA . PHE B 1 306 ? -0.897 31.5 11.414 1 98.44 306 PHE B CA 1
ATOM 5326 C C . PHE B 1 306 ? -2.363 31.844 11.18 1 98.44 306 PHE B C 1
ATOM 5328 O O . PHE B 1 306 ? -2.998 31.297 10.273 1 98.44 306 PHE B O 1
ATOM 5335 N N . LEU B 1 307 ? -2.91 32.656 12.086 1 98.44 307 LEU B N 1
ATOM 5336 C CA . LEU B 1 307 ? -4.324 33 12.047 1 98.44 307 LEU B CA 1
ATOM 5337 C C . LEU B 1 307 ? -4.512 34.469 11.773 1 98.44 307 LEU B C 1
ATOM 5339 O O . LEU B 1 307 ? -3.697 35.312 12.195 1 98.44 307 LEU B O 1
ATOM 5343 N N . VAL B 1 308 ? -5.527 34.844 11.078 1 97.56 308 VAL B N 1
ATOM 5344 C CA . VAL B 1 308 ? -5.949 36.219 10.852 1 97.56 308 VAL B CA 1
ATOM 5345 C C . VAL B 1 308 ? -7.375 36.406 11.359 1 97.56 308 VAL B C 1
ATOM 5347 O O . VAL B 1 308 ? -8.062 35.438 11.68 1 97.56 308 VAL B O 1
ATOM 5350 N N . ASP B 1 309 ? -7.676 37.781 11.438 1 91.94 309 ASP B N 1
ATOM 5351 C CA . ASP B 1 309 ? -9.016 38.125 11.922 1 91.94 309 ASP B CA 1
ATOM 5352 C C . ASP B 1 309 ? -10.055 37.969 10.805 1 91.94 309 ASP B C 1
ATOM 5354 O O . ASP B 1 309 ? -10.289 38.906 10.031 1 91.94 309 ASP B O 1
ATOM 5358 N N . GLY B 1 310 ? -10.414 36.906 10.406 1 92 310 GLY B N 1
ATOM 5359 C CA . GLY B 1 310 ? -11.469 36.562 9.461 1 92 310 GLY B CA 1
ATOM 5360 C C . GLY B 1 310 ? -11.062 36.75 8.016 1 92 310 GLY B C 1
ATOM 5361 O O . GLY B 1 310 ? -10.102 37.469 7.723 1 92 310 GLY B O 1
ATOM 5362 N N . ASN B 1 311 ? -11.688 36.125 7.109 1 93.5 311 ASN B N 1
ATOM 5363 C CA . ASN B 1 311 ? -11.539 36.156 5.66 1 93.5 311 ASN B CA 1
ATOM 5364 C C . ASN B 1 311 ? -10.141 35.75 5.223 1 93.5 311 ASN B C 1
ATOM 5366 O O . ASN B 1 311 ? -9.461 36.469 4.504 1 93.5 311 ASN B O 1
ATOM 5370 N N . ASN B 1 312 ? -9.711 34.656 5.707 1 98.12 312 ASN B N 1
ATOM 5371 C CA . ASN B 1 312 ? -8.398 34.094 5.375 1 98.12 312 ASN B CA 1
ATOM 5372 C C . ASN B 1 312 ? -8.25 33.875 3.873 1 98.12 312 ASN B C 1
ATOM 5374 O O . ASN B 1 312 ? -7.145 33.969 3.338 1 98.12 312 ASN B O 1
ATOM 5378 N N . LYS B 1 313 ? -9.359 33.719 3.133 1 97.56 313 LYS B N 1
ATOM 5379 C CA . LYS B 1 313 ? -9.297 33.469 1.692 1 97.56 313 LYS B CA 1
ATOM 5380 C C . LYS B 1 313 ? -8.805 34.719 0.96 1 97.56 313 LYS B C 1
ATOM 5382 O O . LYS B 1 313 ? -7.934 34.656 0.095 1 97.56 313 LYS B O 1
ATOM 5387 N N . ASP B 1 314 ? -9.391 35.844 1.326 1 96.88 314 ASP B N 1
ATOM 5388 C CA . ASP B 1 314 ? -8.977 37.094 0.717 1 96.88 314 ASP B CA 1
ATOM 5389 C C . ASP B 1 314 ? -7.539 37.438 1.097 1 96.88 314 ASP B C 1
ATOM 5391 O O . ASP B 1 314 ? -6.758 37.906 0.252 1 96.88 314 ASP B O 1
ATOM 5395 N N . PHE B 1 315 ? -7.211 37.344 2.371 1 97.44 315 PHE B N 1
ATOM 5396 C CA . PHE B 1 315 ? -5.855 37.562 2.85 1 97.44 315 PHE B CA 1
ATOM 5397 C C . PHE B 1 315 ? -4.859 36.688 2.119 1 97.44 315 PHE B C 1
ATOM 5399 O O . PHE B 1 315 ? -3.809 37.156 1.673 1 97.44 315 PHE B O 1
ATOM 5406 N N . GLY B 1 316 ? -5.164 35.406 2.014 1 98.25 316 GLY B N 1
ATOM 5407 C CA . GLY B 1 316 ? -4.324 34.438 1.317 1 98.25 316 GLY B CA 1
ATOM 5408 C C . GLY B 1 316 ? -4.133 34.75 -0.151 1 98.25 316 GLY B C 1
ATOM 5409 O O . GLY B 1 316 ? -3.025 34.625 -0.681 1 98.25 316 GLY B O 1
ATOM 5410 N N . ALA B 1 317 ? -5.211 35.156 -0.803 1 97.75 317 ALA B N 1
ATOM 5411 C CA . ALA B 1 317 ? -5.125 35.531 -2.209 1 97.75 317 ALA B CA 1
ATOM 5412 C C . ALA B 1 317 ? -4.191 36.719 -2.395 1 97.75 317 ALA B C 1
ATOM 5414 O O . ALA B 1 317 ? -3.445 36.781 -3.377 1 97.75 317 ALA B O 1
ATOM 5415 N N . ALA B 1 318 ? -4.285 37.688 -1.478 1 97.94 318 ALA B N 1
ATOM 5416 C CA . ALA B 1 318 ? -3.385 38.812 -1.524 1 97.94 318 ALA B CA 1
ATOM 5417 C C . ALA B 1 318 ? -1.931 38.406 -1.365 1 97.94 318 ALA B C 1
ATOM 5419 O O . ALA B 1 318 ? -1.049 38.875 -2.068 1 97.94 318 ALA B O 1
ATOM 5420 N N . LEU B 1 319 ? -1.672 37.531 -0.421 1 98.5 319 LEU B N 1
ATOM 5421 C CA . LEU B 1 319 ? -0.321 37 -0.211 1 98.5 319 LEU B CA 1
ATOM 5422 C C . LEU B 1 319 ? 0.177 36.281 -1.446 1 98.5 319 LEU B C 1
ATOM 5424 O O . LEU B 1 319 ? 1.333 36.438 -1.846 1 98.5 319 LEU B O 1
ATOM 5428 N N . ALA B 1 320 ? -0.731 35.469 -2.002 1 98.19 320 ALA B N 1
ATOM 5429 C CA . ALA B 1 320 ? -0.366 34.719 -3.209 1 98.19 320 ALA B CA 1
ATOM 5430 C C . ALA B 1 320 ? -0.004 35.688 -4.344 1 98.19 320 ALA B C 1
ATOM 5432 O O . ALA B 1 320 ? 0.926 35.438 -5.109 1 98.19 320 ALA B O 1
ATOM 5433 N N . ALA B 1 321 ? -0.742 36.75 -4.484 1 98.12 321 ALA B N 1
ATOM 5434 C CA . ALA B 1 321 ? -0.475 37.75 -5.512 1 98.12 321 ALA B CA 1
ATOM 5435 C C . ALA B 1 321 ? 0.884 38.406 -5.297 1 98.12 321 ALA B C 1
ATOM 5437 O O . ALA B 1 321 ? 1.516 38.844 -6.25 1 98.12 321 ALA B O 1
ATOM 5438 N N . GLU B 1 322 ? 1.343 38.5 -4.031 1 98.44 322 GLU B N 1
ATOM 5439 C CA . GLU B 1 322 ? 2.66 39.031 -3.721 1 98.44 322 GLU B CA 1
ATOM 5440 C C . GLU B 1 322 ? 3.764 38.031 -4.047 1 98.44 322 GLU B C 1
ATOM 5442 O O . GLU B 1 322 ? 4.949 38.344 -3.936 1 98.44 322 GLU B O 1
ATOM 5447 N N . GLY B 1 323 ? 3.369 36.75 -4.473 1 98.25 323 GLY B N 1
ATOM 5448 C CA . GLY B 1 323 ? 4.328 35.719 -4.859 1 98.25 323 GLY B CA 1
ATOM 5449 C C . GLY B 1 323 ? 4.66 34.781 -3.73 1 98.25 323 GLY B C 1
ATOM 5450 O O . GLY B 1 323 ? 5.633 34.031 -3.814 1 98.25 323 GLY B O 1
ATOM 5451 N N . LEU B 1 324 ? 3.891 34.812 -2.631 1 98.62 324 LEU B N 1
ATOM 5452 C CA . LEU B 1 324 ? 4.207 33.969 -1.476 1 98.62 324 LEU B CA 1
ATOM 5453 C C . LEU B 1 324 ? 3.51 32.625 -1.574 1 98.62 324 LEU B C 1
ATOM 5455 O O . LEU B 1 324 ? 2.402 32.531 -2.111 1 98.62 324 LEU B O 1
ATOM 5459 N N . PRO B 1 325 ? 4.176 31.516 -1.132 1 98.44 325 PRO B N 1
ATOM 5460 C CA . PRO B 1 325 ? 3.578 30.188 -1.096 1 98.44 325 PRO B CA 1
ATOM 5461 C C . PRO B 1 325 ? 2.66 29.984 0.109 1 98.44 325 PRO B C 1
ATOM 5463 O O . PRO B 1 325 ? 3.111 29.516 1.16 1 98.44 325 PRO B O 1
ATOM 5466 N N . VAL B 1 326 ? 1.386 30.281 -0.069 1 98.25 326 VAL B N 1
ATOM 5467 C CA . VAL B 1 326 ? 0.434 30.266 1.036 1 98.25 326 VAL B CA 1
ATOM 5468 C C . VAL B 1 326 ? -0.82 29.5 0.635 1 98.25 326 VAL B C 1
ATOM 5470 O O . VAL B 1 326 ? -1.163 29.438 -0.547 1 98.25 326 VAL B O 1
ATOM 5473 N N . THR B 1 327 ? -1.398 28.828 1.564 1 97.81 327 THR B N 1
ATOM 5474 C CA . THR B 1 327 ? -2.699 28.188 1.405 1 97.81 327 THR B CA 1
ATOM 5475 C C . THR B 1 327 ? -3.666 28.656 2.492 1 97.81 327 THR B C 1
ATOM 5477 O O . THR B 1 327 ? -3.363 28.547 3.684 1 97.81 327 THR B O 1
ATOM 5480 N N . ALA B 1 328 ? -4.82 29.156 2.062 1 98.12 328 ALA B N 1
ATOM 5481 C CA . ALA B 1 328 ? -5.871 29.516 3.012 1 98.12 328 ALA B CA 1
ATOM 5482 C C . ALA B 1 328 ? -6.633 28.266 3.477 1 98.12 328 ALA B C 1
ATOM 5484 O O . ALA B 1 328 ? -7.012 27.438 2.662 1 98.12 328 ALA B O 1
ATOM 5485 N N . GLY B 1 329 ? -6.773 28.141 4.742 1 98.19 329 GLY B N 1
ATOM 5486 C CA . GLY B 1 329 ? -7.602 27.109 5.344 1 98.19 329 GLY B CA 1
ATOM 5487 C C . GLY B 1 329 ? -6.918 25.75 5.414 1 98.19 329 GLY B C 1
ATOM 5488 O O . GLY B 1 329 ? -7.434 24.828 6.035 1 98.19 329 GLY B O 1
ATOM 5489 N N . TYR B 1 330 ? -5.75 25.594 4.707 1 97.81 330 TYR B N 1
ATOM 5490 C CA . TYR B 1 330 ? -5.035 24.328 4.602 1 97.81 330 TYR B CA 1
ATOM 5491 C C . TYR B 1 330 ? -5.82 23.312 3.773 1 97.81 330 TYR B C 1
ATOM 5493 O O . TYR B 1 330 ? -5.266 22.672 2.883 1 97.81 330 TYR B O 1
ATOM 5501 N N . LEU B 1 331 ? -7.008 23.188 4.059 1 97.94 331 LEU B N 1
ATOM 5502 C CA . LEU B 1 331 ? -7.945 22.328 3.348 1 97.94 331 LEU B CA 1
ATOM 5503 C C . LEU B 1 331 ? -9.078 23.141 2.734 1 97.94 331 LEU B C 1
ATOM 5505 O O . LEU B 1 331 ? -9.359 24.266 3.178 1 97.94 331 LEU B O 1
ATOM 5509 N N . ASP B 1 332 ? -9.781 22.484 1.709 1 96.62 332 ASP B N 1
ATOM 5510 C CA . ASP B 1 332 ? -10.953 23.125 1.119 1 96.62 332 ASP B CA 1
ATOM 5511 C C . ASP B 1 332 ? -12.172 22.984 2.033 1 96.62 332 ASP B C 1
ATOM 5513 O O . ASP B 1 332 ? -13.094 23.797 1.976 1 96.62 332 ASP B O 1
ATOM 5517 N N . ARG B 1 333 ? -12.18 21.969 2.838 1 97.88 333 ARG B N 1
ATOM 5518 C CA . ARG B 1 333 ? -13.219 21.656 3.812 1 97.88 333 ARG B CA 1
ATOM 5519 C C . ARG B 1 333 ? -12.703 20.703 4.887 1 97.88 333 ARG B C 1
ATOM 5521 O O . ARG B 1 333 ? -11.719 20 4.664 1 97.88 333 ARG B O 1
ATOM 5528 N N . PRO B 1 334 ? -13.367 20.766 6.043 1 98.5 334 PRO B N 1
ATOM 5529 C CA . PRO B 1 334 ? -13.008 19.734 7.016 1 98.5 334 PRO B CA 1
ATOM 5530 C C . PRO B 1 334 ? -13.25 18.328 6.488 1 98.5 334 PRO B C 1
ATOM 5532 O O . PRO B 1 334 ? -14.172 18.094 5.707 1 98.5 334 PRO B O 1
ATOM 5535 N N . VAL B 1 335 ? -12.508 17.375 6.98 1 98.5 335 VAL B N 1
ATOM 5536 C CA . VAL B 1 335 ? -12.484 16.016 6.445 1 98.5 335 VAL B CA 1
ATOM 5537 C C . VAL B 1 335 ? -13.859 15.359 6.633 1 98.5 335 VAL B C 1
ATOM 5539 O O . VAL B 1 335 ? -14.289 14.562 5.797 1 98.5 335 VAL B O 1
ATOM 5542 N N . HIS B 1 336 ? -14.57 15.719 7.711 1 98.62 336 HIS B N 1
ATOM 5543 C CA . HIS B 1 336 ? -15.859 15.078 7.969 1 98.62 336 HIS B CA 1
ATOM 5544 C C . HIS B 1 336 ? -16.891 15.492 6.93 1 98.62 336 HIS B C 1
ATOM 5546 O O . HIS B 1 336 ? -17.984 14.914 6.863 1 98.62 336 HIS B O 1
ATOM 5552 N N . LEU B 1 337 ? -16.547 16.469 6.082 1 98.62 337 LEU B N 1
ATOM 5553 C CA . LEU B 1 337 ? -17.531 16.969 5.121 1 98.62 337 LEU B CA 1
ATOM 5554 C C . LEU B 1 337 ? -17.203 16.484 3.713 1 98.62 337 LEU B C 1
ATOM 5556 O O . LEU B 1 337 ? -17.812 16.938 2.742 1 98.62 337 LEU B O 1
ATOM 5560 N N . VAL B 1 338 ? -16.25 15.602 3.49 1 98.12 338 VAL B N 1
ATOM 5561 C CA . VAL B 1 338 ? -15.969 15.094 2.148 1 98.12 338 VAL B CA 1
ATOM 5562 C C . VAL B 1 338 ? -17.047 14.102 1.738 1 98.12 338 VAL B C 1
ATOM 5564 O O . VAL B 1 338 ? -17.641 13.422 2.588 1 98.12 338 VAL B O 1
ATOM 5567 N N . PRO B 1 339 ? -17.234 13.875 0.454 1 97.44 339 PRO B N 1
ATOM 5568 C CA . PRO B 1 339 ? -18.312 13.023 -0.048 1 97.44 339 PRO B CA 1
ATOM 5569 C C . PRO B 1 339 ? -18.219 11.586 0.448 1 97.44 339 PRO B C 1
ATOM 5571 O O . PRO B 1 339 ? -19.234 10.945 0.73 1 97.44 339 PRO B O 1
ATOM 5574 N N . ALA B 1 340 ? -17.078 11.023 0.595 1 98.06 340 ALA B N 1
ATOM 5575 C CA . ALA B 1 340 ? -16.906 9.656 1.081 1 98.06 340 ALA B CA 1
ATOM 5576 C C . ALA B 1 340 ? -17.641 9.445 2.4 1 98.06 340 ALA B C 1
ATOM 5578 O O . ALA B 1 340 ? -18.141 8.359 2.668 1 98.06 340 ALA B O 1
ATOM 5579 N N . LEU B 1 341 ? -17.672 10.547 3.232 1 98.12 341 LEU B N 1
ATOM 5580 C CA . LEU B 1 341 ? -18.297 10.453 4.551 1 98.12 341 LEU B CA 1
ATOM 5581 C C . LEU B 1 341 ? -19.734 10.953 4.512 1 98.12 341 LEU B C 1
ATOM 5583 O O . LEU B 1 341 ? -20.656 10.266 4.965 1 98.12 341 LEU B O 1
ATOM 5587 N N . THR B 1 342 ? -19.984 12.125 3.91 1 98 342 THR B N 1
ATOM 5588 C CA . THR B 1 342 ? -21.312 12.719 3.924 1 98 342 THR B CA 1
ATOM 5589 C C . THR B 1 342 ? -22.297 11.891 3.102 1 98 342 THR B C 1
ATOM 5591 O O . THR B 1 342 ? -23.484 11.844 3.402 1 98 342 THR B O 1
ATOM 5594 N N . GLU B 1 343 ? -21.766 11.219 2.035 1 97 343 GLU B N 1
ATOM 5595 C CA . GLU B 1 343 ? -22.609 10.383 1.18 1 97 343 GLU B CA 1
ATOM 5596 C C . GLU B 1 343 ? -22.422 8.906 1.493 1 97 343 GLU B C 1
ATOM 5598 O O . GLU B 1 343 ? -23.047 8.047 0.857 1 97 343 GLU B O 1
ATOM 5603 N N . ARG B 1 344 ? -21.688 8.594 2.439 1 95.5 344 ARG B N 1
ATOM 5604 C CA . ARG B 1 344 ? -21.438 7.254 2.949 1 95.5 344 ARG B CA 1
ATOM 5605 C C . ARG B 1 344 ? -21.031 6.305 1.824 1 95.5 344 ARG B C 1
ATOM 5607 O O . ARG B 1 344 ? -21.578 5.215 1.691 1 95.5 344 ARG B O 1
ATOM 5614 N N . ARG B 1 345 ? -20.078 6.766 0.979 1 96 345 ARG B N 1
ATOM 5615 C CA . ARG B 1 345 ? -19.547 5.973 -0.124 1 96 345 ARG B CA 1
ATOM 5616 C C . ARG B 1 345 ? -18.297 5.215 0.3 1 96 345 ARG B C 1
ATOM 5618 O O . ARG B 1 345 ? -17.172 5.59 -0.072 1 96 345 ARG B O 1
ATOM 5625 N N . THR B 1 346 ? -18.484 4.027 0.967 1 93.88 346 THR B N 1
ATOM 5626 C CA . THR B 1 346 ? -17.391 3.248 1.543 1 93.88 346 THR B CA 1
ATOM 5627 C C . THR B 1 346 ? -17.328 1.857 0.918 1 93.88 346 THR B C 1
ATOM 5629 O O . THR B 1 346 ? -16.641 1.646 -0.073 1 93.88 346 THR B O 1
ATOM 5632 N N . PHE B 1 347 ? -18.156 0.865 1.302 1 92.38 347 PHE B N 1
ATOM 5633 C CA . PHE B 1 347 ? -18.25 -0.457 0.692 1 92.38 347 PHE B CA 1
ATOM 5634 C C . PHE B 1 347 ? -19.547 -0.597 -0.105 1 92.38 347 PHE B C 1
ATOM 5636 O O . PHE B 1 347 ? -20.625 -0.705 0.473 1 92.38 347 PHE B O 1
ATOM 5643 N N . GLY B 1 348 ? -19.359 -0.667 -1.479 1 93.31 348 GLY B N 1
ATOM 5644 C CA . GLY B 1 348 ? -20.562 -0.674 -2.307 1 93.31 348 GLY B CA 1
ATOM 5645 C C . GLY B 1 348 ? -21.484 0.5 -2.033 1 93.31 348 GLY B C 1
ATOM 5646 O O . GLY B 1 348 ? -21.031 1.645 -1.958 1 93.31 348 GLY B O 1
ATOM 5647 N N . THR B 1 349 ? -22.688 0.213 -1.956 1 91.88 349 THR B N 1
ATOM 5648 C CA . THR B 1 349 ? -23.688 1.244 -1.674 1 91.88 349 THR B CA 1
ATOM 5649 C C . THR B 1 349 ? -24.266 1.067 -0.273 1 91.88 349 THR B C 1
ATOM 5651 O O . THR B 1 349 ? -25.234 1.74 0.093 1 91.88 349 THR B O 1
ATOM 5654 N N . SER B 1 350 ? -23.625 0.274 0.533 1 88.62 350 SER B N 1
ATOM 5655 C CA . SER B 1 350 ? -24.188 -0.145 1.812 1 88.62 350 SER B CA 1
ATOM 5656 C C . SER B 1 350 ? -24.016 0.94 2.871 1 88.62 350 SER B C 1
ATOM 5658 O O . SER B 1 350 ? -24.766 0.985 3.846 1 88.62 350 SER B O 1
ATOM 5660 N N . GLY B 1 351 ? -23 1.729 2.76 1 90.81 351 GLY B N 1
ATOM 5661 C CA . GLY B 1 351 ? -22.625 2.707 3.768 1 90.81 351 GLY B CA 1
ATOM 5662 C C . GLY B 1 351 ? -21.859 2.104 4.926 1 90.81 351 GLY B C 1
ATOM 5663 O O . GLY B 1 351 ? -21.484 2.809 5.867 1 90.81 351 GLY B O 1
ATOM 5664 N N . PHE B 1 352 ? -21.609 0.8 4.832 1 89.5 352 PHE B N 1
ATOM 5665 C CA . PHE B 1 352 ? -20.766 0.183 5.848 1 89.5 352 PHE B CA 1
ATOM 5666 C C . PHE B 1 352 ? -19.375 0.816 5.855 1 89.5 352 PHE B C 1
ATOM 5668 O O . PHE B 1 352 ? -18.812 1.092 4.797 1 89.5 352 PHE B O 1
ATOM 5675 N N . PRO B 1 353 ? -18.906 1.03 7.016 1 92.06 353 PRO B N 1
ATOM 5676 C CA . PRO B 1 353 ? -19.312 0.699 8.383 1 92.06 353 PRO B CA 1
ATOM 5677 C C . PRO B 1 353 ? -20.172 1.793 9.023 1 92.06 353 PRO B C 1
ATOM 5679 O O . PRO B 1 353 ? -20.594 1.654 10.18 1 92.06 353 PRO B O 1
ATOM 5682 N N . LEU B 1 354 ? -20.531 2.85 8.398 1 93.75 354 LEU B N 1
ATOM 5683 C CA . LEU B 1 354 ? -21.203 4.016 8.961 1 93.75 354 LEU B CA 1
ATOM 5684 C C . LEU B 1 354 ? -22.672 3.715 9.234 1 93.75 354 LEU B C 1
ATOM 5686 O O . LEU B 1 354 ? -23.359 4.492 9.914 1 93.75 354 LEU B O 1
ATOM 5690 N N . THR B 1 355 ? -23.25 2.602 8.688 1 85.56 355 THR B N 1
ATOM 5691 C CA . THR B 1 355 ? -24.641 2.229 8.859 1 85.56 355 THR B CA 1
ATOM 5692 C C . THR B 1 355 ? -24.766 0.896 9.594 1 85.56 355 THR B C 1
ATOM 5694 O O . THR B 1 355 ? -25.859 0.401 9.828 1 85.56 355 THR B O 1
ATOM 5697 N N . SER B 1 356 ? -23.703 0.194 9.852 1 71.5 356 SER B N 1
ATOM 5698 C CA . SER B 1 356 ? -23.734 -1.218 10.227 1 71.5 356 SER B CA 1
ATOM 5699 C C . SER B 1 356 ? -23.938 -1.391 11.727 1 71.5 356 SER B C 1
ATOM 5701 O O . SER B 1 356 ? -23.453 -0.59 12.523 1 71.5 356 SER B O 1
ATOM 5703 N N . PRO B 1 357 ? -24.938 -2.312 12.008 1 64.62 357 PRO B N 1
ATOM 5704 C CA . PRO B 1 357 ? -24.797 -2.832 13.375 1 64.62 357 PRO B CA 1
ATOM 5705 C C . PRO B 1 357 ? -23.484 -3.598 13.578 1 64.62 357 PRO B C 1
ATOM 5707 O O . PRO B 1 357 ? -22.953 -4.168 12.625 1 64.62 357 PRO B O 1
ATOM 5710 N N . PRO B 1 358 ? -22.938 -3.512 14.523 1 59.28 358 PRO B N 1
ATOM 5711 C CA . PRO B 1 358 ? -23.375 -3.014 15.828 1 59.28 358 PRO B CA 1
ATOM 5712 C C . PRO B 1 358 ? -23 -1.553 16.062 1 59.28 358 PRO B C 1
ATOM 5714 O O . PRO B 1 358 ? -22.906 -1.117 17.219 1 59.28 358 PRO B O 1
ATOM 5717 N N . ALA B 1 359 ? -22.797 -0.877 14.82 1 58.94 359 ALA B N 1
ATOM 5718 C CA . ALA B 1 359 ? -22.578 0.527 15.141 1 58.94 359 ALA B CA 1
ATOM 5719 C C . ALA B 1 359 ? -23.672 1.068 16.047 1 58.94 359 ALA B C 1
ATOM 5721 O O . ALA B 1 359 ? -24.828 0.641 15.953 1 58.94 359 ALA B O 1
ATOM 5722 N N . SER B 1 360 ? -23.297 1.6 17.062 1 60.97 360 SER B N 1
ATOM 5723 C CA . SER B 1 360 ? -24.219 2.123 18.062 1 60.97 360 SER B CA 1
ATOM 5724 C C . SER B 1 360 ? -25.297 2.986 17.406 1 60.97 360 SER B C 1
ATOM 5726 O O . SER B 1 360 ? -26.391 3.148 17.953 1 60.97 360 SER B O 1
ATOM 5728 N N . ARG B 1 361 ? -24.938 3.508 16.312 1 76.12 361 ARG B N 1
ATOM 5729 C CA . ARG B 1 361 ? -25.859 4.387 15.586 1 76.12 361 ARG B CA 1
ATOM 5730 C C . ARG B 1 361 ? -25.391 4.59 14.148 1 76.12 361 ARG B C 1
ATOM 5732 O O . ARG B 1 361 ? -24.234 4.336 13.82 1 76.12 361 ARG B O 1
ATOM 5739 N N . GLU B 1 362 ? -26.344 4.984 13.32 1 84.88 362 GLU B N 1
ATOM 5740 C CA . GLU B 1 362 ? -25.984 5.438 11.977 1 84.88 362 GLU B CA 1
ATOM 5741 C C . GLU B 1 362 ? -25.25 6.777 12.023 1 84.88 362 GLU B C 1
ATOM 5743 O O . GLU B 1 362 ? -25.766 7.746 12.586 1 84.88 362 GLU B O 1
ATOM 5748 N N . MET B 1 363 ? -24.047 6.699 11.469 1 91.06 363 MET B N 1
ATOM 5749 C CA . MET B 1 363 ? -23.25 7.914 11.516 1 91.06 363 MET B CA 1
ATOM 5750 C C . MET B 1 363 ? -23.625 8.875 10.398 1 91.06 363 MET B C 1
ATOM 5752 O O . MET B 1 363 ? -23.812 8.453 9.25 1 91.06 363 MET B O 1
ATOM 5756 N N . ARG B 1 364 ? -23.781 10.086 10.766 1 93.31 364 ARG B N 1
ATOM 5757 C CA . ARG B 1 364 ? -23.984 11.188 9.828 1 93.31 364 ARG B CA 1
ATOM 5758 C C . ARG B 1 364 ? -23 12.328 10.109 1 93.31 364 ARG B C 1
ATOM 5760 O O . ARG B 1 364 ? -22.688 12.609 11.266 1 93.31 364 ARG B O 1
ATOM 5767 N N . TYR B 1 365 ? -22.5 12.859 9.047 1 97.69 365 TYR B N 1
ATOM 5768 C CA . TYR B 1 365 ? -21.562 13.977 9.156 1 97.69 365 TYR B CA 1
ATOM 5769 C C . TYR B 1 365 ? -22.109 15.211 8.453 1 97.69 365 TYR B C 1
ATOM 5771 O O . TYR B 1 365 ? -22.625 15.125 7.336 1 97.69 365 TYR B O 1
ATOM 5779 N N . ALA B 1 366 ? -22.016 16.328 9.094 1 98 366 ALA B N 1
ATOM 5780 C CA . ALA B 1 366 ? -22.609 17.547 8.539 1 98 366 ALA B CA 1
ATOM 5781 C C . ALA B 1 366 ? -21.906 18.797 9.094 1 98 366 ALA B C 1
ATOM 5783 O O . ALA B 1 366 ? -21.156 18.703 10.07 1 98 366 ALA B O 1
ATOM 5784 N N . ARG B 1 367 ? -22.141 19.859 8.367 1 98.19 367 ARG B N 1
ATOM 5785 C CA . ARG B 1 367 ? -21.703 21.141 8.891 1 98.19 367 ARG B CA 1
ATOM 5786 C C . ARG B 1 367 ? -22.266 21.391 10.281 1 98.19 367 ARG B C 1
ATOM 5788 O O . ARG B 1 367 ? -23.438 21.109 10.539 1 98.19 367 ARG B O 1
ATOM 5795 N N . GLY B 1 368 ? -21.516 21.938 11.156 1 98.44 368 GLY B N 1
ATOM 5796 C CA . GLY B 1 368 ? -21.938 22.172 12.523 1 98.44 368 GLY B CA 1
ATOM 5797 C C . GLY B 1 368 ? -21.391 21.141 13.5 1 98.44 368 GLY B C 1
ATOM 5798 O O . GLY B 1 368 ? -21.359 21.375 14.703 1 98.44 368 GLY B O 1
ATOM 5799 N N . ASP B 1 369 ? -20.875 19.984 13.008 1 98.38 369 ASP B N 1
ATOM 5800 C CA . ASP B 1 369 ? -20.344 18.938 13.867 1 98.38 369 ASP B CA 1
ATOM 5801 C C . ASP B 1 369 ? -19.047 19.391 14.547 1 98.38 369 ASP B C 1
ATOM 5803 O O . ASP B 1 369 ? -18.766 18.984 15.672 1 98.38 369 ASP B O 1
ATOM 5807 N N . CYS B 1 370 ? -18.25 20.188 13.875 1 98.81 370 CYS B N 1
ATOM 5808 C CA . CYS B 1 370 ? -16.984 20.719 14.391 1 98.81 370 CYS B CA 1
ATOM 5809 C C . CYS B 1 370 ? -16.844 22.203 14.07 1 98.81 370 CYS B C 1
ATOM 5811 O O . CYS B 1 370 ? -15.984 22.578 13.273 1 98.81 370 CYS B O 1
ATOM 5813 N N . PRO B 1 371 ? -17.578 23.016 14.719 1 98.81 371 PRO B N 1
ATOM 5814 C CA . PRO B 1 371 ? -17.688 24.438 14.352 1 98.81 371 PRO B CA 1
ATOM 5815 C C . PRO B 1 371 ? -16.344 25.172 14.43 1 98.81 371 PRO B C 1
ATOM 5817 O O . PRO B 1 371 ? -16.094 26.078 13.633 1 98.81 371 PRO B O 1
ATOM 5820 N N . VAL B 1 372 ? -15.539 24.812 15.375 1 98.81 372 VAL B N 1
ATOM 5821 C CA . VAL B 1 372 ? -14.25 25.5 15.508 1 98.81 372 VAL B CA 1
ATOM 5822 C C . VAL B 1 372 ? -13.375 25.172 14.305 1 98.81 372 VAL B C 1
ATOM 5824 O O . VAL B 1 372 ? -12.789 26.078 13.688 1 98.81 372 VAL B O 1
ATOM 5827 N N . ALA B 1 373 ? -13.281 23.891 13.961 1 98.88 373 ALA B N 1
ATOM 5828 C CA . ALA B 1 373 ? -12.508 23.484 12.797 1 98.88 373 ALA B CA 1
ATOM 5829 C C . ALA B 1 373 ? -13.055 24.141 11.523 1 98.88 373 ALA B C 1
ATOM 5831 O O . ALA B 1 373 ? -12.281 24.594 10.672 1 98.88 373 ALA B O 1
ATOM 5832 N N . GLU B 1 374 ? -14.359 24.172 11.391 1 98.81 374 GLU B N 1
ATOM 5833 C CA . GLU B 1 374 ? -15 24.781 10.242 1 98.81 374 GLU B CA 1
ATOM 5834 C C . GLU B 1 374 ? -14.641 26.266 10.133 1 98.81 374 GLU B C 1
ATOM 5836 O O . GLU B 1 374 ? -14.289 26.75 9.055 1 98.81 374 GLU B O 1
ATOM 5841 N N . ARG B 1 375 ? -14.656 26.922 11.242 1 98.69 375 ARG B N 1
ATOM 5842 C CA . ARG B 1 375 ? -14.312 28.344 11.258 1 98.69 375 ARG B CA 1
ATOM 5843 C C . ARG B 1 375 ? -12.836 28.547 10.922 1 98.69 375 ARG B C 1
ATOM 5845 O O . ARG B 1 375 ? -12.492 29.484 10.188 1 98.69 375 ARG B O 1
ATOM 5852 N N . MET B 1 376 ? -11.992 27.734 11.453 1 98.81 376 MET B N 1
ATOM 5853 C CA . MET B 1 376 ? -10.562 27.859 11.156 1 98.81 376 MET B CA 1
ATOM 5854 C C . MET B 1 376 ? -10.312 27.734 9.656 1 98.81 376 MET B C 1
ATOM 5856 O O . MET B 1 376 ? -9.633 28.578 9.062 1 98.81 376 MET B O 1
ATOM 5860 N N . ILE B 1 377 ? -10.891 26.703 9.023 1 98.75 377 ILE B N 1
ATOM 5861 C CA . ILE B 1 377 ? -10.664 26.438 7.609 1 98.75 377 ILE B CA 1
ATOM 5862 C C . ILE B 1 377 ? -11.297 27.547 6.766 1 98.75 377 ILE B C 1
ATOM 5864 O O . ILE B 1 377 ? -10.68 28.031 5.812 1 98.75 377 ILE B O 1
ATOM 5868 N N . ASP B 1 378 ? -12.414 28.031 7.191 1 98.44 378 ASP B N 1
ATOM 5869 C CA . ASP B 1 378 ? -13.203 28.938 6.352 1 98.44 378 ASP B CA 1
ATOM 5870 C C . ASP B 1 378 ? -12.773 30.391 6.547 1 98.44 378 ASP B C 1
ATOM 5872 O O . ASP B 1 378 ? -12.945 31.219 5.648 1 98.44 378 ASP B O 1
ATOM 5876 N N . GLU B 1 379 ? -12.148 30.688 7.793 1 98.44 379 GLU B N 1
ATOM 5877 C CA . GLU B 1 379 ? -12.117 32.125 8.086 1 98.44 379 GLU B CA 1
ATOM 5878 C C . GLU B 1 379 ? -10.75 32.531 8.625 1 98.44 379 GLU B C 1
ATOM 5880 O O . GLU B 1 379 ? -10.344 33.688 8.469 1 98.44 379 GLU B O 1
ATOM 5885 N N . THR B 1 380 ? -10.055 31.672 9.297 1 98.75 380 THR B N 1
ATOM 5886 C CA . THR B 1 380 ? -9.008 32.281 10.109 1 98.75 380 THR B CA 1
ATOM 5887 C C . THR B 1 380 ? -7.641 31.688 9.766 1 98.75 380 THR B C 1
ATOM 5889 O O . THR B 1 380 ? -6.617 32.375 9.875 1 98.75 380 THR B O 1
ATOM 5892 N N . LEU B 1 381 ? -7.535 30.469 9.336 1 98.81 381 LEU B N 1
ATOM 5893 C CA . LEU B 1 381 ? -6.277 29.734 9.242 1 98.81 381 LEU B CA 1
ATOM 5894 C C . LEU B 1 381 ? -5.602 29.969 7.898 1 98.81 381 LEU B C 1
ATOM 5896 O O . LEU B 1 381 ? -6.25 29.891 6.852 1 98.81 381 LEU B O 1
ATOM 5900 N N . LEU B 1 382 ? -4.379 30.344 7.918 1 98.75 382 LEU B N 1
ATOM 5901 C CA . LEU B 1 382 ? -3.469 30.312 6.781 1 98.75 382 LEU B CA 1
ATOM 5902 C C . LEU B 1 382 ? -2.234 29.469 7.094 1 98.75 382 LEU B C 1
ATOM 5904 O O . LEU B 1 382 ? -1.845 29.344 8.258 1 98.75 382 LEU B O 1
ATOM 5908 N N . VAL B 1 383 ? -1.682 28.875 6.066 1 98.62 383 VAL B N 1
ATOM 5909 C CA . VAL B 1 383 ? -0.423 28.156 6.238 1 98.62 383 VAL B CA 1
ATOM 5910 C C . VAL B 1 383 ? 0.573 28.594 5.168 1 98.62 383 VAL B C 1
ATOM 5912 O O . VAL B 1 383 ? 0.229 28.672 3.986 1 98.62 383 VAL B O 1
ATOM 5915 N N . LEU B 1 384 ? 1.785 29 5.562 1 98.56 384 LEU B N 1
ATOM 5916 C CA . LEU B 1 384 ? 2.902 29.25 4.664 1 98.56 384 LEU B CA 1
ATOM 5917 C C . LEU B 1 384 ? 3.752 28 4.473 1 98.56 384 LEU B C 1
ATOM 5919 O O . LEU B 1 384 ? 3.977 27.25 5.426 1 98.56 384 LEU B O 1
ATOM 5923 N N . ALA B 1 385 ? 4.184 27.828 3.215 1 98.12 385 ALA B N 1
ATOM 5924 C CA . ALA B 1 385 ? 5.184 26.781 3.031 1 98.12 385 ALA B CA 1
ATOM 5925 C C . ALA B 1 385 ? 6.422 27.047 3.885 1 98.12 385 ALA B C 1
ATOM 5927 O O . ALA B 1 385 ? 6.805 28.203 4.082 1 98.12 385 ALA B O 1
ATOM 5928 N N . CYS B 1 386 ? 6.938 26.094 4.438 1 97.88 386 CYS B N 1
ATOM 5929 C CA . CYS B 1 386 ? 8.203 26.094 5.156 1 97.88 386 CYS B CA 1
ATOM 5930 C C . CYS B 1 386 ? 9.156 25.047 4.602 1 97.88 386 CYS B C 1
ATOM 5932 O O . CYS B 1 386 ? 8.789 23.875 4.492 1 97.88 386 CYS B O 1
ATOM 5934 N N . ASN B 1 387 ? 10.336 25.453 4.191 1 98.31 387 ASN B N 1
ATOM 5935 C CA . ASN B 1 387 ? 11.266 24.547 3.51 1 98.31 387 ASN B CA 1
ATOM 5936 C C . ASN B 1 387 ? 12.695 24.75 3.992 1 98.31 387 ASN B C 1
ATOM 5938 O O . ASN B 1 387 ? 13.125 25.891 4.203 1 98.31 387 ASN B O 1
ATOM 5942 N N . GLU B 1 388 ? 13.391 23.672 4.121 1 97.88 388 GLU B N 1
ATOM 5943 C CA . GLU B 1 388 ? 14.742 23.703 4.68 1 97.88 388 GLU B CA 1
ATOM 5944 C C . GLU B 1 388 ? 15.727 24.375 3.717 1 97.88 388 GLU B C 1
ATOM 5946 O O . GLU B 1 388 ? 16.844 24.719 4.105 1 97.88 388 GLU B O 1
ATOM 5951 N N . ARG B 1 389 ? 15.289 24.594 2.475 1 98.25 389 ARG B N 1
ATOM 5952 C CA . ARG B 1 389 ? 16.188 25.172 1.471 1 98.25 389 ARG B CA 1
ATOM 5953 C C . ARG B 1 389 ? 15.922 26.672 1.307 1 98.25 389 ARG B C 1
ATOM 5955 O O . ARG B 1 389 ? 16.531 27.328 0.456 1 98.25 389 ARG B O 1
ATOM 5962 N N . PHE B 1 390 ? 15.008 27.203 2.094 1 98.56 390 PHE B N 1
ATOM 5963 C CA . PHE B 1 390 ? 14.805 28.641 2.043 1 98.56 390 PHE B CA 1
ATOM 5964 C C . PHE B 1 390 ? 16.062 29.391 2.475 1 98.56 390 PHE B C 1
ATOM 5966 O O . PHE B 1 390 ? 16.672 29.047 3.486 1 98.56 390 PHE B O 1
ATOM 5973 N N . THR B 1 391 ? 16.438 30.391 1.714 1 97.69 391 THR B N 1
ATOM 5974 C CA . THR B 1 391 ? 17.547 31.266 2.066 1 97.69 391 THR B CA 1
ATOM 5975 C C . THR B 1 391 ? 17.062 32.406 2.938 1 97.69 391 THR B C 1
ATOM 5977 O O . THR B 1 391 ? 15.859 32.594 3.119 1 97.69 391 THR B O 1
ATOM 5980 N N . ASP B 1 392 ? 18.016 33.156 3.42 1 97.56 392 ASP B N 1
ATOM 5981 C CA . ASP B 1 392 ? 17.688 34.344 4.188 1 97.56 392 ASP B CA 1
ATOM 5982 C C . ASP B 1 392 ? 16.828 35.312 3.359 1 97.56 392 ASP B C 1
ATOM 5984 O O . ASP B 1 392 ? 15.938 35.969 3.889 1 97.56 392 ASP B O 1
ATOM 5988 N N . ASP B 1 393 ? 17.125 35.344 2.113 1 97.94 393 ASP B N 1
ATOM 5989 C CA . ASP B 1 393 ? 16.359 36.219 1.22 1 97.94 393 ASP B CA 1
ATOM 5990 C C . ASP B 1 393 ? 14.938 35.719 1.047 1 97.94 393 ASP B C 1
ATOM 5992 O O . ASP B 1 393 ? 13.992 36.5 0.965 1 97.94 393 ASP B O 1
ATOM 5996 N N . ASP B 1 394 ? 14.828 34.438 0.91 1 98.5 394 ASP B N 1
ATOM 5997 C CA . ASP B 1 394 ? 13.492 33.844 0.824 1 98.5 394 ASP B CA 1
ATOM 5998 C C . ASP B 1 394 ? 12.648 34.219 2.041 1 98.5 394 ASP B C 1
ATOM 6000 O O . ASP B 1 394 ? 11.492 34.625 1.899 1 98.5 394 ASP B O 1
ATOM 6004 N N . VAL B 1 395 ? 13.219 34.125 3.221 1 98.62 395 VAL B N 1
ATOM 6005 C CA . VAL B 1 395 ? 12.5 34.406 4.461 1 98.62 395 VAL B CA 1
ATOM 6006 C C . VAL B 1 395 ? 12.195 35.906 4.57 1 98.62 395 VAL B C 1
ATOM 6008 O O . VAL B 1 395 ? 11.125 36.281 5.043 1 98.62 395 VAL B O 1
ATOM 6011 N N . ALA B 1 396 ? 13.125 36.719 4.121 1 98.5 396 ALA B N 1
ATOM 6012 C CA . ALA B 1 396 ? 12.891 38.156 4.105 1 98.5 396 ALA B CA 1
ATOM 6013 C C . ALA B 1 396 ? 11.688 38.5 3.234 1 98.5 396 ALA B C 1
ATOM 6015 O O . ALA B 1 396 ? 10.891 39.375 3.584 1 98.5 396 ALA B O 1
ATOM 6016 N N . ASP B 1 397 ? 11.594 37.812 2.1 1 98.56 397 ASP B N 1
ATOM 6017 C CA . ASP B 1 397 ? 10.453 38.031 1.212 1 98.56 397 ASP B CA 1
ATOM 6018 C C . ASP B 1 397 ? 9.148 37.625 1.874 1 98.56 397 ASP B C 1
ATOM 6020 O O . ASP B 1 397 ? 8.109 38.25 1.697 1 98.56 397 ASP B O 1
ATOM 6024 N N . LEU B 1 398 ? 9.18 36.5 2.631 1 98.62 398 LEU B N 1
ATOM 6025 C CA . LEU B 1 398 ? 8 36.062 3.371 1 98.62 398 LEU B CA 1
ATOM 6026 C C . LEU B 1 398 ? 7.566 37.156 4.363 1 98.62 398 LEU B C 1
ATOM 6028 O O . LEU B 1 398 ? 6.387 37.5 4.426 1 98.62 398 LEU B O 1
ATOM 6032 N N . VAL B 1 399 ? 8.516 37.656 5.113 1 98.38 399 VAL B N 1
ATOM 6033 C CA . VAL B 1 399 ? 8.242 38.656 6.133 1 98.38 399 VAL B CA 1
ATOM 6034 C C . VAL B 1 399 ? 7.676 39.906 5.48 1 98.38 399 VAL B C 1
ATOM 6036 O O . VAL B 1 399 ? 6.652 40.438 5.922 1 98.38 399 VAL B O 1
ATOM 6039 N N . GLU B 1 400 ? 8.312 40.344 4.41 1 98.19 400 GLU B N 1
ATOM 6040 C CA . GLU B 1 400 ? 7.887 41.562 3.713 1 98.19 400 GLU B CA 1
ATOM 6041 C C . GLU B 1 400 ? 6.473 41.406 3.158 1 98.19 400 GLU B C 1
ATOM 6043 O O . GLU B 1 400 ? 5.652 42.312 3.271 1 98.19 400 GLU B O 1
ATOM 6048 N N . GLY B 1 401 ? 6.242 40.25 2.527 1 98.19 401 GLY B N 1
ATOM 6049 C CA . GLY B 1 401 ? 4.934 40 1.942 1 98.19 401 GLY B CA 1
ATOM 6050 C C . GLY B 1 401 ? 3.814 40 2.967 1 98.19 401 GLY B C 1
ATOM 6051 O O . GLY B 1 401 ? 2.777 40.625 2.768 1 98.19 401 GLY B O 1
ATOM 6052 N N . VAL B 1 402 ? 3.998 39.344 4.09 1 98.06 402 VAL B N 1
ATOM 6053 C CA . VAL B 1 402 ? 2.977 39.25 5.129 1 98.06 402 VAL B CA 1
ATOM 6054 C C . VAL B 1 402 ? 2.752 40.625 5.742 1 98.06 402 VAL B C 1
ATOM 6056 O O . VAL B 1 402 ? 1.608 41.031 5.949 1 98.06 402 VAL B O 1
ATOM 6059 N N . ALA B 1 403 ? 3.818 41.344 5.98 1 97.12 403 ALA B N 1
ATOM 6060 C CA . ALA B 1 403 ? 3.709 42.688 6.551 1 97.12 403 ALA B CA 1
ATOM 6061 C C . ALA B 1 403 ? 2.969 43.625 5.605 1 97.12 403 ALA B C 1
ATOM 6063 O O . ALA B 1 403 ? 2.123 44.438 6.035 1 97.12 403 ALA B O 1
ATOM 6064 N N . LYS B 1 404 ? 3.352 43.5 4.336 1 96.88 404 LYS B N 1
ATOM 6065 C CA . LYS B 1 404 ? 2.732 44.312 3.312 1 96.88 404 LYS B CA 1
ATOM 6066 C C . LYS B 1 404 ? 1.226 44.094 3.254 1 96.88 404 LYS B C 1
ATOM 6068 O O . LYS B 1 404 ? 0.446 45.062 3.264 1 96.88 404 LYS B O 1
ATOM 6073 N N . VAL B 1 405 ? 0.812 42.875 3.197 1 97.06 405 VAL B N 1
ATOM 6074 C CA . VAL B 1 405 ? -0.604 42.531 3.088 1 97.06 405 VAL B CA 1
ATOM 6075 C C . VAL B 1 405 ? -1.326 42.906 4.379 1 97.06 405 VAL B C 1
ATOM 6077 O O . VAL B 1 405 ? -2.436 43.438 4.344 1 97.06 405 VAL B O 1
ATOM 6080 N N . GLN B 1 406 ? -0.701 42.656 5.547 1 95.62 406 GLN B N 1
ATOM 6081 C CA . GLN B 1 406 ? -1.31 42.969 6.832 1 95.62 406 GLN B CA 1
ATOM 6082 C C . GLN B 1 406 ? -1.526 44.469 6.961 1 95.62 406 GLN B C 1
ATOM 6084 O O . GLN B 1 406 ? -2.551 44.938 7.484 1 95.62 406 GLN B O 1
ATOM 6089 N N . ALA B 1 407 ? -0.651 45.281 6.508 1 94 407 ALA B N 1
ATOM 6090 C CA . ALA B 1 407 ? -0.766 46.719 6.566 1 94 407 ALA B CA 1
ATOM 6091 C C . ALA B 1 407 ? -1.941 47.219 5.727 1 94 407 ALA B C 1
ATOM 6093 O O . ALA B 1 407 ? -2.646 48.156 6.121 1 94 407 ALA B O 1
ATOM 6094 N N . ALA B 1 408 ? -2.076 46.594 4.641 1 92.12 408 ALA B N 1
ATOM 6095 C CA . ALA B 1 408 ? -3.162 46.969 3.75 1 92.12 408 ALA B CA 1
ATOM 6096 C C . ALA B 1 408 ? -4.52 46.625 4.352 1 92.12 408 ALA B C 1
ATOM 6098 O O . ALA B 1 408 ? -5.484 47.375 4.199 1 92.12 408 ALA B O 1
ATOM 6099 N N . VAL B 1 409 ? -4.664 45.5 4.949 1 87.94 409 VAL B N 1
ATOM 6100 C CA . VAL B 1 409 ? -5.922 45.031 5.523 1 87.94 409 VAL B CA 1
ATOM 6101 C C . VAL B 1 409 ? -6.281 45.906 6.738 1 87.94 409 VAL B C 1
ATOM 6103 O O . VAL B 1 409 ? -7.457 46.188 6.977 1 87.94 409 VAL B O 1
ATOM 6106 N N . THR B 1 410 ? -5.344 46.312 7.594 1 82.31 410 THR B N 1
ATOM 6107 C CA . THR B 1 410 ? -5.57 47.125 8.789 1 82.31 410 THR B CA 1
ATOM 6108 C C . THR B 1 410 ? -5.969 48.531 8.422 1 82.31 410 THR B C 1
ATOM 6110 O O . THR B 1 410 ? -6.695 49.188 9.172 1 82.31 410 THR B O 1
ATOM 6113 N N . LYS B 1 411 ? -5.453 49.062 7.332 1 80.5 411 LYS B N 1
ATOM 6114 C CA . LYS B 1 411 ? -5.832 50.406 6.879 1 80.5 411 LYS B CA 1
ATOM 6115 C C . LYS B 1 411 ? -7.289 50.438 6.438 1 80.5 411 LYS B C 1
ATOM 6117 O O . LYS B 1 411 ? -7.984 51.438 6.652 1 80.5 411 LYS B O 1
ATOM 6122 N N . ASP B 1 412 ? -7.652 49.406 5.805 1 66.12 412 ASP B N 1
ATOM 6123 C CA . ASP B 1 412 ? -9.023 49.344 5.316 1 66.12 412 ASP B CA 1
ATOM 6124 C C . ASP B 1 412 ? -10.008 49.156 6.469 1 66.12 412 ASP B C 1
ATOM 6126 O O . ASP B 1 412 ? -11.203 49.438 6.332 1 66.12 412 ASP B O 1
ATOM 6130 N N . ARG B 1 413 ? -9.586 49.031 7.719 1 62.75 413 ARG B N 1
ATOM 6131 C CA . ARG B 1 413 ? -10.492 48.875 8.852 1 62.75 413 ARG B CA 1
ATOM 6132 C C . ARG B 1 413 ? -10.562 50.156 9.688 1 62.75 413 ARG B C 1
ATOM 6134 O O . ARG B 1 413 ? -9.594 50.906 9.75 1 62.75 413 ARG B O 1
#

Nearest PDB structures (foldseek):
  8gyi-assembly1_A  TM=8.778E-01  e=6.746E-31  Streptomyces ficellus
  7l7x-assembly1_BBB  TM=8.855E-01  e=8.753E-30  Psychrobacter cryohalolentis K5
  1b9h-assembly1_A-2  TM=8.818E-01  e=3.756E-28  Amycolatopsis mediterranei
  1b9i-assembly1_A-2  TM=8.685E-01  e=3.166E-28  Amycolatopsis mediterranei
  4zah-assembly2_D  TM=8.822E-01  e=5.462E-27  Escherichia coli K-12

Radius of gyration: 28.01 Å; Cα contacts (8 Å, |Δi|>4): 2095; chains: 2; bounding box: 54×101×62 Å

pLDDT: mean 96.34, std 5.79, range [58.94, 98.94]

InterPro domains:
  IPR000653 DegT/DnrJ/EryC1/StrS aminotransferase [PF01041] (28-360)
  IPR000653 DegT/DnrJ/EryC1/StrS aminotransferase [PIRSF000390] (27-406)
  IPR000653 DegT/DnrJ/EryC1/StrS aminotransferase [PTHR30244] (27-405)
  IPR000653 DegT/DnrJ/EryC1/StrS aminotransferase [cd00616] (45-402)
  IPR015421 Pyridoxal phosphate-dependent transferase, major domain [G3DSA:3.40.640.10] (16-262)
  IPR015422 Pyridoxal phosphate-dependent transferase, small domain [G3DSA:3.90.1150.10] (263-410)
  IPR015424 Pyridoxal phosphate-dependent transferase [SSF53383] (25-404)

Organism: NCBI:txid175570

Sequence (826 aa):
MTLARDGGTPVRGTAFPTYADASGRTFGAEEAAALAEVIGRGTLWRVGGVEVAALEEEFAAYLGSAHAVASTSGTAALHLAVAAVNPEPGDEIIVPPITDFGTVIAVLAAGAVPVFADVDPVTGCLTAATVDEKITDRTRAVIVVHLFGGPAPVDEIVGVCRPMAIRVIEDCAQAYLTVPDGGTTFAGTRGDIGCFSLQQSKHISAGDGGLTVTADAGLVRRMRLFADKGWPRDGGQRTHLFLGLNYRMTELVGAVARVQLTRLKGVVDARRAVARRLVDELGDLPGLRLPEPRIVDRHSFWLFPFLVDGNNKDFGAALAAEGLPVTAGYLDRPVHLVPALTERRTFGTSGFPLTSPPASREMRYARGDCPVAERMIDETLLVLACNERFTDDDVADLVEGVAKVQAAVTKDRMTLARDGGTPVRGTAFPTYADASGRTFGAEEAAALAEVIGRGTLWRVGGVEVAALEEEFAAYLGSAHAVASTSGTAALHLAVAAVNPEPGDEIIVPPITDFGTVIAVLAAGAVPVFADVDPVTGCLTAATVDEKITDRTRAVIVVHLFGGPAPVDEIVGVCRPMAIRVIEDCAQAYLTVPDGGTTFAGTRGDIGCFSLQQSKHISAGDGGLTVTADAGLVRRMRLFADKGWPRDGGQRTHLFLGLNYRMTELVGAVARVQLTRLKGVVDARRAVARRLVDELGDLPGLRLPEPRIVDRHSFWLFPFLVDGNNKDFGAALAAEGLPVTAGYLDRPVHLVPALTERRTFGTSGFPLTSPPASREMRYARGDCPVAERMIDETLLVLACNERFTDDDVADLVEGVAKVQAAVTKDR